Protein AF-A0A8H2XW63-F1 (afdb_monomer)

Organism: NCBI:txid456999

Mean predicted aligned error: 22.27 Å

Nearest PDB structures (foldseek):
  5l2p-assembly1_C  TM=6.416E-01  e=1.155E-06  Saccharolobus solfataricus
  5l2p-assembly1_B  TM=5.587E-01  e=2.655E-07  Saccharolobus solfataricus
  5hfn-assembly1_B  TM=6.284E-01  e=1.786E-06  Thermotoga maritima MSB8
  5hfn-assembly1_E  TM=6.333E-01  e=2.345E-06  Thermotoga maritima MSB8
  6k34-assembly4_D  TM=5.658E-01  e=7.770E-06  Mycobacterium adipatum

Solvent-accessible surface area (backbone atoms only — not comparable to full-atom values): 47066 Å² total; per-residue (Å²): 94,33,85,51,62,62,44,69,72,44,83,71,38,74,57,51,73,70,55,49,52,53,50,50,52,54,50,44,72,76,37,73,73,40,81,84,76,49,68,62,57,78,82,58,50,82,63,36,24,39,23,44,33,23,37,86,80,73,41,49,30,40,40,34,20,43,68,86,56,35,63,51,34,36,33,56,47,101,78,51,97,62,91,65,90,50,82,39,68,62,56,62,72,90,48,102,80,48,49,72,47,18,30,82,59,88,79,60,94,76,52,61,44,38,42,81,38,55,51,90,54,94,68,42,51,78,38,51,56,59,42,76,32,33,31,15,49,64,78,41,67,39,47,49,28,34,26,28,26,63,42,42,28,68,72,68,68,101,49,98,82,58,83,54,62,38,28,44,44,47,47,42,76,84,26,42,65,37,67,61,36,92,66,90,70,81,74,86,58,57,68,74,86,76,86,75,83,80,88,80,76,68,68,79,64,69,82,72,80,83,88,83,90,80,88,82,87,88,81,89,85,88,87,89,78,88,82,81,79,67,70,48,83,82,52,39,66,63,40,39,54,57,50,51,55,21,41,38,37,25,62,51,65,56,59,78,85,64,49,69,30,47,45,70,54,46,43,64,72,36,28,59,32,41,30,56,66,71,70,82,75,78,88,64,90,87,63,102,49,60,62,59,70,67,62,47,59,75,49,63,48,61,72,49,25,90,64,54,41,68,69,68,52,55,48,50,43,35,74,71,61,42,35,40,75,42,79,55,96,90,43,53,24,38,55,51,68,48,83,82,36,75,79,32,70,58,33,64,69,63,85,70,60,23,41,41,59,52,52,49,50,49,53,52,50,48,54,55,49,60,68,67,64,74,75,68,51,71,47,72,45,66,33,33,26,74,32,87,57,31,42,63,45,36,55,75,69,75,48,86,70,82,57,40,40,70,69,53,47,46,51,50,52,53,50,49,39,60,75,68,64,27,58,32,94,90,44,81,62,29,29,45,51,50,83,50,51,43,51,25,44,53,55,98,90,42,87,87,63,57,62,45,50,61,84,47,50,53,58,33,36,51,70,52,26,51,72,44,75,46,79,40,60,69,82,60,89,62,77,72,59,38,33,87,47,41,39,55,74,86,67,62,73,88,47,56,49,84,44,76,44,62,77,50,39,52,42,72,46,77,48,64,25,96,85,73,43,47,23,34,31,37,41,34,52,13,42,69,54,30,68,73,75,47,71,70,68,86,78,85,69,33,53,69,55,43,64,75,40,42,46,54,52,42,64,77,29,44,34,36,42,41,33,57,46,41,51,41,27,68,66,24,62,70,50,37,48,47,52,50,46,45,10,56,74,65,39,15,26,34,42,39,48,26,48,41,32,16,62,84,12,39,72,70,73,42,64,71,52,41,40,43,46,51,45,32,56,52,51,53,41,46,77,52,54,32,52,51,72,41,28,32,40,36,10,29,39,55,10,20,31,43,42,40,53,48,45,27,54,28,30,76,71,71,54,41,41,34,14,39,37,27,35,45,33,61,34,19,48,64,60,38,54,63,67,36,18,73,85,60,78,46,58,82,39,54,78,44,58,79,40,58,69,61,41,56,50,55,59,70,67,52,87,59,43,55,53,30,61,80,38,55,76,64,38,35,36,16,37,36,39,36,37,19,67,53,17,50,61,54,56,50,64,28,48,48,51,46,54,49,59,67,43,48,86,80,37,74,76,75,95,62,56,73,64,43,54,74,68,61,76,50,53,70,68,59,53,51,48,55,50,50,54,33,51,53,46,45,66,73,56,45,51,71,46,80,42,89,95,43,31,39,41,37,34,35,73,68,52,87,87,35,36,41,39,37,37,40,42,25,69,54,36,33,72,83,43,41,78,73,43,82,63,47,59,59,50,56,23,30,65,44,67,78,39,86,123

Radius of gyration: 36.58 Å; Cα contacts (8 Å, |Δi|>4): 1420; chains: 1; bounding box: 87×103×109 Å

Sequence (837 aa):
MFKKSPHKIFTSSPLRNSDVKALRQRVLALFPDAKDKVDIEILVPKGISSCKFDTHLDETGVLYSSAEKEPLWFAMGKGGGIAQSNLIPTVPYSSSHNLNASSRHPYPRGADLMIPGVVPSPVIPSLTQGQLVSITQYRSTTPLVVGSMAINGSELKDDDDQKGKAVITLHTTNDALWALGSKQEPPEGKQPETGAPTADVVGSIIEAVEGVTLDGQTEQGTAPGESFTSERAPTAEEIETVLRSTTLYALARVDPSSLPLPASTFYSSHILPSRPARPTLPQSNETDQPIDPKEFLSHLDIKHTSYKKLAPFLKTFEKDGILKLKDVRGELLLFSVDTKHPALAGAGKWGWKTVGAEEKWKKEREKENVTDGSTKEIVIEEVWFPEASTEGFFEACGEGAPHYSVSSLRRLVTKYVTANNLQHPTNPKFVVLDDVLSRALLRKGEDDKEFVGRDELVDRLSGNMKGMWRVGGTGGFNVIYMHALRFPWNANFDIPELYGLAPGKTLNLNLTTSDDVRLGAWFVAADGFYQKHLKLSPPLKGEELFASLLPVALKDRPTILFFHGNAMTRAFYLRTRLYSTLSSRLNANVLAIDYRGFGDSEGVPSEQGLLLDARAAWDWLIENGAKEGDITVVGQSLGTGVSAGLVAELAEEGVPPRGMVLLSPYSSIATLLETYDLGGKLPILQPLQKFRFVFGFVLKFLRHRFDTLSVINDITCPITIIHATDDWDIPVAHAKALFDSLLESLLPPHPFSPEDALLGKVSHEELSRAMNDRNTRRGQVVATMQVKGLGSISTFSRGGDYGDVTFLQTTWGEHNGITAIEGVIDVVGWSVGIEDR

pLDDT: mean 75.66, std 19.3, range [20.88, 98.75]

InterPro domains:
  IPR000073 Alpha/beta hydrolase fold-1 [PF12697] (560-760)
  IPR015947 PUA-like superfamily [SSF88697] (109-181)
  IPR029058 Alpha/Beta hydrolase fold [G3DSA:3.40.50.1820] (540-756)
  IPR029058 Alpha/Beta hydrolase fold [SSF53474] (555-743)
  IPR036885 SWIB/MDM2 domain superfamily [SSF47592] (380-462)
  IPR039757 Eukaryotic translation initiation factor 2D [PTHR12217] (223-472)
  IPR041366 Pre-PUA domain [PF17832] (5-91)
  IPR048248 Eukaryotic translation initiation factor 2D-like, PUA RNA-binding domain [PF26292] (109-175)
  IPR048248 Eukaryotic translation initiation factor 2D-like, PUA RNA-binding domain [cd21156] (109-172)
  IPR057429 eIF2D, winged helix domain [PF25304] (241-338)
  IPR058886 eIF2D, SWIB domain [PF26291] (404-462)

Structure (mmCIF, N/CA/C/O backbone):
data_AF-A0A8H2XW63-F1
#
_entry.id   AF-A0A8H2XW63-F1
#
loop_
_atom_site.group_PDB
_atom_site.id
_atom_site.type_symbol
_atom_site.label_atom_id
_atom_site.label_alt_id
_atom_site.label_comp_id
_atom_site.label_asym_id
_atom_site.label_entity_id
_atom_site.label_seq_id
_atom_site.pdbx_PDB_ins_code
_atom_site.Cartn_x
_atom_site.Cartn_y
_atom_site.Cartn_z
_atom_site.occupancy
_atom_site.B_iso_or_equiv
_atom_site.auth_seq_id
_atom_site.auth_comp_id
_atom_site.auth_asym_id
_atom_site.auth_atom_id
_atom_site.pdbx_PDB_model_num
ATOM 1 N N . MET A 1 1 ? 42.489 9.106 8.153 1.00 68.50 1 MET A N 1
ATOM 2 C CA . MET A 1 1 ? 43.283 8.184 9.008 1.00 68.50 1 MET A CA 1
ATOM 3 C C . MET A 1 1 ? 42.598 6.827 9.247 1.00 68.50 1 MET A C 1
ATOM 5 O O . MET A 1 1 ? 43.232 5.797 9.046 1.00 68.50 1 MET A O 1
ATOM 9 N N . PHE A 1 2 ? 41.304 6.781 9.588 1.00 75.25 2 PHE A N 1
ATOM 10 C CA . PHE A 1 2 ? 40.576 5.545 9.950 1.00 75.25 2 PHE A CA 1
ATOM 11 C C . PHE A 1 2 ? 39.755 4.923 8.805 1.00 75.25 2 PHE A C 1
ATOM 13 O O . PHE A 1 2 ? 38.666 4.397 9.011 1.00 75.25 2 PHE A O 1
ATOM 20 N N . LYS A 1 3 ? 40.273 4.962 7.568 1.00 69.94 3 LYS A N 1
ATOM 21 C CA . LYS A 1 3 ? 39.611 4.332 6.402 1.00 69.94 3 LYS A CA 1
ATOM 22 C C . LYS A 1 3 ? 39.479 2.807 6.558 1.00 69.94 3 LYS A C 1
ATOM 24 O O . LYS A 1 3 ? 38.583 2.200 5.984 1.00 69.94 3 LYS A O 1
ATOM 29 N N . LYS A 1 4 ? 40.392 2.202 7.319 1.00 72.88 4 LYS A N 1
ATOM 30 C CA . LYS A 1 4 ? 40.358 0.810 7.773 1.00 72.88 4 LYS A CA 1
ATOM 31 C C . LYS A 1 4 ? 40.349 0.802 9.299 1.00 72.88 4 LYS A C 1
ATOM 33 O O . LYS A 1 4 ? 40.894 1.727 9.907 1.00 72.88 4 LYS A O 1
ATOM 38 N N . SER A 1 5 ? 39.770 -0.237 9.896 1.00 71.94 5 SER A N 1
ATOM 39 C CA . SER A 1 5 ? 39.777 -0.413 11.349 1.00 71.94 5 SER A CA 1
ATOM 40 C C . SER A 1 5 ? 41.210 -0.451 11.886 1.00 71.94 5 SER A C 1
ATOM 42 O O . SER A 1 5 ? 42.065 -1.083 11.259 1.00 71.94 5 SER A O 1
ATOM 44 N N . PRO A 1 6 ? 41.496 0.219 13.016 1.00 70.81 6 PRO A N 1
ATOM 45 C CA . PRO A 1 6 ? 42.812 0.154 13.635 1.00 70.81 6 PRO A CA 1
ATOM 46 C C . PRO A 1 6 ? 43.139 -1.291 14.032 1.00 70.81 6 PRO A C 1
ATOM 48 O O . PRO A 1 6 ? 42.273 -2.038 14.496 1.00 70.81 6 PRO A O 1
ATOM 51 N N . HIS A 1 7 ? 44.391 -1.692 13.833 1.00 62.72 7 HIS A N 1
ATOM 52 C CA . HIS A 1 7 ? 44.883 -3.003 14.239 1.00 62.72 7 HIS A CA 1
ATOM 53 C C . HIS A 1 7 ? 45.546 -2.874 15.621 1.00 62.72 7 HIS A C 1
ATOM 55 O O . HIS A 1 7 ? 46.037 -1.812 15.986 1.00 62.72 7 HIS A O 1
ATOM 61 N N . LYS A 1 8 ? 45.518 -3.940 16.434 1.00 59.03 8 LYS A N 1
ATOM 62 C CA . LYS A 1 8 ? 46.043 -3.944 17.818 1.00 59.03 8 LYS A CA 1
ATOM 63 C C . LYS A 1 8 ? 45.397 -2.883 18.730 1.00 59.03 8 LYS A C 1
ATOM 65 O O . LYS A 1 8 ? 46.066 -2.011 19.278 1.00 59.03 8 LYS A O 1
ATOM 70 N N . ILE A 1 9 ? 44.084 -2.980 18.939 1.00 61.78 9 ILE A N 1
ATOM 71 C CA . ILE A 1 9 ? 43.433 -2.252 20.038 1.00 61.78 9 ILE A CA 1
ATOM 72 C C . ILE A 1 9 ? 43.889 -2.906 21.347 1.00 61.78 9 ILE A C 1
ATOM 74 O O . ILE A 1 9 ? 43.531 -4.047 21.642 1.00 61.78 9 ILE A O 1
ATOM 78 N N . PHE A 1 10 ? 44.727 -2.205 22.108 1.00 61.88 10 PHE A N 1
ATOM 79 C CA . PHE A 1 10 ? 45.236 -2.698 23.385 1.00 61.88 10 PHE A CA 1
ATOM 80 C C . PHE A 1 10 ? 44.140 -2.656 24.463 1.00 61.88 10 PHE A C 1
ATOM 82 O O . PHE A 1 10 ? 43.160 -1.917 24.353 1.00 61.88 10 PHE A O 1
ATOM 89 N N . THR A 1 11 ? 44.313 -3.431 25.538 1.00 69.75 11 THR A N 1
ATOM 90 C CA . THR A 1 11 ? 43.391 -3.449 26.685 1.00 69.75 11 THR A CA 1
ATOM 91 C C . THR A 1 11 ? 43.157 -2.045 27.239 1.00 69.75 11 THR A C 1
ATOM 93 O O . THR A 1 11 ? 44.099 -1.356 27.638 1.00 69.75 11 THR A O 1
ATOM 96 N N . SER A 1 12 ? 41.888 -1.636 27.270 1.00 76.44 12 SER A N 1
ATOM 97 C CA . SER A 1 12 ? 41.473 -0.338 27.797 1.00 76.44 12 SER A CA 1
ATOM 98 C C . SER A 1 12 ? 41.727 -0.253 29.302 1.00 76.44 12 SER A C 1
ATOM 100 O O . SER A 1 12 ? 41.424 -1.186 30.045 1.00 76.44 12 SER A O 1
ATOM 102 N N . SER A 1 13 ? 42.313 0.858 29.744 1.00 80.38 13 SER A N 1
ATOM 103 C CA . SER A 1 13 ? 42.646 1.116 31.146 1.00 80.38 13 SER A CA 1
ATOM 104 C C . SER A 1 13 ? 41.952 2.395 31.627 1.00 80.38 13 SER A C 1
ATOM 106 O O . SER A 1 13 ? 42.059 3.423 30.948 1.00 80.38 13 SER A O 1
ATOM 108 N N . PRO A 1 14 ? 41.261 2.378 32.782 1.00 85.38 14 PRO A N 1
ATOM 109 C CA . PRO A 1 14 ? 40.692 3.583 33.384 1.00 85.38 14 PRO A CA 1
ATOM 110 C C . PRO A 1 14 ? 41.778 4.634 33.644 1.00 85.38 14 PRO A C 1
ATOM 112 O O . PRO A 1 14 ? 42.868 4.299 34.115 1.00 85.38 14 PRO A O 1
ATOM 115 N N . LEU A 1 15 ? 41.497 5.907 33.358 1.00 82.38 15 LEU A N 1
ATOM 116 C CA . LEU A 1 15 ? 42.437 6.987 33.664 1.00 82.38 15 LEU A CA 1
ATOM 117 C C . LEU A 1 15 ? 42.433 7.321 35.156 1.00 82.38 15 LEU A C 1
ATOM 119 O O . LEU A 1 15 ? 41.387 7.375 35.803 1.00 82.38 15 LEU A O 1
ATOM 123 N N . ARG A 1 16 ? 43.618 7.611 35.702 1.00 79.94 16 ARG A N 1
ATOM 124 C CA . ARG A 1 16 ? 43.754 8.124 37.071 1.00 79.94 16 ARG A CA 1
ATOM 125 C C . ARG A 1 16 ? 43.247 9.563 37.144 1.00 79.94 16 ARG A C 1
ATOM 127 O O . ARG A 1 16 ? 43.331 10.307 36.171 1.00 79.94 16 ARG A O 1
ATOM 134 N N . ASN A 1 17 ? 42.807 9.997 38.325 1.00 76.44 17 ASN A N 1
ATOM 135 C CA . ASN A 1 17 ? 42.295 11.360 38.538 1.00 76.44 17 ASN A CA 1
ATOM 136 C C . ASN A 1 17 ? 43.289 12.465 38.118 1.00 76.44 17 ASN A C 1
ATOM 138 O O . ASN A 1 17 ? 42.870 13.513 37.627 1.00 76.44 17 ASN A O 1
ATOM 142 N N . SER A 1 18 ? 44.599 12.228 38.264 1.00 74.25 18 SER A N 1
ATOM 143 C CA . SER A 1 18 ? 45.654 13.125 37.765 1.00 74.25 18 SER A CA 1
ATOM 144 C C . SER A 1 18 ? 45.626 13.271 36.242 1.00 74.25 18 SER A C 1
ATOM 146 O O . SER A 1 18 ? 45.734 14.379 35.720 1.00 74.25 18 SER A O 1
ATOM 148 N N . ASP A 1 19 ? 45.427 12.159 35.539 1.00 78.38 19 ASP A N 1
ATOM 149 C CA . ASP A 1 19 ? 45.476 12.077 34.081 1.00 78.38 19 ASP A CA 1
ATOM 150 C C . ASP A 1 19 ? 44.178 12.627 33.467 1.00 78.38 19 ASP A C 1
ATOM 152 O O . ASP A 1 19 ? 44.215 13.312 32.447 1.00 78.38 19 ASP A O 1
ATOM 156 N N . VAL A 1 20 ? 43.039 12.435 34.145 1.00 80.12 20 VAL A N 1
ATOM 157 C CA . VAL A 1 20 ? 41.762 13.094 33.815 1.00 80.12 20 VAL A CA 1
ATOM 158 C C . VAL A 1 20 ? 41.885 14.614 33.951 1.00 80.12 20 VAL A C 1
ATOM 160 O O . VAL A 1 20 ? 41.440 15.351 33.072 1.00 80.12 20 VAL A O 1
ATOM 163 N N . LYS A 1 21 ? 42.532 15.113 35.014 1.00 77.75 21 LYS A N 1
ATOM 164 C CA . LYS A 1 21 ? 42.768 16.554 35.198 1.00 77.75 21 LYS A CA 1
ATOM 165 C C . LYS A 1 21 ? 43.679 17.126 34.105 1.00 77.75 21 LYS A C 1
ATOM 167 O O . LYS A 1 21 ? 43.389 18.201 33.583 1.00 77.75 21 LYS A O 1
ATOM 172 N N . ALA A 1 22 ? 44.727 16.396 33.721 1.00 78.75 22 ALA A N 1
ATOM 173 C CA . ALA A 1 22 ? 45.604 16.774 32.614 1.00 78.75 22 ALA A CA 1
ATOM 174 C C . ALA A 1 22 ? 44.866 16.774 31.261 1.00 78.75 22 ALA A C 1
ATOM 176 O O . ALA A 1 22 ? 45.046 17.690 30.460 1.00 78.75 22 ALA A O 1
ATOM 177 N N . LEU A 1 23 ? 43.987 15.795 31.018 1.00 79.81 23 LEU A N 1
ATOM 178 C CA . LEU A 1 23 ? 43.145 15.744 29.821 1.00 79.81 23 LEU A CA 1
ATOM 179 C C . LEU A 1 23 ? 42.186 16.943 29.757 1.00 79.81 23 LEU A C 1
ATOM 181 O O . LEU A 1 23 ? 42.112 17.599 28.723 1.00 79.81 23 LEU A O 1
ATOM 185 N N . ARG A 1 24 ? 41.537 17.300 30.875 1.00 79.44 24 ARG A N 1
ATOM 186 C CA . ARG A 1 24 ? 40.678 18.498 30.972 1.00 79.44 24 ARG A CA 1
ATOM 187 C C . ARG A 1 24 ? 41.432 19.784 30.656 1.00 79.44 24 ARG A C 1
ATOM 189 O O . ARG A 1 24 ? 40.919 20.621 29.924 1.00 79.44 24 ARG A O 1
ATOM 196 N N . GLN A 1 25 ? 42.655 19.935 31.165 1.00 77.69 25 GLN A N 1
ATOM 197 C CA . GLN A 1 25 ? 43.490 21.099 30.854 1.00 77.69 25 GLN A CA 1
ATOM 198 C C . GLN A 1 25 ? 43.856 21.171 29.367 1.00 77.69 25 GLN A C 1
ATOM 200 O O . GLN A 1 25 ? 43.836 22.255 28.793 1.00 77.69 25 GLN A O 1
ATOM 205 N N . ARG A 1 26 ? 44.137 20.028 28.727 1.00 77.38 26 ARG A N 1
ATOM 206 C CA . ARG A 1 26 ? 44.407 19.964 27.281 1.00 77.38 26 ARG A CA 1
ATOM 207 C C . ARG A 1 26 ? 43.175 20.310 26.443 1.00 77.38 26 ARG A C 1
ATOM 209 O O . ARG A 1 26 ? 43.319 21.030 25.464 1.00 77.38 26 ARG A O 1
ATOM 216 N N . VAL A 1 27 ? 41.985 19.850 26.837 1.00 74.56 27 VAL A N 1
ATOM 217 C CA . VAL A 1 27 ? 40.718 20.221 26.177 1.00 74.56 27 VAL A CA 1
ATOM 218 C C . VAL A 1 27 ? 40.448 21.722 26.335 1.00 74.56 27 VAL A C 1
ATOM 220 O O . VAL A 1 27 ? 40.184 22.395 25.349 1.00 74.56 27 VAL A O 1
ATOM 223 N N . LEU A 1 28 ? 40.601 22.283 27.539 1.00 72.19 28 LEU A N 1
ATOM 224 C CA . LEU A 1 28 ? 40.416 23.722 27.781 1.00 72.19 28 LEU A CA 1
ATOM 225 C C . LEU A 1 28 ? 41.406 24.603 27.009 1.00 72.19 28 LEU A C 1
ATOM 227 O O . LEU A 1 28 ? 41.043 25.688 26.573 1.00 72.19 28 LEU A O 1
ATOM 231 N N . ALA A 1 29 ? 42.645 24.141 26.824 1.00 71.25 29 ALA A N 1
ATOM 232 C CA . ALA A 1 29 ? 43.634 24.852 26.017 1.00 71.25 29 ALA A CA 1
ATOM 233 C C . ALA A 1 29 ? 43.276 24.873 24.520 1.00 71.25 29 ALA A C 1
ATOM 235 O O . ALA A 1 29 ? 43.647 25.812 23.824 1.00 71.25 29 ALA A O 1
ATOM 236 N N . LEU A 1 30 ? 42.556 23.855 24.032 1.00 66.75 30 LEU A N 1
ATOM 237 C CA . LEU A 1 30 ? 42.074 23.781 22.648 1.00 66.75 30 LEU A CA 1
ATOM 238 C C . LEU A 1 30 ? 40.781 24.580 22.428 1.00 66.75 30 LEU A C 1
ATOM 240 O O . LEU A 1 30 ? 40.518 24.996 21.303 1.00 66.75 30 LEU A O 1
ATOM 244 N N . PHE A 1 31 ? 40.000 24.822 23.486 1.00 65.44 31 PHE A N 1
ATOM 245 C CA . PHE A 1 31 ? 38.728 25.547 23.427 1.00 65.44 31 PHE A CA 1
ATOM 246 C C . PHE A 1 31 ? 38.641 26.623 24.526 1.00 65.44 31 PHE A C 1
ATOM 248 O O . PHE A 1 31 ? 37.944 26.421 25.525 1.00 65.44 31 PHE A O 1
ATOM 255 N N . PRO A 1 32 ? 39.313 27.780 24.360 1.00 58.47 32 PRO A N 1
ATOM 256 C CA . PRO A 1 32 ? 39.326 28.850 25.363 1.00 58.47 32 PRO A CA 1
ATOM 257 C C . PRO A 1 32 ? 37.921 29.374 25.709 1.00 58.47 32 PRO A C 1
ATOM 259 O O . PRO A 1 32 ? 37.639 29.653 26.872 1.00 58.47 32 PRO A O 1
ATOM 262 N N . ASP A 1 33 ? 37.023 29.412 24.718 1.00 52.88 33 ASP A N 1
ATOM 263 C CA . ASP A 1 33 ? 35.633 29.883 24.845 1.00 52.88 33 ASP A CA 1
ATOM 264 C C . ASP A 1 33 ? 34.692 28.873 25.530 1.00 52.88 33 ASP A C 1
ATOM 266 O O . ASP A 1 33 ? 33.566 29.215 25.898 1.00 52.88 33 ASP A O 1
ATOM 270 N N . ALA A 1 34 ? 35.113 27.611 25.698 1.00 51.66 34 ALA A N 1
ATOM 271 C CA . ALA A 1 34 ? 34.278 26.566 26.301 1.00 51.66 34 ALA A CA 1
ATOM 272 C C . ALA A 1 34 ? 34.083 26.759 27.811 1.00 51.66 34 ALA A C 1
ATOM 274 O O . ALA A 1 34 ? 33.196 26.143 28.393 1.00 51.66 34 ALA A O 1
ATOM 275 N N . LYS A 1 35 ? 34.885 27.625 28.440 1.00 50.56 35 LYS A N 1
ATOM 276 C CA . LYS A 1 35 ? 34.847 27.870 29.884 1.00 50.56 35 LYS A CA 1
ATOM 277 C C . LYS A 1 35 ? 33.521 28.480 30.361 1.00 50.56 35 LYS A C 1
ATOM 279 O O . LYS A 1 35 ? 33.137 28.216 31.495 1.00 50.56 35 LYS A O 1
ATOM 284 N N . ASP A 1 36 ? 32.828 29.213 29.482 1.00 49.28 36 ASP A N 1
ATOM 285 C CA . ASP A 1 36 ? 31.625 29.989 29.820 1.00 49.28 36 ASP A CA 1
ATOM 286 C C . ASP A 1 36 ? 30.345 29.520 29.088 1.00 49.28 36 ASP A C 1
ATOM 288 O O . ASP A 1 36 ? 29.268 30.052 29.345 1.00 49.28 36 ASP A O 1
ATOM 292 N N . LYS A 1 37 ? 30.427 28.536 28.172 1.00 47.62 37 LYS A N 1
ATOM 293 C CA . LYS A 1 37 ? 29.293 28.131 27.302 1.00 47.62 37 LYS A CA 1
ATOM 294 C C . LYS A 1 37 ? 28.970 26.631 27.256 1.00 47.62 37 LYS A C 1
ATOM 296 O O . LYS A 1 37 ? 27.903 26.275 26.764 1.00 47.62 37 LYS A O 1
ATOM 301 N N . VAL A 1 38 ? 29.855 25.745 27.720 1.00 54.50 38 VAL A N 1
ATOM 302 C CA . VAL A 1 38 ? 29.675 24.282 27.631 1.00 54.50 38 VAL A CA 1
ATOM 303 C C . VAL A 1 38 ? 30.142 23.642 28.932 1.00 54.50 38 VAL A C 1
ATOM 305 O O . VAL A 1 38 ? 31.251 23.912 29.385 1.00 54.50 38 VAL A O 1
ATOM 308 N N . ASP A 1 39 ? 29.333 22.765 29.524 1.00 59.88 39 ASP A N 1
ATOM 309 C CA . ASP A 1 39 ? 29.760 22.020 30.708 1.00 59.88 39 ASP A CA 1
ATOM 310 C C . ASP A 1 39 ? 30.908 21.058 30.342 1.00 59.88 39 ASP A C 1
ATOM 312 O O . ASP A 1 39 ? 30.753 20.137 29.535 1.00 59.88 39 ASP A O 1
ATOM 316 N N . ILE A 1 40 ? 32.089 21.271 30.929 1.00 65.56 40 ILE A N 1
ATOM 317 C CA . ILE A 1 40 ? 33.282 20.447 30.693 1.00 65.56 40 ILE A CA 1
ATOM 318 C C . ILE A 1 40 ? 33.071 18.980 31.096 1.00 65.56 40 ILE A C 1
ATOM 320 O O . ILE A 1 40 ? 33.783 18.102 30.600 1.00 65.56 40 ILE A O 1
ATOM 324 N N . GLU A 1 41 ? 32.096 18.694 31.968 1.00 65.25 41 GLU A N 1
ATOM 325 C CA . GLU A 1 41 ? 31.722 17.322 32.315 1.00 65.25 41 GLU A CA 1
ATOM 326 C C . GLU A 1 41 ? 31.097 16.562 31.134 1.00 65.25 41 GLU A C 1
ATOM 328 O O . GLU A 1 41 ? 31.193 15.337 31.100 1.00 65.25 41 GLU A O 1
ATOM 333 N N . ILE A 1 42 ? 30.564 17.258 30.122 1.00 65.94 42 ILE A N 1
ATOM 334 C CA . ILE A 1 42 ? 30.057 16.649 28.880 1.00 65.94 42 ILE A CA 1
ATOM 335 C C . ILE A 1 42 ? 31.218 16.208 27.976 1.00 65.94 42 ILE A C 1
ATOM 337 O O . ILE A 1 42 ? 31.180 15.134 27.382 1.00 65.94 42 ILE A O 1
ATOM 341 N N . LEU A 1 43 ? 32.276 17.021 27.882 1.00 66.81 43 LEU A N 1
ATOM 342 C CA . LEU A 1 43 ? 33.431 16.755 27.012 1.00 66.81 43 LEU A CA 1
ATOM 343 C C . LEU A 1 43 ? 34.430 15.764 27.626 1.00 66.81 43 LEU A C 1
ATOM 345 O O . LEU A 1 43 ? 35.126 15.041 26.906 1.00 66.81 43 LEU A O 1
ATOM 349 N N . VAL A 1 44 ? 34.529 15.753 28.958 1.00 76.75 44 VAL A N 1
ATOM 350 C CA . VAL A 1 44 ? 35.402 14.861 29.729 1.00 76.75 44 VAL A CA 1
ATOM 351 C C . VAL A 1 44 ? 34.606 14.267 30.912 1.00 76.75 44 VAL A C 1
ATOM 353 O O . VAL A 1 44 ? 34.796 14.706 32.063 1.00 76.75 44 VAL A O 1
ATOM 356 N N . PRO A 1 45 ? 33.720 13.278 30.644 1.00 78.81 45 PRO A N 1
ATOM 357 C CA . PRO A 1 45 ? 32.848 12.666 31.648 1.00 78.81 45 PRO A CA 1
ATOM 358 C C . PRO A 1 45 ? 33.614 11.878 32.717 1.00 78.81 45 PRO A C 1
ATOM 360 O O . PRO A 1 45 ? 34.822 11.641 32.631 1.00 78.81 45 PRO A O 1
ATOM 363 N N . LYS A 1 46 ? 32.911 11.463 33.775 1.00 77.62 46 LYS A N 1
ATOM 364 C CA . LYS A 1 46 ? 33.482 10.585 34.809 1.00 77.62 46 LYS A CA 1
ATOM 365 C C . LYS A 1 46 ? 33.644 9.165 34.247 1.00 77.62 46 LYS A C 1
ATOM 367 O O . LYS A 1 46 ? 32.789 8.684 33.515 1.00 77.62 46 LYS A O 1
ATOM 372 N N . GLY A 1 47 ? 34.744 8.494 34.599 1.00 80.81 47 GLY A N 1
ATOM 373 C CA . GLY A 1 47 ? 34.998 7.105 34.187 1.00 80.81 47 GLY A CA 1
ATOM 374 C C . GLY A 1 47 ? 35.637 6.926 32.804 1.00 80.81 47 GLY A C 1
ATOM 375 O O . GLY A 1 47 ? 35.483 5.865 32.207 1.00 80.81 47 GLY A O 1
ATOM 376 N N . ILE A 1 48 ? 36.360 7.929 32.287 1.00 84.25 48 ILE A N 1
ATOM 377 C CA . ILE A 1 48 ? 37.073 7.803 31.005 1.00 84.25 48 ILE A CA 1
ATOM 378 C C . ILE A 1 48 ? 38.157 6.735 31.100 1.00 84.25 48 ILE A C 1
ATOM 380 O O . ILE A 1 48 ? 38.925 6.659 32.066 1.00 84.25 48 ILE A O 1
ATOM 384 N N . SER A 1 49 ? 38.247 5.949 30.038 1.00 85.31 49 SER A N 1
ATOM 385 C CA . SER A 1 49 ? 39.300 4.973 29.819 1.00 85.31 49 SER A CA 1
ATOM 386 C C . SER A 1 49 ? 40.164 5.366 28.622 1.00 85.31 49 SER A C 1
ATOM 388 O O . SER A 1 49 ? 39.730 6.107 27.741 1.00 85.31 49 SER A O 1
ATOM 390 N N . SER A 1 50 ? 41.413 4.911 28.604 1.00 86.62 50 SER A N 1
ATOM 391 C CA . SER A 1 50 ? 42.299 5.063 27.450 1.00 86.62 50 SER A CA 1
ATOM 392 C C . SER A 1 50 ? 42.751 3.701 26.949 1.00 86.62 50 SER A C 1
ATOM 394 O O . SER A 1 50 ? 43.087 2.821 27.745 1.00 86.62 50 SER A O 1
ATOM 396 N N . CYS A 1 51 ? 42.798 3.536 25.633 1.00 84.62 51 CYS A N 1
ATOM 397 C CA . CYS A 1 51 ? 43.449 2.408 24.982 1.00 84.62 51 CYS A CA 1
ATOM 398 C C . CYS A 1 51 ? 44.454 2.918 23.950 1.00 84.62 51 CYS A C 1
ATOM 400 O O . CYS A 1 51 ? 44.270 3.967 23.331 1.00 84.62 51 CYS A O 1
ATOM 402 N N . LYS A 1 52 ? 45.552 2.184 23.780 1.00 82.19 52 LYS A N 1
ATOM 403 C CA . LYS A 1 52 ? 46.452 2.405 22.648 1.00 82.19 52 LYS A CA 1
ATOM 404 C C . LYS A 1 52 ? 45.871 1.708 21.421 1.00 82.19 52 LYS A C 1
ATOM 406 O O . LYS A 1 52 ? 45.187 0.691 21.559 1.00 82.19 52 LYS A O 1
ATOM 411 N N . PHE A 1 53 ? 46.168 2.231 20.245 1.00 83.38 53 PHE A N 1
ATOM 412 C CA . PHE A 1 53 ? 45.848 1.589 18.976 1.00 83.38 53 PHE A CA 1
ATOM 413 C C . PHE A 1 53 ? 46.978 1.836 17.982 1.00 83.38 53 PHE A C 1
ATOM 415 O O . PHE A 1 53 ? 47.663 2.853 18.088 1.00 83.38 53 PHE A O 1
ATOM 422 N N . ASP A 1 54 ? 47.128 0.946 17.006 1.00 80.12 54 ASP A N 1
ATOM 423 C CA . ASP A 1 54 ? 47.974 1.186 15.842 1.00 80.12 54 ASP A CA 1
ATOM 424 C C . ASP A 1 54 ? 47.081 1.349 14.602 1.00 80.12 54 ASP A C 1
ATOM 426 O O . ASP A 1 54 ? 46.090 0.635 14.400 1.00 80.12 54 ASP A O 1
ATOM 430 N N . THR A 1 55 ? 47.379 2.338 13.764 1.00 76.31 55 THR A N 1
ATOM 431 C CA . THR A 1 55 ? 46.691 2.468 12.475 1.00 76.31 55 THR A CA 1
ATOM 432 C C . THR A 1 55 ? 47.146 1.361 11.522 1.00 76.31 55 THR A C 1
ATOM 434 O O . THR A 1 55 ? 48.141 0.676 11.740 1.00 76.31 55 THR A O 1
ATOM 437 N N . HIS A 1 56 ? 46.446 1.203 10.399 1.00 71.88 56 HIS A N 1
ATOM 438 C CA . HIS A 1 56 ? 46.874 0.319 9.307 1.00 71.88 56 HIS A CA 1
ATOM 439 C C . HIS A 1 56 ? 48.211 0.727 8.648 1.00 71.88 56 HIS A C 1
ATOM 441 O O . HIS A 1 56 ? 48.678 0.020 7.760 1.00 71.88 56 HIS A O 1
ATOM 447 N N . LEU A 1 57 ? 48.779 1.873 9.042 1.00 71.81 57 LEU A N 1
ATOM 448 C CA . LEU A 1 57 ? 50.095 2.372 8.636 1.00 71.81 57 LEU A CA 1
ATOM 449 C C . LEU A 1 57 ? 51.127 2.244 9.775 1.00 71.81 57 LEU A C 1
ATOM 451 O O . LEU A 1 57 ? 52.156 2.909 9.733 1.00 71.81 57 LEU A O 1
ATOM 455 N N . ASP A 1 58 ? 50.830 1.433 10.799 1.00 71.31 58 ASP A N 1
ATOM 456 C CA . ASP A 1 58 ? 51.649 1.222 12.002 1.00 71.31 58 ASP A CA 1
ATOM 457 C C . ASP A 1 58 ? 51.956 2.513 12.791 1.00 71.31 58 ASP A C 1
ATOM 459 O O . ASP A 1 58 ? 52.934 2.601 13.535 1.00 71.31 58 ASP A O 1
ATOM 463 N N . GLU A 1 59 ? 51.096 3.531 12.674 1.00 78.56 59 GLU A N 1
ATOM 464 C CA . GLU A 1 59 ? 51.190 4.736 13.497 1.00 78.56 59 GLU A CA 1
ATOM 465 C C . GLU A 1 59 ? 50.471 4.511 14.829 1.00 78.56 59 GLU A C 1
ATOM 467 O O . GLU A 1 59 ? 49.257 4.287 14.863 1.00 78.56 59 GLU A O 1
ATOM 472 N N . THR A 1 60 ? 51.203 4.610 15.937 1.00 79.56 60 THR A N 1
ATOM 473 C CA . THR A 1 60 ? 50.628 4.426 17.273 1.00 79.56 60 THR A CA 1
ATOM 474 C C . THR A 1 60 ? 49.890 5.676 17.748 1.00 79.56 60 THR A C 1
ATOM 476 O O . THR A 1 60 ? 50.421 6.792 17.724 1.00 79.56 60 THR A O 1
ATOM 479 N N . GLY A 1 61 ? 48.681 5.475 18.265 1.00 83.38 61 GLY A N 1
ATOM 480 C CA . GLY A 1 61 ? 47.843 6.496 18.880 1.00 83.38 61 GLY A CA 1
ATOM 481 C C . GLY A 1 61 ? 47.237 6.056 20.214 1.00 83.38 61 GLY A C 1
ATOM 482 O O . GLY A 1 61 ? 47.378 4.916 20.663 1.00 83.38 61 GLY A O 1
ATOM 483 N N . VAL A 1 62 ? 46.569 6.997 20.874 1.00 84.94 62 VAL A N 1
ATOM 484 C CA . VAL A 1 62 ? 45.802 6.791 22.107 1.00 84.94 62 VAL A CA 1
ATOM 485 C C . VAL A 1 62 ? 44.371 7.244 21.862 1.00 84.94 62 VAL A C 1
ATOM 487 O O . VAL A 1 62 ? 44.155 8.380 21.443 1.00 84.94 62 VAL A O 1
ATOM 490 N N . LEU A 1 63 ? 43.408 6.369 22.135 1.00 85.94 63 LEU A N 1
ATOM 491 C CA . LEU A 1 63 ? 41.976 6.635 22.075 1.00 85.94 63 LEU A CA 1
ATOM 492 C C . LEU A 1 63 ? 41.430 6.759 23.501 1.00 85.94 63 LEU A C 1
ATOM 494 O O . LEU A 1 63 ? 41.650 5.884 24.337 1.00 85.94 63 LEU A O 1
ATOM 498 N N . TYR A 1 64 ? 40.716 7.844 23.773 1.00 86.44 64 TYR A N 1
ATOM 499 C CA . TYR A 1 64 ? 40.032 8.122 25.031 1.00 86.44 64 TYR A CA 1
ATOM 500 C C . TYR A 1 64 ? 38.542 7.853 24.849 1.00 86.44 64 TYR A C 1
ATOM 502 O O . TYR A 1 64 ? 37.919 8.430 23.956 1.00 86.44 64 TYR A O 1
ATOM 510 N N . SER A 1 65 ? 37.979 6.981 25.683 1.00 85.12 65 SER A N 1
ATOM 511 C CA . SER A 1 65 ? 36.589 6.530 25.578 1.00 85.12 65 SER A CA 1
ATOM 512 C C . SER A 1 65 ? 35.807 6.759 26.869 1.00 85.12 65 SER A C 1
ATOM 514 O O . SER A 1 65 ? 36.391 6.745 27.956 1.00 85.12 65 SER A O 1
ATOM 516 N N . SER A 1 66 ? 34.492 6.948 26.761 1.00 82.94 66 SER A N 1
ATOM 517 C CA . SER A 1 66 ? 33.581 7.066 27.906 1.00 82.94 66 SER A CA 1
ATOM 518 C C . SER A 1 66 ? 33.504 5.760 28.719 1.00 82.94 66 SER A C 1
ATOM 520 O O . SER A 1 66 ? 34.048 4.724 28.320 1.00 82.94 66 SER A O 1
ATOM 522 N N . ALA A 1 67 ? 32.805 5.788 29.859 1.00 78.00 67 ALA A N 1
ATOM 523 C CA . ALA A 1 67 ? 32.518 4.585 30.648 1.00 78.00 67 ALA A CA 1
ATOM 524 C C . ALA A 1 67 ? 31.723 3.528 29.849 1.00 78.00 67 ALA A C 1
ATOM 526 O O . ALA A 1 67 ? 31.873 2.331 30.082 1.00 78.00 67 ALA A O 1
ATOM 527 N N . GLU A 1 68 ? 30.947 3.971 28.858 1.00 76.25 68 GLU A N 1
ATOM 528 C CA . GLU A 1 68 ? 30.162 3.138 27.938 1.00 76.25 68 GLU A CA 1
ATOM 529 C C . GLU A 1 68 ? 30.967 2.703 26.698 1.00 76.25 68 GLU A C 1
ATOM 531 O O . GLU A 1 68 ? 30.417 2.141 25.757 1.00 76.25 68 GLU A O 1
ATOM 536 N N . LYS A 1 69 ? 32.293 2.919 26.709 1.00 73.94 69 LYS A N 1
ATOM 537 C CA . LYS A 1 69 ? 33.231 2.639 25.606 1.00 73.94 69 LYS A CA 1
ATOM 538 C C . LYS A 1 69 ? 32.999 3.472 24.341 1.00 73.94 69 LYS A C 1
ATOM 540 O O . LYS A 1 69 ? 33.515 3.114 23.285 1.00 73.94 69 LYS A O 1
ATOM 545 N N . GLU A 1 70 ? 32.306 4.604 24.437 1.00 78.94 70 GLU A N 1
ATOM 546 C CA . GLU A 1 70 ? 32.165 5.508 23.294 1.00 78.94 70 GLU A CA 1
ATOM 547 C C . GLU A 1 70 ? 33.477 6.258 23.031 1.00 78.94 70 GLU A C 1
ATOM 549 O O . GLU A 1 70 ? 34.016 6.853 23.968 1.00 78.94 70 GLU A O 1
ATOM 554 N N . PRO A 1 71 ? 33.999 6.281 21.794 1.00 81.56 71 PRO A N 1
ATOM 555 C CA . PRO A 1 71 ? 35.212 7.022 21.471 1.00 81.56 71 PRO A CA 1
ATOM 556 C C . PRO A 1 71 ? 34.933 8.531 21.537 1.00 81.56 71 PRO A C 1
ATOM 558 O O . PRO A 1 71 ? 34.051 9.015 20.834 1.00 81.56 71 PRO A O 1
ATOM 561 N N . LEU A 1 72 ? 35.689 9.285 22.346 1.00 80.31 72 LEU A N 1
ATOM 562 C CA . LEU A 1 72 ? 35.502 10.736 22.556 1.00 80.31 72 LEU A CA 1
ATOM 563 C C . LEU A 1 72 ? 36.640 11.585 21.970 1.00 80.31 72 LEU A C 1
ATOM 565 O O . LEU A 1 72 ? 36.417 12.627 21.355 1.00 80.31 72 LEU A O 1
ATOM 569 N N . TRP A 1 73 ? 37.881 11.140 22.170 1.00 84.06 73 TRP A N 1
ATOM 570 C CA . TRP A 1 73 ? 39.073 11.852 21.708 1.00 84.06 73 TRP A CA 1
ATOM 571 C C . TRP A 1 73 ? 40.139 10.864 21.266 1.00 84.06 73 TRP A C 1
ATOM 573 O O . TRP A 1 73 ? 40.273 9.801 21.865 1.00 84.06 73 TRP A O 1
ATOM 583 N N . PHE A 1 74 ? 40.972 11.234 20.302 1.00 86.00 74 PHE A N 1
ATOM 584 C CA . PHE A 1 74 ? 42.179 10.483 19.977 1.00 86.00 74 PHE A CA 1
ATOM 585 C C . PHE A 1 74 ? 43.388 11.407 19.836 1.00 86.00 74 PHE A C 1
ATOM 587 O O . PHE A 1 74 ? 43.263 12.596 19.558 1.00 86.00 74 PHE A O 1
ATOM 594 N N . ALA A 1 75 ? 44.579 10.870 20.069 1.00 83.25 75 ALA A N 1
ATOM 595 C CA . ALA A 1 75 ? 45.838 11.579 19.878 1.00 83.25 75 ALA A CA 1
ATOM 596 C C . ALA A 1 75 ? 46.865 10.642 19.241 1.00 83.25 75 ALA A C 1
ATOM 598 O O . ALA A 1 75 ? 46.955 9.475 19.619 1.00 83.25 75 ALA A O 1
ATOM 599 N N . MET A 1 76 ? 47.659 11.160 18.307 1.00 78.25 76 MET A N 1
ATOM 600 C CA . MET A 1 76 ? 48.708 10.395 17.627 1.00 78.25 76 MET A CA 1
ATOM 601 C C . MET A 1 76 ? 50.074 10.589 18.303 1.00 78.25 76 MET A C 1
ATOM 603 O O . MET A 1 76 ? 50.352 11.637 18.892 1.00 78.25 76 MET A O 1
ATOM 607 N N . GLY A 1 77 ? 50.924 9.560 18.253 1.00 65.44 77 GLY A N 1
ATOM 608 C CA . GLY A 1 77 ? 52.284 9.586 18.793 1.00 65.44 77 GLY A CA 1
ATOM 609 C C . GLY A 1 77 ? 53.273 10.409 17.952 1.00 65.44 77 GLY A C 1
ATOM 610 O O . GLY A 1 77 ? 53.019 10.735 16.794 1.00 65.44 77 GLY A O 1
ATOM 611 N N . LYS A 1 78 ? 54.440 10.730 18.536 1.00 54.19 78 LYS A N 1
ATOM 612 C CA . LYS A 1 78 ? 55.559 11.407 17.849 1.00 54.19 78 LYS A CA 1
ATOM 613 C C . LYS A 1 78 ? 56.182 10.461 16.809 1.00 54.19 78 LYS A C 1
ATOM 615 O O . LYS A 1 78 ? 57.104 9.723 17.135 1.00 54.19 78 LYS A O 1
ATOM 620 N N . GLY A 1 79 ? 55.651 10.462 15.591 1.00 47.94 79 GLY A N 1
ATOM 621 C CA . GLY A 1 79 ? 56.121 9.606 14.496 1.00 47.94 79 GLY A CA 1
ATOM 622 C C . GLY A 1 79 ? 55.231 9.620 13.251 1.00 47.94 79 GLY A C 1
ATOM 623 O O . GLY A 1 79 ? 55.730 9.345 12.167 1.00 47.94 79 GLY A O 1
ATOM 624 N N . GLY A 1 80 ? 53.952 9.998 13.377 1.00 45.03 80 GLY A N 1
ATOM 625 C CA . GLY A 1 80 ? 53.099 10.275 12.218 1.00 45.03 80 GLY A CA 1
ATOM 626 C C . GLY A 1 80 ? 53.507 11.597 11.567 1.00 45.03 80 GLY A C 1
ATOM 627 O O . GLY A 1 80 ? 53.729 12.581 12.271 1.00 45.03 80 GLY A O 1
ATOM 628 N N . GLY A 1 81 ? 53.631 11.633 10.240 1.00 44.50 81 GLY A N 1
ATOM 629 C CA . GLY A 1 81 ? 54.177 12.751 9.446 1.00 44.50 81 GLY A CA 1
ATOM 630 C C . GLY A 1 81 ? 53.399 14.078 9.485 1.00 44.50 81 GLY A C 1
ATOM 631 O O . GLY A 1 81 ? 53.595 14.925 8.619 1.00 44.50 81 GLY A O 1
ATOM 632 N N . ILE A 1 82 ? 52.528 14.277 10.471 1.00 44.66 82 ILE A N 1
ATOM 633 C CA . ILE A 1 82 ? 51.816 15.521 10.741 1.00 44.66 82 ILE A CA 1
ATOM 634 C C . ILE A 1 82 ? 52.317 16.008 12.098 1.00 44.66 82 ILE A C 1
ATOM 636 O O . ILE A 1 82 ? 52.033 15.415 13.139 1.00 44.66 82 ILE A O 1
ATOM 640 N N . ALA A 1 83 ? 53.108 17.077 12.097 1.00 37.78 83 ALA A N 1
ATOM 641 C CA . ALA A 1 83 ? 53.522 17.725 13.329 1.00 37.78 83 ALA A CA 1
ATOM 642 C C . ALA A 1 83 ? 52.276 18.238 14.063 1.00 37.78 83 ALA A C 1
ATOM 644 O O . ALA A 1 83 ? 51.738 19.262 13.664 1.00 37.78 83 ALA A O 1
ATOM 645 N N . GLN A 1 84 ? 51.816 17.530 15.102 1.00 48.66 84 GLN A N 1
ATOM 646 C CA . GLN A 1 84 ? 51.321 18.100 16.363 1.00 48.66 84 GLN A CA 1
ATOM 647 C C . GLN A 1 84 ? 50.756 17.019 17.299 1.00 48.66 84 GLN A C 1
ATOM 649 O O . GLN A 1 84 ? 49.896 16.216 16.951 1.00 48.66 84 GLN A O 1
ATOM 654 N N . SER A 1 85 ? 51.217 17.061 18.547 1.00 50.12 85 SER A N 1
ATOM 655 C CA . SER A 1 85 ? 50.734 16.330 19.724 1.00 50.12 85 SER A CA 1
ATOM 656 C C . SER A 1 85 ? 49.348 16.807 20.196 1.00 50.12 85 SER A C 1
ATOM 658 O O . SER A 1 85 ? 49.131 17.035 21.393 1.00 50.12 85 SER A O 1
ATOM 660 N N . ASN A 1 86 ? 48.416 17.002 19.265 1.00 63.97 86 ASN A N 1
ATOM 661 C CA . ASN A 1 86 ? 47.115 17.592 19.545 1.00 63.97 86 ASN A CA 1
ATOM 662 C C . ASN A 1 86 ? 46.060 16.514 19.785 1.00 63.97 86 ASN A C 1
ATOM 664 O O . ASN A 1 86 ? 46.061 15.448 19.174 1.00 63.97 86 ASN A O 1
ATOM 668 N N . LEU A 1 87 ? 45.192 16.797 20.750 1.00 75.00 87 LEU A N 1
ATOM 669 C CA . LEU A 1 87 ? 44.032 15.983 21.075 1.00 75.00 87 LEU A CA 1
ATOM 670 C C . LEU A 1 87 ? 42.939 16.293 20.041 1.00 75.00 87 LEU A C 1
ATOM 672 O O . LEU A 1 87 ? 42.571 17.454 1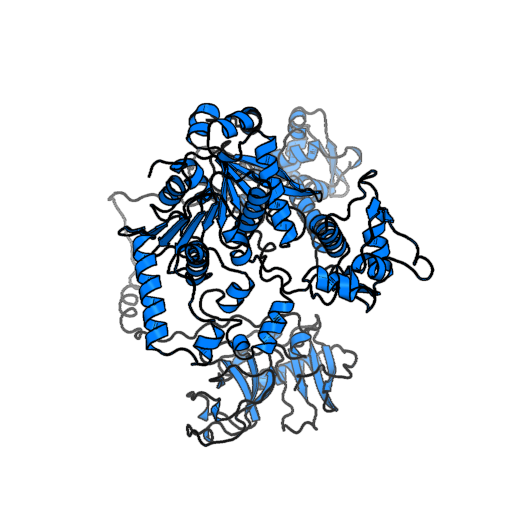9.880 1.00 75.00 87 LEU A O 1
ATOM 676 N N . ILE A 1 88 ? 42.457 15.278 19.329 1.00 79.69 88 ILE A N 1
ATOM 677 C CA . ILE A 1 88 ? 41.511 15.414 18.216 1.00 79.69 88 ILE A CA 1
ATOM 678 C C . ILE A 1 88 ? 40.159 14.822 18.646 1.00 79.69 88 ILE A C 1
ATOM 680 O O . ILE A 1 88 ? 40.139 13.711 19.182 1.00 79.69 88 ILE A O 1
ATOM 684 N N . PRO A 1 89 ? 39.033 15.527 18.448 1.00 77.50 89 PRO A N 1
ATOM 685 C CA . PRO A 1 89 ? 37.712 15.000 18.771 1.00 77.50 89 PRO A CA 1
ATOM 686 C C . PRO A 1 89 ? 37.272 13.929 17.761 1.00 77.50 89 PRO A C 1
ATOM 688 O O . PRO A 1 89 ? 37.563 14.017 16.567 1.00 77.50 89 PRO A O 1
ATOM 691 N N . THR A 1 90 ? 36.553 12.920 18.247 1.00 71.31 90 THR A N 1
ATOM 692 C CA . THR A 1 90 ? 35.981 11.817 17.443 1.00 71.31 90 THR A CA 1
ATOM 693 C C . THR A 1 90 ? 34.596 12.140 16.893 1.00 71.31 90 THR A C 1
ATOM 695 O O . THR A 1 90 ? 34.083 11.419 16.051 1.00 71.31 90 THR A O 1
ATOM 698 N N . VAL A 1 91 ? 33.967 13.212 17.367 1.00 61.50 91 VAL A N 1
ATOM 699 C CA . VAL A 1 91 ? 32.715 13.724 16.817 1.00 61.50 91 VAL A CA 1
ATOM 700 C C . VAL A 1 91 ? 32.979 15.152 16.359 1.00 61.50 91 VAL A C 1
ATOM 702 O O . VAL A 1 91 ? 33.611 15.912 17.098 1.00 61.50 91 VAL A O 1
ATOM 705 N N . PRO A 1 92 ? 32.522 15.541 15.161 1.00 55.88 92 PRO A N 1
ATOM 706 C CA . PRO A 1 92 ? 32.574 16.928 14.737 1.00 55.88 92 PRO A CA 1
ATOM 707 C C . PRO A 1 92 ? 31.786 17.804 15.729 1.00 55.88 92 PRO A C 1
ATOM 709 O O . PRO A 1 92 ? 30.558 17.833 15.724 1.00 55.88 92 PRO A O 1
ATOM 712 N N . TYR A 1 93 ? 32.497 18.477 16.638 1.00 51.84 93 TYR A N 1
ATOM 713 C CA . TYR A 1 93 ? 31.891 19.369 17.621 1.00 51.84 93 TYR A CA 1
ATOM 714 C C . TYR A 1 93 ? 31.554 20.702 16.952 1.00 51.84 93 TYR A C 1
ATOM 716 O O . TYR A 1 93 ? 32.437 21.397 16.447 1.00 51.84 93 TYR A O 1
ATOM 724 N N . SER A 1 94 ? 30.268 21.049 16.968 1.00 48.34 94 SER A N 1
ATOM 725 C CA . SER A 1 94 ? 29.764 22.367 16.596 1.00 48.34 94 SER A CA 1
ATOM 726 C C . SER A 1 94 ? 30.082 23.352 17.725 1.00 48.34 94 SER A C 1
ATOM 728 O O . SER A 1 94 ? 29.306 23.538 18.658 1.00 48.34 94 SER A O 1
ATOM 730 N N . SER A 1 95 ? 31.265 23.959 17.685 1.00 40.91 95 SER A N 1
ATOM 731 C CA . SER A 1 95 ? 31.494 25.244 18.344 1.00 40.91 95 SER A CA 1
ATOM 732 C C . SER A 1 95 ? 31.638 26.313 17.274 1.00 40.91 95 SER A C 1
ATOM 734 O O . SER A 1 95 ? 32.214 26.080 16.213 1.00 40.91 95 SER A O 1
ATOM 736 N N . SER A 1 96 ? 31.144 27.508 17.580 1.00 40.88 96 SER A N 1
ATOM 737 C CA . SER A 1 96 ? 31.139 28.713 16.742 1.00 40.88 96 SER A CA 1
ATOM 738 C C . SER A 1 96 ? 32.518 29.211 16.266 1.00 40.88 96 SER A C 1
ATOM 740 O O . SER A 1 96 ? 32.587 30.282 15.677 1.00 40.88 96 SER A O 1
ATOM 742 N N . HIS A 1 97 ? 33.604 28.461 16.489 1.00 41.94 97 HIS A N 1
ATOM 743 C CA . HIS A 1 97 ? 34.960 28.801 16.047 1.00 41.94 97 HIS A CA 1
ATOM 744 C C . HIS A 1 97 ? 35.729 27.658 15.361 1.00 41.94 97 HIS A C 1
ATOM 746 O O . HIS A 1 97 ? 36.908 27.827 15.062 1.00 41.94 97 HIS A O 1
ATOM 752 N N . ASN A 1 98 ? 35.087 26.536 15.017 1.00 43.56 98 ASN A N 1
ATOM 753 C CA . ASN A 1 98 ? 35.661 25.617 14.032 1.00 43.56 98 ASN A CA 1
ATOM 754 C C . ASN A 1 98 ? 35.047 25.908 12.667 1.00 43.56 98 ASN A C 1
ATOM 756 O O . ASN A 1 98 ? 33.832 25.906 12.491 1.00 43.56 98 ASN A O 1
ATOM 760 N N . LEU A 1 99 ? 35.911 26.258 11.721 1.00 43.31 99 LEU A N 1
ATOM 761 C CA . LEU A 1 99 ? 35.503 26.854 10.464 1.00 43.31 99 LEU A CA 1
ATOM 762 C C . LEU A 1 99 ? 34.625 25.925 9.650 1.00 43.31 99 LEU A C 1
ATOM 764 O O . LEU A 1 99 ? 34.883 24.734 9.541 1.00 43.31 99 LEU A O 1
ATOM 768 N N . ASN A 1 100 ? 33.642 26.521 8.993 1.00 48.47 100 ASN A N 1
ATOM 769 C CA . ASN A 1 100 ? 32.874 25.885 7.941 1.00 48.47 100 ASN A CA 1
ATOM 770 C C . ASN A 1 100 ? 33.656 26.031 6.632 1.00 48.47 100 ASN A C 1
ATOM 772 O O . ASN A 1 100 ? 33.343 26.892 5.809 1.00 48.47 100 ASN A O 1
ATOM 776 N N . ALA A 1 101 ? 34.709 25.230 6.440 1.00 47.97 101 ALA A N 1
ATOM 777 C CA . ALA A 1 101 ? 35.258 25.047 5.101 1.00 47.97 101 ALA A CA 1
ATOM 778 C C . ALA A 1 101 ? 34.213 24.257 4.305 1.00 47.97 101 ALA A C 1
ATOM 780 O O . ALA A 1 101 ? 34.067 23.050 4.479 1.00 47.97 101 ALA A O 1
ATOM 781 N N . SER A 1 102 ? 33.413 24.963 3.508 1.00 53.06 102 SER A N 1
ATOM 782 C CA . SER A 1 102 ? 32.372 24.349 2.691 1.00 53.06 102 SER A CA 1
ATOM 783 C C . SER A 1 102 ? 32.993 23.741 1.440 1.00 53.06 102 SER A C 1
ATOM 785 O O . SER A 1 102 ? 33.747 24.419 0.743 1.00 53.06 102 SER A O 1
ATOM 787 N N . SER A 1 103 ? 32.671 22.480 1.142 1.00 51.41 103 SER A N 1
ATOM 788 C CA . SER A 1 103 ? 33.043 21.867 -0.137 1.00 51.41 103 SER A CA 1
ATOM 789 C C . SER A 1 103 ? 31.971 22.073 -1.212 1.00 51.41 103 SER A C 1
ATOM 791 O O . SER A 1 103 ? 30.787 21.888 -0.921 1.00 51.41 103 SER A O 1
ATOM 793 N N . ARG A 1 104 ? 32.362 22.418 -2.455 1.00 50.41 104 ARG A N 1
ATOM 794 C CA . ARG A 1 104 ? 31.435 22.528 -3.613 1.00 50.41 104 ARG A CA 1
ATOM 795 C C . ARG A 1 104 ? 30.893 21.172 -4.108 1.00 50.41 104 ARG A C 1
ATOM 797 O O . ARG A 1 104 ? 29.883 21.152 -4.805 1.00 50.41 104 ARG A O 1
ATOM 804 N N . HIS A 1 105 ? 31.523 20.050 -3.749 1.00 53.41 105 HIS A N 1
ATOM 805 C CA . HIS A 1 105 ? 31.148 18.695 -4.186 1.00 53.41 105 HIS A CA 1
ATOM 806 C C . HIS A 1 105 ? 30.912 17.754 -2.987 1.00 53.41 105 HIS A C 1
ATOM 808 O O . HIS A 1 105 ? 31.430 18.025 -1.901 1.00 53.41 105 HIS A O 1
ATOM 814 N N . PRO A 1 106 ? 30.161 16.640 -3.144 1.00 54.53 106 PRO A N 1
ATOM 815 C CA . PRO A 1 106 ? 30.017 15.639 -2.086 1.00 54.53 106 PRO A CA 1
ATOM 816 C C . PRO A 1 106 ? 31.392 15.114 -1.656 1.00 54.53 106 PRO A C 1
ATOM 818 O O . PRO A 1 106 ? 32.162 14.639 -2.493 1.00 54.53 106 PRO A O 1
ATOM 821 N N . TYR A 1 107 ? 31.714 15.220 -0.363 1.00 57.97 107 TYR A N 1
ATOM 822 C CA . TYR A 1 107 ? 33.048 14.887 0.131 1.00 57.97 107 TYR A CA 1
ATOM 823 C C . TYR A 1 107 ? 33.303 13.371 0.052 1.00 57.97 107 TYR A C 1
ATOM 825 O O . TYR A 1 107 ? 32.587 12.601 0.701 1.00 57.97 107 TYR A O 1
ATOM 833 N N . PRO A 1 108 ? 34.303 12.896 -0.713 1.00 54.97 108 PRO A N 1
ATOM 834 C CA . PRO A 1 108 ? 34.585 11.470 -0.814 1.00 54.97 108 PRO A CA 1
ATOM 835 C C . PRO A 1 108 ? 35.096 10.930 0.529 1.00 54.97 108 PRO A C 1
ATOM 837 O O . PRO A 1 108 ? 35.999 11.516 1.125 1.00 54.97 108 PRO A O 1
ATOM 840 N N . ARG A 1 109 ? 34.554 9.788 0.982 1.00 62.19 109 ARG A N 1
ATOM 841 C CA . ARG A 1 109 ? 34.883 9.113 2.258 1.00 62.19 109 ARG A CA 1
ATOM 842 C C . ARG A 1 109 ? 36.400 9.022 2.515 1.00 62.19 109 ARG A C 1
ATOM 844 O O . ARG A 1 109 ? 37.066 8.089 2.057 1.00 62.19 109 ARG A O 1
ATOM 851 N N . GLY A 1 110 ? 36.926 9.976 3.288 1.00 63.81 110 GLY A N 1
ATOM 852 C CA . GLY A 1 110 ? 38.315 10.021 3.751 1.00 63.81 110 GLY A CA 1
ATOM 853 C C . GLY A 1 110 ? 39.352 10.573 2.762 1.00 63.81 110 GLY A C 1
ATOM 854 O O . GLY A 1 110 ? 40.538 10.328 2.977 1.00 63.81 110 GLY A O 1
ATOM 855 N N . ALA A 1 111 ? 38.944 11.264 1.690 1.00 76.62 111 ALA A N 1
ATOM 856 C CA . ALA A 1 111 ? 39.865 12.049 0.855 1.00 76.62 111 ALA A CA 1
ATOM 857 C C . ALA A 1 111 ? 40.337 13.316 1.596 1.00 76.62 111 ALA A C 1
ATOM 859 O O . ALA A 1 111 ? 39.743 13.668 2.607 1.00 76.62 111 ALA A O 1
ATOM 860 N N . ASP A 1 112 ? 41.387 13.987 1.110 1.00 82.25 112 ASP A N 1
ATOM 861 C CA . ASP A 1 112 ? 41.784 15.326 1.577 1.00 82.25 112 ASP A CA 1
ATOM 862 C C . ASP A 1 112 ? 40.977 16.405 0.831 1.00 82.25 112 ASP A C 1
ATOM 864 O O . ASP A 1 112 ? 40.570 16.203 -0.317 1.00 82.25 112 ASP A O 1
ATOM 868 N N . LEU A 1 113 ? 40.734 17.563 1.459 1.00 80.69 113 LEU A N 1
ATOM 869 C CA . LEU A 1 113 ? 40.052 18.678 0.796 1.00 80.69 113 LEU A CA 1
ATOM 870 C C . LEU A 1 113 ? 41.066 19.420 -0.068 1.00 80.69 113 LEU A C 1
ATOM 872 O O . LEU A 1 113 ? 42.037 19.977 0.445 1.00 80.69 113 LEU A O 1
ATOM 876 N N . MET A 1 114 ? 40.834 19.430 -1.375 1.00 82.56 114 MET A N 1
ATOM 877 C CA . MET A 1 114 ? 41.688 20.118 -2.343 1.00 82.56 114 MET A CA 1
ATOM 878 C C . MET A 1 114 ? 41.324 21.603 -2.432 1.00 82.56 114 MET A C 1
ATOM 880 O O . MET A 1 114 ? 40.158 21.950 -2.252 1.00 82.56 114 MET A O 1
ATOM 884 N N . ILE A 1 115 ? 42.302 22.456 -2.751 1.00 79.12 115 ILE A N 1
ATOM 885 C CA . ILE A 1 115 ? 42.142 23.920 -2.867 1.00 79.12 115 ILE A CA 1
ATOM 886 C C . ILE A 1 115 ? 40.938 24.326 -3.744 1.00 79.12 115 ILE A C 1
ATOM 888 O O . ILE A 1 115 ? 40.100 25.068 -3.236 1.00 79.12 115 ILE A O 1
ATOM 892 N N . PRO A 1 116 ? 40.727 23.767 -4.959 1.00 72.56 116 PRO A N 1
ATOM 893 C CA . PRO A 1 116 ? 39.569 24.127 -5.795 1.00 72.56 116 PRO A CA 1
ATOM 894 C C . PRO A 1 116 ? 38.210 23.749 -5.184 1.00 72.56 116 PRO A C 1
ATOM 896 O O . PRO A 1 116 ? 37.159 24.237 -5.591 1.00 72.56 116 PRO A O 1
ATOM 899 N N . GLY A 1 117 ? 38.213 22.832 -4.214 1.00 69.19 117 GLY A N 1
ATOM 900 C CA . GLY A 1 117 ? 37.014 22.379 -3.526 1.00 69.19 117 GLY A CA 1
ATOM 901 C C . GLY A 1 117 ? 36.580 23.296 -2.388 1.00 69.19 117 GLY A C 1
ATOM 902 O O . GLY A 1 117 ? 35.491 23.072 -1.870 1.00 69.19 117 GLY A O 1
ATOM 903 N N . VAL A 1 118 ? 37.393 24.278 -1.985 1.00 75.00 118 VAL A N 1
ATOM 904 C CA . VAL A 1 118 ? 37.108 25.187 -0.868 1.00 75.00 118 VAL A CA 1
ATOM 905 C C . VAL A 1 118 ? 36.221 26.337 -1.340 1.00 75.00 118 VAL A C 1
ATOM 907 O O . VAL A 1 118 ? 36.522 27.020 -2.314 1.00 75.00 118 VAL A O 1
ATOM 910 N N . VAL A 1 119 ? 35.118 26.579 -0.640 1.00 71.44 119 VAL A N 1
ATOM 911 C CA . VAL A 1 119 ? 34.286 27.767 -0.860 1.00 71.44 119 VAL A CA 1
ATOM 912 C C . VAL A 1 119 ? 34.863 28.948 -0.067 1.00 71.44 119 VAL A C 1
ATOM 914 O O . VAL A 1 119 ? 35.078 28.794 1.139 1.00 71.44 119 VAL A O 1
ATOM 917 N N . PRO A 1 120 ? 35.076 30.123 -0.691 1.00 66.62 120 PRO A N 1
ATOM 918 C CA . PRO A 1 120 ? 35.545 31.319 0.003 1.00 66.62 120 PRO A CA 1
ATOM 919 C C . PRO A 1 120 ? 34.640 31.703 1.184 1.00 66.62 120 PRO A C 1
ATOM 921 O O . PRO A 1 120 ? 33.414 31.690 1.080 1.00 66.62 120 PRO A O 1
ATOM 924 N N . SER A 1 121 ? 35.245 32.055 2.318 1.00 67.56 121 SER A N 1
ATOM 925 C CA . SER A 1 121 ? 34.546 32.478 3.535 1.00 67.56 121 SER A CA 1
ATOM 926 C C . SER A 1 121 ? 35.390 33.512 4.290 1.00 67.56 121 SER A C 1
ATOM 928 O O . SER A 1 121 ? 36.618 33.378 4.300 1.00 67.56 121 SER A O 1
ATOM 930 N N . PRO A 1 122 ? 34.777 34.513 4.957 1.00 65.50 122 PRO A N 1
ATOM 931 C CA . PRO A 1 122 ? 35.498 35.586 5.655 1.00 65.50 122 PRO A CA 1
ATOM 932 C C . PRO A 1 122 ? 36.478 35.097 6.728 1.00 65.50 122 PRO A C 1
ATOM 934 O O . PRO A 1 122 ? 37.412 35.806 7.086 1.00 65.50 122 PRO A O 1
ATOM 937 N N . VAL A 1 123 ? 36.267 33.884 7.242 1.00 66.44 123 VAL A N 1
ATOM 938 C CA . VAL A 1 123 ? 37.060 33.299 8.331 1.00 66.44 123 VAL A CA 1
ATOM 939 C C . VAL A 1 123 ? 38.291 32.545 7.799 1.00 66.44 123 VAL A C 1
ATOM 941 O O . VAL A 1 123 ? 39.264 32.346 8.524 1.00 66.44 123 VAL A O 1
ATOM 944 N N . ILE A 1 124 ? 38.297 32.155 6.518 1.00 71.88 124 ILE A N 1
ATOM 945 C CA . ILE A 1 124 ? 39.381 31.360 5.921 1.00 71.88 124 ILE A CA 1
ATOM 946 C C . ILE A 1 124 ? 40.732 32.091 5.971 1.00 71.88 124 ILE A C 1
ATOM 948 O O . ILE A 1 124 ? 41.683 31.471 6.439 1.00 71.88 124 ILE A O 1
ATOM 952 N N . PRO A 1 125 ? 40.859 33.386 5.612 1.00 73.81 125 PRO A N 1
ATOM 953 C CA . PRO A 1 125 ? 42.151 34.081 5.620 1.00 73.81 125 PRO A CA 1
ATOM 954 C C . PRO A 1 125 ? 42.854 34.143 6.985 1.00 73.81 125 PRO A C 1
ATOM 956 O O . PRO A 1 125 ? 44.072 34.290 7.027 1.00 73.81 125 PRO A O 1
ATOM 959 N N . SER A 1 126 ? 42.115 34.012 8.095 1.00 74.94 126 SER A N 1
ATOM 960 C CA . SER A 1 126 ? 42.676 34.014 9.456 1.00 74.94 126 SER A CA 1
ATOM 961 C C . SER A 1 126 ? 43.253 32.670 9.916 1.00 74.94 126 SER A C 1
ATOM 963 O O . SER A 1 126 ? 43.756 32.581 11.036 1.00 74.94 126 SER A O 1
ATOM 965 N N . LEU A 1 127 ? 43.195 31.624 9.084 1.00 78.62 127 LEU A N 1
ATOM 966 C CA . LEU A 1 127 ? 43.692 30.304 9.459 1.00 78.62 127 LEU A CA 1
ATOM 967 C C . LEU A 1 127 ? 45.171 30.100 9.229 1.00 78.62 127 LEU A C 1
ATOM 969 O O . LEU A 1 127 ? 45.730 30.486 8.205 1.00 78.62 127 LEU A O 1
ATOM 973 N N . THR A 1 128 ? 45.772 29.393 10.177 1.00 80.31 128 THR A N 1
ATOM 974 C CA . THR A 1 128 ? 47.188 29.043 10.148 1.00 80.31 128 THR A CA 1
ATOM 975 C C . THR A 1 128 ? 47.383 27.583 9.761 1.00 80.31 128 THR A C 1
ATOM 977 O O . THR A 1 128 ? 46.562 26.715 10.071 1.00 80.31 128 THR A O 1
ATOM 980 N N . GLN A 1 129 ? 48.483 27.299 9.070 1.00 82.25 129 GLN A N 1
ATOM 981 C CA . GLN A 1 129 ? 48.875 25.935 8.734 1.00 82.25 129 GLN A CA 1
ATOM 982 C C . GLN A 1 129 ? 48.981 25.069 10.004 1.00 82.25 129 GLN A C 1
ATOM 984 O O . GLN A 1 129 ? 49.571 25.469 11.006 1.00 82.25 129 GLN A O 1
ATOM 989 N N . GLY A 1 130 ? 48.410 23.863 9.966 1.00 73.06 130 GLY A N 1
ATOM 990 C CA . GLY A 1 130 ? 48.367 22.922 11.088 1.00 73.06 130 GLY A CA 1
ATOM 991 C C . GLY A 1 130 ? 47.176 23.103 12.036 1.00 73.06 130 GLY A C 1
ATOM 992 O O . GLY A 1 130 ? 46.891 22.195 12.820 1.00 73.06 130 GLY A O 1
ATOM 993 N N . GLN A 1 131 ? 46.432 24.210 11.947 1.00 76.56 131 GLN A N 1
ATOM 994 C CA . GLN A 1 131 ? 45.246 24.448 12.772 1.00 76.56 131 GLN A CA 1
ATOM 995 C C . GLN A 1 131 ? 44.157 23.395 12.509 1.00 76.56 131 GLN A C 1
ATOM 997 O O . GLN A 1 131 ? 43.898 23.024 11.361 1.00 76.56 131 GLN A O 1
ATOM 1002 N N . LEU A 1 132 ? 43.528 22.902 13.581 1.00 75.06 132 LEU A N 1
ATOM 1003 C CA . LEU A 1 132 ? 42.424 21.947 13.496 1.00 75.06 132 LEU A CA 1
ATOM 1004 C C . LEU A 1 132 ? 41.162 22.654 12.989 1.00 75.06 132 LEU A C 1
ATOM 1006 O O . LEU A 1 132 ? 40.818 23.733 13.468 1.00 75.06 132 LEU A O 1
ATOM 1010 N N . VAL A 1 133 ? 40.475 22.036 12.035 1.00 75.44 133 VAL A N 1
ATOM 1011 C CA . VAL A 1 133 ? 39.263 22.568 11.410 1.00 75.44 133 VAL A CA 1
ATOM 1012 C C . VAL A 1 133 ? 38.213 21.476 11.250 1.00 75.44 133 VAL A C 1
ATOM 1014 O O . VAL A 1 133 ? 38.527 20.290 11.118 1.00 75.44 133 VAL A O 1
ATOM 1017 N N . SER A 1 134 ? 36.950 21.879 11.233 1.00 74.25 134 SER A N 1
ATOM 1018 C CA . SER A 1 134 ? 35.857 21.040 10.754 1.00 74.25 134 SER A CA 1
ATOM 1019 C C . SER A 1 134 ? 35.592 21.306 9.273 1.00 74.25 134 SER A C 1
ATOM 1021 O O . SER A 1 134 ? 35.898 22.375 8.760 1.00 74.25 134 SER A O 1
ATOM 1023 N N . ILE A 1 135 ? 35.017 20.344 8.561 1.00 75.44 135 ILE A N 1
ATOM 1024 C CA . ILE A 1 135 ? 34.560 20.540 7.179 1.00 75.44 135 ILE A CA 1
ATOM 1025 C C . ILE A 1 135 ? 33.058 20.302 7.159 1.00 75.44 135 ILE A C 1
ATOM 1027 O O . ILE A 1 135 ? 32.582 19.266 7.636 1.00 75.44 135 ILE A O 1
ATOM 1031 N N . THR A 1 136 ? 32.322 21.256 6.600 1.00 71.81 136 THR A N 1
ATOM 1032 C CA . THR A 1 136 ? 30.884 21.145 6.350 1.00 71.81 136 THR A CA 1
ATOM 1033 C C . THR A 1 136 ? 30.626 21.030 4.850 1.00 71.81 136 THR A C 1
ATOM 1035 O O . THR A 1 136 ? 31.471 21.359 4.013 1.00 71.81 136 THR A O 1
ATOM 1038 N N . GLN A 1 137 ? 29.446 20.547 4.472 1.00 70.50 137 GLN A N 1
ATOM 1039 C CA . GLN A 1 137 ? 29.001 20.654 3.084 1.00 70.50 137 GLN A CA 1
ATOM 1040 C C . GLN A 1 137 ? 28.483 22.073 2.814 1.00 70.50 137 GLN A C 1
ATOM 1042 O O . GLN A 1 137 ? 27.934 22.709 3.714 1.00 70.50 137 GLN A O 1
ATOM 1047 N N . TYR A 1 138 ? 28.637 22.577 1.584 1.00 59.12 138 TYR A N 1
ATOM 1048 C CA . TYR A 1 138 ? 28.098 23.885 1.200 1.00 59.12 138 TYR A CA 1
ATOM 1049 C C . TYR A 1 138 ? 26.603 23.997 1.550 1.00 59.12 138 TYR A C 1
ATOM 1051 O O . TYR A 1 138 ? 25.810 23.146 1.154 1.00 59.12 138 TYR A O 1
ATOM 1059 N N . ARG A 1 139 ? 26.241 25.048 2.307 1.00 59.09 139 ARG A N 1
ATOM 1060 C CA . ARG A 1 139 ? 24.902 25.316 2.891 1.00 59.09 139 ARG A CA 1
ATOM 1061 C C . ARG A 1 139 ? 24.458 24.397 4.045 1.00 59.09 139 ARG A C 1
ATOM 1063 O O . ARG A 1 139 ? 23.302 24.471 4.453 1.00 59.09 139 ARG A O 1
ATOM 1070 N N . SER A 1 140 ? 25.359 23.595 4.616 1.00 62.47 140 SER A N 1
ATOM 1071 C CA . SER A 1 140 ? 25.120 22.815 5.839 1.00 62.47 140 SER A CA 1
ATOM 1072 C C . SER A 1 140 ? 25.906 23.376 7.028 1.00 62.47 140 SER A C 1
ATOM 1074 O O . SER A 1 140 ? 27.055 23.802 6.885 1.00 62.47 140 SER A O 1
ATOM 1076 N N . THR A 1 141 ? 25.293 23.348 8.212 1.00 61.56 141 THR A N 1
ATOM 1077 C CA . THR A 1 141 ? 25.949 23.679 9.491 1.00 61.56 141 THR A CA 1
ATOM 1078 C C . THR A 1 141 ? 26.465 22.446 10.237 1.00 61.56 141 THR A C 1
ATOM 1080 O O . THR A 1 141 ? 27.183 22.596 11.226 1.00 61.56 141 THR A O 1
ATOM 1083 N N . THR A 1 142 ? 26.152 21.230 9.766 1.00 65.19 142 THR A N 1
ATOM 1084 C CA . THR A 1 142 ? 26.647 19.992 10.382 1.00 65.19 142 THR A CA 1
ATOM 1085 C C . THR A 1 142 ? 28.074 19.716 9.921 1.00 65.19 142 THR A C 1
ATOM 1087 O O . THR A 1 142 ? 28.300 19.536 8.717 1.00 65.19 142 THR A O 1
ATOM 1090 N N . PRO A 1 143 ? 29.048 19.630 10.842 1.00 69.75 143 PRO A N 1
ATOM 1091 C CA . PRO A 1 143 ? 30.397 19.251 10.477 1.00 69.75 143 PRO A CA 1
ATOM 1092 C C . PRO A 1 143 ? 30.450 17.739 10.223 1.00 69.75 143 PRO A C 1
ATOM 1094 O O . PRO A 1 143 ? 29.903 16.945 10.979 1.00 69.75 143 PRO A O 1
ATOM 1097 N N . LEU A 1 144 ? 31.062 17.336 9.108 1.00 72.38 144 LEU A N 1
ATOM 1098 C CA . LEU A 1 144 ? 31.085 15.947 8.616 1.00 72.38 144 LEU A CA 1
ATOM 1099 C C . LEU A 1 144 ? 32.481 15.318 8.689 1.00 72.38 144 LEU A C 1
ATOM 1101 O O . LEU A 1 144 ? 32.632 14.090 8.641 1.00 72.38 144 LEU A O 1
ATOM 1105 N N . VAL A 1 145 ? 33.505 16.167 8.773 1.00 77.50 145 VAL A N 1
ATOM 1106 C CA . VAL A 1 145 ? 34.919 15.793 8.769 1.00 77.50 145 VAL A CA 1
ATOM 1107 C C . VAL A 1 145 ? 35.667 16.669 9.765 1.00 77.50 145 VAL A C 1
ATOM 1109 O O . VAL A 1 145 ? 35.368 17.854 9.909 1.00 77.50 145 VAL A O 1
ATOM 1112 N N . VAL A 1 146 ? 36.665 16.084 10.417 1.00 80.94 146 VAL A N 1
ATOM 1113 C CA . VAL A 1 146 ? 37.680 16.776 11.210 1.00 80.94 146 VAL A CA 1
ATOM 1114 C C . VAL A 1 146 ? 39.008 16.670 10.463 1.00 80.94 146 VAL A C 1
ATOM 1116 O O . VAL A 1 146 ? 39.452 15.572 10.108 1.00 80.94 146 VAL A O 1
ATOM 1119 N N . GLY A 1 147 ? 39.643 17.811 10.212 1.00 80.50 147 GLY A N 1
ATOM 1120 C CA . GLY A 1 147 ? 40.876 17.907 9.439 1.00 80.50 147 GLY A CA 1
ATOM 1121 C C . GLY A 1 147 ? 41.849 18.947 9.989 1.00 80.50 147 GLY A C 1
ATOM 1122 O O . GLY A 1 147 ? 41.557 19.638 10.960 1.00 80.50 147 GLY A O 1
ATOM 1123 N N . SER A 1 148 ? 43.025 19.044 9.376 1.00 82.38 148 SER A N 1
ATOM 1124 C CA . SER A 1 148 ? 44.054 20.036 9.713 1.00 82.38 148 SER A CA 1
ATOM 1125 C C . SER A 1 148 ? 44.445 20.8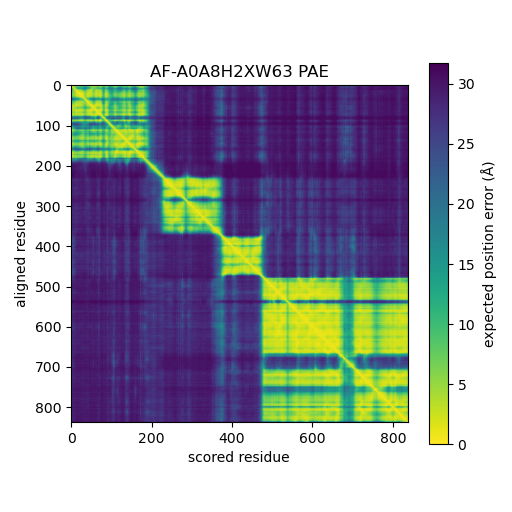39 8.476 1.00 82.38 148 SER A C 1
ATOM 1127 O O . SER A 1 148 ? 44.594 20.270 7.392 1.00 82.38 148 SER A O 1
ATOM 1129 N N . MET A 1 149 ? 44.589 22.157 8.623 1.00 80.94 149 MET A N 1
ATOM 1130 C CA . MET A 1 149 ? 44.981 23.053 7.532 1.00 80.94 149 MET A CA 1
ATOM 1131 C C . MET A 1 149 ? 46.345 22.661 6.956 1.00 80.94 149 MET A C 1
ATOM 1133 O O . MET A 1 149 ? 47.345 22.617 7.671 1.00 80.94 149 MET A O 1
ATOM 1137 N N . ALA A 1 150 ? 46.397 22.399 5.652 1.00 82.75 150 ALA A N 1
ATOM 1138 C CA . ALA A 1 150 ? 47.626 22.028 4.951 1.00 82.75 150 ALA A CA 1
ATOM 1139 C C . ALA A 1 150 ? 48.482 23.246 4.562 1.00 82.75 150 ALA A C 1
ATOM 1141 O O . ALA A 1 150 ? 49.700 23.120 4.437 1.00 82.75 150 ALA A O 1
ATOM 1142 N N . ILE A 1 151 ? 47.842 24.406 4.396 1.00 81.81 151 ILE A N 1
ATOM 1143 C CA . ILE A 1 151 ? 48.425 25.701 4.013 1.00 81.81 151 ILE A CA 1
ATOM 1144 C C . ILE A 1 151 ? 47.833 26.812 4.889 1.00 81.81 151 ILE A C 1
ATOM 1146 O O . ILE A 1 151 ? 46.823 26.587 5.562 1.00 81.81 151 ILE A O 1
ATOM 1150 N N . ASN A 1 152 ? 48.431 28.005 4.895 1.00 82.94 152 ASN A N 1
ATOM 1151 C CA . ASN A 1 152 ? 47.795 29.153 5.543 1.00 82.94 152 ASN A CA 1
ATOM 1152 C C . ASN A 1 152 ? 46.562 29.585 4.749 1.00 82.94 152 ASN A C 1
ATOM 1154 O O . ASN A 1 152 ? 46.547 29.568 3.519 1.00 82.94 152 ASN A O 1
ATOM 1158 N N . GLY A 1 153 ? 45.520 30.005 5.453 1.00 75.75 153 GLY A N 1
ATOM 1159 C CA . GLY A 1 153 ? 44.267 30.403 4.833 1.00 75.75 153 GLY A CA 1
ATOM 1160 C C . GLY A 1 153 ? 44.373 31.663 3.971 1.00 75.75 153 GLY A C 1
ATOM 1161 O O . GLY A 1 153 ? 43.594 31.832 3.040 1.00 75.75 153 GLY A O 1
ATOM 1162 N N . SER A 1 154 ? 45.371 32.514 4.224 1.00 77.25 154 SER A N 1
ATOM 1163 C CA . SER A 1 154 ? 45.722 33.670 3.390 1.00 77.25 154 SER A CA 1
ATOM 1164 C C . SER A 1 154 ? 46.355 33.297 2.040 1.00 77.25 154 SER A C 1
ATOM 1166 O O . SER A 1 154 ? 46.429 34.139 1.147 1.00 77.25 154 SER A O 1
ATOM 1168 N N . GLU A 1 155 ? 46.806 32.050 1.875 1.00 74.19 155 GLU A N 1
ATOM 1169 C CA . GLU A 1 155 ? 47.428 31.535 0.646 1.00 74.19 155 GLU A CA 1
ATOM 1170 C C . GLU A 1 155 ? 46.415 30.855 -0.299 1.00 74.19 155 GLU A C 1
ATOM 1172 O O . GLU A 1 155 ? 46.768 30.510 -1.431 1.00 74.19 155 GLU A O 1
ATOM 1177 N N . LEU A 1 156 ? 45.159 30.690 0.144 1.00 72.94 156 LEU A N 1
ATOM 1178 C CA . LEU A 1 156 ? 44.027 30.236 -0.671 1.00 72.94 156 LEU A CA 1
ATOM 1179 C C . LEU A 1 156 ? 43.545 31.397 -1.554 1.00 72.94 156 LEU A C 1
ATOM 1181 O O . LEU A 1 156 ? 42.825 32.278 -1.083 1.00 72.94 156 LEU A O 1
ATOM 1185 N N . LYS A 1 157 ? 43.957 31.420 -2.826 1.00 64.06 157 LYS A N 1
ATOM 1186 C CA . LYS A 1 157 ? 43.469 32.395 -3.813 1.00 64.06 157 LYS A CA 1
ATOM 1187 C C . LYS A 1 157 ? 42.291 31.806 -4.591 1.00 64.06 157 LYS A C 1
ATOM 1189 O O . LYS A 1 157 ? 42.268 30.611 -4.864 1.00 64.06 157 LYS A O 1
ATOM 1194 N N . ASP A 1 158 ? 41.331 32.655 -4.949 1.00 57.69 158 ASP A N 1
ATOM 1195 C CA . ASP A 1 158 ? 40.163 32.301 -5.773 1.00 57.69 158 ASP A CA 1
ATOM 1196 C C . ASP A 1 158 ? 40.564 32.279 -7.261 1.00 57.69 158 ASP A C 1
ATOM 1198 O O . ASP A 1 158 ? 40.089 33.075 -8.065 1.00 57.69 158 ASP A O 1
ATOM 1202 N N . ASP A 1 159 ? 41.554 31.447 -7.590 1.00 58.66 159 ASP A N 1
ATOM 1203 C CA . ASP A 1 159 ? 42.099 31.297 -8.940 1.00 58.66 159 ASP A CA 1
ATOM 1204 C C . ASP A 1 159 ? 42.037 29.812 -9.324 1.00 58.66 159 ASP A C 1
ATOM 1206 O O . ASP A 1 159 ? 42.615 28.960 -8.638 1.00 58.66 159 ASP A O 1
ATOM 1210 N N . ASP A 1 160 ? 41.303 29.491 -10.394 1.00 54.41 160 ASP A N 1
ATOM 1211 C CA . ASP A 1 160 ? 40.921 28.117 -10.778 1.00 54.41 160 ASP A CA 1
ATOM 1212 C C . ASP A 1 160 ? 42.129 27.208 -11.111 1.00 54.41 160 ASP A C 1
ATOM 1214 O O . ASP A 1 160 ? 42.003 25.982 -11.180 1.00 54.41 160 ASP A O 1
ATOM 1218 N N . ASP A 1 161 ? 43.327 27.785 -11.247 1.00 55.78 161 ASP A N 1
ATOM 1219 C CA . ASP A 1 161 ? 44.567 27.083 -11.587 1.00 55.78 161 ASP A CA 1
ATOM 1220 C C . ASP A 1 161 ? 45.392 26.599 -10.373 1.00 55.78 161 ASP A C 1
ATOM 1222 O O . ASP A 1 161 ? 46.381 25.870 -10.540 1.00 55.78 161 ASP A O 1
ATOM 1226 N N . GLN A 1 162 ? 45.011 26.942 -9.133 1.00 65.31 162 GLN A N 1
ATOM 1227 C CA . GLN A 1 162 ? 45.796 26.584 -7.944 1.00 65.31 162 GLN A CA 1
ATOM 1228 C C . GLN A 1 162 ? 45.564 25.119 -7.513 1.00 65.31 162 GLN A C 1
ATOM 1230 O O . GLN A 1 162 ? 44.522 24.734 -6.980 1.00 65.31 162 GLN A O 1
ATOM 1235 N N . LYS A 1 163 ? 46.578 24.265 -7.713 1.00 68.56 163 LYS A N 1
ATOM 1236 C CA . LYS A 1 163 ? 46.544 22.833 -7.359 1.00 68.56 163 LYS A CA 1
ATOM 1237 C C . LYS A 1 163 ? 47.236 22.573 -6.021 1.00 68.56 163 LYS A C 1
ATOM 1239 O O . LYS A 1 163 ? 48.385 22.953 -5.827 1.00 68.56 163 LYS A O 1
ATOM 1244 N N . GLY A 1 164 ? 46.566 21.864 -5.114 1.00 76.69 164 GLY A N 1
ATOM 1245 C CA . GLY A 1 164 ? 47.133 21.490 -3.817 1.00 76.69 164 GLY A CA 1
ATOM 1246 C C . GLY A 1 164 ? 46.079 21.050 -2.804 1.00 76.69 164 GLY A C 1
ATOM 1247 O O . GLY A 1 164 ? 44.878 21.108 -3.076 1.00 76.69 164 GLY A O 1
ATOM 1248 N N . LYS A 1 165 ? 46.531 20.591 -1.634 1.00 82.44 165 LYS A N 1
ATOM 1249 C CA . LYS A 1 165 ? 45.663 20.242 -0.500 1.00 82.44 165 LYS A CA 1
ATOM 1250 C C . LYS A 1 165 ? 45.401 21.498 0.327 1.00 82.44 165 LYS A C 1
ATOM 1252 O O . LYS A 1 165 ? 46.348 22.200 0.660 1.00 82.44 165 LYS A O 1
ATOM 1257 N N . ALA A 1 166 ? 44.145 21.752 0.670 1.00 81.50 166 ALA A N 1
ATOM 1258 C CA . ALA A 1 166 ? 43.748 22.808 1.596 1.00 81.50 166 ALA A CA 1
ATOM 1259 C C . ALA A 1 166 ? 43.624 22.276 3.030 1.00 81.50 166 ALA A C 1
ATOM 1261 O O . ALA A 1 166 ? 44.138 22.888 3.963 1.00 81.50 166 ALA A O 1
ATOM 1262 N N . VAL A 1 167 ? 42.995 21.108 3.203 1.00 81.94 167 VAL A N 1
ATOM 1263 C CA . VAL A 1 167 ? 42.809 20.459 4.511 1.00 81.94 167 VAL A CA 1
ATOM 1264 C C . VAL A 1 167 ? 43.135 18.972 4.400 1.00 81.94 167 VAL A C 1
ATOM 1266 O O . VAL A 1 167 ? 42.626 18.286 3.514 1.00 81.94 167 VAL A O 1
ATOM 1269 N N . ILE A 1 168 ? 43.970 18.473 5.311 1.00 83.00 168 ILE A N 1
ATOM 1270 C CA . ILE A 1 168 ? 44.281 17.048 5.464 1.00 83.00 168 ILE A CA 1
ATOM 1271 C C . ILE A 1 168 ? 43.209 16.404 6.342 1.00 83.00 168 ILE A C 1
ATOM 1273 O O . ILE A 1 168 ? 42.976 16.858 7.465 1.00 83.00 168 ILE A O 1
ATOM 1277 N N . THR A 1 169 ? 42.581 15.332 5.864 1.00 82.75 169 THR A N 1
ATOM 1278 C CA . THR A 1 169 ? 41.484 14.665 6.577 1.00 82.75 169 THR A CA 1
ATOM 1279 C C . THR A 1 169 ? 41.987 13.688 7.625 1.00 82.75 169 THR A C 1
ATOM 1281 O O . THR A 1 169 ? 42.611 12.662 7.330 1.00 82.75 169 THR A O 1
ATOM 1284 N N . LEU A 1 170 ? 41.641 13.966 8.881 1.00 79.75 170 LEU A N 1
ATOM 1285 C CA . LEU A 1 170 ? 42.025 13.142 10.021 1.00 79.75 170 LEU A CA 1
ATOM 1286 C C . LEU A 1 170 ? 40.943 12.088 10.297 1.00 79.75 170 LEU A C 1
ATOM 1288 O O . LEU A 1 170 ? 41.238 10.888 10.257 1.00 79.75 170 LEU A O 1
ATOM 1292 N N . HIS A 1 171 ? 39.693 12.523 10.469 1.00 81.19 171 HIS A N 1
ATOM 1293 C CA . HIS A 1 171 ? 38.547 11.679 10.825 1.00 81.19 171 HIS A CA 1
ATOM 1294 C C . HIS A 1 171 ? 37.260 12.142 10.118 1.00 81.19 171 HIS A C 1
ATOM 1296 O O . HIS A 1 171 ? 37.079 13.337 9.893 1.00 81.19 171 HIS A O 1
ATOM 1302 N N . THR A 1 172 ? 36.364 11.217 9.760 1.00 77.62 172 THR A N 1
ATOM 1303 C CA . THR A 1 172 ? 35.085 11.531 9.095 1.00 77.62 172 THR A CA 1
ATOM 1304 C C . THR A 1 172 ? 33.932 10.672 9.611 1.00 77.62 172 THR A C 1
ATOM 1306 O O . THR A 1 172 ? 34.125 9.527 10.021 1.00 77.62 172 THR A O 1
ATOM 1309 N N . THR A 1 173 ? 32.717 11.220 9.544 1.00 69.94 173 THR A N 1
ATOM 1310 C CA . THR A 1 173 ? 31.478 10.461 9.754 1.00 69.94 173 THR A CA 1
ATOM 1311 C C . THR A 1 173 ? 31.445 9.239 8.822 1.00 69.94 173 THR A C 1
ATOM 1313 O O . THR A 1 173 ? 31.714 9.344 7.624 1.00 69.94 173 THR A O 1
ATOM 1316 N N . ASN A 1 174 ? 31.134 8.058 9.370 1.00 70.25 174 ASN A N 1
ATOM 1317 C CA . ASN A 1 174 ? 31.176 6.746 8.696 1.00 70.25 174 ASN A CA 1
ATOM 1318 C C . ASN A 1 174 ? 32.564 6.129 8.425 1.00 70.25 174 ASN A C 1
ATOM 1320 O O . ASN A 1 174 ? 32.655 5.183 7.636 1.00 70.25 174 ASN A O 1
ATOM 1324 N N . ASP A 1 175 ? 33.647 6.617 9.036 1.00 76.75 175 ASP A N 1
ATOM 1325 C CA . ASP A 1 175 ? 34.912 5.870 9.045 1.00 76.75 175 ASP A CA 1
ATOM 1326 C C . ASP A 1 175 ? 34.944 4.780 10.137 1.00 76.75 175 ASP A C 1
ATOM 1328 O O . ASP A 1 175 ? 34.005 4.617 10.920 1.00 76.75 175 ASP A O 1
ATOM 1332 N N . ALA A 1 176 ? 36.010 3.977 10.181 1.00 77.06 176 ALA A N 1
ATOM 1333 C CA . ALA A 1 176 ? 36.079 2.849 11.104 1.00 77.06 176 ALA A CA 1
ATOM 1334 C C . ALA A 1 176 ? 36.157 3.268 12.583 1.00 77.06 176 ALA A C 1
ATOM 1336 O O . ALA A 1 176 ? 35.853 2.451 13.446 1.00 77.06 176 ALA A O 1
ATOM 1337 N N . LEU A 1 177 ? 36.556 4.510 12.884 1.00 77.06 177 LEU A N 1
ATOM 1338 C CA . LEU A 1 177 ? 36.530 5.044 14.245 1.00 77.06 177 LEU A CA 1
ATOM 1339 C C . LEU A 1 177 ? 35.117 5.501 14.628 1.00 77.06 177 LEU A C 1
ATOM 1341 O O . LEU A 1 177 ? 34.699 5.270 15.758 1.00 77.06 177 LEU A O 1
ATOM 1345 N N . TRP A 1 178 ? 34.362 6.067 13.679 1.00 74.75 178 TRP A N 1
ATOM 1346 C CA . TRP A 1 178 ? 32.937 6.377 13.852 1.00 74.75 178 TRP A CA 1
ATOM 1347 C C . TRP A 1 178 ? 32.108 5.112 14.112 1.00 74.75 178 TRP A C 1
ATOM 1349 O O . TRP A 1 178 ? 31.287 5.079 15.024 1.00 74.75 178 TRP A O 1
ATOM 1359 N N . ALA A 1 179 ? 32.382 4.036 13.367 1.00 72.25 179 ALA A N 1
ATOM 1360 C CA . ALA A 1 179 ? 31.694 2.749 13.499 1.00 72.25 179 ALA A CA 1
ATOM 1361 C C . ALA A 1 179 ? 31.918 2.038 14.852 1.00 72.25 179 ALA A C 1
ATOM 1363 O O . ALA A 1 179 ? 31.214 1.078 15.156 1.00 72.25 179 ALA A O 1
ATOM 1364 N N . LEU A 1 180 ? 32.895 2.481 15.656 1.00 72.00 180 LEU A N 1
ATOM 1365 C CA . LEU A 1 180 ? 33.109 1.986 17.021 1.00 72.00 180 LEU A CA 1
ATOM 1366 C C . LEU A 1 180 ? 32.181 2.656 18.053 1.00 72.00 180 LEU A C 1
ATOM 1368 O O . LEU A 1 180 ? 32.140 2.206 19.196 1.00 72.00 180 LEU A O 1
ATOM 1372 N N . GLY A 1 181 ? 31.465 3.723 17.681 1.00 67.19 181 GLY A N 1
ATOM 1373 C CA . GLY A 1 181 ? 30.494 4.416 18.532 1.00 67.19 181 GLY A CA 1
ATOM 1374 C C . GLY A 1 181 ? 29.052 3.909 18.377 1.00 67.19 181 GLY A C 1
ATOM 1375 O O . GLY A 1 181 ? 28.717 3.193 17.438 1.00 67.19 181 GLY A O 1
ATOM 1376 N N . SER A 1 182 ? 28.178 4.320 19.299 1.00 56.06 182 SER A N 1
ATOM 1377 C CA . SER A 1 182 ? 26.743 3.973 19.353 1.00 56.06 182 SER A CA 1
ATOM 1378 C C . SER A 1 182 ? 25.874 4.691 18.301 1.00 56.06 182 SER A C 1
ATOM 1380 O O . SER A 1 182 ? 24.730 4.304 18.067 1.00 56.06 182 SER A O 1
ATOM 1382 N N . LYS A 1 183 ? 26.401 5.742 17.658 1.00 55.97 183 LYS A N 1
ATOM 1383 C CA . LYS A 1 183 ? 25.667 6.621 16.734 1.00 55.97 183 LYS A CA 1
ATOM 1384 C C . LYS A 1 183 ? 25.815 6.128 15.294 1.00 55.97 183 LYS A C 1
ATOM 1386 O O . LYS A 1 183 ? 26.855 6.334 14.674 1.00 55.97 183 LYS A O 1
ATOM 1391 N N . GLN A 1 184 ? 24.783 5.482 14.750 1.00 52.09 184 GLN A N 1
ATOM 1392 C CA . GLN A 1 184 ? 24.827 4.946 13.382 1.00 52.09 184 GLN A CA 1
ATOM 1393 C C . GLN A 1 184 ? 24.491 5.973 12.281 1.00 52.09 184 GLN A C 1
ATOM 1395 O O . GLN A 1 184 ? 24.835 5.720 11.131 1.00 52.09 184 GLN A O 1
ATOM 1400 N N . GLU A 1 185 ? 23.944 7.154 12.604 1.00 49.44 185 GLU A N 1
ATOM 1401 C CA . GLU A 1 185 ? 23.637 8.206 11.614 1.00 49.44 185 GLU A CA 1
ATOM 1402 C C . GLU A 1 185 ? 24.158 9.600 12.033 1.00 49.44 185 GLU A C 1
ATOM 1404 O O . GLU A 1 185 ? 24.159 9.931 13.225 1.00 49.44 185 GLU A O 1
ATOM 1409 N N . PRO A 1 186 ? 24.656 10.425 11.085 1.00 48.69 186 PRO A N 1
ATOM 1410 C CA . PRO A 1 186 ? 25.103 11.788 11.366 1.00 48.69 186 PRO A CA 1
ATOM 1411 C C . PRO A 1 186 ? 23.911 12.721 11.675 1.00 48.69 186 PRO A C 1
ATOM 1413 O O . PRO A 1 186 ? 22.854 12.571 11.070 1.00 48.69 186 PRO A O 1
ATOM 1416 N N . PRO A 1 187 ? 24.058 13.706 12.584 1.00 48.28 187 PRO A N 1
ATOM 1417 C CA . PRO A 1 187 ? 22.963 14.600 12.967 1.00 48.28 187 PRO A CA 1
ATOM 1418 C C . PRO A 1 187 ? 22.475 15.479 11.799 1.00 48.28 187 PRO A C 1
ATOM 1420 O O . PRO A 1 187 ? 23.283 16.072 11.078 1.00 48.28 187 PRO A O 1
ATOM 1423 N N . GLU A 1 188 ? 21.152 15.588 11.637 1.00 43.03 188 GLU A N 1
ATOM 1424 C CA . GLU A 1 188 ? 20.486 16.388 10.598 1.00 43.03 188 GLU A CA 1
ATOM 1425 C C . GLU A 1 188 ? 20.966 17.852 10.593 1.00 43.03 188 GLU A C 1
ATOM 1427 O O . GLU A 1 188 ? 21.022 18.522 11.627 1.00 43.03 188 GLU A O 1
ATOM 1432 N N . GLY A 1 189 ? 21.341 18.359 9.415 1.00 39.75 189 GLY A N 1
ATOM 1433 C CA . GLY A 1 189 ? 21.848 19.721 9.250 1.00 39.75 189 GLY A CA 1
ATOM 1434 C C . GLY A 1 189 ? 20.752 20.774 9.278 1.00 39.75 189 GLY A C 1
ATOM 1435 O O . GLY A 1 189 ? 19.855 20.766 8.441 1.00 39.75 189 GLY A O 1
ATOM 1436 N N . LYS A 1 190 ? 20.870 21.746 10.189 1.00 37.66 190 LYS A N 1
ATOM 1437 C CA . LYS A 1 190 ? 20.095 22.994 10.126 1.00 37.66 190 LYS A CA 1
ATOM 1438 C C . LYS A 1 190 ? 20.657 23.892 9.019 1.00 37.66 190 LYS A C 1
ATOM 1440 O O . LYS A 1 190 ? 21.876 24.061 8.923 1.00 37.66 190 LYS A O 1
ATOM 1445 N N . GLN A 1 191 ? 19.791 24.480 8.193 1.00 34.03 191 GLN A N 1
ATOM 1446 C CA . GLN A 1 191 ? 20.213 25.495 7.223 1.00 34.03 191 GLN A CA 1
ATOM 1447 C C . GLN A 1 191 ? 20.567 26.811 7.938 1.00 34.03 191 GLN A C 1
ATOM 1449 O O . GLN A 1 191 ? 19.876 27.179 8.888 1.00 34.03 191 GLN A O 1
ATOM 1454 N N . PRO A 1 192 ? 21.613 27.538 7.502 1.00 31.08 192 PRO A N 1
ATOM 1455 C CA . PRO A 1 192 ? 21.798 28.925 7.899 1.00 31.08 192 PRO A CA 1
ATOM 1456 C C . PRO A 1 192 ? 20.727 29.792 7.225 1.00 31.08 192 PRO A C 1
ATOM 1458 O O . PRO A 1 192 ? 20.511 29.691 6.014 1.00 31.08 192 PRO A O 1
ATOM 1461 N N . GLU A 1 193 ? 20.064 30.637 8.013 1.00 30.56 193 GLU A N 1
ATOM 1462 C CA . GLU A 1 193 ? 19.102 31.623 7.524 1.00 30.56 193 GLU A CA 1
ATOM 1463 C C . GLU A 1 193 ? 19.773 32.521 6.475 1.00 30.56 193 GLU A C 1
ATOM 1465 O O . GLU A 1 193 ? 20.789 33.169 6.732 1.00 30.56 193 GLU A O 1
ATOM 1470 N N . THR A 1 194 ? 19.225 32.526 5.260 1.00 27.02 194 THR A N 1
ATOM 1471 C CA . THR A 1 194 ? 19.608 33.486 4.222 1.00 27.02 194 THR A CA 1
ATOM 1472 C C . THR A 1 194 ? 18.659 34.670 4.320 1.00 27.02 194 THR A C 1
ATOM 1474 O O . THR A 1 194 ? 17.442 34.508 4.311 1.00 27.02 194 THR A O 1
ATOM 1477 N N . GLY A 1 195 ? 19.245 35.851 4.509 1.00 28.61 195 GLY A N 1
ATOM 1478 C CA . GLY A 1 195 ? 18.540 37.067 4.878 1.00 28.61 195 GLY A CA 1
ATOM 1479 C C . GLY A 1 195 ? 17.509 37.548 3.858 1.00 28.61 195 GLY A C 1
ATOM 1480 O O . GLY A 1 195 ? 17.777 37.655 2.663 1.00 28.61 195 GLY A O 1
ATOM 1481 N N . ALA A 1 196 ? 16.366 37.942 4.406 1.00 23.02 196 ALA A N 1
ATOM 1482 C CA . ALA A 1 196 ? 15.557 39.071 3.971 1.00 23.02 196 ALA A CA 1
ATOM 1483 C C . ALA A 1 196 ? 15.375 39.995 5.204 1.00 23.02 196 ALA A C 1
ATOM 1485 O O . ALA A 1 196 ? 15.655 39.569 6.323 1.00 23.02 196 ALA A O 1
ATOM 1486 N N . PRO A 1 197 ? 14.990 41.261 5.000 1.00 26.53 197 PRO A N 1
ATOM 1487 C CA . PRO A 1 197 ? 15.707 42.456 5.441 1.00 26.53 197 PRO A CA 1
ATOM 1488 C C . PRO A 1 197 ? 15.851 42.654 6.960 1.00 26.53 197 PRO A C 1
ATOM 1490 O O . PRO A 1 197 ? 15.082 42.159 7.778 1.00 26.53 197 PRO A O 1
ATOM 1493 N N . THR A 1 198 ? 16.875 43.441 7.288 1.00 27.14 198 THR A N 1
ATOM 1494 C CA . THR A 1 198 ? 17.349 43.843 8.613 1.00 27.14 198 THR A CA 1
ATOM 1495 C C . THR A 1 198 ? 16.264 44.379 9.546 1.00 27.14 198 THR A C 1
ATOM 1497 O O . THR A 1 198 ? 15.349 45.100 9.149 1.00 27.14 198 THR A O 1
ATOM 1500 N N . ALA A 1 199 ? 16.437 44.041 10.822 1.00 28.41 199 ALA A N 1
ATOM 1501 C CA . ALA A 1 199 ? 15.640 44.426 11.974 1.00 28.41 199 ALA A CA 1
ATOM 1502 C C . ALA A 1 199 ? 15.726 45.931 12.313 1.00 28.41 199 ALA A C 1
ATOM 1504 O O . ALA A 1 199 ? 16.175 46.288 13.393 1.00 28.41 199 ALA A O 1
ATOM 1505 N N . ASP A 1 200 ? 15.246 46.793 11.413 1.00 29.42 200 ASP A N 1
ATOM 1506 C CA . ASP A 1 200 ? 15.085 48.240 11.652 1.00 29.42 200 ASP A CA 1
ATOM 1507 C C . ASP A 1 200 ? 13.614 48.714 11.609 1.00 29.42 200 ASP A C 1
ATOM 1509 O O . ASP A 1 200 ? 13.353 49.911 11.575 1.00 29.42 200 ASP A O 1
ATOM 1513 N N . VAL A 1 201 ? 12.614 47.815 11.633 1.00 30.80 201 VAL A N 1
ATOM 1514 C CA . VAL A 1 201 ? 11.183 48.230 11.600 1.00 30.80 201 VAL A CA 1
ATOM 1515 C C . VAL A 1 201 ? 10.291 47.585 12.677 1.00 30.80 201 VAL A C 1
ATOM 1517 O O . VAL A 1 201 ? 9.167 48.030 12.877 1.00 30.80 201 VAL A O 1
ATOM 1520 N N . VAL A 1 202 ? 10.770 46.611 13.463 1.00 28.52 202 VAL A N 1
ATOM 1521 C CA . VAL A 1 202 ? 9.951 45.999 14.545 1.00 28.52 202 VAL A CA 1
ATOM 1522 C C . VAL A 1 202 ? 10.490 46.298 15.954 1.00 28.52 202 VAL A C 1
ATOM 1524 O O . VAL A 1 202 ? 9.740 46.238 16.924 1.00 28.52 202 VAL A O 1
ATOM 1527 N N . GLY A 1 203 ? 11.743 46.754 16.074 1.00 29.34 203 GLY A N 1
ATOM 1528 C CA . GLY A 1 203 ? 12.301 47.271 17.334 1.00 29.34 203 GLY A CA 1
ATOM 1529 C C . GLY A 1 203 ? 11.730 48.632 17.761 1.00 29.34 203 GLY A C 1
ATOM 1530 O O . GLY A 1 203 ? 11.819 48.997 18.926 1.00 29.34 203 GLY A O 1
ATOM 1531 N N . SER A 1 204 ? 11.078 49.366 16.853 1.00 30.22 204 SER A N 1
ATOM 1532 C CA . SER A 1 204 ? 10.559 50.716 17.123 1.00 30.22 204 SER A CA 1
ATOM 1533 C C . SER A 1 204 ? 9.107 50.773 17.619 1.00 30.22 204 SER A C 1
ATOM 1535 O O . SER A 1 204 ? 8.561 51.868 17.715 1.00 30.22 204 SER A O 1
ATOM 1537 N N . ILE A 1 205 ? 8.464 49.640 17.941 1.00 29.03 205 ILE A N 1
ATOM 1538 C CA . ILE A 1 205 ? 7.090 49.635 18.494 1.00 29.03 205 ILE A CA 1
ATOM 1539 C C . ILE A 1 205 ? 6.992 48.959 19.876 1.00 29.03 205 ILE A C 1
ATOM 1541 O O . ILE A 1 205 ? 6.000 49.157 20.566 1.00 29.03 205 ILE A O 1
ATOM 1545 N N . ILE A 1 206 ? 8.020 48.242 20.353 1.00 27.45 206 ILE A N 1
ATOM 1546 C CA . ILE A 1 206 ? 7.943 47.524 21.646 1.00 27.45 206 ILE A CA 1
ATOM 1547 C C . ILE A 1 206 ? 8.788 48.174 22.764 1.00 27.45 206 ILE A C 1
ATOM 1549 O O . ILE A 1 206 ? 8.482 47.985 23.935 1.00 27.45 206 ILE A O 1
ATOM 1553 N N . GLU A 1 207 ? 9.743 49.058 22.454 1.00 26.16 207 GLU A N 1
ATOM 1554 C CA . GLU A 1 207 ? 10.443 49.884 23.468 1.00 26.16 207 GLU A CA 1
ATOM 1555 C C . GLU A 1 207 ? 9.799 51.262 23.718 1.00 26.16 207 GLU A C 1
ATOM 1557 O O . GLU A 1 207 ? 10.354 52.115 24.409 1.00 26.16 207 GLU A O 1
ATOM 1562 N N . ALA A 1 208 ? 8.584 51.478 23.215 1.00 30.14 208 ALA A N 1
ATOM 1563 C CA . ALA A 1 208 ? 7.744 52.600 23.606 1.00 30.14 208 ALA A CA 1
ATOM 1564 C C . ALA A 1 208 ? 6.434 52.060 24.181 1.00 30.14 208 ALA A C 1
ATOM 1566 O O . ALA A 1 208 ? 5.426 52.029 23.490 1.00 30.14 208 ALA A O 1
ATOM 1567 N N . VAL A 1 209 ? 6.498 51.576 25.424 1.00 27.06 209 VAL A N 1
ATOM 1568 C CA . VAL A 1 209 ? 5.557 51.785 26.548 1.00 27.06 209 VAL A CA 1
ATOM 1569 C C . VAL A 1 209 ? 5.725 50.612 27.530 1.00 27.06 209 VAL A C 1
ATOM 1571 O O . VAL A 1 209 ? 4.853 49.770 27.695 1.00 27.06 209 VAL A O 1
ATOM 1574 N N . GLU A 1 210 ? 6.852 50.582 28.238 1.00 23.11 210 GLU A N 1
ATOM 1575 C CA . GLU A 1 210 ? 6.876 50.107 29.622 1.00 23.11 210 GLU A CA 1
ATOM 1576 C C . GLU A 1 210 ? 7.575 51.176 30.456 1.00 23.11 210 GLU A C 1
ATOM 1578 O O . GLU A 1 210 ? 8.763 51.444 30.285 1.00 23.11 210 GLU A O 1
ATOM 1583 N N . GLY A 1 211 ? 6.816 51.817 31.347 1.00 25.70 211 GLY A N 1
ATOM 1584 C CA . GLY A 1 211 ? 7.410 52.634 32.396 1.00 25.70 211 GLY A CA 1
ATOM 1585 C C . GLY A 1 211 ? 6.600 53.825 32.886 1.00 25.70 211 GLY A C 1
ATOM 1586 O O . GLY A 1 211 ? 7.182 54.895 32.951 1.00 25.70 211 GLY A O 1
ATOM 1587 N N . VAL A 1 212 ? 5.331 53.667 33.292 1.00 24.11 212 VAL A N 1
ATOM 1588 C CA . VAL A 1 212 ? 4.747 54.478 34.385 1.00 24.11 212 VAL A CA 1
ATOM 1589 C C . VAL A 1 212 ? 3.651 53.674 35.106 1.00 24.11 212 VAL A C 1
ATOM 1591 O O . VAL A 1 212 ? 2.652 53.280 34.516 1.00 24.11 212 VAL A O 1
ATOM 1594 N N . THR A 1 213 ? 3.858 53.433 36.397 1.00 25.56 213 THR A N 1
ATOM 1595 C CA . THR A 1 213 ? 2.891 52.927 37.388 1.00 25.56 213 THR A CA 1
ATOM 1596 C C . THR A 1 213 ? 1.747 53.914 37.654 1.00 25.56 213 THR A C 1
ATOM 1598 O O . THR A 1 213 ? 2.028 55.109 37.705 1.00 25.56 213 THR A O 1
ATOM 1601 N N . LEU A 1 214 ? 0.531 53.427 37.955 1.00 22.47 214 LEU A N 1
ATOM 1602 C CA . LEU A 1 214 ? -0.312 53.767 39.131 1.00 22.47 214 LEU A CA 1
ATOM 1603 C C . LEU A 1 214 ? -1.803 53.426 38.900 1.00 22.47 214 LEU A C 1
ATOM 1605 O O . LEU A 1 214 ? -2.383 53.805 37.891 1.00 22.47 214 LEU A O 1
ATOM 1609 N N . ASP A 1 215 ? -2.366 52.717 39.882 1.00 23.36 215 ASP A N 1
ATOM 1610 C CA . ASP A 1 215 ? -3.732 52.722 40.432 1.00 23.36 215 ASP A CA 1
ATOM 1611 C C . ASP A 1 215 ? -4.968 53.046 39.564 1.00 23.36 215 ASP A C 1
ATOM 1613 O O . ASP A 1 215 ? -5.118 54.137 39.023 1.00 23.36 215 ASP A O 1
ATOM 1617 N N . GLY A 1 216 ? -5.979 52.169 39.675 1.00 25.44 216 GLY A N 1
ATOM 1618 C CA . GLY A 1 216 ? -7.387 52.592 39.705 1.00 25.44 216 GLY A CA 1
ATOM 1619 C C . GLY A 1 216 ? -8.334 51.923 38.704 1.00 25.44 216 GLY A C 1
ATOM 1620 O O . GLY A 1 216 ? -8.299 52.219 37.522 1.00 25.44 216 GLY A O 1
ATOM 1621 N N . GLN A 1 217 ? -9.228 51.087 39.249 1.00 22.70 217 GLN A N 1
ATOM 1622 C CA . GLN A 1 217 ? -10.628 50.832 38.854 1.00 22.70 217 GLN A CA 1
ATOM 1623 C C . GLN A 1 217 ? -10.975 50.586 37.370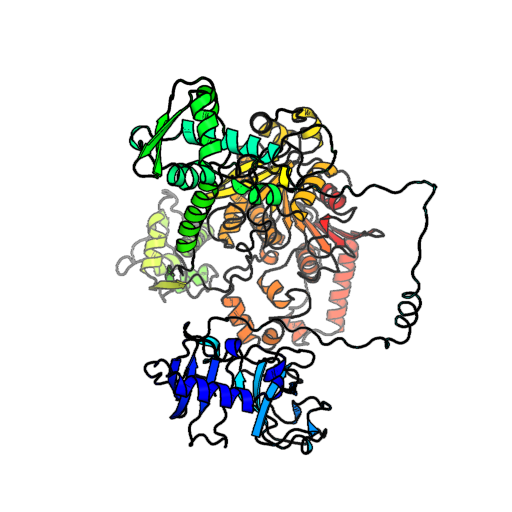 1.00 22.70 217 GLN A C 1
ATOM 1625 O O . GLN A 1 217 ? -10.920 51.473 36.528 1.00 22.70 217 GLN A O 1
ATOM 1630 N N . THR A 1 218 ? -11.525 49.400 37.091 1.00 20.88 218 THR A N 1
ATOM 1631 C CA . THR A 1 218 ? -12.309 49.122 35.878 1.00 20.88 218 THR A CA 1
ATOM 1632 C C . THR A 1 218 ? -13.793 49.016 36.236 1.00 20.88 218 THR A C 1
ATOM 1634 O O . THR A 1 218 ? -14.175 48.150 37.022 1.00 20.88 218 THR A O 1
ATOM 1637 N N . GLU A 1 219 ? -14.634 49.854 35.622 1.00 22.55 219 GLU A N 1
ATOM 1638 C CA . GLU A 1 219 ? -16.054 49.565 35.397 1.00 22.55 219 GLU A CA 1
ATOM 1639 C C . GLU A 1 219 ? -16.312 49.309 33.901 1.00 22.55 219 GLU A C 1
ATOM 1641 O O . GLU A 1 219 ? -15.905 50.089 33.048 1.00 22.55 219 GLU A O 1
ATOM 1646 N N . GLN A 1 220 ? -17.010 48.191 33.662 1.00 22.72 220 GLN A N 1
ATOM 1647 C CA . GLN A 1 220 ? -18.029 47.878 32.645 1.00 22.72 220 GLN A CA 1
ATOM 1648 C C . GLN A 1 220 ? -17.801 48.132 31.138 1.00 22.72 220 GLN A C 1
ATOM 1650 O O . GLN A 1 220 ? -17.643 49.255 30.676 1.00 22.72 220 GLN A O 1
ATOM 1655 N N . GLY A 1 221 ? -18.035 47.065 30.354 1.00 24.84 221 GLY A N 1
ATOM 1656 C CA . GLY A 1 221 ? -18.480 47.150 28.955 1.00 24.84 221 GLY A CA 1
ATOM 1657 C C . GLY A 1 221 ? -18.248 45.881 28.120 1.00 24.84 221 GLY A C 1
ATOM 1658 O O . GLY A 1 221 ? -17.208 45.744 27.494 1.00 24.84 221 GLY A O 1
ATOM 1659 N N . THR A 1 222 ? -19.224 44.966 28.111 1.00 24.41 222 THR A N 1
ATOM 1660 C CA . THR A 1 222 ? -19.384 43.757 27.256 1.00 24.41 222 THR A CA 1
ATOM 1661 C C . THR A 1 222 ? -19.542 44.120 25.757 1.00 24.41 222 THR A C 1
ATOM 1663 O O . THR A 1 222 ? -19.912 45.250 25.462 1.00 24.41 222 THR A O 1
ATOM 1666 N N . ALA A 1 223 ? -19.296 43.298 24.718 1.00 24.80 223 ALA A N 1
ATOM 1667 C CA . ALA A 1 223 ? -19.532 41.867 24.421 1.00 24.80 223 ALA A CA 1
ATOM 1668 C C . ALA A 1 223 ? -18.787 41.467 23.096 1.00 24.80 223 ALA A C 1
ATOM 1670 O O . ALA A 1 223 ? -18.129 42.328 22.516 1.00 24.80 223 ALA A O 1
ATOM 1671 N N . PRO A 1 224 ? -19.045 40.305 22.449 1.00 34.47 224 PRO A N 1
ATOM 1672 C CA . PRO A 1 224 ? -18.879 38.907 22.865 1.00 34.47 224 PRO A CA 1
ATOM 1673 C C . PRO A 1 224 ? -17.904 38.138 21.930 1.00 34.47 224 PRO A C 1
ATOM 1675 O O . PRO A 1 224 ? -17.970 38.265 20.709 1.00 34.47 224 PRO A O 1
ATOM 1678 N N . GLY A 1 225 ? -17.038 37.289 22.490 1.00 26.30 225 GLY A N 1
ATOM 1679 C CA . GLY A 1 225 ? -16.125 36.417 21.740 1.00 26.30 225 GLY A CA 1
ATOM 1680 C C . GLY A 1 225 ? -15.985 35.061 22.430 1.00 26.30 225 GLY A C 1
ATOM 1681 O O . GLY A 1 225 ? -15.973 34.988 23.655 1.00 26.30 225 GLY A O 1
ATOM 1682 N N . GLU A 1 226 ? -15.960 34.008 21.622 1.00 29.45 226 GLU A N 1
ATOM 1683 C CA . GLU A 1 226 ? -15.993 32.586 21.968 1.00 29.45 226 GLU A CA 1
ATOM 1684 C C . GLU A 1 226 ? -15.029 32.192 23.105 1.00 29.45 226 GLU A C 1
ATOM 1686 O O . GLU A 1 226 ? -13.845 32.530 23.111 1.00 29.45 226 GLU A O 1
ATOM 1691 N N . SER A 1 227 ? -15.556 31.464 24.091 1.00 26.12 227 SER A N 1
ATOM 1692 C CA . SER A 1 227 ? -14.852 31.044 25.301 1.00 26.12 227 SER A CA 1
ATOM 1693 C C . SER A 1 227 ? -13.937 29.840 25.050 1.00 26.12 227 SER A C 1
ATOM 1695 O O . SER A 1 227 ? -14.420 28.720 24.883 1.00 26.12 227 SER A O 1
ATOM 1697 N N . PHE A 1 228 ? -12.622 30.043 25.132 1.00 30.48 228 PHE A N 1
ATOM 1698 C CA . PHE A 1 228 ? -11.682 28.986 25.513 1.00 30.48 228 PHE A CA 1
ATOM 1699 C C . PHE A 1 228 ? -11.825 28.735 27.022 1.00 30.48 228 PHE A C 1
ATOM 1701 O O . PHE A 1 228 ? -11.506 29.601 27.835 1.00 30.48 228 PHE A O 1
ATOM 1708 N N . THR A 1 229 ? -12.329 27.566 27.415 1.00 36.06 229 THR A N 1
ATOM 1709 C CA . THR A 1 229 ? -12.342 27.131 28.820 1.00 36.06 229 THR A CA 1
ATOM 1710 C C . THR A 1 229 ? -10.937 26.687 29.231 1.00 36.06 229 THR A C 1
ATOM 1712 O O . THR A 1 229 ? -10.397 25.758 28.635 1.00 36.06 229 THR A O 1
ATOM 1715 N N . SER A 1 230 ? -10.343 27.327 30.241 1.00 47.34 230 SER A N 1
ATOM 1716 C CA . SER A 1 230 ? -9.100 26.864 30.875 1.00 47.34 230 SER A CA 1
ATOM 1717 C C . SER A 1 230 ? -9.330 25.549 31.631 1.00 47.34 230 SER A C 1
ATOM 1719 O O . SER A 1 230 ? -10.336 25.425 32.328 1.00 47.34 230 SER A O 1
ATOM 1721 N N . GLU A 1 231 ? -8.405 24.595 31.526 1.00 60.97 231 GLU A N 1
ATOM 1722 C CA . GLU A 1 231 ? -8.424 23.321 32.267 1.00 60.97 231 GLU A CA 1
ATOM 1723 C C . GLU A 1 231 ? -8.111 23.534 33.764 1.00 60.97 231 GLU A C 1
ATOM 1725 O O . GLU A 1 231 ? -7.311 24.410 34.110 1.00 60.97 231 GLU A O 1
ATOM 1730 N N . ARG A 1 232 ? -8.741 22.754 34.662 1.00 74.00 232 ARG A N 1
ATOM 1731 C CA . ARG A 1 232 ? -8.572 22.882 36.130 1.00 74.00 232 ARG A CA 1
ATOM 1732 C C . ARG A 1 232 ? -7.764 21.730 36.740 1.00 74.00 232 ARG A C 1
ATOM 1734 O O . ARG A 1 232 ? -7.894 20.582 36.321 1.00 74.00 232 ARG A O 1
ATOM 1741 N N . ALA A 1 233 ? -7.042 22.017 37.826 1.00 73.31 233 ALA A N 1
ATOM 1742 C CA . ALA A 1 233 ? -6.365 21.006 38.643 1.00 73.31 233 ALA A CA 1
ATOM 1743 C C . ALA A 1 233 ? -7.359 20.167 39.487 1.00 73.31 233 ALA A C 1
ATOM 1745 O O . ALA A 1 233 ? -8.373 20.699 39.954 1.00 73.31 233 ALA A O 1
ATOM 1746 N N . PRO A 1 234 ? -7.072 18.875 39.742 1.00 78.94 234 PRO A N 1
ATOM 1747 C CA . PRO A 1 234 ? -7.957 17.988 40.496 1.00 78.94 234 PRO A CA 1
ATOM 1748 C C . PRO A 1 234 ? -8.054 18.358 41.982 1.00 78.94 234 PRO A C 1
ATOM 1750 O O . PRO A 1 234 ? -7.064 18.702 42.631 1.00 78.94 234 PRO A O 1
ATOM 1753 N N . THR A 1 235 ? -9.251 18.231 42.554 1.00 81.75 235 THR A N 1
ATOM 1754 C CA . THR A 1 235 ? -9.482 18.486 43.983 1.00 81.75 235 THR A CA 1
ATOM 1755 C C . THR A 1 235 ? -9.126 17.279 44.852 1.00 81.75 235 THR A C 1
ATOM 1757 O O . THR A 1 235 ? -9.168 16.124 44.423 1.00 81.75 235 THR A O 1
ATOM 1760 N N . ALA A 1 236 ? -8.820 17.534 46.129 1.00 80.56 236 ALA A N 1
ATOM 1761 C CA . ALA A 1 236 ? -8.487 16.480 47.090 1.00 80.56 236 ALA A CA 1
ATOM 1762 C C . ALA A 1 236 ? -9.630 15.464 47.302 1.00 80.56 236 ALA A C 1
ATOM 1764 O O . ALA A 1 236 ? -9.359 14.303 47.603 1.00 80.56 236 ALA A O 1
ATOM 1765 N N . GLU A 1 237 ? -10.888 15.882 47.131 1.00 78.00 237 GLU A N 1
ATOM 1766 C CA . GLU A 1 237 ? -12.078 15.032 47.272 1.00 78.00 237 GLU A CA 1
ATOM 1767 C C . GLU A 1 237 ? -12.256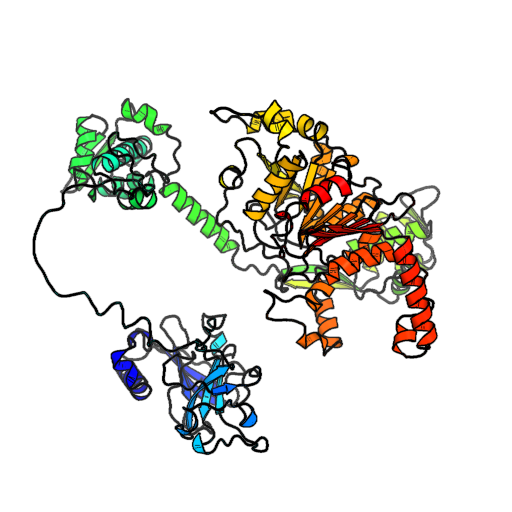 14.075 46.081 1.00 78.00 237 GLU A C 1
ATOM 1769 O O . GLU A 1 237 ? -12.557 12.891 46.263 1.00 78.00 237 GLU A O 1
ATOM 1774 N N . GLU A 1 238 ? -11.984 14.545 44.860 1.00 77.06 238 GLU A N 1
ATOM 1775 C CA . GLU A 1 238 ? -12.009 13.713 43.651 1.00 77.06 238 GLU A CA 1
ATOM 1776 C C . GLU A 1 238 ? -10.909 12.644 43.697 1.00 77.06 238 GLU A C 1
ATOM 1778 O O . GLU A 1 238 ? -11.163 11.465 43.428 1.00 77.06 238 GLU A O 1
ATOM 1783 N N . ILE A 1 239 ? -9.702 13.035 44.119 1.00 82.31 239 ILE A N 1
ATOM 1784 C CA . ILE A 1 239 ? -8.569 12.121 44.318 1.00 82.31 239 ILE A CA 1
ATOM 1785 C C . ILE A 1 239 ? -8.899 11.091 45.404 1.00 82.31 239 ILE A C 1
ATOM 1787 O O . ILE A 1 239 ? -8.666 9.893 45.221 1.00 82.31 239 ILE A O 1
ATOM 1791 N N . GLU A 1 240 ? -9.472 11.528 46.529 1.00 83.94 240 GLU A N 1
ATOM 1792 C CA . GLU A 1 240 ? -9.860 10.639 47.624 1.00 83.94 240 GLU A CA 1
ATOM 1793 C C . GLU A 1 240 ? -10.920 9.618 47.185 1.00 83.94 240 GLU A C 1
ATOM 1795 O O . GLU A 1 240 ? -10.797 8.435 47.509 1.00 83.94 240 GLU A O 1
ATOM 1800 N N . THR A 1 241 ? -11.919 10.037 46.406 1.00 82.50 241 THR A N 1
ATOM 1801 C CA . THR A 1 241 ? -12.994 9.164 45.910 1.00 82.50 241 THR A CA 1
ATOM 1802 C C . THR A 1 241 ? -12.444 8.018 45.058 1.00 82.50 241 THR A C 1
ATOM 1804 O O . THR A 1 241 ? -12.765 6.847 45.292 1.00 82.50 241 THR A O 1
ATOM 1807 N N . VAL A 1 242 ? -11.553 8.330 44.111 1.00 81.56 242 VAL A N 1
ATOM 1808 C CA . VAL A 1 242 ? -10.917 7.324 43.242 1.00 81.56 242 VAL A CA 1
ATOM 1809 C C . VAL A 1 242 ? -9.932 6.447 44.024 1.00 81.56 242 VAL A C 1
ATOM 1811 O O . VAL A 1 242 ? -9.827 5.241 43.782 1.00 81.56 242 VAL A O 1
ATOM 1814 N N . LEU A 1 243 ? -9.228 7.004 45.012 1.00 86.06 243 LEU A N 1
ATOM 1815 C CA . LEU A 1 243 ? -8.314 6.226 45.849 1.00 86.06 243 LEU A CA 1
ATOM 1816 C C . LEU A 1 243 ? -9.068 5.268 46.789 1.00 86.06 243 LEU A C 1
ATOM 1818 O O . LEU A 1 243 ? -8.610 4.145 47.026 1.00 86.06 243 LEU A O 1
ATOM 1822 N N . ARG A 1 244 ? -10.249 5.659 47.285 1.00 86.12 244 ARG A N 1
ATOM 1823 C CA . ARG A 1 244 ? -11.128 4.793 48.088 1.00 86.12 244 ARG A CA 1
ATOM 1824 C C . ARG A 1 244 ? -11.646 3.608 47.281 1.00 86.12 244 ARG A C 1
ATOM 1826 O O . ARG A 1 244 ? -11.538 2.475 47.749 1.00 86.12 244 ARG A O 1
ATOM 1833 N N . SER A 1 245 ? -12.143 3.837 46.065 1.00 83.25 245 SER A N 1
ATOM 1834 C CA . SER A 1 245 ? -12.602 2.751 45.188 1.00 83.25 245 SER A CA 1
ATOM 1835 C C . SER A 1 245 ? -11.449 1.817 44.795 1.00 83.25 245 SER A C 1
ATOM 1837 O O . SER A 1 245 ? -11.586 0.597 44.873 1.00 83.25 245 SER A O 1
ATOM 1839 N N . THR A 1 246 ? -10.266 2.367 44.511 1.00 85.25 246 THR A N 1
ATOM 1840 C CA . THR A 1 246 ? -9.043 1.583 44.269 1.00 85.25 246 THR A CA 1
ATOM 1841 C C . THR A 1 246 ? -8.666 0.713 45.474 1.00 85.25 246 THR A C 1
ATOM 1843 O O . THR A 1 246 ? -8.282 -0.446 45.318 1.00 85.25 246 THR A O 1
ATOM 1846 N N . THR A 1 247 ? -8.809 1.241 46.691 1.00 88.62 247 THR A N 1
ATOM 1847 C CA . THR A 1 247 ? -8.496 0.507 47.927 1.00 88.62 247 THR A CA 1
ATOM 1848 C C . THR A 1 247 ? -9.469 -0.649 48.156 1.00 88.62 247 THR A C 1
ATOM 1850 O O . THR A 1 247 ? -9.031 -1.754 48.468 1.00 88.62 247 THR A O 1
ATOM 1853 N N . LEU A 1 248 ? -10.772 -0.446 47.930 1.00 86.12 248 LEU A N 1
ATOM 1854 C CA . LEU A 1 248 ? -11.772 -1.524 47.982 1.00 86.12 248 LEU A CA 1
ATOM 1855 C C . LEU A 1 248 ? -11.506 -2.601 46.924 1.00 86.12 248 LEU A C 1
ATOM 1857 O O . LEU A 1 248 ? -11.592 -3.794 47.213 1.00 86.12 248 LEU A O 1
ATOM 1861 N N . TYR A 1 249 ? -11.136 -2.182 45.713 1.00 84.12 249 TYR A N 1
ATOM 1862 C CA . TYR A 1 249 ? -10.776 -3.084 44.623 1.00 84.12 249 TYR A CA 1
ATOM 1863 C C . TYR A 1 249 ? -9.556 -3.949 44.964 1.00 84.12 249 TYR A C 1
ATOM 1865 O O . TYR A 1 249 ? -9.563 -5.154 44.695 1.00 84.12 249 TYR A O 1
ATOM 1873 N N . ALA A 1 250 ? -8.538 -3.345 45.585 1.00 86.31 250 ALA A N 1
ATOM 1874 C CA . ALA A 1 250 ? -7.355 -4.042 46.069 1.00 86.31 250 ALA A CA 1
ATOM 1875 C C . ALA A 1 250 ? -7.713 -5.026 47.194 1.00 86.31 250 ALA A C 1
ATOM 1877 O O . ALA A 1 250 ? -7.364 -6.197 47.091 1.00 86.31 250 ALA A O 1
ATOM 1878 N N . LEU A 1 251 ? -8.463 -4.591 48.217 1.00 86.88 251 LEU A N 1
ATOM 1879 C CA . LEU A 1 251 ? -8.889 -5.426 49.355 1.00 86.88 251 LEU A CA 1
ATOM 1880 C C . LEU A 1 251 ? -9.694 -6.658 48.924 1.00 86.88 251 LEU A C 1
ATOM 1882 O O . LEU A 1 251 ? -9.496 -7.733 49.480 1.00 86.88 251 LEU A O 1
ATOM 1886 N N . ALA A 1 252 ? -10.551 -6.528 47.907 1.00 84.31 252 ALA A N 1
ATOM 1887 C CA . ALA A 1 252 ? -11.322 -7.646 47.360 1.00 84.31 252 ALA A CA 1
ATOM 1888 C C . ALA A 1 252 ? -10.452 -8.728 46.681 1.00 84.31 252 ALA A C 1
ATOM 1890 O O . ALA A 1 252 ? -10.939 -9.827 46.425 1.00 84.31 252 ALA A O 1
ATOM 1891 N N . ARG A 1 253 ? -9.188 -8.417 46.362 1.00 81.75 253 ARG A N 1
ATOM 1892 C CA . ARG A 1 253 ? -8.239 -9.281 45.635 1.00 81.75 253 ARG A CA 1
ATOM 1893 C C . ARG A 1 253 ? -6.982 -9.616 46.438 1.00 81.75 253 ARG A C 1
ATOM 1895 O O . ARG A 1 253 ? -6.079 -10.258 45.906 1.00 81.75 253 ARG A O 1
ATOM 1902 N N . VAL A 1 254 ? -6.899 -9.180 47.695 1.00 84.56 254 VAL A N 1
ATOM 1903 C CA . VAL A 1 254 ? -5.822 -9.604 48.595 1.00 84.56 254 VAL A CA 1
ATOM 1904 C C . VAL A 1 254 ? -6.028 -11.073 48.930 1.00 84.56 254 VAL A C 1
ATOM 1906 O O . VAL A 1 254 ? -7.094 -11.467 49.399 1.00 84.56 254 VAL A O 1
ATOM 1909 N N . ASP A 1 255 ? -4.991 -11.876 48.714 1.00 81.19 255 ASP A N 1
ATOM 1910 C CA . ASP A 1 255 ? -4.983 -13.271 49.130 1.00 81.19 255 ASP A CA 1
ATOM 1911 C C . ASP A 1 255 ? -4.985 -13.346 50.671 1.00 81.19 255 ASP A C 1
ATOM 1913 O O . ASP A 1 255 ? -4.068 -12.800 51.298 1.00 81.19 255 ASP A O 1
ATOM 1917 N N . PRO A 1 256 ? -5.965 -14.017 51.310 1.00 79.56 256 PRO A N 1
ATOM 1918 C CA . PRO A 1 256 ? -6.001 -14.181 52.762 1.00 79.56 256 PRO A CA 1
ATOM 1919 C C . PRO A 1 256 ? -4.724 -14.802 53.349 1.00 79.56 256 PRO A C 1
ATOM 1921 O O . PRO A 1 256 ? -4.397 -14.526 54.501 1.00 79.56 256 PRO A O 1
ATOM 1924 N N . SER A 1 257 ? -3.986 -15.605 52.572 1.00 81.56 257 SER A N 1
ATOM 1925 C CA . SER A 1 257 ? -2.713 -16.213 52.989 1.00 81.56 257 SER A CA 1
ATOM 1926 C C . SER A 1 257 ? -1.543 -15.222 53.085 1.00 81.56 257 SER A C 1
ATOM 1928 O O . SER A 1 257 ? -0.545 -15.518 53.739 1.00 81.56 257 SER A O 1
ATOM 1930 N N . SER A 1 258 ? -1.669 -14.034 52.484 1.00 82.00 258 SER A N 1
ATOM 1931 C CA . SER A 1 258 ? -0.662 -12.960 52.528 1.00 82.00 258 SER A CA 1
ATOM 1932 C C . SER A 1 258 ? -0.745 -12.073 53.779 1.00 82.00 258 SER A C 1
ATOM 1934 O O . SER A 1 258 ? 0.074 -11.169 53.950 1.00 82.00 258 SER A O 1
ATOM 1936 N N . LEU A 1 259 ? -1.717 -12.324 54.666 1.00 86.75 259 LEU A N 1
ATOM 1937 C CA . LEU A 1 259 ? -1.926 -11.574 55.905 1.00 86.75 259 LEU A CA 1
ATOM 1938 C C . LEU A 1 259 ? -1.271 -12.293 57.102 1.00 86.75 259 LEU A C 1
ATOM 1940 O O . LEU A 1 259 ? -1.344 -13.519 57.190 1.00 86.75 259 LEU A O 1
ATOM 1944 N N . PRO A 1 260 ? -0.678 -11.564 58.069 1.00 85.56 260 PRO A N 1
ATOM 1945 C CA . PRO A 1 260 ? -0.650 -10.106 58.199 1.00 85.56 260 PRO A CA 1
ATOM 1946 C C . PRO A 1 260 ? 0.370 -9.423 57.269 1.00 85.56 260 PRO A C 1
ATOM 1948 O O . PRO A 1 260 ? 1.523 -9.837 57.192 1.00 85.56 260 PRO A O 1
ATOM 1951 N N . LEU A 1 261 ? -0.046 -8.333 56.617 1.00 88.44 261 LEU A N 1
ATOM 1952 C CA . LEU A 1 261 ? 0.736 -7.605 55.609 1.00 88.44 261 LEU A CA 1
ATOM 1953 C C . LEU A 1 261 ? 1.053 -6.177 56.084 1.00 88.44 261 LEU A C 1
ATOM 1955 O O . LEU A 1 261 ? 0.138 -5.488 56.536 1.00 88.44 261 LEU A O 1
ATOM 1959 N N . PRO A 1 262 ? 2.289 -5.661 55.958 1.00 89.94 262 PRO A N 1
ATOM 1960 C CA . PRO A 1 262 ? 2.571 -4.263 56.277 1.00 89.94 262 PRO A CA 1
ATOM 1961 C C . PRO A 1 262 ? 1.741 -3.285 55.446 1.00 89.94 262 PRO A C 1
ATOM 1963 O O . PRO A 1 262 ? 1.641 -3.429 54.228 1.00 89.94 262 PRO A O 1
ATOM 1966 N N . ALA A 1 263 ? 1.184 -2.250 56.078 1.00 86.12 263 ALA A N 1
ATOM 1967 C CA . ALA A 1 263 ? 0.347 -1.250 55.412 1.00 86.12 263 ALA A CA 1
ATOM 1968 C C . ALA A 1 263 ? 1.093 -0.542 54.268 1.00 86.12 263 ALA A C 1
ATOM 1970 O O . ALA A 1 263 ? 0.514 -0.283 53.216 1.00 86.12 263 ALA A O 1
ATOM 1971 N N . SER A 1 264 ? 2.390 -0.283 54.446 1.00 83.56 264 SER A N 1
ATOM 1972 C CA . SER A 1 264 ? 3.282 0.264 53.415 1.00 83.56 264 SER A CA 1
ATOM 1973 C C . SER A 1 264 ? 3.369 -0.641 52.180 1.00 83.56 264 SER A C 1
ATOM 1975 O O . SER A 1 264 ? 3.267 -0.155 51.055 1.00 83.56 264 SER A O 1
ATOM 1977 N N . THR A 1 265 ? 3.492 -1.954 52.395 1.00 84.94 265 THR A N 1
ATOM 1978 C CA . THR A 1 265 ? 3.541 -2.975 51.337 1.00 84.94 265 THR A CA 1
ATOM 1979 C C . THR A 1 265 ? 2.178 -3.141 50.676 1.00 84.94 265 THR A C 1
ATOM 1981 O O . THR A 1 265 ? 2.088 -3.234 49.454 1.00 84.94 265 THR A O 1
ATOM 1984 N N . PHE A 1 266 ? 1.100 -3.093 51.461 1.00 87.44 266 PHE A N 1
ATOM 1985 C CA . PHE A 1 266 ? -0.262 -3.101 50.940 1.00 87.44 266 PHE A CA 1
ATOM 1986 C C . PHE A 1 266 ? -0.510 -1.913 49.997 1.00 87.44 266 PHE A C 1
ATOM 1988 O O . PHE A 1 266 ? -1.026 -2.079 48.892 1.00 87.44 266 PHE A O 1
ATOM 1995 N N . TYR A 1 267 ? -0.063 -0.717 50.384 1.00 87.19 267 TYR A N 1
ATOM 1996 C CA . TYR A 1 267 ? -0.188 0.473 49.551 1.00 87.19 267 TYR A CA 1
ATOM 1997 C C . TYR A 1 267 ? 0.636 0.375 48.260 1.00 87.19 267 TYR A C 1
ATOM 1999 O O . TYR A 1 267 ? 0.091 0.576 47.174 1.00 87.19 267 TYR A O 1
ATOM 2007 N N . SER A 1 268 ? 1.919 0.011 48.349 1.00 84.06 268 SER A N 1
ATOM 2008 C CA . SER A 1 268 ? 2.813 -0.027 47.184 1.00 84.06 268 SER A CA 1
ATOM 2009 C C . SER A 1 268 ? 2.530 -1.180 46.218 1.00 84.06 268 SER A C 1
ATOM 2011 O O . SER A 1 268 ? 2.635 -0.992 45.009 1.00 84.06 268 SER A O 1
ATOM 2013 N N . SER A 1 269 ? 2.164 -2.355 46.733 1.00 83.38 269 SER A N 1
ATOM 2014 C CA . SER A 1 269 ? 2.076 -3.594 45.945 1.00 83.38 269 SER A CA 1
ATOM 2015 C C . SER A 1 269 ? 0.647 -3.970 45.558 1.00 83.38 269 SER A C 1
ATOM 2017 O O . SER A 1 269 ? 0.462 -4.721 44.605 1.00 83.38 269 SER A O 1
ATOM 2019 N N . HIS A 1 270 ? -0.368 -3.440 46.253 1.00 85.12 270 HIS A N 1
ATOM 2020 C CA . HIS A 1 270 ? -1.771 -3.763 45.974 1.00 85.12 270 HIS A CA 1
ATOM 2021 C C . HIS A 1 270 ? -2.608 -2.533 45.609 1.00 85.12 270 HIS A C 1
ATOM 2023 O O . HIS A 1 270 ? -3.343 -2.602 44.629 1.00 85.12 270 HIS A O 1
ATOM 2029 N N . ILE A 1 271 ? -2.494 -1.402 46.319 1.00 86.50 271 ILE A N 1
ATOM 2030 C CA . ILE A 1 271 ? -3.311 -0.203 46.029 1.00 86.50 271 ILE A CA 1
ATOM 2031 C C . ILE A 1 271 ? -2.802 0.533 44.779 1.00 86.50 271 ILE A C 1
ATOM 2033 O O . ILE A 1 271 ? -3.570 0.724 43.838 1.00 86.50 271 ILE A O 1
ATOM 2037 N N . LEU A 1 272 ? -1.519 0.912 44.720 1.00 84.38 272 LEU A N 1
ATOM 2038 C CA . LEU A 1 272 ? -0.972 1.674 43.583 1.00 84.38 272 LEU A CA 1
ATOM 2039 C C . LEU A 1 272 ? -1.087 0.947 42.227 1.00 84.38 272 LEU A C 1
ATOM 2041 O O . LEU A 1 272 ? -1.480 1.602 41.256 1.00 84.38 272 LEU A O 1
ATOM 2045 N N . PRO A 1 273 ? -0.817 -0.372 42.120 1.00 84.62 273 PRO A N 1
ATOM 2046 C CA . PRO A 1 273 ? -0.974 -1.104 40.863 1.00 84.62 273 PRO A CA 1
ATOM 2047 C C . PRO A 1 273 ? -2.439 -1.353 40.488 1.00 84.62 273 PRO A C 1
ATOM 2049 O O . PRO A 1 273 ? -2.726 -1.620 39.324 1.00 84.62 273 PRO A O 1
ATOM 2052 N N . SER A 1 274 ? -3.366 -1.259 41.448 1.00 83.69 274 SER A N 1
ATOM 2053 C CA . SER A 1 274 ? -4.810 -1.422 41.229 1.00 83.69 274 SER A CA 1
ATOM 2054 C C . SER A 1 274 ? -5.513 -0.147 40.764 1.00 83.69 274 SER A C 1
ATOM 2056 O O . SER A 1 274 ? -6.706 -0.198 40.459 1.00 83.69 274 SER A O 1
ATOM 2058 N N . ARG A 1 275 ? -4.800 0.989 40.708 1.00 86.31 275 ARG A N 1
ATOM 2059 C CA . ARG A 1 275 ? -5.348 2.260 40.220 1.00 86.31 275 ARG A CA 1
ATOM 2060 C C . ARG A 1 275 ? -5.882 2.090 38.794 1.00 86.31 275 ARG A C 1
ATOM 2062 O O . ARG A 1 275 ? -5.249 1.387 37.999 1.00 86.31 275 ARG A O 1
ATOM 2069 N N . PRO A 1 276 ? -7.015 2.717 38.450 1.00 76.81 276 PRO A N 1
ATOM 2070 C CA . PRO A 1 276 ? -7.544 2.659 37.096 1.00 76.81 276 PRO A CA 1
ATOM 2071 C C . PRO A 1 276 ? -6.562 3.330 36.128 1.00 76.81 276 PRO A C 1
ATOM 2073 O O . PRO A 1 276 ? -6.129 4.454 36.361 1.00 76.81 276 PRO A O 1
ATOM 2076 N N . ALA A 1 277 ? -6.231 2.653 35.028 1.00 68.88 277 ALA A N 1
ATOM 2077 C CA . ALA A 1 277 ? -5.397 3.209 33.958 1.00 68.88 277 ALA A CA 1
ATOM 2078 C C . ALA A 1 277 ? -6.064 4.412 33.265 1.00 68.88 277 ALA A C 1
ATOM 2080 O O . ALA A 1 277 ? -5.392 5.269 32.698 1.00 68.88 277 ALA A O 1
ATOM 2081 N N . ARG A 1 278 ? -7.400 4.477 33.322 1.00 67.62 278 ARG A N 1
ATOM 2082 C CA . ARG A 1 278 ? -8.220 5.616 32.898 1.00 67.62 278 ARG A CA 1
ATOM 2083 C C . ARG A 1 278 ? -9.305 5.856 33.956 1.00 67.62 278 ARG A C 1
ATOM 2085 O O . ARG A 1 278 ? -10.309 5.142 33.939 1.00 67.62 278 ARG A O 1
ATOM 2092 N N . PRO A 1 279 ? -9.096 6.762 34.926 1.00 63.03 279 PRO A N 1
ATOM 2093 C CA . PRO A 1 279 ? -10.090 7.038 35.955 1.00 63.03 279 PRO A CA 1
ATOM 2094 C C . PRO A 1 279 ? -11.326 7.681 35.323 1.00 63.03 279 PRO A C 1
ATOM 2096 O O . PRO A 1 279 ? -11.213 8.614 34.531 1.00 63.03 279 PRO A O 1
ATOM 2099 N N . THR A 1 280 ? -12.514 7.188 35.674 1.00 58.38 280 THR A N 1
ATOM 2100 C CA . THR A 1 280 ? -13.763 7.892 35.372 1.00 58.38 280 THR A CA 1
ATOM 2101 C C . THR A 1 280 ? -13.797 9.133 36.256 1.00 58.38 280 THR A C 1
ATOM 2103 O O . THR A 1 280 ? -13.922 9.016 37.475 1.00 58.38 280 THR A O 1
ATOM 2106 N N . LEU A 1 281 ? -13.599 10.304 35.653 1.00 59.81 281 LEU A N 1
ATOM 2107 C CA . LEU A 1 281 ? -13.628 11.572 36.375 1.00 59.81 281 LEU A CA 1
ATOM 2108 C C . LEU A 1 281 ? -15.037 11.770 36.964 1.00 59.81 281 LEU A C 1
ATOM 2110 O O . LEU A 1 281 ? -16.018 11.588 36.235 1.00 59.81 281 LEU A O 1
ATOM 2114 N N . PRO A 1 282 ? -15.173 12.091 38.264 1.00 50.56 282 PRO A N 1
ATOM 2115 C CA . PRO A 1 282 ? -16.468 12.422 38.836 1.00 50.56 282 PRO A CA 1
ATOM 2116 C C . PRO A 1 282 ? -17.045 13.636 38.105 1.00 50.56 282 PRO A C 1
ATOM 2118 O O . PRO A 1 282 ? -16.380 14.662 37.996 1.00 50.56 282 PRO A O 1
ATOM 2121 N N . GLN A 1 283 ? -18.289 13.543 37.635 1.00 46.91 283 GLN A N 1
ATOM 2122 C CA . GLN A 1 283 ? -19.069 14.724 37.271 1.00 46.91 283 GLN A CA 1
ATOM 2123 C C . GLN A 1 283 ? -19.475 15.418 38.577 1.00 46.91 283 GLN A C 1
ATOM 2125 O O . GLN A 1 283 ? -20.588 15.233 39.067 1.00 46.91 283 GLN A O 1
ATOM 2130 N N . SER A 1 284 ? -18.539 16.112 39.227 1.00 45.62 284 SER A N 1
ATOM 2131 C CA . SER A 1 284 ? -18.878 16.961 40.362 1.00 45.62 284 SER A CA 1
ATOM 2132 C C . SER A 1 284 ? -19.472 18.258 39.809 1.00 45.62 284 SER A C 1
ATOM 2134 O O . SER A 1 284 ? -18.854 18.994 39.042 1.00 45.62 284 SER A O 1
ATOM 2136 N N . ASN A 1 285 ? -20.743 18.472 40.139 1.00 48.50 285 ASN A N 1
ATOM 2137 C CA . ASN A 1 285 ? -21.459 19.714 39.895 1.00 48.50 285 ASN A CA 1
ATOM 2138 C C . ASN A 1 285 ? -20.658 20.873 40.505 1.00 48.50 285 ASN A C 1
ATOM 2140 O O . ASN A 1 285 ? -20.406 20.820 41.702 1.00 48.50 285 ASN A O 1
ATOM 2144 N N . GLU A 1 286 ? -20.265 21.860 39.687 1.00 46.44 286 GLU A N 1
ATOM 2145 C CA . GLU A 1 286 ? -20.115 23.304 40.006 1.00 46.44 286 GLU A CA 1
ATOM 2146 C C . GLU A 1 286 ? -19.095 24.043 39.118 1.00 46.44 286 GLU A C 1
ATOM 2148 O O . GLU A 1 286 ? -19.106 25.271 39.091 1.00 46.44 286 GLU A O 1
ATOM 2153 N N . THR A 1 287 ? -18.284 23.357 38.304 1.00 50.78 287 THR A N 1
ATOM 2154 C CA . THR A 1 287 ? -17.413 24.033 37.320 1.00 50.78 287 THR A CA 1
ATOM 2155 C C . THR A 1 287 ? -17.338 23.257 36.006 1.00 50.78 287 THR A C 1
ATOM 2157 O O . THR A 1 287 ? -16.791 22.162 35.977 1.00 50.78 287 THR A O 1
ATOM 2160 N N . ASP A 1 288 ? -17.849 23.845 34.919 1.00 49.44 288 ASP A N 1
ATOM 2161 C CA . ASP A 1 288 ? -17.857 23.338 33.527 1.00 49.44 288 ASP A CA 1
ATOM 2162 C C . ASP A 1 288 ? -16.446 23.261 32.877 1.00 49.44 288 ASP A C 1
ATOM 2164 O O . ASP A 1 288 ? -16.290 23.391 31.664 1.00 49.44 288 ASP A O 1
ATOM 2168 N N . GLN A 1 289 ? -15.381 23.085 33.669 1.00 57.22 289 GLN A N 1
ATOM 2169 C CA . GLN A 1 289 ? -13.999 23.047 33.176 1.00 57.22 289 GLN A CA 1
ATOM 2170 C C . GLN A 1 289 ? -13.461 21.604 33.109 1.00 57.22 289 GLN A C 1
ATOM 2172 O O . GLN A 1 289 ? -13.486 20.903 34.125 1.00 57.22 289 GLN A O 1
ATOM 2177 N N . PRO A 1 290 ? -12.955 21.143 31.946 1.00 58.75 290 PRO A N 1
ATOM 2178 C CA . PRO A 1 290 ? -12.382 19.804 31.796 1.00 58.75 290 PRO A CA 1
ATOM 2179 C C . PRO A 1 290 ? -11.067 19.635 32.589 1.00 58.75 290 PRO A C 1
ATOM 2181 O O . PRO A 1 290 ? -10.337 20.599 32.818 1.00 58.75 290 PRO A O 1
ATOM 2184 N N . ILE A 1 291 ? -10.774 18.396 33.012 1.00 66.44 291 ILE A N 1
ATOM 2185 C CA . ILE A 1 291 ? -9.551 17.997 33.741 1.00 66.44 291 ILE A CA 1
ATOM 2186 C C . ILE A 1 291 ? -8.726 17.064 32.841 1.00 66.44 291 ILE A C 1
ATOM 2188 O O . ILE A 1 291 ? -9.275 16.079 32.339 1.00 66.44 291 ILE A O 1
ATOM 2192 N N . ASP A 1 292 ? -7.418 17.309 32.683 1.00 69.88 292 ASP A N 1
ATOM 2193 C CA . ASP A 1 292 ? -6.515 16.399 31.958 1.00 69.88 292 ASP A CA 1
ATOM 2194 C C . ASP A 1 292 ? -6.373 15.050 32.707 1.00 69.88 292 ASP A C 1
ATOM 2196 O O . ASP A 1 292 ? -5.903 15.006 33.853 1.00 69.88 292 ASP A O 1
ATOM 2200 N N . PRO A 1 293 ? -6.717 13.907 32.077 1.00 67.19 293 PRO A N 1
ATOM 2201 C CA . PRO A 1 293 ? -6.539 12.582 32.668 1.00 67.19 293 PRO A CA 1
ATOM 2202 C C . PRO A 1 293 ? -5.098 12.256 33.094 1.00 67.19 293 PRO A C 1
ATOM 2204 O O . PRO A 1 293 ? -4.906 11.487 34.041 1.00 67.19 293 PRO A O 1
ATOM 2207 N N . LYS A 1 294 ? -4.075 12.802 32.418 1.00 69.94 294 LYS A N 1
ATOM 2208 C CA . LYS A 1 294 ? -2.667 12.573 32.795 1.00 69.94 294 LYS A CA 1
ATOM 2209 C C . LYS A 1 294 ? -2.298 13.322 34.067 1.00 69.94 294 LYS A C 1
ATOM 2211 O O . LYS A 1 294 ? -1.632 12.749 34.933 1.00 69.94 294 LYS A O 1
ATOM 2216 N N . GLU A 1 295 ? -2.752 14.564 34.193 1.00 74.81 295 GLU A N 1
ATOM 2217 C CA . GLU A 1 295 ? -2.577 15.357 35.405 1.00 74.81 295 GLU A CA 1
ATOM 2218 C C . GLU A 1 295 ? -3.330 14.734 36.588 1.00 74.81 295 GLU A C 1
ATOM 2220 O O . GLU A 1 295 ? -2.791 14.638 37.689 1.00 74.81 295 GLU A O 1
ATOM 2225 N N . PHE A 1 296 ? -4.528 14.191 36.370 1.00 76.94 296 PHE A N 1
ATOM 2226 C CA . PHE A 1 296 ? -5.255 13.477 37.422 1.00 76.94 296 PHE A CA 1
ATOM 2227 C C . PHE A 1 296 ? -4.487 12.243 37.936 1.00 76.94 296 PHE A C 1
ATOM 2229 O O . PHE A 1 296 ? -4.402 12.002 39.141 1.00 76.94 296 PHE A O 1
ATOM 2236 N N . LEU A 1 297 ? -3.889 11.457 37.033 1.00 74.44 297 LEU A N 1
ATOM 2237 C CA . LEU A 1 297 ? -3.138 10.246 37.386 1.00 74.44 297 LEU A CA 1
ATOM 2238 C C . LEU A 1 297 ? -1.832 10.529 38.138 1.00 74.44 297 LEU A C 1
ATOM 2240 O O . LEU A 1 297 ? -1.457 9.739 39.011 1.00 74.44 297 LEU A O 1
ATOM 2244 N N . SER A 1 298 ? -1.144 11.631 37.824 1.00 76.75 298 SER A N 1
ATOM 2245 C CA . SER A 1 298 ? 0.069 12.032 38.549 1.00 76.75 298 SER A CA 1
ATOM 2246 C C . SER A 1 298 ? -0.240 12.459 39.988 1.00 76.75 298 SER A C 1
ATOM 2248 O O . SER A 1 298 ? 0.566 12.204 40.884 1.00 76.75 298 SER A O 1
ATOM 2250 N N . HIS A 1 299 ? -1.435 13.008 40.223 1.00 79.31 299 HIS A N 1
ATOM 2251 C CA . HIS A 1 299 ? -1.919 13.422 41.540 1.00 79.31 299 HIS A CA 1
ATOM 2252 C C . HIS A 1 299 ? -2.670 12.318 42.310 1.00 79.31 299 HIS A C 1
ATOM 2254 O O . HIS A 1 299 ? -2.985 12.507 43.485 1.00 79.31 299 HIS A O 1
ATOM 2260 N N . LEU A 1 300 ? -2.923 11.144 41.710 1.00 81.69 300 LEU A N 1
ATOM 2261 C CA . LEU A 1 300 ? -3.611 10.016 42.357 1.00 81.69 300 LEU A CA 1
ATOM 2262 C C . LEU A 1 300 ? -2.691 9.261 43.339 1.00 81.69 300 LEU A C 1
ATOM 2264 O O . LEU A 1 300 ? -2.273 8.122 43.093 1.00 81.69 300 LEU A O 1
ATOM 2268 N N . ASP A 1 301 ? -2.385 9.923 44.455 1.00 83.81 301 ASP A N 1
ATOM 2269 C CA . ASP A 1 301 ? -1.588 9.437 45.582 1.00 83.81 301 ASP A CA 1
ATOM 2270 C C . ASP A 1 301 ? -2.140 9.977 46.916 1.00 83.81 301 ASP A C 1
ATOM 2272 O O . ASP A 1 301 ? -2.727 11.059 46.989 1.00 83.81 301 ASP A O 1
ATOM 2276 N N . ILE A 1 302 ? -1.907 9.241 48.006 1.00 85.06 302 ILE A N 1
ATOM 2277 C CA . ILE A 1 302 ? -2.323 9.611 49.360 1.00 85.06 302 ILE A CA 1
ATOM 2278 C C . ILE A 1 302 ? -1.856 11.014 49.784 1.00 85.06 302 ILE A C 1
ATOM 2280 O O . ILE A 1 302 ? -2.540 11.672 50.570 1.00 85.06 302 ILE A O 1
ATOM 2284 N N . LYS A 1 303 ? -0.730 11.505 49.251 1.00 83.38 303 LYS A N 1
ATOM 2285 C CA . LYS A 1 303 ? -0.192 12.850 49.524 1.00 83.38 303 LYS A CA 1
ATOM 2286 C C . LYS A 1 303 ? -1.121 13.984 49.090 1.00 83.38 303 LYS A C 1
ATOM 2288 O O . LYS A 1 303 ? -1.062 15.056 49.689 1.00 83.38 303 LYS A O 1
ATOM 2293 N N . HIS A 1 304 ? -1.975 13.739 48.099 1.00 83.50 304 HIS A N 1
ATOM 2294 C CA . HIS A 1 304 ? -2.915 14.720 47.556 1.00 83.50 304 HIS A CA 1
ATOM 2295 C C . HIS A 1 304 ? -4.340 14.552 48.109 1.00 83.50 304 HIS A C 1
ATOM 2297 O O . HIS A 1 304 ? -5.254 15.258 47.697 1.00 83.50 304 HIS A O 1
ATOM 2303 N N . THR A 1 305 ? -4.528 13.654 49.083 1.00 84.12 305 THR A N 1
ATOM 2304 C CA . THR A 1 305 ? -5.794 13.492 49.816 1.00 84.12 305 THR A CA 1
ATOM 2305 C C . THR A 1 305 ? -5.846 14.358 51.075 1.00 84.12 305 THR A C 1
ATOM 2307 O O . THR A 1 305 ? -4.819 14.805 51.596 1.00 84.12 305 THR A O 1
ATOM 2310 N N . SER A 1 306 ? -7.049 14.519 51.633 1.00 81.94 306 SER A N 1
ATOM 2311 C CA . SER A 1 306 ? -7.294 15.204 52.911 1.00 81.94 306 SER A CA 1
ATOM 2312 C C . SER A 1 306 ? -6.504 14.602 54.092 1.00 81.94 306 SER A C 1
ATOM 2314 O O . SER A 1 306 ? -6.094 15.320 55.007 1.00 81.94 306 SER A O 1
ATOM 2316 N N . TYR A 1 307 ? -6.216 13.296 54.051 1.00 83.06 307 TYR A N 1
ATOM 2317 C CA . TYR A 1 307 ? -5.523 12.568 55.117 1.00 83.06 307 TYR A CA 1
ATOM 2318 C C . TYR A 1 307 ? -4.003 12.747 55.111 1.00 83.06 307 TYR A C 1
ATOM 2320 O O . TYR A 1 307 ? -3.379 12.603 56.168 1.00 83.06 307 TYR A O 1
ATOM 2328 N N . LYS A 1 308 ? -3.393 13.017 53.944 1.00 81.75 308 LYS A N 1
ATOM 2329 C CA . LYS A 1 308 ? -1.940 13.206 53.694 1.00 81.75 308 LYS A CA 1
ATOM 2330 C C . LYS A 1 308 ? -1.003 12.066 54.142 1.00 81.75 308 LYS A C 1
ATOM 2332 O O . LYS A 1 308 ? 0.189 12.088 53.841 1.00 81.75 308 LYS A O 1
ATOM 2337 N N . LYS A 1 309 ? -1.506 11.082 54.891 1.00 84.75 309 LYS A N 1
ATOM 2338 C CA . LYS A 1 309 ? -0.790 9.943 55.474 1.00 84.75 309 LYS A CA 1
ATOM 2339 C C . LYS A 1 309 ? -1.641 8.680 55.343 1.00 84.75 309 LYS A C 1
ATOM 2341 O O . LYS A 1 309 ? -2.860 8.719 55.488 1.00 84.75 309 LYS A O 1
ATOM 2346 N N . LEU A 1 310 ? -0.973 7.543 55.158 1.00 86.25 310 LEU A N 1
ATOM 2347 C CA . LEU A 1 310 ? -1.617 6.246 54.933 1.00 86.25 310 LEU A CA 1
ATOM 2348 C C . LEU A 1 310 ? -2.371 5.705 56.159 1.00 86.25 310 LEU A C 1
ATOM 2350 O O . LEU A 1 310 ? -3.466 5.168 56.025 1.00 86.25 310 LEU A O 1
ATOM 2354 N N . ALA A 1 311 ? -1.806 5.849 57.361 1.00 85.94 311 ALA A N 1
ATOM 2355 C CA . ALA A 1 311 ? -2.402 5.285 58.574 1.00 85.94 311 ALA A CA 1
ATOM 2356 C C . ALA A 1 311 ? -3.787 5.886 58.913 1.00 85.94 311 ALA A C 1
ATOM 2358 O O . ALA A 1 311 ? -4.708 5.110 59.160 1.00 85.94 311 ALA A O 1
ATOM 2359 N N . PRO A 1 312 ? -3.994 7.222 58.890 1.00 87.06 312 PRO A N 1
ATOM 2360 C CA . PRO A 1 312 ? -5.328 7.810 59.049 1.00 87.06 312 PRO A CA 1
ATOM 2361 C C . PRO A 1 312 ? -6.329 7.365 57.978 1.00 87.06 312 PRO A C 1
ATOM 2363 O O . PRO A 1 312 ? -7.487 7.129 58.301 1.00 87.06 312 PRO A O 1
ATOM 2366 N N . PHE A 1 313 ? -5.878 7.201 56.733 1.00 89.75 313 PHE A N 1
ATOM 2367 C CA . PHE A 1 313 ? -6.723 6.760 55.625 1.00 89.75 313 PHE A CA 1
ATOM 2368 C C . PHE A 1 313 ? -7.201 5.314 55.796 1.00 89.75 313 PHE A C 1
ATOM 2370 O O . PHE A 1 313 ? -8.401 5.063 55.744 1.00 89.75 313 PHE A O 1
ATOM 2377 N N . LEU A 1 314 ? -6.307 4.365 56.101 1.00 88.00 314 LEU A N 1
ATOM 2378 C CA . LEU A 1 314 ? -6.695 2.962 56.314 1.00 88.00 314 LEU A CA 1
ATOM 2379 C C . LEU A 1 314 ? -7.565 2.761 57.565 1.00 88.00 314 LEU A C 1
ATOM 2381 O O . LEU A 1 314 ? -8.426 1.883 57.574 1.00 88.00 314 LEU A O 1
ATOM 2385 N N . LYS A 1 315 ? -7.404 3.603 58.594 1.00 88.50 315 LYS A N 1
ATOM 2386 C CA . LYS A 1 315 ? -8.271 3.587 59.785 1.00 88.50 315 LYS A CA 1
ATOM 2387 C C . LYS A 1 315 ? -9.736 3.910 59.476 1.00 88.50 315 LYS A C 1
ATOM 2389 O O . LYS A 1 315 ? -10.603 3.537 60.260 1.00 88.50 315 LYS A O 1
ATOM 2394 N N . THR A 1 316 ? -10.037 4.568 58.351 1.00 90.75 316 THR A N 1
ATOM 2395 C CA . THR A 1 316 ? -11.433 4.780 57.925 1.00 90.75 316 THR A CA 1
ATOM 2396 C C . THR A 1 316 ? -12.103 3.453 57.567 1.00 90.75 316 THR A C 1
ATOM 2398 O O . THR A 1 316 ? -13.160 3.147 58.101 1.00 90.75 316 THR A O 1
ATOM 2401 N N . PHE A 1 317 ? -11.418 2.597 56.806 1.00 89.25 317 PHE A N 1
ATOM 2402 C CA . PHE A 1 317 ? -11.884 1.252 56.458 1.00 89.25 317 PHE A CA 1
ATOM 2403 C C . PHE A 1 317 ? -11.946 0.308 57.669 1.00 89.25 317 PHE A C 1
ATOM 2405 O O . PHE A 1 317 ? -12.769 -0.604 57.696 1.00 89.25 317 PHE A O 1
ATOM 2412 N N . GLU A 1 318 ? -11.093 0.520 58.678 1.00 88.81 318 GLU A N 1
ATOM 2413 C CA . GLU A 1 318 ? -11.183 -0.186 59.963 1.00 88.81 318 GLU A CA 1
ATOM 2414 C C . GLU A 1 318 ? -12.434 0.221 60.752 1.00 88.81 318 GLU A C 1
ATOM 2416 O O . GLU A 1 318 ? -13.141 -0.635 61.281 1.00 88.81 318 GLU A O 1
ATOM 2421 N N . LYS A 1 319 ? -12.745 1.523 60.786 1.00 89.19 319 LYS A N 1
ATOM 2422 C CA . LYS A 1 319 ? -13.968 2.051 61.406 1.00 89.19 319 LYS A CA 1
ATOM 2423 C C . LYS A 1 319 ? -15.230 1.553 60.695 1.00 89.19 319 LYS A C 1
ATOM 2425 O O . LYS A 1 319 ? -16.222 1.275 61.363 1.00 89.19 319 LYS A O 1
ATOM 2430 N N . ASP A 1 320 ? -15.157 1.396 59.376 1.00 85.25 320 ASP A N 1
ATOM 2431 C CA . ASP A 1 320 ? -16.231 0.850 58.542 1.00 85.25 320 ASP A CA 1
ATOM 2432 C C . ASP A 1 320 ? -16.336 -0.687 58.639 1.00 85.25 320 ASP A C 1
ATOM 2434 O O . ASP A 1 320 ? -17.219 -1.283 58.033 1.00 85.25 320 ASP A O 1
ATOM 2438 N N . GLY A 1 321 ? -15.454 -1.347 59.403 1.00 86.25 321 GLY A N 1
ATOM 2439 C CA . GLY A 1 321 ? -15.492 -2.793 59.646 1.00 86.25 321 GLY A CA 1
ATOM 2440 C C . GLY A 1 321 ? -14.964 -3.660 58.498 1.00 86.25 321 GLY A C 1
ATOM 2441 O O . GLY A 1 321 ? -15.082 -4.881 58.553 1.00 86.25 321 GLY A O 1
ATOM 2442 N N . ILE A 1 322 ? -14.359 -3.058 57.473 1.00 88.44 322 ILE A N 1
ATOM 2443 C CA . ILE A 1 322 ? -13.899 -3.745 56.255 1.00 88.44 322 ILE A CA 1
ATOM 2444 C C . ILE A 1 322 ? -12.575 -4.480 56.502 1.00 88.44 322 ILE A C 1
ATOM 2446 O O . ILE A 1 322 ? -12.313 -5.539 55.929 1.00 88.44 322 ILE A O 1
ATOM 2450 N N . LEU A 1 323 ? -11.720 -3.921 57.359 1.00 91.50 323 LEU A N 1
ATOM 2451 C CA . LEU A 1 323 ? -10.406 -4.471 57.685 1.00 91.50 323 LEU A CA 1
ATOM 2452 C C . LEU A 1 323 ? -10.066 -4.303 59.170 1.00 91.50 323 LEU A C 1
ATOM 2454 O O . LEU A 1 323 ? -10.711 -3.539 59.879 1.00 91.50 323 LEU A O 1
ATOM 2458 N N . LYS A 1 324 ? -9.030 -5.003 59.642 1.00 90.50 324 LYS A N 1
ATOM 2459 C CA . LYS A 1 324 ? -8.443 -4.804 60.978 1.00 90.50 324 LYS A CA 1
ATOM 2460 C C . LYS A 1 324 ? -6.966 -4.474 60.866 1.00 90.50 324 LYS A C 1
ATOM 2462 O O . LYS A 1 324 ? -6.231 -5.179 60.168 1.00 90.50 324 LYS A O 1
ATOM 2467 N N . LEU A 1 325 ? -6.532 -3.444 61.582 1.00 90.94 325 LEU A N 1
ATOM 2468 C CA . LEU A 1 325 ? -5.144 -3.008 61.643 1.00 90.94 325 LEU A CA 1
ATOM 2469 C C . LEU A 1 325 ? -4.546 -3.353 63.008 1.00 90.94 325 LEU A C 1
ATOM 2471 O O . LEU A 1 325 ? -5.222 -3.352 64.036 1.00 90.94 325 LEU A O 1
ATOM 2475 N N . LYS A 1 326 ? -3.249 -3.650 63.037 1.00 90.06 326 LYS A N 1
ATOM 2476 C CA . LYS A 1 326 ? -2.511 -3.870 64.283 1.00 90.06 326 LYS A CA 1
ATOM 2477 C C . LYS A 1 326 ? -1.142 -3.221 64.200 1.00 90.06 326 LYS A C 1
ATOM 2479 O O . LYS A 1 326 ? -0.410 -3.454 63.245 1.00 90.06 326 LYS A O 1
ATOM 2484 N N . ASP A 1 327 ? -0.793 -2.435 65.210 1.00 87.62 327 ASP A N 1
ATOM 2485 C CA . ASP A 1 327 ? 0.559 -1.899 65.353 1.00 87.62 327 ASP A CA 1
ATOM 2486 C C . ASP A 1 327 ? 1.449 -2.952 66.024 1.00 87.62 327 ASP A C 1
ATOM 2488 O O . ASP A 1 327 ? 1.139 -3.448 67.115 1.00 87.62 327 ASP A O 1
ATOM 2492 N N . VAL A 1 328 ? 2.526 -3.342 65.347 1.00 84.06 328 VAL A N 1
ATOM 2493 C CA . VAL A 1 328 ? 3.523 -4.273 65.870 1.00 84.06 328 VAL A CA 1
ATOM 2494 C C . VAL A 1 328 ? 4.891 -3.621 65.741 1.00 84.06 328 VAL A C 1
ATOM 2496 O O . VAL A 1 328 ? 5.401 -3.436 64.643 1.00 84.06 328 VAL A O 1
ATOM 2499 N N . ARG A 1 329 ? 5.509 -3.298 66.885 1.00 77.44 329 ARG A N 1
ATOM 2500 C CA . ARG A 1 329 ? 6.858 -2.702 66.963 1.00 77.44 329 ARG A CA 1
ATOM 2501 C C . ARG A 1 329 ? 7.015 -1.409 66.137 1.00 77.44 329 ARG A C 1
ATOM 2503 O O . ARG A 1 329 ? 8.103 -1.144 65.636 1.00 77.44 329 ARG A O 1
ATOM 2510 N N . GLY A 1 330 ? 5.961 -0.594 66.037 1.00 75.12 330 GLY A N 1
ATOM 2511 C CA . GLY A 1 330 ? 5.984 0.682 65.316 1.00 75.12 330 GLY A CA 1
ATOM 2512 C C . GLY A 1 330 ? 5.673 0.568 63.822 1.00 75.12 330 GLY A C 1
ATOM 2513 O O . GLY A 1 330 ? 5.761 1.569 63.111 1.00 75.12 330 GLY A O 1
ATOM 2514 N N . GLU A 1 331 ? 5.302 -0.621 63.341 1.00 79.88 331 GLU A N 1
ATOM 2515 C CA . GLU A 1 331 ? 4.843 -0.857 61.974 1.00 79.88 331 GLU A CA 1
ATOM 2516 C C . GLU A 1 331 ? 3.353 -1.232 61.964 1.00 79.88 331 GLU A C 1
ATOM 2518 O O . GLU A 1 331 ? 2.902 -2.130 62.679 1.00 79.88 331 GLU A O 1
ATOM 2523 N N . LEU A 1 332 ? 2.570 -0.526 61.142 1.00 88.81 332 LEU A N 1
ATOM 2524 C CA . LEU A 1 332 ? 1.136 -0.765 60.991 1.00 88.81 332 LEU A CA 1
ATOM 2525 C C . LEU A 1 332 ? 0.905 -1.943 60.039 1.00 88.81 332 LEU A C 1
ATOM 2527 O O . LEU A 1 332 ? 1.222 -1.845 58.854 1.00 88.81 332 LEU A O 1
ATOM 2531 N N . LEU A 1 333 ? 0.317 -3.029 60.535 1.00 88.06 333 LEU A N 1
ATOM 2532 C CA . LEU A 1 333 ? -0.002 -4.227 59.759 1.00 88.06 333 LEU A CA 1
ATOM 2533 C C . LEU A 1 333 ? -1.505 -4.314 59.470 1.00 88.06 333 LEU A C 1
ATOM 2535 O O . LEU A 1 333 ? -2.331 -4.124 60.362 1.00 88.06 333 LEU A O 1
ATOM 2539 N N . LEU A 1 334 ? -1.852 -4.675 58.238 1.00 89.56 334 LEU A N 1
ATOM 2540 C CA . LEU A 1 334 ? -3.159 -5.189 57.848 1.00 89.56 334 LEU A CA 1
ATOM 2541 C C . LEU A 1 334 ? -3.271 -6.640 58.329 1.00 89.56 334 LEU A C 1
ATOM 2543 O O . LEU A 1 334 ? -2.565 -7.513 57.833 1.00 89.56 334 LEU A O 1
ATOM 2547 N N . PHE A 1 335 ? -4.126 -6.894 59.319 1.00 87.19 335 PHE A N 1
ATOM 2548 C CA . PHE A 1 335 ? -4.190 -8.183 60.015 1.00 87.19 335 PHE A CA 1
ATOM 2549 C C . PHE A 1 335 ? -5.272 -9.115 59.458 1.00 87.19 335 PHE A C 1
ATOM 2551 O O . PHE A 1 335 ? -5.067 -10.321 59.368 1.00 87.19 335 PHE A O 1
ATOM 2558 N N . SER A 1 336 ? -6.428 -8.567 59.087 1.00 87.00 336 SER A N 1
ATOM 2559 C CA . SER A 1 336 ? -7.528 -9.327 58.482 1.00 87.00 336 SER A CA 1
ATOM 2560 C C . SER A 1 336 ? -8.407 -8.423 57.623 1.00 87.00 336 SER A C 1
ATOM 2562 O O . SER A 1 336 ? -8.559 -7.244 57.944 1.00 87.00 336 SER A O 1
ATOM 2564 N N . VAL A 1 337 ? -9.042 -8.992 56.600 1.00 88.25 337 VAL A N 1
ATOM 2565 C CA . VAL A 1 337 ? -10.048 -8.335 55.749 1.00 88.25 337 VAL A CA 1
ATOM 2566 C C . VAL A 1 337 ? -11.353 -9.125 55.838 1.00 88.25 337 VAL A C 1
ATOM 2568 O O . VAL A 1 337 ? -11.327 -10.354 55.756 1.00 88.25 337 VAL A O 1
ATOM 2571 N N . ASP A 1 338 ? -12.486 -8.445 56.016 1.00 85.69 338 ASP A N 1
ATOM 2572 C CA . ASP A 1 338 ? -13.802 -9.088 55.984 1.00 85.69 338 ASP A CA 1
ATOM 2573 C C . ASP A 1 338 ? -14.279 -9.251 54.535 1.00 85.69 338 ASP A C 1
ATOM 2575 O O . ASP A 1 338 ? -14.914 -8.373 53.955 1.00 85.69 338 ASP A O 1
ATOM 2579 N N . THR A 1 339 ? -13.983 -10.408 53.945 1.00 78.38 339 THR A N 1
ATOM 2580 C CA . THR A 1 339 ? -14.334 -10.745 52.555 1.00 78.38 339 THR A CA 1
ATOM 2581 C C . THR A 1 339 ? -15.841 -10.810 52.288 1.00 78.38 339 THR A C 1
ATOM 2583 O O . THR A 1 339 ? -16.245 -10.798 51.126 1.00 78.38 339 THR A O 1
ATOM 2586 N N . LYS A 1 340 ? -16.685 -10.858 53.330 1.00 80.44 340 LYS A N 1
ATOM 2587 C CA . LYS A 1 340 ? -18.152 -10.880 53.207 1.00 80.44 340 LYS A CA 1
ATOM 2588 C C . LYS A 1 340 ? -18.784 -9.495 53.354 1.00 80.44 340 LYS A C 1
ATOM 2590 O O . LYS A 1 340 ? -20.007 -9.380 53.265 1.00 80.44 340 LYS A O 1
ATOM 2595 N N . HIS A 1 341 ? -17.983 -8.450 53.557 1.00 84.00 341 HIS A N 1
ATOM 2596 C CA . HIS A 1 341 ? -18.490 -7.098 53.735 1.00 84.00 341 HIS A CA 1
ATOM 2597 C C . HIS A 1 341 ? -19.228 -6.596 52.469 1.00 84.00 341 HIS A C 1
ATOM 2599 O O . HIS A 1 341 ? -18.686 -6.713 51.363 1.00 84.00 341 HIS A O 1
ATOM 2605 N N . PRO A 1 342 ? -20.423 -5.973 52.583 1.00 80.25 342 PRO A N 1
ATOM 2606 C CA . PRO A 1 342 ? -21.211 -5.512 51.431 1.00 80.25 342 PRO A CA 1
ATOM 2607 C C . PRO A 1 342 ? -20.447 -4.590 50.468 1.00 80.25 342 PRO A C 1
ATOM 2609 O O . PRO A 1 342 ? -20.621 -4.680 49.255 1.00 80.25 342 PRO A O 1
ATOM 2612 N N . ALA A 1 343 ? -19.545 -3.753 50.994 1.00 77.19 343 ALA A N 1
ATOM 2613 C CA . ALA A 1 343 ? -18.702 -2.861 50.189 1.00 77.19 343 ALA A CA 1
ATOM 2614 C C . ALA A 1 343 ? -17.705 -3.598 49.266 1.00 77.19 343 ALA A C 1
ATOM 2616 O O . ALA A 1 343 ? -17.270 -3.031 48.266 1.00 77.19 343 ALA A O 1
ATOM 2617 N N . LEU A 1 344 ? -17.351 -4.856 49.568 1.00 77.62 344 LEU A N 1
ATOM 2618 C CA . LEU A 1 344 ? -16.440 -5.671 48.752 1.00 77.62 344 LEU A CA 1
ATOM 2619 C C . LEU A 1 344 ? -17.180 -6.580 47.756 1.00 77.62 344 LEU A C 1
ATOM 2621 O O . LEU A 1 344 ? -16.599 -6.968 46.741 1.00 77.62 344 LEU A O 1
ATOM 2625 N N . ALA A 1 345 ? -18.469 -6.862 47.987 1.00 68.31 345 ALA A N 1
ATOM 2626 C CA . ALA A 1 345 ? -19.280 -7.748 47.145 1.00 68.31 345 ALA A CA 1
ATOM 2627 C C . ALA A 1 345 ? -19.403 -7.267 45.680 1.00 68.31 345 ALA A C 1
ATOM 2629 O O . ALA A 1 345 ? -19.530 -8.085 44.767 1.00 68.31 345 ALA A O 1
ATOM 2630 N N . GLY A 1 346 ? -19.334 -5.949 45.446 1.00 62.66 346 GLY A N 1
ATOM 2631 C CA . GLY A 1 346 ? -19.307 -5.338 44.109 1.00 62.66 346 GLY A CA 1
ATOM 2632 C C . GLY A 1 346 ? -17.898 -5.078 43.556 1.00 62.66 346 GLY A C 1
ATOM 2633 O O . GLY A 1 346 ? -17.683 -5.205 42.351 1.00 62.66 346 GLY A O 1
ATOM 2634 N N . ALA A 1 347 ? -16.924 -4.781 44.424 1.00 62.53 347 ALA A N 1
ATOM 2635 C CA . ALA A 1 347 ? -15.571 -4.362 44.038 1.00 62.53 347 ALA A CA 1
ATOM 2636 C C . ALA A 1 347 ? -14.754 -5.463 43.333 1.00 62.53 347 ALA A C 1
ATOM 2638 O O . ALA A 1 347 ? -13.918 -5.192 42.467 1.00 62.53 347 ALA A O 1
ATOM 2639 N N . GLY A 1 348 ? -15.046 -6.732 43.637 1.00 55.12 348 GLY A N 1
ATOM 2640 C CA . GLY A 1 348 ? -14.482 -7.890 42.937 1.00 55.12 348 GLY A CA 1
ATOM 2641 C C . GLY A 1 348 ? -14.859 -7.973 41.450 1.00 55.12 348 GLY A C 1
ATOM 2642 O O . GLY A 1 348 ? -14.127 -8.577 40.673 1.00 55.12 348 GLY A O 1
ATOM 2643 N N . LYS A 1 349 ? -15.955 -7.334 41.021 1.00 57.03 349 LYS A N 1
ATOM 2644 C CA . LYS A 1 349 ? -16.490 -7.414 39.647 1.00 57.03 349 LYS A CA 1
ATOM 2645 C C . LYS A 1 349 ? -16.244 -6.162 38.800 1.00 57.03 349 LYS A C 1
ATOM 2647 O O . LYS A 1 349 ? -16.681 -6.116 37.655 1.00 57.03 349 LYS A O 1
ATOM 2652 N N . TRP A 1 350 ? -15.580 -5.141 39.340 1.00 64.44 350 TRP A N 1
ATOM 2653 C CA . TRP A 1 350 ? -15.251 -3.939 38.572 1.00 64.44 350 TRP A CA 1
ATOM 2654 C C . TRP A 1 350 ? -14.238 -4.291 37.470 1.00 64.44 350 TRP A C 1
ATOM 2656 O O . TRP A 1 350 ? -13.179 -4.841 37.745 1.00 64.44 350 TRP A O 1
ATOM 2666 N N . GLY A 1 351 ? -14.596 -4.059 36.207 1.00 55.09 351 GLY A N 1
ATOM 2667 C CA . GLY A 1 351 ? -13.834 -4.505 35.032 1.00 55.09 351 GLY A CA 1
ATOM 2668 C C . GLY A 1 351 ? -12.829 -3.485 34.491 1.00 55.09 351 GLY A C 1
ATOM 2669 O O . GLY A 1 351 ? -12.542 -3.508 33.297 1.00 55.09 351 GLY A O 1
ATOM 2670 N N . TRP A 1 352 ? -12.335 -2.545 35.306 1.00 69.19 352 TRP A N 1
ATOM 2671 C CA . TRP A 1 352 ? -11.408 -1.526 34.806 1.00 69.19 352 TRP A CA 1
ATOM 2672 C C . TRP A 1 352 ? -9.986 -2.068 34.647 1.00 69.19 352 TRP A C 1
ATOM 2674 O O . TRP A 1 352 ? -9.477 -2.837 35.465 1.00 69.19 352 TRP A O 1
ATOM 2684 N N . LYS A 1 353 ? -9.314 -1.626 33.583 1.00 73.44 353 LYS A N 1
ATOM 2685 C CA . LYS A 1 353 ? -7.902 -1.930 33.351 1.00 73.44 353 LYS A CA 1
ATOM 2686 C C . LYS A 1 353 ? -7.051 -1.187 34.379 1.00 73.44 353 LYS A C 1
ATOM 2688 O O . LYS A 1 353 ? -7.206 0.024 34.536 1.00 73.44 353 LYS A O 1
ATOM 2693 N N . THR A 1 354 ? -6.176 -1.896 35.088 1.00 79.69 354 THR A N 1
ATOM 2694 C CA . THR A 1 354 ? -5.337 -1.301 36.137 1.00 79.69 354 THR A CA 1
ATOM 2695 C C . THR A 1 354 ? -3.961 -0.896 35.605 1.00 79.69 354 THR A C 1
ATOM 2697 O O . THR A 1 354 ? -3.457 -1.503 34.658 1.00 79.69 354 THR A O 1
ATOM 2700 N N . VAL A 1 355 ? -3.326 0.097 36.236 1.00 77.25 355 VAL A N 1
ATOM 2701 C CA . VAL A 1 355 ? -1.961 0.548 35.895 1.00 77.25 355 VAL A CA 1
ATOM 2702 C C . VAL A 1 355 ? -0.959 -0.610 35.976 1.00 77.25 355 VAL A C 1
ATOM 2704 O O . VAL A 1 355 ? -0.145 -0.786 35.076 1.00 77.25 355 VAL A O 1
ATOM 2707 N N . GLY A 1 356 ? -1.065 -1.469 36.994 1.00 75.75 356 GLY A N 1
ATOM 2708 C CA . GLY A 1 356 ? -0.202 -2.644 37.134 1.00 75.75 356 GLY A CA 1
ATOM 2709 C C . GLY A 1 356 ? -0.409 -3.692 36.037 1.00 75.75 356 GLY A C 1
ATOM 2710 O O . GLY A 1 356 ? 0.558 -4.300 35.584 1.00 75.75 356 GLY A O 1
ATOM 2711 N N . ALA A 1 357 ? -1.647 -3.892 35.570 1.00 74.88 357 ALA A N 1
ATOM 2712 C CA . ALA A 1 357 ? -1.926 -4.785 34.444 1.00 74.88 357 ALA A CA 1
ATOM 2713 C C . ALA A 1 357 ? -1.384 -4.214 33.125 1.00 74.88 357 ALA A C 1
ATOM 2715 O O . ALA A 1 357 ? -0.875 -4.962 32.295 1.00 74.88 357 ALA A O 1
ATOM 2716 N N . GLU A 1 358 ? -1.443 -2.894 32.943 1.00 70.56 358 GLU A N 1
ATOM 2717 C CA . GLU A 1 358 ? -0.876 -2.215 31.778 1.00 70.56 358 GLU A CA 1
ATOM 2718 C C . GLU A 1 358 ? 0.659 -2.233 31.777 1.00 70.56 358 GLU A C 1
ATOM 2720 O O . GLU A 1 358 ? 1.261 -2.496 30.742 1.00 70.56 358 GLU A O 1
ATOM 2725 N N . GLU A 1 359 ? 1.307 -2.029 32.925 1.00 72.69 359 GLU A N 1
ATOM 2726 C CA . GLU A 1 359 ? 2.763 -2.155 33.069 1.00 72.69 359 GLU A CA 1
ATOM 2727 C C . GLU A 1 359 ? 3.246 -3.598 32.889 1.00 72.69 359 GLU A C 1
ATOM 2729 O O . GLU A 1 359 ? 4.288 -3.827 32.274 1.00 72.69 359 GLU A O 1
ATOM 2734 N N . LYS A 1 360 ? 2.491 -4.584 33.389 1.00 70.06 360 LYS A N 1
ATOM 2735 C CA . LYS A 1 360 ? 2.787 -6.004 33.168 1.00 70.06 360 LYS A CA 1
ATOM 2736 C C . LYS A 1 360 ? 2.648 -6.366 31.690 1.00 70.06 360 LYS A C 1
ATOM 2738 O O . LYS A 1 360 ? 3.559 -6.974 31.143 1.00 70.06 360 LYS A O 1
ATOM 2743 N N . TRP A 1 361 ? 1.583 -5.902 31.035 1.00 63.91 361 TRP A N 1
ATOM 2744 C CA . TRP A 1 361 ? 1.390 -6.064 29.594 1.00 63.91 361 TRP A CA 1
ATOM 2745 C C . TRP A 1 361 ? 2.487 -5.370 28.774 1.00 63.91 361 TRP A C 1
ATOM 2747 O O . TRP A 1 361 ? 2.953 -5.926 27.784 1.00 63.91 361 TRP A O 1
ATOM 2757 N N . LYS A 1 362 ? 2.953 -4.184 29.195 1.00 60.53 362 LYS A N 1
ATOM 2758 C CA . LYS A 1 362 ? 4.113 -3.504 28.592 1.00 60.53 362 LYS A CA 1
ATOM 2759 C C . LYS A 1 362 ? 5.393 -4.322 28.754 1.00 60.53 362 LYS A C 1
ATOM 2761 O O . LYS A 1 362 ? 6.092 -4.506 27.773 1.00 60.53 362 LYS A O 1
ATOM 2766 N N . LYS A 1 363 ? 5.659 -4.878 29.940 1.00 60.94 363 LYS A N 1
ATOM 2767 C CA . LYS A 1 363 ? 6.828 -5.742 30.192 1.00 60.94 363 LYS A CA 1
ATOM 2768 C C . LYS A 1 363 ? 6.768 -7.080 29.453 1.00 60.94 363 LYS A C 1
ATOM 2770 O O . LYS A 1 363 ? 7.808 -7.605 29.074 1.00 60.94 363 LYS A O 1
ATOM 2775 N N . GLU A 1 364 ? 5.581 -7.656 29.277 1.00 52.28 364 GLU A N 1
ATOM 2776 C CA . GLU A 1 364 ? 5.371 -8.874 28.482 1.00 52.28 364 GLU A CA 1
ATOM 2777 C C . GLU A 1 364 ? 5.588 -8.588 26.989 1.00 52.28 364 GLU A C 1
ATOM 2779 O O . GLU A 1 364 ? 6.360 -9.303 26.358 1.00 52.28 364 GLU A O 1
ATOM 2784 N N . ARG A 1 365 ? 5.075 -7.462 26.470 1.00 46.56 365 ARG A N 1
ATOM 2785 C CA . ARG A 1 365 ? 5.389 -6.995 25.108 1.00 46.56 365 ARG A CA 1
ATOM 2786 C C . ARG A 1 365 ? 6.841 -6.578 24.915 1.00 46.56 365 ARG A C 1
ATOM 2788 O O . ARG A 1 365 ? 7.383 -6.774 23.841 1.00 46.56 365 ARG A O 1
ATOM 2795 N N . GLU A 1 366 ? 7.503 -6.023 25.925 1.00 44.56 366 GLU A N 1
ATOM 2796 C CA . GLU A 1 366 ? 8.943 -5.747 25.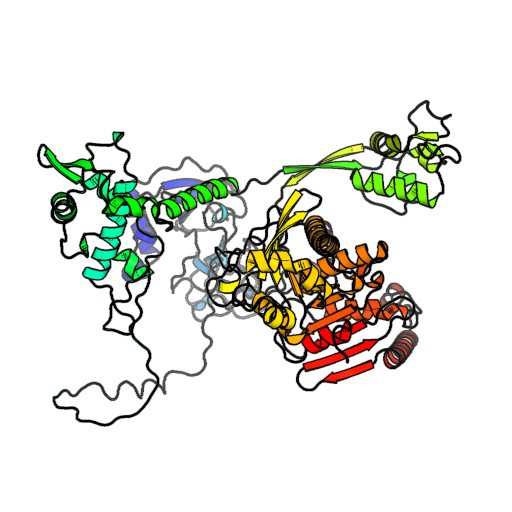874 1.00 44.56 366 GLU A CA 1
ATOM 2797 C C . GLU A 1 366 ? 9.751 -7.048 25.844 1.00 44.56 366 GLU A C 1
ATOM 2799 O O . GLU A 1 366 ? 10.759 -7.111 25.152 1.00 44.56 366 GLU A O 1
ATOM 2804 N N . LYS A 1 367 ? 9.302 -8.111 26.523 1.00 40.91 367 LYS A N 1
ATOM 2805 C CA . LYS A 1 367 ? 9.925 -9.438 26.414 1.00 40.91 367 LYS A CA 1
ATOM 2806 C C . LYS A 1 367 ? 9.701 -10.082 25.043 1.00 40.91 367 LYS A C 1
ATOM 2808 O O . LYS A 1 367 ? 10.638 -10.689 24.538 1.00 40.91 367 LYS A O 1
ATOM 2813 N N . GLU A 1 368 ? 8.528 -9.903 24.435 1.00 36.84 368 GLU A N 1
ATOM 2814 C CA . GLU A 1 368 ? 8.246 -10.326 23.051 1.00 36.84 368 GLU A CA 1
ATOM 2815 C C . GLU A 1 368 ? 9.022 -9.483 22.016 1.00 36.84 368 GLU A C 1
ATOM 2817 O O . GLU A 1 368 ? 9.584 -10.025 21.068 1.00 36.84 368 GLU A O 1
ATOM 2822 N N . ASN A 1 369 ? 9.183 -8.177 22.250 1.00 35.09 369 ASN A N 1
ATOM 2823 C CA . ASN A 1 369 ? 9.984 -7.282 21.405 1.00 35.09 369 ASN A CA 1
ATOM 2824 C C . ASN A 1 369 ? 11.501 -7.498 21.561 1.00 35.09 369 ASN A C 1
ATOM 2826 O O . ASN A 1 369 ? 12.260 -7.185 20.647 1.00 35.09 369 ASN A O 1
ATOM 2830 N N . VAL A 1 370 ? 11.975 -8.041 22.690 1.00 36.69 370 VAL A N 1
ATOM 2831 C CA . VAL A 1 370 ? 13.387 -8.437 22.863 1.00 36.69 370 VAL A CA 1
ATOM 2832 C C . VAL A 1 370 ? 13.711 -9.704 22.061 1.00 36.69 370 VAL A C 1
ATOM 2834 O O . VAL A 1 370 ? 14.848 -9.856 21.620 1.00 36.69 370 VAL A O 1
ATOM 2837 N N . THR A 1 371 ? 12.730 -10.573 21.793 1.00 31.83 371 THR A N 1
ATOM 2838 C CA . THR A 1 371 ? 12.880 -11.672 20.821 1.00 31.83 371 THR A CA 1
ATOM 2839 C C . THR A 1 371 ? 12.762 -11.227 19.360 1.00 31.83 371 THR A C 1
ATOM 2841 O O . THR A 1 371 ? 13.272 -11.926 18.492 1.00 31.83 371 THR A O 1
ATOM 2844 N N . ASP A 1 372 ? 12.190 -10.049 19.093 1.00 35.19 372 ASP A N 1
ATOM 2845 C CA . ASP A 1 372 ? 12.047 -9.462 17.746 1.00 35.19 372 ASP A CA 1
ATOM 2846 C C . ASP A 1 372 ? 13.175 -8.453 17.399 1.00 35.19 372 ASP A C 1
ATOM 2848 O O . ASP A 1 372 ? 13.228 -7.827 16.339 1.00 35.19 372 ASP A O 1
ATOM 2852 N N . GLY A 1 373 ? 14.155 -8.312 18.298 1.00 31.86 373 GLY A N 1
ATOM 2853 C CA . GLY A 1 373 ? 15.379 -7.545 18.088 1.00 31.86 373 GLY A CA 1
ATOM 2854 C C . GLY A 1 373 ? 16.447 -8.334 17.324 1.00 31.86 373 GLY A C 1
ATOM 2855 O O . GLY A 1 373 ? 17.400 -8.836 17.914 1.00 31.86 373 GLY A O 1
ATOM 2856 N N . SER A 1 374 ? 16.362 -8.358 15.992 1.00 36.97 374 SER A N 1
ATOM 2857 C CA . SER A 1 374 ? 17.444 -8.761 15.068 1.00 36.97 374 SER A CA 1
ATOM 2858 C C . SER A 1 374 ? 17.875 -10.237 15.035 1.00 36.97 374 SER A C 1
ATOM 2860 O O . SER A 1 374 ? 19.050 -10.543 14.800 1.00 36.97 374 SER A O 1
ATOM 2862 N N . THR A 1 375 ? 16.947 -11.188 15.106 1.00 29.73 375 THR A N 1
ATOM 2863 C CA . THR A 1 375 ? 17.193 -12.477 14.445 1.00 29.73 375 THR A CA 1
ATOM 2864 C C . THR A 1 375 ? 17.246 -12.229 12.937 1.00 29.73 375 THR A C 1
ATOM 2866 O O . THR A 1 375 ? 16.237 -12.192 12.242 1.00 29.73 375 THR A O 1
ATOM 2869 N N . LYS A 1 376 ? 18.460 -12.016 12.409 1.00 39.38 376 LYS A N 1
ATOM 2870 C CA . LYS A 1 376 ? 18.752 -12.198 10.983 1.00 39.38 376 LYS A CA 1
ATOM 2871 C C . LYS A 1 376 ? 18.469 -13.659 10.671 1.00 39.38 376 LYS A C 1
ATOM 2873 O O . LYS A 1 376 ? 19.351 -14.502 10.818 1.00 39.38 376 LYS A O 1
ATOM 2878 N N . GLU A 1 377 ? 17.227 -13.952 10.322 1.00 38.31 377 GLU A N 1
ATOM 2879 C CA . GLU A 1 377 ? 16.830 -15.296 9.964 1.00 38.31 377 GLU A CA 1
ATOM 2880 C C . GLU A 1 377 ? 17.599 -15.678 8.699 1.00 38.31 377 GLU A C 1
ATOM 2882 O O . GLU A 1 377 ? 17.574 -14.982 7.675 1.00 38.31 377 GLU A O 1
ATOM 2887 N N . ILE A 1 378 ? 18.407 -16.725 8.831 1.00 42.97 378 ILE A N 1
ATOM 2888 C CA . ILE A 1 378 ? 19.135 -17.314 7.722 1.00 42.97 378 ILE A CA 1
ATOM 2889 C C . ILE A 1 378 ? 18.111 -18.164 6.978 1.00 42.97 378 ILE A C 1
ATOM 2891 O O . ILE A 1 378 ? 17.808 -19.279 7.391 1.00 42.97 378 ILE A O 1
ATOM 2895 N N . VAL A 1 379 ? 17.568 -17.626 5.892 1.00 45.84 379 VAL A N 1
ATOM 2896 C CA . VAL A 1 379 ? 16.729 -18.388 4.972 1.00 45.84 379 VAL A CA 1
ATOM 2897 C C . VAL A 1 379 ? 17.655 -19.244 4.120 1.00 45.84 379 VAL A C 1
ATOM 2899 O O . VAL A 1 379 ? 18.500 -18.730 3.378 1.00 45.84 379 VAL A O 1
ATOM 2902 N N . ILE A 1 380 ? 17.511 -20.557 4.261 1.00 53.31 380 ILE A N 1
ATOM 2903 C CA . ILE A 1 380 ? 18.199 -21.549 3.442 1.00 53.31 380 ILE A CA 1
ATOM 2904 C C . ILE A 1 380 ? 17.188 -22.038 2.409 1.00 53.31 380 ILE A C 1
ATOM 2906 O O . ILE A 1 380 ? 16.263 -22.770 2.739 1.00 53.31 380 ILE A O 1
ATOM 2910 N N . GLU A 1 381 ? 17.349 -21.600 1.166 1.00 62.50 381 GLU A N 1
ATOM 2911 C CA . GLU A 1 381 ? 16.543 -22.054 0.033 1.00 62.50 381 GLU A CA 1
ATOM 2912 C C . GLU A 1 381 ? 17.348 -23.083 -0.766 1.00 62.50 381 GLU A C 1
ATOM 2914 O O . GLU A 1 381 ? 18.503 -22.841 -1.117 1.00 62.50 381 GLU A O 1
ATOM 2919 N N . GLU A 1 382 ? 16.762 -24.237 -1.062 1.00 76.62 382 GLU A N 1
ATOM 2920 C CA . GLU A 1 382 ? 17.370 -25.213 -1.965 1.00 76.62 382 GLU A CA 1
ATOM 2921 C C . GLU A 1 382 ? 17.121 -24.796 -3.422 1.00 76.62 382 GLU A C 1
ATOM 2923 O O . GLU A 1 382 ? 16.003 -24.442 -3.804 1.00 76.62 382 GLU A O 1
ATOM 2928 N N . VAL A 1 383 ? 18.181 -24.780 -4.230 1.00 85.00 383 VAL A N 1
ATOM 2929 C CA . VAL A 1 383 ? 18.158 -24.360 -5.635 1.00 85.00 383 VAL A CA 1
ATOM 2930 C C . VAL A 1 383 ? 18.913 -25.366 -6.504 1.00 85.00 383 VAL A C 1
ATOM 2932 O O . VAL A 1 383 ? 19.936 -25.913 -6.099 1.00 85.00 383 VAL A O 1
ATOM 2935 N N . TRP A 1 384 ? 18.439 -25.579 -7.728 1.00 87.81 384 TRP A N 1
ATOM 2936 C CA . TRP A 1 384 ? 18.988 -26.538 -8.685 1.00 87.81 384 TRP A CA 1
ATOM 2937 C C . TRP A 1 384 ? 19.563 -25.814 -9.896 1.00 87.81 384 TRP A C 1
ATOM 2939 O O . TRP A 1 384 ? 18.881 -25.015 -10.538 1.00 87.81 384 TRP A O 1
ATOM 2949 N N . PHE A 1 385 ? 20.821 -26.097 -10.216 1.00 87.25 385 PHE A N 1
ATOM 2950 C CA . PHE A 1 385 ? 21.510 -25.560 -11.387 1.00 87.25 385 PHE A CA 1
ATOM 2951 C C . PHE A 1 385 ? 21.421 -26.560 -12.547 1.00 87.25 385 PHE A C 1
ATOM 2953 O O . PHE A 1 385 ? 21.693 -27.745 -12.321 1.00 87.25 385 PHE A O 1
ATOM 2960 N N . PRO A 1 386 ? 21.056 -26.120 -13.766 1.00 89.00 386 PRO A N 1
ATOM 2961 C CA . PRO A 1 386 ? 21.048 -26.989 -14.936 1.00 89.00 386 PRO A CA 1
ATOM 2962 C C . PRO A 1 386 ? 22.424 -27.603 -15.196 1.00 89.00 386 PRO A C 1
ATOM 2964 O O . PRO A 1 386 ? 23.447 -26.923 -15.114 1.00 89.00 386 PRO A O 1
ATOM 2967 N N . GLU A 1 387 ? 22.433 -28.885 -15.542 1.00 86.56 387 GLU A N 1
ATOM 2968 C CA . GLU A 1 387 ? 23.587 -29.557 -16.141 1.00 86.56 387 GLU A CA 1
ATOM 2969 C C . GLU A 1 387 ? 23.331 -29.842 -17.627 1.00 86.56 387 GLU A C 1
ATOM 2971 O O . GLU A 1 387 ? 22.196 -29.740 -18.100 1.00 86.56 387 GLU A O 1
ATOM 2976 N N . ALA A 1 388 ? 24.376 -30.231 -18.363 1.00 83.69 388 ALA A N 1
ATOM 2977 C CA . ALA A 1 388 ? 24.335 -30.443 -19.814 1.00 83.69 388 ALA A CA 1
ATOM 2978 C C . ALA A 1 388 ? 23.244 -31.433 -20.279 1.00 83.69 388 ALA A C 1
ATOM 2980 O O . ALA A 1 388 ? 22.737 -31.321 -21.391 1.00 83.69 388 ALA A O 1
ATOM 2981 N N . SER A 1 389 ? 22.852 -32.394 -19.435 1.00 83.69 389 SER A N 1
ATOM 2982 C CA . SER A 1 389 ? 21.743 -33.328 -19.694 1.00 83.69 389 SER A CA 1
ATOM 2983 C C . SER A 1 389 ? 20.361 -32.662 -19.651 1.00 83.69 389 SER A C 1
ATOM 2985 O O . SER A 1 389 ? 19.437 -33.110 -20.325 1.00 83.69 389 SER A O 1
ATOM 2987 N N . THR A 1 390 ? 20.218 -31.587 -18.876 1.00 88.44 390 THR A N 1
ATOM 2988 C CA . THR A 1 390 ? 18.948 -30.890 -18.601 1.00 88.44 390 THR A CA 1
ATOM 2989 C C . THR A 1 390 ? 18.809 -29.550 -19.326 1.00 88.44 390 THR A C 1
ATOM 2991 O O . THR A 1 390 ? 17.708 -29.016 -19.407 1.00 88.44 390 THR A O 1
ATOM 2994 N N . GLU A 1 391 ? 19.892 -29.007 -19.886 1.00 85.62 391 GLU A N 1
ATOM 2995 C CA . GLU A 1 391 ? 19.918 -27.695 -20.552 1.00 85.62 391 GLU A CA 1
ATOM 2996 C C . GLU A 1 391 ? 18.913 -27.608 -21.712 1.00 85.62 391 GLU A C 1
ATOM 2998 O O . GLU A 1 391 ? 18.103 -26.682 -21.764 1.00 85.62 391 GLU A O 1
ATOM 3003 N N . GLY A 1 392 ? 18.851 -28.649 -22.551 1.00 85.00 392 GLY A N 1
ATOM 3004 C CA . GLY A 1 392 ? 17.905 -28.716 -23.669 1.00 85.00 392 GLY A CA 1
ATOM 3005 C C . GLY A 1 392 ? 16.426 -28.705 -23.254 1.00 85.00 392 GLY A C 1
ATOM 3006 O O . GLY A 1 392 ? 15.578 -28.297 -24.043 1.00 85.00 392 GLY A O 1
ATOM 3007 N N . PHE A 1 393 ? 16.095 -29.106 -22.020 1.00 91.31 393 PHE A N 1
ATOM 3008 C CA . PHE A 1 393 ? 14.730 -28.992 -21.492 1.00 91.31 393 PHE A CA 1
ATOM 3009 C C . PHE A 1 393 ? 14.364 -27.538 -21.173 1.00 91.31 393 PHE A C 1
ATOM 3011 O O . PHE A 1 393 ? 13.268 -27.091 -21.512 1.00 91.31 393 PHE A O 1
ATOM 3018 N N . PHE A 1 394 ? 15.280 -26.781 -20.564 1.00 90.25 394 PHE A N 1
ATOM 3019 C CA . PHE A 1 394 ? 15.052 -25.368 -20.249 1.00 90.25 394 PHE A CA 1
ATOM 3020 C C . PHE A 1 394 ? 15.002 -24.507 -21.516 1.00 90.25 394 PHE A C 1
ATOM 3022 O O . PHE A 1 394 ? 14.104 -23.672 -21.647 1.00 90.25 394 PHE A O 1
ATOM 3029 N N . GLU A 1 395 ? 15.866 -24.791 -22.495 1.00 85.75 395 GLU A N 1
ATOM 3030 C CA . GLU A 1 395 ? 15.811 -24.165 -23.822 1.00 85.75 395 GLU A CA 1
ATOM 3031 C C . GLU A 1 395 ? 14.468 -24.418 -24.517 1.00 85.75 395 GLU A C 1
ATOM 3033 O O . GLU A 1 395 ? 13.843 -23.482 -25.014 1.00 85.75 395 GLU A O 1
ATOM 3038 N N . ALA A 1 396 ? 13.972 -25.660 -24.492 1.00 84.62 396 ALA A N 1
ATOM 3039 C CA . ALA A 1 396 ? 12.678 -26.004 -25.079 1.00 84.62 396 ALA A CA 1
ATOM 3040 C C . ALA A 1 396 ? 11.487 -25.365 -24.334 1.00 84.62 396 ALA A C 1
ATOM 3042 O O . ALA A 1 396 ? 10.419 -25.182 -24.918 1.00 84.62 396 ALA A O 1
ATOM 3043 N N . CYS A 1 397 ? 11.665 -24.988 -23.063 1.00 82.88 397 CYS A N 1
ATOM 3044 C CA . CYS A 1 397 ? 10.694 -24.202 -22.299 1.00 82.88 397 CYS A CA 1
ATOM 3045 C C . CYS A 1 397 ? 10.783 -22.684 -22.558 1.00 82.88 397 CYS A C 1
ATOM 3047 O O . CYS A 1 397 ? 9.907 -21.953 -22.087 1.00 82.88 397 CYS A O 1
ATOM 3049 N N . GLY A 1 398 ? 11.807 -22.210 -23.280 1.00 78.94 398 GLY A N 1
ATOM 3050 C CA . GLY A 1 398 ? 12.079 -20.787 -23.505 1.00 78.94 398 GLY A CA 1
ATOM 3051 C C . GLY A 1 398 ? 12.654 -20.059 -22.283 1.00 78.94 398 GLY A C 1
ATOM 3052 O O . GLY A 1 398 ? 12.474 -18.851 -22.158 1.00 78.94 398 GLY A O 1
ATOM 3053 N N . GLU A 1 399 ? 13.308 -20.779 -21.368 1.00 72.81 399 GLU A N 1
ATOM 3054 C CA . GLU A 1 399 ? 13.765 -20.269 -20.069 1.00 72.81 399 GLU A CA 1
ATOM 3055 C C . GLU A 1 399 ? 15.284 -20.431 -19.910 1.00 72.81 399 GLU A C 1
ATOM 3057 O O . GLU A 1 399 ? 15.847 -21.487 -20.184 1.00 72.81 399 GLU A O 1
ATOM 3062 N N . GLY A 1 400 ? 15.958 -19.370 -19.453 1.00 69.69 400 GLY A N 1
ATOM 3063 C CA . GLY A 1 400 ? 17.424 -19.286 -19.367 1.00 69.69 400 GLY A CA 1
ATOM 3064 C C . GLY A 1 400 ? 17.925 -18.815 -18.001 1.00 69.69 400 GLY A C 1
ATOM 3065 O O . GLY A 1 400 ? 18.824 -17.974 -17.922 1.00 69.69 400 GLY A O 1
ATOM 3066 N N . ALA A 1 401 ? 17.307 -19.284 -16.914 1.00 71.94 401 ALA A N 1
ATOM 3067 C CA . ALA A 1 401 ? 17.724 -18.917 -15.565 1.00 71.94 401 ALA A CA 1
ATOM 3068 C C . ALA A 1 401 ? 18.980 -19.700 -15.122 1.00 71.94 401 ALA A C 1
ATOM 3070 O O . ALA A 1 401 ? 19.130 -20.876 -15.456 1.00 71.94 401 ALA A O 1
ATOM 3071 N N . PRO A 1 402 ? 19.879 -19.084 -14.329 1.00 72.00 402 PRO A N 1
ATOM 3072 C CA . PRO A 1 402 ? 21.095 -19.748 -13.856 1.00 72.00 402 PRO A CA 1
ATOM 3073 C C . PRO A 1 402 ? 20.818 -20.862 -12.834 1.00 72.00 402 PRO A C 1
ATOM 3075 O O . PRO A 1 402 ? 21.630 -21.768 -12.689 1.00 72.00 402 PRO A O 1
ATOM 3078 N N . HIS A 1 403 ? 19.695 -20.795 -12.117 1.00 82.50 403 HIS A N 1
ATOM 3079 C CA . HIS A 1 403 ? 19.254 -21.769 -11.117 1.00 82.50 403 HIS A CA 1
ATOM 3080 C C . HIS A 1 403 ? 17.723 -21.734 -11.009 1.00 82.50 403 HIS A C 1
ATOM 3082 O O . HIS A 1 403 ? 17.097 -20.717 -11.312 1.00 82.50 403 HIS A O 1
ATOM 3088 N N . TYR A 1 404 ? 17.129 -22.816 -10.515 1.00 82.75 404 TYR A N 1
ATOM 3089 C CA . TYR A 1 404 ? 15.682 -22.999 -10.388 1.00 82.75 404 TYR A CA 1
ATOM 3090 C C . TYR A 1 404 ? 15.322 -23.482 -8.978 1.00 82.75 404 TYR A C 1
ATOM 3092 O O . TYR A 1 404 ? 16.113 -24.173 -8.348 1.00 82.75 404 TYR A O 1
ATOM 3100 N N . SER A 1 405 ? 14.143 -23.123 -8.469 1.00 83.38 405 SER A N 1
ATOM 3101 C CA . SER A 1 405 ? 13.563 -23.692 -7.237 1.00 83.38 405 SER A CA 1
ATOM 3102 C C . SER A 1 405 ? 12.678 -24.910 -7.557 1.00 83.38 405 SER A C 1
ATOM 3104 O O . SER A 1 405 ? 12.253 -25.064 -8.704 1.00 83.38 405 SER A O 1
ATOM 3106 N N . VAL A 1 406 ? 12.308 -25.737 -6.564 1.00 78.81 406 VAL A N 1
ATOM 3107 C CA . VAL A 1 406 ? 11.374 -26.877 -6.771 1.00 78.81 406 VAL A CA 1
ATOM 3108 C C . VAL A 1 406 ? 10.065 -26.416 -7.407 1.00 78.81 406 VAL A C 1
ATOM 3110 O O . VAL A 1 406 ? 9.537 -27.071 -8.304 1.00 78.81 406 VAL A O 1
ATOM 3113 N N . SER A 1 407 ? 9.535 -25.279 -6.948 1.00 72.81 407 SER A N 1
ATOM 3114 C CA . SER A 1 407 ? 8.290 -24.705 -7.463 1.00 72.81 407 SER A CA 1
ATOM 3115 C C . SER A 1 407 ? 8.421 -24.305 -8.932 1.00 72.81 407 SER A C 1
ATOM 3117 O O . SER A 1 407 ? 7.537 -24.615 -9.732 1.00 72.81 407 SER A O 1
ATOM 3119 N N . SER A 1 408 ? 9.555 -23.707 -9.306 1.00 79.19 408 SER A N 1
ATOM 3120 C CA . SER A 1 408 ? 9.857 -23.351 -10.694 1.00 79.19 408 SER A CA 1
ATOM 3121 C C . SER A 1 408 ? 9.980 -24.597 -11.573 1.00 79.19 408 SER A C 1
ATOM 3123 O O . SER A 1 408 ? 9.352 -24.656 -12.627 1.00 79.19 408 SER A O 1
ATOM 3125 N N . LEU A 1 409 ? 10.703 -25.628 -11.118 1.00 85.50 409 LEU A N 1
ATOM 3126 C CA . LEU A 1 409 ? 10.829 -26.902 -11.838 1.00 85.50 409 LEU A CA 1
ATOM 3127 C C . LEU A 1 409 ? 9.465 -27.570 -12.046 1.00 85.50 409 LEU A C 1
ATOM 3129 O O . LEU A 1 409 ? 9.138 -27.975 -13.160 1.00 85.50 409 LEU A O 1
ATOM 3133 N N . ARG A 1 410 ? 8.625 -27.625 -11.005 1.00 84.19 410 ARG A N 1
ATOM 3134 C CA . ARG A 1 410 ? 7.270 -28.193 -11.087 1.00 84.19 410 ARG A CA 1
ATOM 3135 C C . ARG A 1 410 ? 6.397 -27.458 -12.101 1.00 84.19 410 ARG A C 1
ATOM 3137 O O . ARG A 1 410 ? 5.698 -28.108 -12.884 1.00 84.19 410 ARG A O 1
ATOM 3144 N N . ARG A 1 411 ? 6.450 -26.123 -12.109 1.00 86.56 411 ARG A N 1
ATOM 3145 C CA . ARG A 1 411 ? 5.719 -25.290 -13.072 1.00 86.56 411 ARG A CA 1
ATOM 3146 C C . ARG A 1 411 ? 6.189 -25.555 -14.502 1.00 86.56 411 ARG A C 1
ATOM 3148 O O . ARG A 1 411 ? 5.355 -25.795 -15.369 1.00 86.56 411 ARG A O 1
ATOM 3155 N N . LEU A 1 412 ? 7.502 -25.566 -14.737 1.00 87.00 412 LEU A N 1
ATOM 3156 C CA . LEU A 1 412 ? 8.084 -25.762 -16.070 1.00 87.00 412 LEU A CA 1
ATOM 3157 C C . LEU A 1 412 ? 7.792 -27.151 -16.634 1.00 87.00 412 LEU A C 1
ATOM 3159 O O . LEU A 1 412 ? 7.324 -27.259 -17.762 1.00 87.00 412 LEU A O 1
ATOM 3163 N N . VAL A 1 413 ? 7.965 -28.203 -15.832 1.00 87.12 413 VAL A N 1
ATOM 3164 C CA . VAL A 1 413 ? 7.624 -29.578 -16.231 1.00 87.12 413 VAL A CA 1
ATOM 3165 C C . VAL A 1 413 ? 6.144 -29.687 -16.594 1.00 87.12 413 VAL A C 1
ATOM 3167 O O . VAL A 1 413 ? 5.796 -30.244 -17.632 1.00 87.12 413 VAL A O 1
ATOM 3170 N N . THR A 1 414 ? 5.258 -29.105 -15.784 1.00 85.38 414 THR A N 1
ATOM 3171 C CA . THR A 1 414 ? 3.809 -29.142 -16.042 1.00 85.38 414 THR A CA 1
ATOM 3172 C C . THR A 1 414 ? 3.433 -28.378 -17.311 1.00 85.38 414 THR A C 1
ATOM 3174 O O . THR A 1 414 ? 2.620 -28.864 -18.104 1.00 85.38 414 THR A O 1
ATOM 3177 N N . LYS A 1 415 ? 4.050 -27.209 -17.527 1.00 86.81 415 LYS A N 1
ATOM 3178 C CA . LYS A 1 415 ? 3.878 -26.395 -18.734 1.00 86.81 415 LYS A CA 1
ATOM 3179 C C . LYS A 1 415 ? 4.338 -27.164 -19.972 1.00 86.81 415 LYS A C 1
ATOM 3181 O O . LYS A 1 415 ? 3.586 -27.251 -20.936 1.00 86.81 415 LYS A O 1
ATOM 3186 N N . TYR A 1 416 ? 5.518 -27.778 -19.918 1.00 89.38 416 TYR A N 1
ATOM 3187 C CA . TYR A 1 416 ? 6.099 -28.526 -21.032 1.00 89.38 416 TYR A CA 1
ATOM 3188 C C . TYR A 1 416 ? 5.270 -29.754 -21.418 1.00 89.38 416 TYR A C 1
ATOM 3190 O O . TYR A 1 416 ? 4.961 -29.951 -22.592 1.00 89.38 416 TYR A O 1
ATOM 3198 N N . VAL A 1 417 ? 4.847 -30.549 -20.429 1.00 87.75 417 VAL A N 1
ATOM 3199 C CA . VAL A 1 417 ? 4.012 -31.741 -20.651 1.00 87.75 417 VAL A CA 1
ATOM 3200 C C . VAL A 1 417 ? 2.670 -31.371 -21.282 1.00 87.75 417 VAL A C 1
ATOM 3202 O O . VAL A 1 417 ? 2.184 -32.084 -22.159 1.00 87.75 417 VAL A O 1
ATOM 3205 N N . THR A 1 418 ? 2.071 -30.259 -20.849 1.00 86.00 418 THR A N 1
ATOM 3206 C CA . THR A 1 418 ? 0.797 -29.772 -21.396 1.00 86.00 418 THR A CA 1
ATOM 3207 C C . THR A 1 418 ? 0.973 -29.224 -22.811 1.00 86.00 418 THR A C 1
ATOM 3209 O O . THR A 1 418 ? 0.216 -29.600 -23.698 1.00 86.00 418 THR A O 1
ATOM 3212 N N . ALA A 1 419 ? 1.997 -28.398 -23.047 1.00 85.88 419 ALA A N 1
ATOM 3213 C CA . ALA A 1 419 ? 2.252 -27.783 -24.349 1.00 85.88 419 ALA A CA 1
ATOM 3214 C C . ALA A 1 419 ? 2.550 -28.813 -25.453 1.00 85.88 419 ALA A C 1
ATOM 3216 O O . ALA A 1 419 ? 2.141 -28.623 -26.595 1.00 85.88 419 ALA A O 1
ATOM 3217 N N . ASN A 1 420 ? 3.215 -29.919 -25.105 1.00 88.31 420 ASN A N 1
ATOM 3218 C CA . ASN A 1 420 ? 3.598 -30.971 -26.050 1.00 88.31 420 ASN A CA 1
ATOM 3219 C C . ASN A 1 420 ? 2.644 -32.184 -26.045 1.00 88.31 420 ASN A C 1
ATOM 3221 O O . ASN A 1 420 ? 2.929 -33.189 -26.688 1.00 88.31 420 ASN A O 1
ATOM 3225 N N . ASN A 1 421 ? 1.503 -32.108 -25.342 1.00 88.00 421 ASN A N 1
ATOM 3226 C CA . ASN A 1 421 ? 0.504 -33.184 -25.237 1.00 88.00 421 ASN A CA 1
ATOM 3227 C C . ASN A 1 421 ? 1.075 -34.548 -24.791 1.00 88.00 421 ASN A C 1
ATOM 3229 O O . ASN A 1 421 ? 0.638 -35.602 -25.249 1.00 88.00 421 ASN A O 1
ATOM 3233 N N . LEU A 1 422 ? 2.025 -34.544 -23.855 1.00 88.06 422 LEU A N 1
ATOM 3234 C CA . LEU A 1 422 ? 2.793 -35.732 -23.448 1.00 88.06 422 LEU A CA 1
ATOM 3235 C C . LEU A 1 422 ? 2.092 -36.597 -22.384 1.00 88.06 422 LEU A C 1
ATOM 3237 O O . LEU A 1 422 ? 2.726 -37.361 -21.661 1.00 88.06 422 LEU A O 1
ATOM 3241 N N . GLN A 1 423 ? 0.775 -36.478 -22.228 1.00 87.12 423 GLN A N 1
ATOM 3242 C CA . GLN A 1 423 ? 0.023 -37.284 -21.262 1.00 87.12 423 GLN A CA 1
ATOM 3243 C C . GLN A 1 423 ? -0.262 -38.674 -21.838 1.00 87.12 423 GLN A C 1
ATOM 3245 O O . GLN A 1 423 ? -0.660 -38.798 -22.995 1.00 87.12 423 GLN A O 1
ATOM 3250 N N . HIS A 1 424 ? -0.094 -39.733 -21.039 1.00 86.69 424 HIS A N 1
ATOM 3251 C CA . HIS A 1 424 ? -0.335 -41.088 -21.533 1.00 86.69 424 HIS A CA 1
ATOM 3252 C C . HIS A 1 424 ? -1.834 -41.307 -21.840 1.00 86.69 424 HIS A C 1
ATOM 3254 O O . HIS A 1 424 ? -2.676 -41.119 -20.955 1.00 86.69 424 HIS A O 1
ATOM 3260 N N . PRO A 1 425 ? -2.194 -41.779 -23.051 1.00 78.06 425 PRO A N 1
ATOM 3261 C CA . PRO A 1 425 ? -3.572 -41.767 -23.556 1.00 78.06 425 PRO A CA 1
ATOM 3262 C C . PRO A 1 425 ? -4.546 -42.635 -22.748 1.00 78.06 425 PRO A C 1
ATOM 3264 O O . PRO A 1 425 ? -5.744 -42.372 -22.723 1.00 78.06 425 PRO A O 1
ATOM 3267 N N . THR A 1 426 ? -4.045 -43.676 -22.078 1.00 81.12 426 THR A N 1
ATOM 3268 C CA . THR A 1 426 ? -4.866 -44.631 -21.308 1.00 81.12 426 THR A CA 1
ATOM 3269 C C . THR A 1 426 ? -4.738 -44.472 -19.792 1.00 81.12 426 THR A C 1
ATOM 3271 O O . THR A 1 426 ? -5.527 -45.052 -19.052 1.00 81.12 426 THR A O 1
ATOM 3274 N N . ASN A 1 427 ? -3.733 -43.736 -19.303 1.00 84.56 427 ASN A N 1
ATOM 3275 C CA . ASN A 1 427 ? -3.463 -43.631 -17.868 1.00 84.56 427 ASN A CA 1
ATOM 3276 C C . ASN A 1 427 ? -2.854 -42.260 -17.529 1.00 84.56 427 ASN A C 1
ATOM 3278 O O . ASN A 1 427 ? -1.640 -42.095 -17.632 1.00 84.56 427 ASN A O 1
ATOM 3282 N N . PRO A 1 428 ? -3.661 -41.294 -17.061 1.00 79.75 428 PRO A N 1
ATOM 3283 C CA . PRO A 1 428 ? -3.226 -39.908 -16.868 1.00 79.75 428 PRO A CA 1
ATOM 3284 C C . PRO A 1 428 ? -2.183 -39.727 -15.751 1.00 79.75 428 PRO A C 1
ATOM 3286 O O . PRO A 1 428 ? -1.643 -38.635 -15.581 1.00 79.75 428 PRO A O 1
ATOM 3289 N N . LYS A 1 429 ? -1.881 -40.782 -14.979 1.00 82.25 429 LYS A N 1
ATOM 3290 C CA . LYS A 1 429 ? -0.803 -40.770 -13.980 1.00 82.25 429 LYS A CA 1
ATOM 3291 C C . LYS A 1 429 ? 0.595 -40.858 -14.596 1.00 82.25 429 LYS A C 1
ATOM 3293 O O . LYS A 1 429 ? 1.563 -40.596 -13.889 1.00 82.25 429 LYS A O 1
ATOM 3298 N N . PHE A 1 430 ? 0.706 -41.206 -15.878 1.00 87.56 430 PHE A N 1
ATOM 3299 C CA . PHE A 1 430 ? 1.977 -41.341 -16.585 1.00 87.56 430 PHE A CA 1
ATOM 3300 C C . PHE A 1 430 ? 2.134 -40.282 -17.678 1.00 87.56 430 PHE A C 1
ATOM 3302 O O . PHE A 1 430 ? 1.162 -39.848 -18.303 1.00 87.56 430 PHE A O 1
ATOM 3309 N N . VAL A 1 431 ? 3.382 -39.885 -17.908 1.00 89.62 431 VAL A N 1
ATOM 3310 C CA . VAL A 1 431 ? 3.805 -38.967 -18.967 1.00 89.62 431 VAL A CA 1
ATOM 3311 C C . VAL A 1 431 ? 4.688 -39.729 -19.944 1.00 89.62 431 VAL A C 1
ATOM 3313 O O . VAL A 1 431 ? 5.605 -40.433 -19.521 1.00 89.62 431 VAL A O 1
ATOM 3316 N N . VAL A 1 432 ? 4.377 -39.606 -21.232 1.00 90.88 432 VAL A N 1
ATOM 3317 C CA . VAL A 1 432 ? 5.155 -40.165 -22.342 1.00 90.88 432 VAL A CA 1
ATOM 3318 C C . VAL A 1 432 ? 6.401 -39.309 -22.526 1.00 90.88 432 VAL A C 1
ATOM 3320 O O . VAL A 1 432 ? 6.307 -38.083 -22.573 1.00 90.88 432 VAL A O 1
ATOM 3323 N N . LEU A 1 433 ? 7.569 -39.942 -22.587 1.00 89.19 433 LEU A N 1
ATOM 3324 C CA . LEU A 1 433 ? 8.831 -39.231 -22.741 1.00 89.19 433 LEU A CA 1
ATOM 3325 C C . LEU A 1 433 ? 9.106 -38.953 -24.220 1.00 89.19 433 LEU A C 1
ATOM 3327 O O . LEU A 1 433 ? 9.123 -39.866 -25.040 1.00 89.19 433 LEU A O 1
ATOM 3331 N N . ASP A 1 434 ? 9.344 -37.689 -24.552 1.00 90.62 434 ASP A N 1
ATOM 3332 C CA . ASP A 1 434 ? 9.911 -37.282 -25.836 1.00 90.62 434 ASP A CA 1
ATOM 3333 C C . ASP A 1 434 ? 11.446 -37.209 -25.752 1.00 90.62 434 ASP A C 1
ATOM 3335 O O . ASP A 1 434 ? 12.038 -37.452 -24.698 1.00 90.62 434 ASP A O 1
ATOM 3339 N N . ASP A 1 435 ? 12.127 -36.870 -26.849 1.00 86.62 435 ASP A N 1
ATOM 3340 C CA . ASP A 1 435 ? 13.598 -36.822 -26.891 1.00 86.62 435 ASP A CA 1
ATOM 3341 C C . ASP A 1 435 ? 14.208 -35.825 -25.890 1.00 86.62 435 ASP A C 1
ATOM 3343 O O . ASP A 1 435 ? 15.382 -35.943 -25.524 1.00 86.62 435 ASP A O 1
ATOM 3347 N N . VAL A 1 436 ? 13.443 -34.810 -25.478 1.00 88.75 436 VAL A N 1
ATOM 3348 C CA . VAL A 1 436 ? 13.879 -33.762 -24.549 1.00 88.75 436 VAL A CA 1
ATOM 3349 C C . VAL A 1 436 ? 13.731 -34.243 -23.107 1.00 88.75 436 VAL A C 1
ATOM 3351 O O . VAL A 1 436 ? 14.702 -34.201 -22.349 1.00 88.75 436 VAL A O 1
ATOM 3354 N N . LEU A 1 437 ? 12.563 -34.772 -22.734 1.00 89.19 437 LEU A N 1
ATOM 3355 C CA . LEU A 1 437 ? 12.327 -35.346 -21.410 1.00 89.19 437 LEU A CA 1
ATOM 3356 C C . LEU A 1 437 ? 13.136 -36.622 -21.185 1.00 89.19 437 LEU A C 1
ATOM 3358 O O . LEU A 1 437 ? 13.624 -36.831 -20.078 1.00 89.19 437 LEU A O 1
ATOM 3362 N N . SER A 1 438 ? 13.340 -37.445 -22.214 1.00 88.44 438 SER A N 1
ATOM 3363 C CA . SER A 1 438 ? 14.169 -38.652 -22.117 1.00 88.44 438 SER A CA 1
ATOM 3364 C C . SER A 1 438 ? 15.599 -38.298 -21.708 1.00 88.44 438 SER A C 1
ATOM 3366 O O . SER A 1 438 ? 16.136 -38.875 -20.766 1.00 88.44 438 SER A O 1
ATOM 3368 N N . ARG A 1 439 ? 16.194 -37.274 -22.334 1.00 86.62 439 ARG A N 1
ATOM 3369 C CA . ARG A 1 439 ? 17.541 -36.792 -21.981 1.00 86.62 439 ARG A CA 1
ATOM 3370 C C . ARG A 1 439 ? 17.607 -36.123 -20.608 1.00 86.62 439 ARG A C 1
ATOM 3372 O O . ARG A 1 439 ? 18.610 -36.280 -19.915 1.00 86.62 439 ARG A O 1
ATOM 3379 N N . ALA A 1 440 ? 16.557 -35.406 -20.212 1.00 88.25 440 ALA A N 1
ATOM 3380 C CA . ALA A 1 440 ? 16.533 -34.674 -18.949 1.00 88.25 440 ALA A CA 1
ATOM 3381 C C . ALA A 1 440 ? 16.201 -35.555 -17.727 1.00 88.25 440 ALA A C 1
ATOM 3383 O O . ALA A 1 440 ? 16.671 -35.265 -16.627 1.00 88.25 440 ALA A O 1
ATOM 3384 N N . LEU A 1 441 ? 15.405 -36.620 -17.890 1.00 89.31 441 LEU A N 1
ATOM 3385 C CA . LEU A 1 441 ? 14.815 -37.386 -16.779 1.00 89.31 441 LEU A CA 1
ATOM 3386 C C . LEU A 1 441 ? 15.348 -38.816 -16.622 1.00 89.31 441 LEU A C 1
ATOM 3388 O O . LEU A 1 441 ? 15.269 -39.364 -15.516 1.00 89.31 441 LEU A O 1
ATOM 3392 N N . LEU A 1 442 ? 15.835 -39.453 -17.693 1.00 88.19 442 LEU A N 1
ATOM 3393 C CA . LEU A 1 442 ? 16.312 -40.835 -17.614 1.00 88.19 442 LEU A CA 1
ATOM 3394 C C . LEU A 1 442 ? 17.667 -40.902 -16.912 1.00 88.19 442 LEU A C 1
ATOM 3396 O O . LEU A 1 442 ? 18.533 -40.040 -17.069 1.00 88.19 442 LEU A O 1
ATOM 3400 N N . ARG A 1 443 ? 17.842 -41.940 -16.094 1.00 83.62 443 ARG A N 1
ATOM 3401 C CA . ARG A 1 443 ? 19.111 -42.236 -15.421 1.00 83.62 443 ARG A CA 1
ATOM 3402 C C . ARG A 1 443 ? 19.896 -43.255 -16.244 1.00 83.62 443 ARG A C 1
ATOM 3404 O O . ARG A 1 443 ? 19.342 -43.978 -17.066 1.00 83.62 443 ARG A O 1
ATOM 3411 N N . LYS A 1 444 ? 21.203 -43.349 -15.997 1.00 77.62 444 LYS A N 1
ATOM 3412 C CA . LYS A 1 444 ? 22.090 -44.288 -16.700 1.00 77.62 444 LYS A CA 1
ATOM 3413 C C . LYS A 1 444 ? 21.555 -45.729 -16.610 1.00 77.62 444 LYS A C 1
ATOM 3415 O O . LYS A 1 444 ? 21.503 -46.285 -15.514 1.00 77.62 444 LYS A O 1
ATOM 3420 N N . GLY A 1 445 ? 21.216 -46.328 -17.756 1.00 75.81 445 GLY A N 1
ATOM 3421 C CA . GLY A 1 445 ? 20.646 -47.680 -17.852 1.00 75.81 445 GLY A CA 1
ATOM 3422 C C . GLY A 1 445 ? 19.116 -47.740 -17.934 1.00 75.81 445 GLY A C 1
ATOM 3423 O O . GLY A 1 445 ? 18.562 -48.832 -17.851 1.00 75.81 445 GLY A O 1
ATOM 3424 N N . GLU A 1 446 ? 18.436 -46.599 -18.086 1.00 82.19 446 GLU A N 1
ATOM 3425 C CA . GLU A 1 446 ? 16.981 -46.508 -18.285 1.00 82.19 446 GLU A CA 1
ATOM 3426 C C . GLU A 1 446 ? 16.591 -46.100 -19.719 1.00 82.19 446 GLU A C 1
ATOM 3428 O O . GLU A 1 446 ? 15.476 -45.633 -19.929 1.00 82.19 446 GLU A O 1
ATOM 3433 N N . ASP A 1 447 ? 17.481 -46.288 -20.697 1.00 74.31 447 ASP A N 1
ATOM 3434 C CA . ASP A 1 447 ? 17.326 -45.781 -22.073 1.00 74.31 447 ASP A CA 1
ATOM 3435 C C . ASP A 1 447 ? 16.092 -46.350 -22.814 1.00 74.31 447 ASP A C 1
ATOM 3437 O O . ASP A 1 447 ? 15.612 -45.738 -23.763 1.00 74.31 447 ASP A O 1
ATOM 3441 N N . ASP A 1 448 ? 15.534 -47.473 -22.342 1.00 76.81 448 ASP A N 1
ATOM 3442 C CA . ASP A 1 448 ? 14.352 -48.140 -22.915 1.00 76.81 448 ASP A CA 1
ATOM 3443 C C . A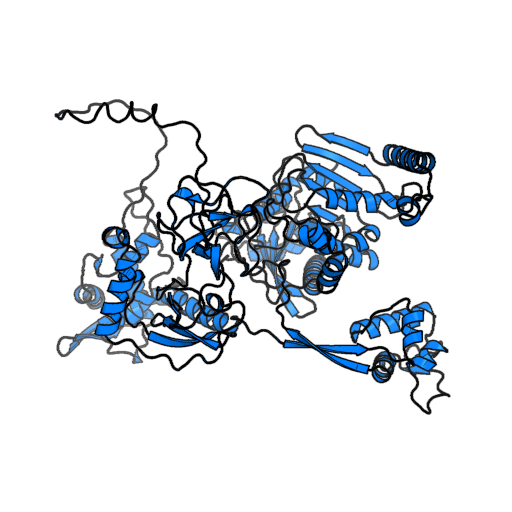SP A 1 448 ? 13.010 -47.697 -22.277 1.00 76.81 448 ASP A C 1
ATOM 3445 O O . ASP A 1 448 ? 11.957 -48.267 -22.575 1.00 76.81 448 ASP A O 1
ATOM 3449 N N . LYS A 1 449 ? 13.005 -46.735 -21.339 1.00 82.38 449 LYS A N 1
ATOM 3450 C CA . LYS A 1 449 ? 11.762 -46.272 -20.690 1.00 82.38 449 LYS A CA 1
ATOM 3451 C C . LYS A 1 449 ? 11.017 -45.259 -21.558 1.00 82.38 449 LYS A C 1
ATOM 3453 O O . LYS A 1 449 ? 11.486 -44.147 -21.757 1.00 82.38 449 LYS A O 1
ATOM 3458 N N . GLU A 1 450 ? 9.793 -45.604 -21.953 1.00 84.44 450 GLU A N 1
ATOM 3459 C CA . GLU A 1 450 ? 8.924 -44.739 -22.772 1.00 84.44 450 GLU A CA 1
ATOM 3460 C C . GLU A 1 450 ? 7.984 -43.834 -21.948 1.00 84.44 450 GLU A C 1
ATOM 3462 O O . GLU A 1 450 ? 7.434 -42.861 -22.466 1.00 84.44 450 GLU A O 1
ATOM 3467 N N . PHE A 1 451 ? 7.772 -44.132 -20.660 1.00 88.94 451 PHE A N 1
ATOM 3468 C CA . PHE A 1 451 ? 6.875 -43.366 -19.789 1.00 88.94 451 PHE A CA 1
ATOM 3469 C C . PHE A 1 451 ? 7.351 -43.315 -18.333 1.00 88.94 451 PHE A C 1
ATOM 3471 O O . PHE A 1 451 ? 7.969 -44.250 -17.820 1.00 88.94 451 PHE A O 1
ATOM 3478 N N . VAL A 1 452 ? 7.029 -42.217 -17.644 1.00 88.44 452 VAL A N 1
ATOM 3479 C CA . VAL A 1 452 ? 7.399 -41.952 -16.241 1.00 88.44 452 VAL A CA 1
ATOM 3480 C C . VAL A 1 452 ? 6.183 -41.460 -15.454 1.00 88.44 452 VAL A C 1
ATOM 3482 O O . VAL A 1 452 ? 5.295 -40.810 -16.008 1.00 88.44 452 VAL A O 1
ATOM 3485 N N . GLY A 1 453 ? 6.111 -41.798 -14.163 1.00 86.88 453 GLY A N 1
ATOM 3486 C CA . GLY A 1 453 ? 5.057 -41.316 -13.266 1.00 86.88 453 GLY A CA 1
ATOM 3487 C C . GLY A 1 453 ? 5.089 -39.793 -13.127 1.00 86.88 453 GLY A C 1
ATOM 3488 O O . GLY A 1 453 ? 6.155 -39.194 -12.994 1.00 86.88 453 GLY A O 1
ATOM 3489 N N . ARG A 1 454 ? 3.924 -39.142 -13.173 1.00 83.06 454 ARG A N 1
ATOM 3490 C CA . ARG A 1 454 ? 3.813 -37.673 -13.145 1.00 83.06 454 ARG A CA 1
ATOM 3491 C C . ARG A 1 454 ? 4.358 -37.057 -11.848 1.00 83.06 454 ARG A C 1
ATOM 3493 O O . ARG A 1 454 ? 4.868 -35.940 -11.862 1.00 83.06 454 ARG A O 1
ATOM 3500 N N . ASP A 1 455 ? 4.252 -37.784 -10.746 1.00 82.06 455 ASP A N 1
ATOM 3501 C CA . ASP A 1 455 ? 4.791 -37.453 -9.426 1.00 82.06 455 ASP A CA 1
ATOM 3502 C C . ASP A 1 455 ? 6.321 -37.577 -9.344 1.00 82.06 455 ASP A C 1
ATOM 3504 O O . ASP A 1 455 ? 6.949 -36.854 -8.571 1.00 82.06 455 ASP A O 1
ATOM 3508 N N . GLU A 1 456 ? 6.935 -38.408 -10.191 1.00 85.31 456 GLU A N 1
ATOM 3509 C CA . GLU A 1 456 ? 8.389 -38.609 -10.238 1.00 85.31 456 GLU A CA 1
ATOM 3510 C C . GLU A 1 456 ? 9.131 -37.572 -11.094 1.00 85.31 456 GLU A C 1
ATOM 3512 O O . GLU A 1 456 ? 10.354 -37.469 -11.008 1.00 85.31 456 GLU A O 1
ATOM 3517 N N . LEU A 1 457 ? 8.434 -36.803 -11.939 1.00 88.06 457 LEU A N 1
ATOM 3518 C CA . LEU A 1 457 ? 9.084 -35.950 -12.944 1.00 88.06 457 LEU A CA 1
ATOM 3519 C C . LEU A 1 457 ? 9.995 -34.885 -12.325 1.00 88.06 457 LEU A C 1
ATOM 3521 O O . LEU A 1 457 ? 11.109 -34.675 -12.795 1.00 88.06 457 LEU A O 1
ATOM 3525 N N . VAL A 1 458 ? 9.531 -34.218 -11.266 1.00 86.94 458 VAL A N 1
ATOM 3526 C CA . VAL A 1 458 ? 10.297 -33.145 -10.612 1.00 86.94 458 VAL A CA 1
ATOM 3527 C C . VAL A 1 458 ? 11.499 -33.713 -9.863 1.00 86.94 458 VAL A C 1
ATOM 3529 O O . VAL A 1 458 ? 12.561 -33.108 -9.919 1.00 86.94 458 VAL A O 1
ATOM 3532 N N . ASP A 1 459 ? 11.346 -34.873 -9.218 1.00 87.12 459 ASP A N 1
ATOM 3533 C CA . ASP A 1 459 ? 12.426 -35.562 -8.495 1.00 87.12 459 ASP A CA 1
ATOM 3534 C C . ASP A 1 459 ? 13.505 -36.103 -9.444 1.00 87.12 459 ASP A C 1
ATOM 3536 O O . ASP A 1 459 ? 14.703 -35.995 -9.192 1.00 87.12 459 ASP A O 1
ATOM 3540 N N . ARG A 1 460 ? 13.094 -36.647 -10.593 1.00 89.19 460 ARG A N 1
ATOM 3541 C CA . ARG A 1 460 ? 14.026 -37.108 -11.628 1.00 89.19 460 ARG A CA 1
ATOM 3542 C C . ARG A 1 460 ? 14.759 -35.948 -12.288 1.00 89.19 460 ARG A C 1
ATOM 3544 O O . ARG A 1 460 ? 15.969 -36.044 -12.468 1.00 89.19 460 ARG A O 1
ATOM 3551 N N . LEU A 1 461 ? 14.051 -34.858 -12.595 1.00 90.12 461 LEU A N 1
ATOM 3552 C CA . LEU A 1 461 ? 14.664 -33.659 -13.163 1.00 90.12 461 LEU A CA 1
ATOM 3553 C C . LEU A 1 461 ? 15.666 -33.047 -12.184 1.00 90.12 461 LEU A C 1
ATOM 3555 O O . LEU A 1 461 ? 16.815 -32.822 -12.545 1.00 90.12 461 LEU A O 1
ATOM 3559 N N . SER A 1 462 ? 15.254 -32.828 -10.935 1.00 88.62 462 SER A N 1
ATOM 3560 C CA . SER A 1 462 ? 16.110 -32.242 -9.904 1.00 88.62 462 SER A CA 1
ATOM 3561 C C . SER A 1 462 ? 17.294 -33.149 -9.545 1.00 88.62 462 SER A C 1
ATOM 3563 O O . SER A 1 462 ? 18.388 -32.646 -9.298 1.00 88.62 462 SER A O 1
ATOM 3565 N N . GLY A 1 463 ? 17.115 -34.474 -9.586 1.00 87.12 463 GLY A N 1
ATOM 3566 C CA . GLY A 1 463 ? 18.171 -35.465 -9.366 1.00 87.12 463 GLY A CA 1
ATOM 3567 C C . GLY A 1 463 ? 19.225 -35.542 -10.478 1.00 87.12 463 GLY A C 1
ATOM 3568 O O . GLY A 1 463 ? 20.333 -36.007 -10.220 1.00 87.12 463 GLY A O 1
ATOM 3569 N N . ASN A 1 464 ? 18.903 -35.064 -11.683 1.00 89.06 464 ASN A N 1
ATOM 3570 C CA . ASN A 1 464 ? 19.839 -34.907 -12.804 1.00 89.06 464 ASN A CA 1
ATOM 3571 C C . ASN A 1 464 ? 20.408 -33.475 -12.908 1.00 89.06 464 ASN A C 1
ATOM 3573 O O . ASN A 1 464 ? 21.128 -33.162 -13.855 1.00 89.06 464 ASN A O 1
ATOM 3577 N N . MET A 1 465 ? 20.089 -32.607 -11.944 1.00 91.38 465 MET A N 1
ATOM 3578 C CA . MET A 1 465 ? 20.616 -31.251 -11.811 1.00 91.38 465 MET A CA 1
ATOM 3579 C C . MET A 1 465 ? 21.571 -31.159 -10.621 1.00 91.38 465 MET A C 1
ATOM 3581 O O . MET A 1 465 ? 21.560 -31.979 -9.701 1.00 91.38 465 MET A O 1
ATOM 3585 N N . LYS A 1 466 ? 22.366 -30.089 -10.578 1.00 88.38 466 LYS A N 1
ATOM 3586 C CA . LYS A 1 466 ? 23.232 -29.817 -9.434 1.00 88.38 466 LYS A CA 1
ATOM 3587 C C . LYS A 1 466 ? 22.462 -29.082 -8.336 1.00 88.38 466 LYS A C 1
ATOM 3589 O O . LYS A 1 466 ? 22.254 -27.870 -8.424 1.00 88.38 466 LYS A O 1
ATOM 3594 N N . GLY A 1 467 ? 22.065 -29.808 -7.292 1.00 83.44 467 GLY A N 1
ATOM 3595 C CA . GLY A 1 467 ? 21.464 -29.238 -6.081 1.00 83.44 467 GLY A CA 1
ATOM 3596 C C . GLY A 1 467 ? 22.475 -28.437 -5.249 1.00 83.44 467 GLY A C 1
ATOM 3597 O O . GLY A 1 467 ? 23.597 -28.884 -5.002 1.00 83.44 467 GLY A O 1
ATOM 3598 N N . MET A 1 468 ? 22.091 -27.235 -4.827 1.00 77.62 468 MET A N 1
ATOM 3599 C CA . MET A 1 468 ? 22.872 -26.354 -3.958 1.00 77.62 468 MET A CA 1
ATOM 3600 C C . MET A 1 468 ? 21.949 -25.625 -2.979 1.00 77.62 468 MET A C 1
ATOM 3602 O O . MET A 1 468 ? 20.774 -25.404 -3.251 1.00 77.62 468 MET A O 1
ATOM 3606 N N . TRP A 1 469 ? 22.499 -25.174 -1.853 1.00 68.94 469 TRP A N 1
ATOM 3607 C CA . TRP A 1 469 ? 21.769 -24.335 -0.905 1.00 68.94 469 TRP A CA 1
ATOM 3608 C C . TRP A 1 469 ? 22.136 -22.869 -1.093 1.00 68.94 469 TRP A C 1
ATOM 3610 O O . TRP A 1 469 ? 23.308 -22.484 -1.062 1.00 68.94 469 TRP A O 1
ATOM 3620 N N . ARG A 1 470 ? 21.119 -22.030 -1.251 1.00 53.59 470 ARG A N 1
ATOM 3621 C CA . ARG A 1 470 ? 21.224 -20.584 -1.147 1.00 53.59 470 ARG A CA 1
ATOM 3622 C C . ARG A 1 470 ? 20.993 -20.192 0.304 1.00 53.59 470 ARG A C 1
ATOM 3624 O O . ARG A 1 470 ? 19.882 -20.262 0.808 1.00 53.59 470 ARG A O 1
ATOM 3631 N N . VAL A 1 471 ? 22.055 -19.728 0.950 1.00 45.62 471 VAL A N 1
ATOM 3632 C CA . VAL A 1 471 ? 22.010 -19.175 2.305 1.00 45.62 471 VAL A CA 1
ATOM 3633 C C . VAL A 1 471 ? 21.888 -17.656 2.193 1.00 45.62 471 VAL A C 1
ATOM 3635 O O . VAL A 1 471 ? 22.809 -16.994 1.715 1.00 45.62 471 VAL A O 1
ATOM 3638 N N . GLY A 1 472 ? 20.748 -17.093 2.591 1.00 46.41 472 GLY A N 1
ATOM 3639 C CA . GLY A 1 472 ? 20.507 -15.650 2.593 1.00 46.41 472 GLY A CA 1
ATOM 3640 C C . GLY A 1 472 ? 20.039 -15.152 3.957 1.00 46.41 472 GLY A C 1
ATOM 3641 O O . GLY A 1 472 ? 19.247 -15.809 4.611 1.00 46.41 472 GLY A O 1
ATOM 3642 N N . GLY A 1 473 ? 20.504 -13.977 4.385 1.00 41.22 473 GLY A N 1
ATOM 3643 C CA . GLY A 1 473 ? 19.901 -13.255 5.511 1.00 41.22 473 GLY A CA 1
ATOM 3644 C C . GLY A 1 473 ? 18.773 -12.338 5.032 1.00 41.22 473 GLY A C 1
ATOM 3645 O O . GLY A 1 473 ? 18.833 -11.819 3.915 1.00 41.22 473 GLY A O 1
ATOM 3646 N N . THR A 1 474 ? 17.780 -12.079 5.882 1.00 37.56 474 THR A N 1
ATOM 3647 C CA . THR A 1 474 ? 16.674 -11.124 5.641 1.00 37.56 474 THR A CA 1
ATOM 3648 C C . THR A 1 474 ? 17.113 -9.660 5.453 1.00 37.56 474 THR A C 1
ATOM 3650 O O . THR A 1 474 ? 16.300 -8.806 5.125 1.00 37.56 474 THR A O 1
ATOM 3653 N N . GLY A 1 475 ? 18.407 -9.351 5.568 1.00 34.72 475 GLY A N 1
ATOM 3654 C CA . GLY A 1 475 ? 18.976 -8.013 5.369 1.00 34.72 475 GLY A CA 1
ATOM 3655 C C . GLY A 1 475 ? 19.231 -7.617 3.910 1.00 34.72 475 GLY A C 1
ATOM 3656 O O . GLY A 1 475 ? 20.274 -7.033 3.620 1.00 34.72 475 GLY A O 1
ATOM 3657 N N . GLY A 1 476 ? 18.319 -7.931 2.988 1.00 31.41 476 GLY A N 1
ATOM 3658 C CA . GLY A 1 476 ? 18.194 -7.111 1.782 1.00 31.41 476 GLY A CA 1
ATOM 3659 C C . GLY A 1 476 ? 17.586 -5.771 2.196 1.00 31.41 476 GLY A C 1
ATOM 3660 O O . GLY A 1 476 ? 16.723 -5.748 3.067 1.00 31.41 476 GLY A O 1
ATOM 3661 N N . PHE A 1 477 ? 18.036 -4.654 1.631 1.00 32.12 477 PHE A N 1
ATOM 3662 C CA . PHE A 1 477 ? 17.405 -3.350 1.843 1.00 32.12 477 PHE A CA 1
ATOM 3663 C C . PHE A 1 477 ? 15.927 -3.402 1.391 1.00 32.12 477 PHE A C 1
ATOM 3665 O O . PHE A 1 477 ? 15.621 -3.105 0.240 1.00 32.12 477 PHE A O 1
ATOM 3672 N N . ASN A 1 478 ? 14.999 -3.781 2.276 1.00 44.38 478 ASN A N 1
ATOM 3673 C CA . ASN A 1 478 ? 13.552 -3.728 2.039 1.00 44.38 478 ASN A CA 1
ATOM 3674 C C . ASN A 1 478 ? 13.051 -2.291 2.268 1.00 44.38 478 ASN A C 1
ATOM 3676 O O . ASN A 1 478 ? 12.206 -2.034 3.116 1.00 44.38 478 ASN A O 1
ATOM 3680 N N . VAL A 1 479 ? 13.589 -1.336 1.498 1.00 48.78 479 VAL A N 1
ATOM 3681 C CA . VAL A 1 479 ? 13.142 0.076 1.494 1.00 48.78 479 VAL A CA 1
ATOM 3682 C C . VAL A 1 479 ? 11.698 0.194 0.985 1.00 48.78 479 VAL A C 1
ATOM 3684 O O . VAL A 1 479 ? 11.029 1.188 1.238 1.00 48.78 479 VAL A O 1
ATOM 3687 N N . ILE A 1 480 ? 11.195 -0.845 0.308 1.00 64.31 480 ILE A N 1
ATOM 3688 C CA . ILE A 1 480 ? 9.840 -0.882 -0.241 1.00 64.31 480 ILE A CA 1
ATOM 3689 C C . ILE A 1 480 ? 8.803 -0.902 0.882 1.00 64.31 480 ILE A C 1
ATOM 3691 O O . ILE A 1 480 ? 7.896 -0.091 0.821 1.00 64.31 480 ILE A O 1
ATOM 3695 N N . TYR A 1 481 ? 8.929 -1.756 1.908 1.00 73.19 481 TYR A N 1
ATOM 3696 C CA . TYR A 1 481 ? 7.886 -1.949 2.930 1.00 73.19 481 TYR A CA 1
ATOM 3697 C C . TYR A 1 481 ? 8.236 -1.268 4.257 1.00 73.19 481 TYR A C 1
ATOM 3699 O O . TYR A 1 481 ? 8.954 -1.824 5.091 1.00 73.19 481 TYR A O 1
ATOM 3707 N N . MET A 1 482 ? 7.640 -0.110 4.523 1.00 75.62 482 MET A N 1
ATOM 3708 C CA . MET A 1 482 ? 7.794 0.644 5.773 1.00 75.62 482 MET A CA 1
ATOM 3709 C C . MET A 1 482 ? 6.841 0.143 6.877 1.00 75.62 482 MET A C 1
ATOM 3711 O O . MET A 1 482 ? 6.315 0.921 7.667 1.00 75.62 482 MET A O 1
ATOM 3715 N N . HIS A 1 483 ? 6.625 -1.170 6.944 1.00 73.94 483 HIS A N 1
ATOM 3716 C CA . HIS A 1 483 ? 5.705 -1.846 7.867 1.00 73.94 483 HIS A CA 1
ATOM 3717 C C . HIS A 1 483 ? 6.061 -1.677 9.357 1.00 73.94 483 HIS A C 1
ATOM 3719 O O . HIS A 1 483 ? 5.187 -1.721 10.222 1.00 73.94 483 HIS A O 1
ATOM 3725 N N . ALA A 1 484 ? 7.334 -1.399 9.666 1.00 71.00 484 ALA A N 1
ATOM 3726 C CA . ALA A 1 484 ? 7.773 -1.036 11.014 1.00 71.00 484 ALA A CA 1
ATOM 3727 C C . ALA A 1 484 ? 7.202 0.320 11.488 1.00 71.00 484 ALA A C 1
ATOM 3729 O O . ALA A 1 484 ? 7.076 0.556 12.691 1.00 71.00 484 ALA A O 1
ATOM 3730 N N . LEU A 1 485 ? 6.813 1.209 10.565 1.00 70.25 485 LEU A N 1
ATOM 3731 C CA . LEU A 1 485 ? 6.145 2.471 10.885 1.00 70.25 485 LEU A CA 1
ATOM 3732 C C . LEU A 1 485 ? 4.647 2.234 11.101 1.00 70.25 485 LEU A C 1
ATOM 3734 O O . LEU A 1 485 ? 3.817 2.484 10.229 1.00 70.25 485 LEU A O 1
ATOM 3738 N N . ARG A 1 486 ? 4.289 1.762 12.296 1.00 77.00 486 ARG A N 1
ATOM 3739 C CA . ARG A 1 486 ? 2.897 1.492 12.691 1.00 77.00 486 ARG A CA 1
ATOM 3740 C C . ARG A 1 486 ? 2.194 2.749 13.207 1.00 77.00 486 ARG A C 1
ATOM 3742 O O . ARG A 1 486 ? 1.755 2.784 14.353 1.00 77.00 486 ARG A O 1
ATOM 3749 N N . PHE A 1 487 ? 2.121 3.803 12.393 1.00 71.19 487 PHE A N 1
ATOM 3750 C CA . PHE A 1 487 ? 1.331 4.991 12.734 1.00 71.19 487 PHE A CA 1
ATOM 3751 C C . PHE A 1 487 ? -0.148 4.791 12.345 1.00 71.19 487 PHE A C 1
ATOM 3753 O O . PHE A 1 487 ? -0.410 4.325 11.232 1.00 71.19 487 PHE A O 1
ATOM 3760 N N . PRO A 1 488 ? -1.122 5.194 13.184 1.00 78.50 488 PRO A N 1
ATOM 3761 C CA . PRO A 1 488 ? -0.959 5.786 14.516 1.00 78.50 488 PRO A CA 1
ATOM 3762 C C . PRO A 1 488 ? -0.355 4.808 15.535 1.00 78.50 488 PRO A C 1
ATOM 3764 O O . PRO A 1 488 ? -0.756 3.649 15.613 1.00 78.50 488 PRO A O 1
ATOM 3767 N N . TRP A 1 489 ? 0.618 5.286 16.321 1.00 75.50 489 TRP A N 1
ATOM 3768 C CA . TRP A 1 489 ? 1.355 4.451 17.275 1.00 75.50 489 TRP A CA 1
ATOM 3769 C C . TRP A 1 489 ? 0.411 3.821 18.302 1.00 75.50 489 TRP A C 1
ATOM 3771 O O . TRP A 1 489 ? -0.407 4.521 18.900 1.00 75.50 489 TRP A O 1
ATOM 3781 N N . ASN A 1 490 ? 0.567 2.519 18.558 1.00 80.12 490 ASN A N 1
ATOM 3782 C CA . ASN A 1 490 ? -0.293 1.756 19.473 1.00 80.12 490 ASN A CA 1
ATOM 3783 C C . ASN A 1 490 ? -1.789 1.845 19.115 1.00 80.12 490 ASN A C 1
ATOM 3785 O O . ASN A 1 490 ? -2.631 1.958 20.011 1.00 80.12 490 ASN A O 1
ATOM 3789 N N . ALA A 1 491 ? -2.111 1.818 17.817 1.00 84.75 491 ALA A N 1
ATOM 3790 C CA . ALA A 1 491 ? -3.490 1.777 17.355 1.00 84.75 491 ALA A CA 1
ATOM 3791 C C . ALA A 1 491 ? -4.271 0.617 17.998 1.00 84.75 491 ALA A C 1
ATOM 3793 O O . ALA A 1 491 ? -3.751 -0.488 18.146 1.00 84.75 491 ALA A O 1
ATOM 3794 N N . ASN A 1 492 ? -5.518 0.882 18.381 1.00 88.69 492 ASN A N 1
ATOM 3795 C CA . ASN A 1 492 ? -6.467 -0.119 18.829 1.00 88.69 492 ASN A CA 1
ATOM 3796 C C . ASN A 1 492 ? -7.463 -0.396 17.703 1.00 88.69 492 ASN A C 1
ATOM 3798 O O . ASN A 1 492 ? -8.455 0.320 17.563 1.00 88.69 492 ASN A O 1
ATOM 3802 N N . PHE A 1 493 ? -7.184 -1.417 16.899 1.00 91.00 493 PHE A N 1
ATOM 3803 C CA . PHE A 1 493 ? -7.991 -1.728 15.724 1.00 91.00 493 PHE A CA 1
ATOM 3804 C C . PHE A 1 493 ? -9.383 -2.285 16.052 1.00 91.00 493 PHE A C 1
ATOM 3806 O O . PHE A 1 493 ? -10.253 -2.262 15.187 1.00 91.00 493 PHE A O 1
ATOM 3813 N N . ASP A 1 494 ? -9.620 -2.692 17.302 1.00 89.75 494 ASP A N 1
ATOM 3814 C CA . ASP A 1 494 ? -10.928 -3.150 17.783 1.00 89.75 494 ASP A CA 1
ATOM 3815 C C . ASP A 1 494 ? -11.946 -2.011 17.946 1.00 89.75 494 ASP A C 1
ATOM 3817 O O . ASP A 1 494 ? -13.117 -2.269 18.190 1.00 89.75 494 ASP A O 1
ATOM 3821 N N . ILE A 1 495 ? -11.518 -0.742 17.867 1.00 87.81 495 ILE A N 1
ATOM 3822 C CA . ILE A 1 495 ? -12.406 0.420 18.037 1.00 87.81 495 ILE A CA 1
ATOM 3823 C C . ILE A 1 495 ? -12.197 1.403 16.873 1.00 87.81 495 ILE A C 1
ATOM 3825 O O . ILE A 1 495 ? -11.533 2.437 17.043 1.00 87.81 495 ILE A O 1
ATOM 3829 N N . PRO A 1 496 ? -12.732 1.101 15.673 1.00 89.75 496 PRO A N 1
ATOM 3830 C CA . PRO A 1 496 ? -12.573 1.936 14.480 1.00 89.75 496 PRO A CA 1
ATOM 3831 C C . PRO A 1 496 ? -13.085 3.378 14.668 1.00 89.75 496 PRO A C 1
ATOM 3833 O O . PRO A 1 496 ? -12.618 4.306 14.002 1.00 89.75 496 PRO A O 1
ATOM 3836 N N . GLU A 1 497 ? -13.994 3.599 15.621 1.00 88.31 497 GLU A N 1
ATOM 3837 C CA . GLU A 1 497 ? -14.556 4.904 15.976 1.00 88.31 497 GLU A CA 1
ATOM 3838 C C . GLU A 1 497 ? -13.510 5.903 16.474 1.00 88.31 497 GLU A C 1
ATOM 3840 O O . GLU A 1 497 ? -13.656 7.109 16.267 1.00 88.31 497 GLU A O 1
ATOM 3845 N N . LEU A 1 498 ? -12.417 5.419 17.078 1.00 87.62 498 LEU A N 1
ATOM 3846 C CA . LEU A 1 498 ? -11.304 6.273 17.510 1.00 87.62 498 LEU A CA 1
ATOM 3847 C C . LEU A 1 498 ? -10.611 6.977 16.335 1.00 87.62 498 LEU A C 1
ATOM 3849 O O . LEU A 1 498 ? -9.895 7.956 16.543 1.00 87.62 498 LEU A O 1
ATOM 3853 N N . TYR A 1 499 ? -10.828 6.490 15.113 1.00 90.62 499 TYR A N 1
ATOM 3854 C CA . TYR A 1 499 ? -10.169 6.956 13.896 1.00 90.62 499 TYR A CA 1
ATOM 3855 C C . TYR A 1 499 ? -11.121 7.681 12.938 1.00 90.62 499 TYR A C 1
ATOM 3857 O O . TYR A 1 499 ? -10.769 7.923 11.781 1.00 90.62 499 TYR A O 1
ATOM 3865 N N . GLY A 1 500 ? -12.309 8.060 13.423 1.00 87.44 500 GLY A N 1
ATOM 3866 C CA . GLY A 1 500 ? -13.274 8.885 12.693 1.00 87.44 500 GLY A CA 1
ATOM 3867 C C . GLY A 1 500 ? -14.362 8.115 11.943 1.00 87.44 500 GLY A C 1
ATOM 3868 O O . GLY A 1 500 ? -15.107 8.731 11.185 1.00 87.44 500 GLY A O 1
ATOM 3869 N N . LEU A 1 501 ? -14.479 6.798 12.144 1.00 90.69 501 LEU A N 1
ATOM 3870 C CA . LEU A 1 501 ? -15.583 5.999 11.600 1.00 90.69 501 LEU A CA 1
ATOM 3871 C C . LEU A 1 501 ? -16.800 6.036 12.541 1.00 90.69 501 LEU A C 1
ATOM 3873 O O . LEU A 1 501 ? -16.668 6.209 13.750 1.00 90.69 501 LEU A O 1
ATOM 3877 N N . ALA A 1 502 ? -18.008 5.913 11.990 1.00 89.31 502 ALA A N 1
ATOM 3878 C CA . ALA A 1 502 ? -19.228 5.982 12.794 1.00 89.31 502 ALA A CA 1
ATOM 3879 C C . ALA A 1 502 ? -19.410 4.720 13.672 1.00 89.31 502 ALA A C 1
ATOM 3881 O O . ALA A 1 502 ? -19.099 3.619 13.205 1.00 89.31 502 ALA A O 1
ATOM 3882 N N . PRO A 1 503 ? -19.959 4.845 14.898 1.00 87.12 503 PRO A N 1
ATOM 3883 C CA . PRO A 1 503 ? -20.173 3.708 15.793 1.00 87.12 503 PRO A CA 1
ATOM 3884 C C . PRO A 1 503 ? -20.984 2.571 15.179 1.00 87.12 503 PRO A C 1
ATOM 3886 O O . PRO A 1 503 ? -22.092 2.787 14.692 1.00 87.12 503 PRO A O 1
ATOM 3889 N N . GLY A 1 504 ? -20.437 1.353 15.207 1.00 84.19 504 GLY A N 1
ATOM 3890 C CA . GLY A 1 504 ? -21.096 0.162 14.652 1.00 84.19 504 GLY A CA 1
ATOM 3891 C C . GLY A 1 504 ? -21.229 0.143 13.122 1.00 84.19 504 GLY A C 1
ATOM 3892 O O . GLY A 1 504 ? -21.874 -0.752 12.581 1.00 84.19 504 GLY A O 1
ATOM 3893 N N . LYS A 1 505 ? -20.623 1.106 12.409 1.00 89.94 505 LYS A N 1
ATOM 3894 C CA . LYS A 1 505 ? -20.543 1.113 10.936 1.00 89.94 505 LYS A CA 1
ATOM 3895 C C . LYS A 1 505 ? -19.464 0.169 10.404 1.00 89.94 505 LYS A C 1
ATOM 3897 O O . LYS A 1 505 ? -19.482 -0.176 9.226 1.00 89.94 505 LYS A O 1
ATOM 3902 N N . THR A 1 506 ? -18.515 -0.212 11.253 1.00 93.31 506 THR A N 1
ATOM 3903 C CA . THR A 1 506 ? -17.340 -0.996 10.868 1.00 93.31 506 THR A CA 1
ATOM 3904 C C . THR A 1 506 ? -17.291 -2.277 11.678 1.00 93.31 506 THR A C 1
ATOM 3906 O O . THR A 1 506 ? -17.472 -2.234 12.890 1.00 93.31 506 THR A O 1
ATOM 3909 N N . LEU A 1 507 ? -17.043 -3.398 11.008 1.00 92.94 507 LEU A N 1
ATOM 3910 C CA . LEU A 1 507 ? -16.772 -4.688 11.627 1.00 92.94 507 LEU A CA 1
ATOM 3911 C C . LEU A 1 507 ? -15.258 -4.930 11.611 1.00 92.94 507 LEU A C 1
ATOM 3913 O O . LEU A 1 507 ? -14.640 -4.861 10.543 1.00 92.94 507 LEU A O 1
ATOM 3917 N N . ASN A 1 508 ? -14.666 -5.198 12.777 1.00 93.00 508 ASN A N 1
ATOM 3918 C CA . ASN A 1 508 ? -13.275 -5.638 12.865 1.00 93.00 508 ASN A CA 1
ATOM 3919 C C . ASN A 1 508 ? -13.181 -7.144 12.585 1.00 93.00 508 ASN A C 1
ATOM 3921 O O . ASN A 1 508 ? -13.957 -7.935 13.119 1.00 93.00 508 ASN A O 1
ATOM 3925 N N . LEU A 1 509 ? -12.248 -7.534 11.723 1.00 93.88 509 LEU A N 1
ATOM 3926 C CA . LEU A 1 509 ? -12.135 -8.878 11.170 1.00 93.88 509 LEU A CA 1
ATOM 3927 C C . LEU A 1 509 ? -10.691 -9.369 11.235 1.00 93.88 509 LEU A C 1
ATOM 3929 O O . LEU A 1 509 ? -9.746 -8.585 11.165 1.00 93.88 509 LEU A O 1
ATOM 3933 N N . ASN A 1 510 ? -10.546 -10.690 11.301 1.00 94.44 510 ASN A N 1
ATOM 3934 C CA . ASN A 1 510 ? -9.281 -11.371 11.076 1.00 94.44 510 ASN A CA 1
ATOM 3935 C C . ASN A 1 510 ? -9.453 -12.327 9.900 1.00 94.44 510 ASN A C 1
ATOM 3937 O O . ASN A 1 510 ? -10.310 -13.210 9.953 1.00 94.44 510 ASN A O 1
ATOM 3941 N N . LEU A 1 511 ? -8.660 -12.134 8.853 1.00 96.69 511 LEU A N 1
ATOM 3942 C CA . LEU A 1 511 ? -8.623 -13.014 7.690 1.00 96.69 511 LEU A CA 1
ATOM 3943 C C . LEU A 1 511 ? -7.434 -13.961 7.828 1.00 96.69 511 LEU A C 1
ATOM 3945 O O . LEU A 1 511 ? -6.406 -13.572 8.379 1.00 96.69 511 LEU A O 1
ATOM 3949 N N . THR A 1 512 ? -7.560 -15.182 7.325 1.00 95.56 512 THR A N 1
ATOM 3950 C CA . THR A 1 512 ? -6.464 -16.156 7.319 1.00 95.56 512 THR A CA 1
ATOM 3951 C C . THR A 1 512 ? -6.079 -16.443 5.879 1.00 95.56 512 THR A C 1
ATOM 3953 O O . THR A 1 512 ? -6.937 -16.772 5.063 1.00 95.56 512 THR A O 1
ATOM 3956 N N . THR A 1 513 ? -4.798 -16.294 5.556 1.00 91.00 513 THR A N 1
ATOM 3957 C CA . THR A 1 513 ? -4.272 -16.610 4.225 1.00 91.00 513 THR A CA 1
ATOM 3958 C C . THR A 1 513 ? -4.098 -18.115 4.029 1.00 91.00 513 THR A C 1
ATOM 3960 O O . THR A 1 513 ? -4.094 -18.894 4.982 1.00 91.00 513 THR A O 1
ATOM 3963 N N . SER A 1 514 ? -3.891 -18.545 2.782 1.00 92.31 514 SER A N 1
ATOM 3964 C CA . SER A 1 514 ? -3.628 -19.956 2.458 1.00 92.31 514 SER A CA 1
ATOM 3965 C C . SER A 1 514 ? -2.324 -20.502 3.059 1.00 92.31 514 SER A C 1
ATOM 3967 O O . SER A 1 514 ? -2.165 -21.718 3.166 1.00 92.31 514 SER A O 1
ATOM 3969 N N . ASP A 1 515 ? -1.411 -19.621 3.478 1.00 91.50 515 ASP A N 1
ATOM 3970 C CA . ASP A 1 515 ? -0.190 -19.939 4.223 1.00 91.50 515 ASP A CA 1
ATOM 3971 C C . ASP A 1 515 ? -0.301 -19.683 5.740 1.00 91.50 515 ASP A C 1
ATOM 3973 O O . ASP A 1 515 ? 0.720 -19.578 6.416 1.00 91.50 515 ASP A O 1
ATOM 3977 N N . ASP A 1 516 ? -1.530 -19.629 6.270 1.00 92.31 516 ASP A N 1
ATOM 3978 C CA . ASP A 1 516 ? -1.864 -19.542 7.703 1.00 92.31 516 ASP A CA 1
ATOM 3979 C C . ASP A 1 516 ? -1.373 -18.260 8.403 1.00 92.31 516 ASP A C 1
ATOM 3981 O O . ASP A 1 516 ? -1.077 -18.242 9.597 1.00 92.31 516 ASP A O 1
ATOM 3985 N N . VAL A 1 517 ? -1.295 -17.150 7.664 1.00 89.50 517 VAL A N 1
ATOM 3986 C CA . VAL A 1 517 ? -1.002 -15.826 8.224 1.00 89.50 517 VAL A CA 1
ATOM 3987 C C . VAL A 1 517 ? -2.310 -15.126 8.577 1.00 89.50 517 VAL A C 1
ATOM 3989 O O . VAL A 1 517 ? -3.208 -15.008 7.740 1.00 89.50 517 VAL A O 1
ATOM 3992 N N . ARG A 1 518 ? -2.416 -14.618 9.812 1.00 96.69 518 ARG A N 1
ATOM 3993 C CA . ARG A 1 518 ? -3.562 -13.806 10.235 1.00 96.69 518 ARG A CA 1
ATOM 3994 C C . ARG A 1 518 ? -3.388 -12.345 9.823 1.00 96.69 518 ARG A C 1
ATOM 3996 O O . ARG A 1 518 ? -2.411 -11.696 10.201 1.00 96.69 518 ARG A O 1
ATOM 4003 N N . LEU A 1 519 ? -4.383 -11.812 9.125 1.00 97.94 519 LEU A N 1
ATOM 4004 C CA . LEU A 1 519 ? -4.453 -10.426 8.676 1.00 97.94 519 LEU A CA 1
ATOM 4005 C C . LEU A 1 519 ? -5.554 -9.677 9.416 1.00 97.94 519 LEU A C 1
ATOM 4007 O O . LEU A 1 519 ? -6.695 -10.136 9.457 1.00 97.94 519 LEU A O 1
ATOM 4011 N N . GLY A 1 520 ? -5.234 -8.502 9.947 1.00 97.62 520 GLY A N 1
ATOM 4012 C CA . GLY A 1 520 ? -6.232 -7.579 10.463 1.00 97.62 520 GLY A CA 1
ATOM 4013 C C . GLY A 1 520 ? -6.962 -6.865 9.325 1.00 97.62 520 GLY A C 1
ATOM 4014 O O . GLY A 1 520 ? -6.343 -6.356 8.386 1.00 97.62 520 GLY A O 1
ATOM 4015 N N . ALA A 1 521 ? -8.287 -6.801 9.415 1.00 98.12 521 ALA A N 1
ATOM 4016 C CA . ALA A 1 521 ? -9.132 -6.207 8.388 1.00 98.12 521 ALA A CA 1
ATOM 4017 C C . ALA A 1 521 ? -10.310 -5.433 8.986 1.00 98.12 521 ALA A C 1
ATOM 4019 O O . ALA A 1 521 ? -10.808 -5.749 10.063 1.00 98.12 521 ALA A O 1
ATOM 4020 N N . TRP A 1 522 ? -10.780 -4.422 8.261 1.00 98.00 522 TRP A N 1
ATOM 4021 C CA . TRP A 1 522 ? -11.998 -3.679 8.569 1.00 98.00 522 TRP A CA 1
ATOM 4022 C C . TRP A 1 522 ? -12.977 -3.768 7.409 1.00 98.00 522 TRP A C 1
ATOM 4024 O O . TRP A 1 522 ? -12.628 -3.443 6.275 1.00 98.00 522 TRP A O 1
ATOM 4034 N N . PHE A 1 523 ? -14.218 -4.141 7.716 1.00 98.12 523 PHE A N 1
ATOM 4035 C CA . PHE A 1 523 ? -15.338 -4.051 6.788 1.00 98.12 523 PHE A CA 1
ATOM 4036 C C . PHE A 1 523 ? -16.234 -2.873 7.182 1.00 98.12 523 PHE A C 1
ATOM 4038 O O . PHE A 1 523 ? -16.918 -2.912 8.204 1.00 98.12 523 PHE A O 1
ATOM 4045 N N . VAL A 1 524 ? -16.222 -1.810 6.383 1.00 97.62 524 VAL A N 1
ATOM 4046 C CA . VAL A 1 524 ? -17.008 -0.587 6.585 1.00 97.62 524 VAL A CA 1
ATOM 4047 C C . VAL A 1 524 ? -18.278 -0.664 5.735 1.00 97.62 524 VAL A C 1
ATOM 4049 O O . VAL A 1 524 ? -18.198 -0.782 4.513 1.00 97.62 524 VAL A O 1
ATOM 4052 N N . ALA A 1 525 ? -19.454 -0.570 6.360 1.00 96.31 525 ALA A N 1
ATOM 4053 C CA . ALA A 1 525 ? -20.731 -0.561 5.645 1.00 96.31 525 ALA A CA 1
ATOM 4054 C C . ALA A 1 525 ? -20.896 0.684 4.762 1.00 96.31 525 ALA A C 1
ATOM 4056 O O . ALA A 1 525 ? -20.546 1.797 5.170 1.00 96.31 525 ALA A O 1
ATOM 4057 N N . ALA A 1 526 ? -21.551 0.510 3.615 1.00 96.88 526 ALA A N 1
ATOM 4058 C CA . ALA A 1 526 ? -22.131 1.608 2.847 1.00 96.88 526 ALA A CA 1
ATOM 4059 C C . ALA A 1 526 ? -23.060 2.483 3.712 1.00 96.88 526 ALA A C 1
ATOM 4061 O O . ALA A 1 526 ? -23.824 1.963 4.533 1.00 96.88 526 ALA A O 1
ATOM 4062 N N . ASP A 1 527 ? -23.069 3.803 3.498 1.00 94.38 527 ASP A N 1
ATOM 4063 C CA . ASP A 1 527 ? -23.876 4.724 4.311 1.00 94.38 527 ASP A CA 1
ATOM 4064 C C . ASP A 1 527 ? -25.376 4.452 4.210 1.00 94.38 527 ASP A C 1
ATOM 4066 O O . ASP A 1 527 ? -26.075 4.450 5.224 1.00 94.38 527 ASP A O 1
ATOM 4070 N N . GLY A 1 528 ? -25.886 4.172 3.011 1.00 92.88 528 GLY A N 1
ATOM 4071 C CA . GLY A 1 528 ? -27.295 3.849 2.807 1.00 92.88 528 GLY A CA 1
ATOM 4072 C C . GLY A 1 528 ? -27.715 2.582 3.553 1.00 92.88 528 GLY A C 1
ATOM 4073 O O . GLY A 1 528 ? -28.818 2.527 4.101 1.00 92.88 528 GLY A O 1
ATOM 4074 N N . PHE A 1 529 ? -26.827 1.585 3.630 1.00 93.94 529 PHE A N 1
ATOM 4075 C CA . PHE A 1 529 ? -27.061 0.368 4.407 1.00 93.94 529 PHE A CA 1
ATOM 4076 C C . PHE A 1 529 ? -27.006 0.651 5.911 1.00 93.94 529 PHE A C 1
ATOM 4078 O O . PHE A 1 529 ? -27.929 0.294 6.647 1.00 93.94 529 PHE A O 1
ATOM 4085 N N . TYR A 1 530 ? -25.966 1.358 6.358 1.00 92.00 530 TYR A N 1
ATOM 4086 C CA . TYR A 1 530 ? -25.771 1.736 7.754 1.00 92.00 530 TYR A CA 1
ATOM 4087 C C . TYR A 1 530 ? -26.965 2.531 8.306 1.00 92.00 530 TYR A C 1
ATOM 4089 O O . TYR A 1 530 ? -27.535 2.158 9.331 1.00 92.00 530 TYR A O 1
ATOM 4097 N N . GLN A 1 531 ? -27.419 3.568 7.592 1.00 90.56 531 GLN A N 1
ATOM 4098 C CA . GLN A 1 531 ? -28.556 4.399 8.010 1.00 90.56 531 GLN A CA 1
ATOM 4099 C C . GLN A 1 531 ? -29.870 3.615 8.100 1.00 90.56 531 GLN A C 1
ATOM 4101 O O . GLN A 1 531 ? -30.715 3.929 8.939 1.00 90.56 531 GLN A O 1
ATOM 4106 N N . LYS A 1 532 ? -30.047 2.604 7.243 1.00 90.75 532 LYS A N 1
ATOM 4107 C CA . LYS A 1 532 ? -31.271 1.801 7.166 1.00 90.75 532 LYS A CA 1
ATOM 4108 C C . LYS A 1 532 ? -31.312 0.669 8.194 1.00 90.75 532 LYS A C 1
ATOM 4110 O O . LYS A 1 532 ? -32.386 0.378 8.714 1.00 90.75 532 LYS A O 1
ATOM 4115 N N . HIS A 1 533 ? -30.177 0.023 8.464 1.00 86.50 533 HIS A N 1
ATOM 4116 C CA . HIS A 1 533 ? -30.137 -1.251 9.193 1.00 86.50 533 HIS A CA 1
ATOM 4117 C C . HIS A 1 533 ? -29.340 -1.218 10.499 1.00 86.50 533 HIS A C 1
ATOM 4119 O O . HIS A 1 533 ? -29.666 -1.966 11.417 1.00 86.50 533 HIS A O 1
ATOM 4125 N N . LEU A 1 534 ? -28.312 -0.374 10.591 1.00 81.19 534 LEU A N 1
ATOM 4126 C CA . LEU A 1 534 ? -27.324 -0.419 11.673 1.00 81.19 534 LEU A CA 1
ATOM 4127 C C . LEU A 1 534 ? -27.346 0.812 12.573 1.00 81.19 534 LEU A C 1
ATOM 4129 O O . LEU A 1 534 ? -26.559 0.866 13.507 1.00 81.19 534 LEU A O 1
ATOM 4133 N N . LYS A 1 535 ? -28.198 1.810 12.305 1.00 69.06 535 LYS A N 1
ATOM 4134 C CA . LYS A 1 535 ? -28.273 3.052 13.084 1.00 69.06 535 LYS A CA 1
ATOM 4135 C C . LYS A 1 535 ? -28.531 2.742 14.564 1.00 69.06 535 LYS A C 1
ATOM 4137 O O . LYS A 1 535 ? -29.671 2.552 14.985 1.00 69.06 535 LYS A O 1
ATOM 4142 N N . LEU A 1 536 ? -27.458 2.673 15.345 1.00 63.47 536 LEU A N 1
ATOM 4143 C CA . LEU A 1 536 ? -27.497 2.270 16.744 1.00 63.47 536 LEU A CA 1
ATOM 4144 C C . LEU A 1 536 ? -27.629 3.502 17.632 1.00 63.47 536 LEU A C 1
ATOM 4146 O O . LEU A 1 536 ? -26.806 4.415 17.593 1.00 63.47 536 LEU A O 1
ATOM 4150 N N . SER A 1 537 ? -28.656 3.487 18.476 1.00 52.47 537 SER A N 1
ATOM 4151 C CA . SER A 1 537 ? -28.702 4.303 19.688 1.00 52.47 537 SER A CA 1
ATOM 4152 C C . SER A 1 537 ? -27.938 3.570 20.800 1.00 52.47 537 SER A C 1
ATOM 4154 O O . SER A 1 537 ? -28.020 2.342 20.866 1.00 52.47 537 SER A O 1
ATOM 4156 N N . PRO A 1 538 ? -27.216 4.266 21.696 1.00 48.50 538 PRO A N 1
ATOM 4157 C CA . PRO A 1 538 ? -26.564 3.623 22.838 1.00 48.50 538 PRO A CA 1
ATOM 4158 C C . PRO A 1 538 ? -27.568 2.806 23.682 1.00 48.50 538 PRO A C 1
ATOM 4160 O O . PRO A 1 538 ? -28.670 3.310 23.924 1.00 48.50 538 PRO A O 1
ATOM 4163 N N . PRO A 1 539 ? -27.216 1.595 24.176 1.00 51.16 539 PRO A N 1
ATOM 4164 C CA . PRO A 1 539 ? -25.888 0.966 24.178 1.00 51.16 539 PRO A CA 1
ATOM 4165 C C . PRO A 1 539 ? -25.564 0.108 22.933 1.00 51.16 539 PRO A C 1
ATOM 4167 O O . PRO A 1 539 ? -26.398 -0.628 22.411 1.00 51.16 539 PRO A O 1
ATOM 4170 N N . LEU A 1 540 ? -24.298 0.189 22.504 1.00 55.94 540 LEU A N 1
ATOM 4171 C CA . LEU A 1 540 ? -23.720 -0.409 21.294 1.00 55.94 540 LEU A CA 1
ATOM 4172 C C . LEU A 1 540 ? -23.541 -1.935 21.429 1.00 55.94 540 LEU A C 1
ATOM 4174 O O . LEU A 1 540 ? -22.514 -2.408 21.902 1.00 55.94 540 LEU A O 1
ATOM 4178 N N . LYS A 1 541 ? -24.530 -2.713 20.975 1.00 55.00 541 LYS A N 1
ATOM 4179 C CA . LYS A 1 541 ? -24.353 -4.121 20.558 1.00 55.00 541 LYS A CA 1
ATOM 4180 C C . LYS A 1 541 ? -24.367 -4.229 19.028 1.00 55.00 541 LYS A C 1
ATOM 4182 O O . LYS A 1 541 ? -25.126 -4.998 18.448 1.00 55.00 541 LYS A O 1
ATOM 4187 N N . GLY A 1 542 ? -23.600 -3.356 18.377 1.00 61.62 542 GLY A N 1
ATOM 4188 C CA . GLY A 1 542 ? -23.652 -3.175 16.927 1.00 61.62 542 GLY A CA 1
ATOM 4189 C C . GLY A 1 542 ? -22.960 -4.260 16.123 1.00 61.62 542 GLY A C 1
ATOM 4190 O O . GLY A 1 542 ? -23.459 -4.631 15.068 1.00 61.62 542 GLY A O 1
ATOM 4191 N N . GLU A 1 543 ? -21.848 -4.792 16.629 1.00 72.56 543 GLU A N 1
ATOM 4192 C CA . GLU A 1 543 ? -21.023 -5.744 15.881 1.00 72.56 543 GLU A CA 1
ATOM 4193 C C . GLU A 1 543 ? -21.717 -7.089 15.666 1.00 72.56 543 GLU A C 1
ATOM 4195 O O . GLU A 1 543 ? -21.716 -7.583 14.547 1.00 72.56 543 GLU A O 1
ATOM 4200 N N . GLU A 1 544 ? -22.374 -7.655 16.685 1.00 79.00 544 GLU A N 1
ATOM 4201 C CA . GLU A 1 544 ? -23.131 -8.912 16.541 1.00 79.00 544 GLU A CA 1
ATOM 4202 C C . GLU A 1 544 ? -24.256 -8.769 15.503 1.00 79.00 544 GLU A C 1
ATOM 4204 O O . GLU A 1 544 ? -24.457 -9.640 14.653 1.00 79.00 544 GLU A O 1
ATOM 4209 N N . LEU A 1 545 ? -24.969 -7.638 15.546 1.00 80.50 545 LEU A N 1
ATOM 4210 C CA . LEU A 1 545 ? -26.013 -7.327 14.577 1.00 80.50 545 LEU A CA 1
ATOM 4211 C C . LEU A 1 545 ? -25.419 -7.162 13.175 1.00 80.50 545 LEU A C 1
ATOM 4213 O O . LEU A 1 545 ? -25.941 -7.743 12.224 1.00 80.50 545 LEU A O 1
ATOM 4217 N N . PHE A 1 546 ? -24.331 -6.407 13.037 1.00 84.06 546 PHE A N 1
ATOM 4218 C CA . PHE A 1 546 ? -23.714 -6.178 11.739 1.00 84.06 546 PHE A CA 1
ATOM 4219 C C . PHE A 1 546 ? -23.143 -7.474 11.151 1.00 84.06 546 PHE A C 1
ATOM 4221 O O . PHE A 1 546 ? -23.438 -7.791 10.003 1.00 84.06 546 PHE A O 1
ATOM 4228 N N . ALA A 1 547 ? -22.450 -8.288 11.946 1.00 86.81 547 ALA A N 1
ATOM 4229 C CA . ALA A 1 547 ? -21.966 -9.600 11.529 1.00 86.81 547 ALA A CA 1
ATOM 4230 C C . ALA A 1 547 ? -23.108 -10.489 11.000 1.00 86.81 547 ALA A C 1
ATOM 4232 O O . ALA A 1 547 ? -22.968 -11.113 9.952 1.00 86.81 547 ALA A O 1
ATOM 4233 N N . SER A 1 548 ? -24.278 -10.480 11.654 1.00 88.31 548 SER A N 1
ATOM 4234 C CA . SER A 1 548 ? -25.453 -11.233 11.179 1.00 88.31 548 SER A CA 1
ATOM 4235 C C . SER A 1 548 ? -26.048 -10.705 9.863 1.00 88.31 548 SER A C 1
ATOM 4237 O O . SER A 1 548 ? -26.709 -11.445 9.134 1.00 88.31 548 SER A O 1
ATOM 4239 N N . LEU A 1 549 ? -25.816 -9.428 9.551 1.00 90.50 549 LEU A N 1
ATOM 4240 C CA . LEU A 1 549 ? -26.330 -8.738 8.369 1.00 90.50 549 LEU A CA 1
ATOM 4241 C C . LEU A 1 549 ? -25.292 -8.603 7.246 1.00 90.50 549 LEU A C 1
ATOM 4243 O O . LEU A 1 549 ? -25.628 -8.082 6.182 1.00 90.50 549 LEU A O 1
ATOM 4247 N N . LEU A 1 550 ? -24.063 -9.084 7.447 1.00 93.06 550 LEU A N 1
ATOM 4248 C CA . LEU A 1 550 ? -22.965 -8.971 6.488 1.00 93.06 550 LEU A CA 1
ATOM 4249 C C . LEU A 1 550 ? -23.331 -9.514 5.088 1.00 93.06 550 LEU A C 1
ATOM 4251 O O . LEU A 1 550 ? -23.158 -8.766 4.123 1.00 93.06 550 LEU A O 1
ATOM 4255 N N . PRO A 1 551 ? -23.938 -10.712 4.931 1.00 93.69 551 PRO A N 1
ATOM 4256 C CA . PRO A 1 551 ? -24.347 -11.192 3.607 1.00 93.69 551 PRO A CA 1
ATOM 4257 C C . PRO A 1 551 ? -25.401 -10.298 2.935 1.00 93.69 551 PRO A C 1
ATOM 4259 O O . PRO A 1 551 ? -25.473 -10.211 1.711 1.00 93.69 551 PRO A O 1
ATOM 4262 N N . VAL A 1 552 ? -26.234 -9.610 3.727 1.00 93.44 552 VAL A N 1
ATOM 4263 C CA . VAL A 1 552 ? -27.219 -8.652 3.203 1.00 93.44 552 VAL A CA 1
ATOM 4264 C C . VAL A 1 552 ? -26.515 -7.388 2.719 1.00 93.44 552 VAL A C 1
ATOM 4266 O O . VAL A 1 552 ? -26.843 -6.902 1.642 1.00 93.44 552 VAL A O 1
ATOM 4269 N N . ALA A 1 553 ? -25.532 -6.885 3.472 1.00 94.25 553 ALA A N 1
ATOM 4270 C CA . ALA A 1 553 ? -24.737 -5.722 3.080 1.00 94.25 553 ALA A CA 1
ATOM 4271 C C . ALA A 1 553 ? -23.984 -5.969 1.765 1.00 94.25 553 ALA A C 1
ATOM 4273 O O . ALA A 1 553 ? -24.035 -5.128 0.869 1.00 94.25 553 ALA A O 1
ATOM 4274 N N . LEU A 1 554 ? -23.349 -7.140 1.634 1.00 95.75 554 LEU A N 1
ATOM 4275 C CA . LEU A 1 554 ? -22.617 -7.569 0.437 1.00 95.75 554 LEU A CA 1
ATOM 4276 C C . LEU A 1 554 ? -23.511 -7.728 -0.800 1.00 95.75 554 LEU A C 1
ATOM 4278 O O . LEU A 1 554 ? -23.059 -7.505 -1.917 1.00 95.75 554 LEU A O 1
ATOM 4282 N N . LYS A 1 555 ? -24.783 -8.098 -0.609 1.00 92.75 555 LYS A N 1
ATOM 4283 C CA . LYS A 1 555 ? -25.752 -8.279 -1.699 1.00 92.75 555 LYS A CA 1
ATOM 4284 C C . LYS A 1 555 ? -26.492 -6.993 -2.088 1.00 92.75 555 LYS A C 1
ATOM 4286 O O . LYS A 1 555 ? -26.903 -6.862 -3.236 1.00 92.75 555 LYS A O 1
ATOM 4291 N N . ASP A 1 556 ? -26.738 -6.090 -1.137 1.00 92.06 556 ASP A N 1
ATOM 4292 C CA . ASP A 1 556 ? -27.486 -4.838 -1.360 1.00 92.06 556 ASP A CA 1
ATOM 4293 C C . ASP A 1 556 ? -26.614 -3.739 -1.979 1.00 92.06 556 ASP A C 1
ATOM 4295 O O . ASP A 1 556 ? -27.140 -2.820 -2.608 1.00 92.06 556 ASP A O 1
ATOM 4299 N N . ARG A 1 557 ? -25.292 -3.798 -1.768 1.00 94.94 557 ARG A N 1
ATOM 4300 C CA . ARG A 1 557 ? -24.366 -2.713 -2.105 1.00 94.94 557 ARG A CA 1
ATOM 4301 C C . ARG A 1 557 ? -23.093 -3.222 -2.777 1.00 94.94 557 ARG A C 1
ATOM 4303 O O . ARG A 1 557 ? -22.586 -4.272 -2.383 1.00 94.94 557 ARG A O 1
ATOM 4310 N N . PRO A 1 558 ? -22.536 -2.455 -3.735 1.00 96.31 558 PRO A N 1
ATOM 4311 C CA . PRO A 1 558 ? -21.227 -2.753 -4.300 1.00 96.31 558 PRO A CA 1
ATOM 4312 C C . PRO A 1 558 ? -20.159 -2.723 -3.203 1.00 96.31 558 PRO A C 1
ATOM 4314 O O . PRO A 1 558 ? -20.319 -2.033 -2.194 1.00 96.31 558 PRO A O 1
ATOM 4317 N N . THR A 1 559 ? -19.064 -3.452 -3.399 1.00 98.38 559 THR A N 1
ATOM 4318 C CA . THR A 1 559 ? -17.976 -3.525 -2.417 1.00 98.38 559 THR A CA 1
ATOM 4319 C C . THR A 1 559 ? -16.659 -3.067 -3.026 1.00 98.38 559 THR A C 1
ATOM 4321 O O . THR A 1 559 ? -16.269 -3.506 -4.102 1.00 98.38 559 THR A O 1
ATOM 4324 N N . ILE A 1 560 ? -15.960 -2.185 -2.322 1.00 98.62 560 ILE A N 1
ATOM 4325 C CA . ILE A 1 560 ? -14.592 -1.789 -2.623 1.00 98.62 560 ILE A CA 1
ATOM 4326 C C . ILE A 1 560 ? -13.642 -2.681 -1.824 1.00 98.62 560 ILE A C 1
ATOM 4328 O O . ILE A 1 560 ? -13.657 -2.646 -0.594 1.00 98.62 560 ILE A O 1
ATOM 4332 N N . LEU A 1 561 ? -12.798 -3.446 -2.512 1.00 98.75 561 LEU A N 1
ATOM 4333 C CA . LEU A 1 561 ? -11.661 -4.135 -1.905 1.00 98.75 561 LEU A CA 1
ATOM 4334 C C . LEU A 1 561 ? -10.441 -3.210 -1.980 1.00 98.75 561 LEU A C 1
ATOM 4336 O O . LEU A 1 561 ? -9.933 -2.948 -3.069 1.00 98.75 561 LEU A O 1
ATOM 4340 N N . PHE A 1 562 ? -10.015 -2.668 -0.839 1.00 98.62 562 PHE A N 1
ATOM 4341 C CA . PHE A 1 562 ? -9.005 -1.613 -0.770 1.00 98.62 562 PHE A CA 1
ATOM 4342 C C . PHE A 1 562 ? -7.637 -2.115 -0.290 1.00 98.62 562 PHE A C 1
ATOM 4344 O O . PHE A 1 562 ? -7.511 -2.687 0.795 1.00 98.62 562 PHE A O 1
ATOM 4351 N N . PHE A 1 563 ? -6.600 -1.784 -1.062 1.00 98.38 563 PHE A N 1
ATOM 4352 C CA . PHE A 1 563 ? -5.201 -2.129 -0.823 1.00 98.38 563 PHE A CA 1
ATOM 4353 C C . PHE A 1 563 ? -4.348 -0.870 -0.630 1.00 98.38 563 PHE A C 1
ATOM 4355 O O . PHE A 1 563 ? -4.188 -0.043 -1.533 1.00 98.38 563 PHE A O 1
ATOM 4362 N N . HIS A 1 564 ? -3.790 -0.709 0.572 1.00 95.31 564 HIS A N 1
ATOM 4363 C CA . HIS A 1 564 ? -3.086 0.511 0.958 1.00 95.31 564 HIS A CA 1
ATOM 4364 C C . HIS A 1 564 ? -1.624 0.575 0.468 1.00 95.31 564 HIS A C 1
ATOM 4366 O O . HIS A 1 564 ? -1.065 -0.392 -0.049 1.00 95.31 564 HIS A O 1
ATOM 4372 N N . GLY A 1 565 ? -0.989 1.740 0.652 1.00 88.69 565 GLY A N 1
ATOM 4373 C CA . GLY A 1 565 ? 0.413 1.997 0.293 1.00 88.69 565 GLY A CA 1
ATOM 4374 C C . GLY A 1 565 ? 1.446 1.328 1.209 1.00 88.69 565 GLY A C 1
ATOM 4375 O O . GLY A 1 565 ? 1.124 0.520 2.070 1.00 88.69 565 GLY A O 1
ATOM 4376 N N . ASN A 1 566 ? 2.718 1.681 1.059 1.00 81.50 566 ASN A N 1
ATOM 4377 C CA . ASN A 1 566 ? 3.826 0.941 1.664 1.00 81.50 566 ASN A CA 1
ATOM 4378 C C . ASN A 1 566 ? 4.140 1.213 3.148 1.00 81.50 566 ASN A C 1
ATOM 4380 O O . ASN A 1 566 ? 5.032 0.571 3.702 1.00 81.50 566 ASN A O 1
ATOM 4384 N N . ALA A 1 567 ? 3.464 2.170 3.776 1.00 78.75 567 ALA A N 1
ATOM 4385 C CA . ALA A 1 567 ? 3.704 2.607 5.153 1.00 78.75 567 ALA A CA 1
ATOM 4386 C C . ALA A 1 567 ? 2.390 2.684 5.938 1.00 78.75 567 ALA A C 1
ATOM 4388 O O . ALA A 1 567 ? 1.324 2.701 5.328 1.00 78.75 567 ALA A O 1
ATOM 4389 N N . MET A 1 568 ? 2.457 2.837 7.264 1.00 81.50 568 MET A N 1
ATOM 4390 C CA . MET A 1 568 ? 1.299 3.088 8.143 1.00 81.50 568 MET A CA 1
ATOM 4391 C C . MET A 1 568 ? 0.232 1.981 8.097 1.00 81.50 568 MET A C 1
ATOM 4393 O O . MET A 1 568 ? 0.404 0.968 7.430 1.00 81.50 568 MET A O 1
ATOM 4397 N N . THR A 1 569 ? -0.879 2.151 8.815 1.00 91.12 569 THR A N 1
ATOM 4398 C CA . THR A 1 569 ? -1.879 1.081 9.026 1.00 91.12 569 THR A CA 1
ATOM 4399 C C . THR A 1 569 ? -3.263 1.446 8.489 1.00 91.12 569 THR A C 1
ATOM 4401 O O . THR A 1 569 ? -3.499 2.595 8.094 1.00 91.12 569 THR A O 1
ATOM 4404 N N . ARG A 1 570 ? -4.216 0.510 8.481 1.00 95.25 570 ARG A N 1
ATOM 4405 C CA . ARG A 1 570 ? -5.610 0.756 8.066 1.00 95.25 570 ARG A CA 1
ATOM 4406 C C . ARG A 1 570 ? -6.300 1.859 8.877 1.00 95.25 570 ARG A C 1
ATOM 4408 O O . ARG A 1 570 ? -7.240 2.470 8.382 1.00 95.25 570 ARG A O 1
ATOM 4415 N N . ALA A 1 571 ? -5.784 2.168 10.070 1.00 94.25 571 ALA A N 1
ATOM 4416 C CA . ALA A 1 571 ? -6.257 3.229 10.960 1.00 94.25 571 ALA A CA 1
ATOM 4417 C C . ALA A 1 571 ? -5.668 4.625 10.658 1.00 94.25 571 ALA A C 1
ATOM 4419 O O . ALA A 1 571 ? -5.948 5.589 11.372 1.00 94.25 571 ALA A O 1
ATOM 4420 N N . PHE A 1 572 ? -4.825 4.765 9.630 1.00 91.56 572 PHE A N 1
ATOM 4421 C CA . PHE A 1 572 ? -4.264 6.060 9.257 1.00 91.56 572 PHE A CA 1
ATOM 4422 C C . PHE A 1 572 ? -5.357 7.040 8.799 1.00 91.56 572 PHE A C 1
ATOM 4424 O O . PHE A 1 572 ? -6.210 6.694 7.985 1.00 91.56 572 PHE A O 1
ATOM 4431 N N . TYR A 1 573 ? -5.315 8.285 9.286 1.00 86.25 573 TYR A N 1
ATOM 4432 C CA . TYR A 1 573 ? -6.427 9.239 9.156 1.00 86.25 573 TYR A CA 1
ATOM 4433 C C . TYR A 1 573 ? -6.826 9.570 7.705 1.00 86.25 573 TYR A C 1
ATOM 4435 O O . TYR A 1 573 ? -8.000 9.815 7.433 1.00 86.25 573 TYR A O 1
ATOM 4443 N N . LEU A 1 574 ? -5.881 9.574 6.754 1.00 85.94 574 LEU A N 1
ATOM 4444 C CA . LEU A 1 574 ? -6.210 9.772 5.335 1.00 85.94 574 LEU A CA 1
ATOM 4445 C C . LEU A 1 574 ? -6.986 8.580 4.761 1.00 85.94 574 LEU A C 1
ATOM 4447 O O . LEU A 1 574 ? -7.870 8.767 3.929 1.00 85.94 574 LEU A O 1
ATOM 4451 N N . ARG A 1 575 ? -6.718 7.367 5.254 1.00 92.81 575 ARG A N 1
ATOM 4452 C CA . ARG A 1 575 ? -7.408 6.145 4.828 1.00 92.81 575 ARG A CA 1
ATOM 4453 C C . ARG A 1 575 ? -8.804 6.062 5.416 1.00 92.81 575 ARG A C 1
ATOM 4455 O O . ARG A 1 575 ? -9.748 5.819 4.680 1.00 92.81 575 ARG A O 1
ATOM 4462 N N . THR A 1 576 ? -8.974 6.351 6.705 1.00 94.38 576 THR A N 1
ATOM 4463 C CA . THR A 1 576 ? -10.316 6.350 7.312 1.00 94.38 576 THR A CA 1
ATOM 4464 C C . THR A 1 576 ? -11.222 7.428 6.717 1.00 94.38 576 THR A C 1
ATOM 4466 O O . THR A 1 576 ? -12.421 7.195 6.529 1.00 94.38 576 THR A O 1
ATOM 4469 N N . ARG A 1 577 ? -10.649 8.573 6.314 1.00 92.56 577 ARG A N 1
ATOM 4470 C CA . ARG A 1 577 ? -11.339 9.559 5.470 1.00 92.56 577 ARG A CA 1
ATOM 4471 C C . ARG A 1 577 ? -11.723 8.977 4.113 1.00 92.56 577 ARG A C 1
ATOM 4473 O O . ARG A 1 577 ? -12.880 9.105 3.738 1.00 92.56 577 ARG A O 1
ATOM 4480 N N . LEU A 1 578 ? -10.810 8.301 3.414 1.00 94.31 578 LEU A N 1
ATOM 4481 C CA . LEU A 1 578 ? -11.115 7.647 2.139 1.00 94.31 578 LEU A CA 1
ATOM 4482 C C . LEU A 1 578 ? -12.235 6.604 2.272 1.00 94.31 578 LEU A C 1
ATOM 4484 O O . LEU A 1 578 ? -13.172 6.631 1.482 1.00 94.31 578 LEU A O 1
ATOM 4488 N N . TYR A 1 579 ? -12.208 5.743 3.294 1.00 96.94 579 TYR A N 1
ATOM 4489 C CA . TYR A 1 579 ? -13.274 4.761 3.538 1.00 96.94 579 TYR A CA 1
ATOM 4490 C C . TYR A 1 579 ? -14.621 5.453 3.760 1.00 96.94 579 TYR A C 1
ATOM 4492 O O . TYR A 1 579 ? -15.654 5.019 3.248 1.00 96.94 579 TYR A O 1
ATOM 4500 N N . SER A 1 580 ? -14.613 6.565 4.498 1.00 94.62 580 SER A N 1
ATOM 4501 C CA . SER A 1 580 ? -15.806 7.382 4.724 1.00 94.62 580 SER A CA 1
ATOM 4502 C C . SER A 1 580 ? -16.312 8.006 3.425 1.00 94.62 580 SER A C 1
ATOM 4504 O O . SER A 1 580 ? -17.512 7.980 3.170 1.00 94.62 580 SER A O 1
ATOM 4506 N N . THR A 1 581 ? -15.424 8.511 2.566 1.00 93.88 581 THR A N 1
ATOM 4507 C CA . THR A 1 581 ? -15.806 9.080 1.268 1.00 93.88 581 THR A CA 1
ATOM 4508 C C . THR A 1 581 ? -16.348 8.011 0.323 1.00 93.88 581 THR A C 1
ATOM 4510 O O . THR A 1 581 ? -17.406 8.216 -0.254 1.00 93.88 581 THR A O 1
ATOM 4513 N N . LEU A 1 582 ? -15.697 6.851 0.205 1.00 95.81 582 LEU A N 1
ATOM 4514 C CA . LEU A 1 582 ? -16.171 5.741 -0.633 1.00 95.81 582 LEU A CA 1
ATOM 4515 C C . LEU A 1 582 ? -17.532 5.217 -0.154 1.00 95.81 582 LEU A C 1
ATOM 4517 O O . LEU A 1 582 ? -18.447 5.042 -0.955 1.00 95.81 582 LEU A O 1
ATOM 4521 N N . SER A 1 583 ? -17.694 5.031 1.158 1.00 95.94 583 SER A N 1
ATOM 4522 C CA . SER A 1 583 ? -18.956 4.536 1.722 1.00 95.94 583 SER A CA 1
ATOM 4523 C C . SER A 1 583 ? -20.105 5.537 1.665 1.00 95.94 583 SER A C 1
ATOM 4525 O O . SER A 1 583 ? -21.256 5.110 1.616 1.00 95.94 583 SER A O 1
ATOM 4527 N N . SER A 1 584 ? -19.818 6.841 1.665 1.00 94.12 584 SER A N 1
ATOM 4528 C CA . SER A 1 584 ? -20.838 7.896 1.604 1.00 94.12 584 SER A CA 1
ATOM 4529 C C . SER A 1 584 ? -21.176 8.319 0.179 1.00 94.12 584 SER A C 1
ATOM 4531 O O . SER A 1 584 ? -22.353 8.374 -0.167 1.00 94.12 584 SER A O 1
ATOM 4533 N N . ARG A 1 585 ? -20.163 8.601 -0.651 1.00 93.94 585 ARG A N 1
ATOM 4534 C CA . ARG A 1 585 ? -20.338 9.093 -2.023 1.00 93.94 585 ARG A CA 1
ATOM 4535 C C . ARG A 1 585 ? -20.808 7.987 -2.951 1.00 93.94 585 ARG A C 1
ATOM 4537 O O . ARG A 1 585 ? -21.897 8.107 -3.480 1.00 93.94 585 ARG A O 1
ATOM 4544 N N . LEU A 1 586 ? -20.065 6.882 -3.025 1.00 95.06 586 LEU A N 1
ATOM 4545 C CA . LEU A 1 586 ? -20.409 5.749 -3.895 1.00 95.06 586 LEU A CA 1
ATOM 4546 C C . LEU A 1 586 ? -21.428 4.797 -3.272 1.00 95.06 586 LEU A C 1
ATOM 4548 O O . LEU A 1 586 ? -21.830 3.814 -3.893 1.00 95.06 586 LEU A O 1
ATOM 4552 N N . ASN A 1 587 ? -21.803 5.044 -2.012 1.00 95.75 587 ASN A N 1
ATOM 4553 C CA . ASN A 1 587 ? -22.701 4.186 -1.249 1.00 95.75 587 ASN A CA 1
ATOM 4554 C C . ASN A 1 587 ? -22.281 2.701 -1.299 1.00 95.75 587 ASN A C 1
ATOM 4556 O O . ASN A 1 587 ? -23.117 1.803 -1.431 1.00 95.75 587 ASN A O 1
ATOM 4560 N N . ALA A 1 588 ? -20.968 2.466 -1.226 1.00 97.31 588 ALA A N 1
ATOM 4561 C CA . ALA A 1 588 ? -20.337 1.159 -1.346 1.00 97.31 588 ALA A CA 1
ATOM 4562 C C . ALA A 1 588 ? -19.826 0.657 0.011 1.00 97.31 588 ALA A C 1
ATOM 4564 O O . ALA A 1 588 ? -19.426 1.440 0.873 1.00 97.31 588 ALA A O 1
ATOM 4565 N N . ASN A 1 589 ? -19.807 -0.658 0.206 1.00 98.31 589 ASN A N 1
ATOM 4566 C CA . ASN A 1 589 ? -19.053 -1.248 1.308 1.00 98.31 589 ASN A CA 1
ATOM 4567 C C . ASN A 1 589 ? -17.550 -1.100 1.035 1.00 98.31 589 ASN A C 1
ATOM 4569 O O . ASN A 1 589 ? -17.139 -0.998 -0.119 1.00 98.31 589 ASN A O 1
ATOM 4573 N N . VAL A 1 590 ? -16.720 -1.130 2.076 1.00 98.56 590 VAL A N 1
ATOM 4574 C CA . VAL A 1 590 ? -15.257 -1.112 1.937 1.00 98.56 590 VAL A CA 1
ATOM 4575 C C . VAL A 1 590 ? -14.653 -2.213 2.798 1.00 98.56 590 VAL A C 1
ATOM 4577 O O . VAL A 1 590 ? -14.793 -2.167 4.017 1.00 98.56 590 VAL A O 1
ATOM 4580 N N . LEU A 1 591 ? -13.959 -3.173 2.186 1.00 98.75 591 LEU A N 1
ATOM 4581 C CA . LEU A 1 591 ? -13.070 -4.096 2.890 1.00 98.75 591 LEU A CA 1
ATOM 4582 C C . LEU A 1 591 ? -11.635 -3.585 2.749 1.00 98.75 591 LEU A C 1
ATOM 4584 O O . LEU A 1 591 ? -11.105 -3.524 1.643 1.00 98.75 591 LEU A O 1
ATOM 4588 N N . ALA A 1 592 ? -11.012 -3.218 3.866 1.00 98.50 592 ALA A N 1
ATOM 4589 C CA . ALA A 1 592 ? -9.623 -2.776 3.916 1.00 98.50 592 ALA A CA 1
ATOM 4590 C C . ALA A 1 592 ? -8.814 -3.701 4.827 1.00 98.50 592 ALA A C 1
ATOM 4592 O O . ALA A 1 592 ? -9.187 -3.911 5.983 1.00 98.50 592 ALA A O 1
ATOM 4593 N N . ILE A 1 593 ? -7.696 -4.219 4.324 1.00 98.25 593 ILE A N 1
ATOM 4594 C CA . ILE A 1 593 ? -6.777 -5.076 5.084 1.00 98.25 593 ILE A CA 1
ATOM 4595 C C . ILE A 1 593 ? -5.496 -4.318 5.426 1.00 98.25 593 ILE A C 1
ATOM 4597 O O . ILE A 1 593 ? -5.100 -3.429 4.677 1.00 98.25 593 ILE A O 1
ATOM 4601 N N . ASP A 1 594 ? -4.832 -4.690 6.518 1.00 97.75 594 ASP A N 1
ATOM 4602 C CA . ASP A 1 594 ? -3.391 -4.470 6.658 1.00 97.75 594 ASP A CA 1
ATOM 4603 C C . ASP A 1 594 ? -2.651 -5.709 6.134 1.00 97.75 594 ASP A C 1
ATOM 4605 O O . ASP A 1 594 ? -2.961 -6.833 6.538 1.00 97.75 594 ASP A O 1
ATOM 4609 N N . TYR A 1 595 ? -1.662 -5.529 5.252 1.00 96.75 595 TYR A N 1
ATOM 4610 C CA . TYR A 1 595 ? -0.842 -6.652 4.775 1.00 96.75 595 TYR A CA 1
ATOM 4611 C C . TYR A 1 595 ? -0.072 -7.316 5.919 1.00 96.75 595 TYR A C 1
ATOM 4613 O O . TYR A 1 595 ? 0.152 -6.711 6.970 1.00 96.75 595 TYR A O 1
ATOM 4621 N N . ARG A 1 596 ? 0.433 -8.528 5.690 1.00 94.38 596 ARG A N 1
ATOM 4622 C CA . ARG A 1 596 ? 1.321 -9.212 6.633 1.00 94.38 596 ARG A CA 1
ATOM 4623 C C . ARG A 1 596 ? 2.477 -8.306 7.088 1.00 94.38 596 ARG A C 1
ATOM 4625 O O . ARG A 1 596 ? 3.148 -7.656 6.281 1.00 94.38 596 ARG A O 1
ATOM 4632 N N . GLY A 1 597 ? 2.682 -8.228 8.400 1.00 88.25 597 GLY A N 1
ATOM 4633 C CA . GLY A 1 597 ? 3.649 -7.351 9.067 1.00 88.25 597 GLY A CA 1
ATOM 4634 C C . GLY A 1 597 ? 3.213 -5.891 9.279 1.00 88.25 597 GLY A C 1
ATOM 4635 O O . GLY A 1 597 ? 3.906 -5.162 9.998 1.00 88.25 597 GLY A O 1
ATOM 4636 N N . PHE A 1 598 ? 2.088 -5.449 8.705 1.00 91.00 598 PHE A N 1
ATOM 4637 C CA . PHE A 1 598 ? 1.492 -4.130 8.948 1.00 91.00 598 PHE A CA 1
ATOM 4638 C C . PHE A 1 598 ? 0.427 -4.188 10.047 1.00 91.00 598 PHE A C 1
ATOM 4640 O O . PHE A 1 598 ? -0.215 -5.208 10.260 1.00 91.00 598 PHE A O 1
ATOM 4647 N N . GLY A 1 599 ? 0.220 -3.067 10.744 1.00 91.69 599 GLY A N 1
ATOM 4648 C CA . GLY A 1 599 ? -0.819 -2.961 11.771 1.00 91.69 599 GLY A CA 1
ATOM 4649 C C . GLY A 1 599 ? -0.695 -4.031 12.860 1.00 91.69 599 GLY A C 1
ATOM 4650 O O . GLY A 1 599 ? 0.318 -4.099 13.563 1.00 91.69 599 GLY A O 1
ATOM 4651 N N . ASP A 1 600 ? -1.755 -4.817 13.012 1.00 93.25 600 ASP A N 1
ATOM 4652 C CA . ASP A 1 600 ? -1.861 -6.006 13.864 1.00 93.25 600 ASP A CA 1
ATOM 4653 C C . ASP A 1 600 ? -1.838 -7.333 13.070 1.00 93.25 600 ASP A C 1
ATOM 4655 O O . ASP A 1 600 ? -2.044 -8.394 13.663 1.00 93.25 600 ASP A O 1
ATOM 4659 N N . SER A 1 601 ? -1.551 -7.289 11.764 1.00 95.38 601 SER A N 1
ATOM 4660 C CA . SER A 1 601 ? -1.335 -8.471 10.925 1.00 95.38 601 SER A CA 1
ATOM 4661 C C . SER A 1 601 ? 0.005 -9.142 11.241 1.00 95.38 601 SER A C 1
ATOM 4663 O O . SER A 1 601 ? 1.017 -8.485 11.506 1.00 95.38 601 SER A O 1
ATOM 4665 N N . GLU A 1 602 ? 0.024 -10.470 11.191 1.00 90.25 602 GLU A N 1
ATOM 4666 C CA . GLU A 1 602 ? 1.208 -11.291 11.465 1.00 90.25 602 GLU A CA 1
ATOM 4667 C C . GLU A 1 602 ? 2.166 -11.350 10.267 1.00 90.25 602 GLU A C 1
ATOM 4669 O O . GLU A 1 602 ? 1.865 -10.855 9.186 1.00 90.25 602 GLU A O 1
ATOM 4674 N N . GLY A 1 603 ? 3.336 -11.968 10.448 1.00 87.06 603 GLY A N 1
ATOM 4675 C CA . GLY A 1 603 ? 4.280 -12.249 9.365 1.00 87.06 603 GLY A CA 1
ATOM 4676 C C . GLY A 1 603 ? 5.149 -11.063 8.930 1.00 87.06 603 GLY A C 1
ATOM 4677 O O . GLY A 1 603 ? 5.243 -10.037 9.602 1.00 87.06 603 GLY A O 1
ATOM 4678 N N . VAL A 1 604 ? 5.831 -11.237 7.792 1.00 83.44 604 VAL A N 1
ATOM 4679 C CA . VAL A 1 604 ? 6.785 -10.272 7.219 1.00 83.44 604 VAL A CA 1
ATOM 4680 C C . VAL A 1 604 ? 6.413 -10.007 5.757 1.00 83.44 604 VAL A C 1
ATOM 4682 O O . VAL A 1 604 ? 6.166 -10.966 5.015 1.00 83.44 604 VAL A O 1
ATOM 4685 N N . PRO A 1 605 ? 6.376 -8.739 5.305 1.00 84.06 605 PRO A N 1
ATOM 4686 C CA . PRO A 1 605 ? 5.945 -8.415 3.953 1.00 84.06 605 PRO A CA 1
ATOM 4687 C C . PRO A 1 605 ? 6.929 -8.924 2.896 1.00 84.06 605 PRO A C 1
ATOM 4689 O O . PRO A 1 605 ? 8.151 -8.798 3.012 1.00 84.06 605 PRO A O 1
ATOM 4692 N N . SER A 1 606 ? 6.362 -9.467 1.825 1.00 82.38 606 SER A N 1
ATOM 4693 C CA . SER A 1 606 ? 7.046 -9.850 0.592 1.00 82.38 606 SER A CA 1
ATOM 4694 C C . SER A 1 606 ? 6.060 -9.730 -0.567 1.00 82.38 606 SER A C 1
ATOM 4696 O O . SER A 1 606 ? 4.858 -9.768 -0.338 1.00 82.38 606 SER A O 1
ATOM 4698 N N . GLU A 1 607 ? 6.541 -9.612 -1.805 1.00 81.88 607 GLU A N 1
ATOM 4699 C CA . GLU A 1 607 ? 5.660 -9.486 -2.980 1.00 81.88 607 GLU A CA 1
ATOM 4700 C C . GLU A 1 607 ? 4.669 -10.654 -3.075 1.00 81.88 607 GLU A C 1
ATOM 4702 O O . GLU A 1 607 ? 3.463 -10.431 -3.090 1.00 81.88 607 GLU A O 1
ATOM 4707 N N . GLN A 1 608 ? 5.169 -11.894 -3.012 1.00 85.25 608 GLN A N 1
ATOM 4708 C CA . GLN A 1 608 ? 4.316 -13.084 -2.995 1.00 85.25 608 GLN A CA 1
ATOM 4709 C C . GLN A 1 608 ? 3.364 -13.090 -1.795 1.00 85.25 608 GLN A C 1
ATOM 4711 O O . GLN A 1 608 ? 2.203 -13.454 -1.937 1.00 85.25 608 GLN A O 1
ATOM 4716 N N . GLY A 1 609 ? 3.846 -12.686 -0.617 1.00 89.19 609 GLY A N 1
ATOM 4717 C CA . GLY A 1 609 ? 3.021 -12.629 0.583 1.00 89.19 609 GLY A CA 1
ATOM 4718 C C . GLY A 1 609 ? 1.866 -11.637 0.457 1.00 89.19 609 GLY A C 1
ATOM 4719 O O . GLY A 1 609 ? 0.742 -11.978 0.784 1.00 89.19 609 GLY A O 1
ATOM 4720 N N . LEU A 1 610 ? 2.112 -10.445 -0.088 1.00 94.19 610 LEU A N 1
ATOM 4721 C CA . LEU A 1 610 ? 1.068 -9.441 -0.302 1.00 94.19 610 LEU A CA 1
ATOM 4722 C C . LEU A 1 610 ? 0.027 -9.893 -1.339 1.00 94.19 610 LEU A C 1
ATOM 4724 O O . LEU A 1 610 ? -1.144 -9.558 -1.193 1.00 94.19 610 LEU A O 1
ATOM 4728 N N . LEU A 1 611 ? 0.424 -10.666 -2.359 1.00 93.56 611 LEU A N 1
ATOM 4729 C CA . LEU A 1 611 ? -0.527 -11.281 -3.295 1.00 93.56 611 LEU A CA 1
ATOM 4730 C C . LEU A 1 611 ? -1.394 -12.346 -2.606 1.00 93.56 611 LEU A C 1
ATOM 4732 O O . LEU A 1 611 ? -2.604 -12.364 -2.813 1.00 93.56 611 LEU A O 1
ATOM 4736 N N . LEU A 1 612 ? -0.813 -13.172 -1.726 1.00 95.12 612 LEU A N 1
ATOM 4737 C CA . LEU A 1 612 ? -1.581 -14.111 -0.895 1.00 95.12 612 LEU A CA 1
ATOM 4738 C C . LEU A 1 612 ? -2.547 -13.382 0.049 1.00 95.12 612 LEU A C 1
ATOM 4740 O O . LEU A 1 612 ? -3.673 -13.834 0.242 1.00 95.12 612 LEU A O 1
ATOM 4744 N N . ASP A 1 613 ? -2.129 -12.243 0.605 1.00 98.25 613 ASP A N 1
ATOM 4745 C CA . ASP A 1 613 ? -2.976 -11.415 1.464 1.00 98.25 613 ASP A CA 1
ATOM 4746 C C . ASP A 1 613 ? -4.170 -10.842 0.689 1.00 98.25 613 ASP A C 1
ATOM 4748 O O . ASP A 1 613 ? -5.308 -10.861 1.162 1.00 98.25 613 ASP A O 1
ATOM 4752 N N . ALA A 1 614 ? -3.916 -10.365 -0.532 1.00 98.44 614 ALA A N 1
ATOM 4753 C CA . ALA A 1 614 ? -4.939 -9.855 -1.432 1.00 98.44 614 ALA A CA 1
ATOM 4754 C C . ALA A 1 614 ? -5.931 -10.943 -1.858 1.00 98.44 614 ALA A C 1
ATOM 4756 O O . ALA A 1 614 ? -7.143 -10.713 -1.824 1.00 98.44 614 ALA A O 1
ATOM 4757 N N . ARG A 1 615 ? -5.423 -12.137 -2.187 1.00 98.06 615 ARG A N 1
ATOM 4758 C CA . ARG A 1 615 ? -6.237 -13.310 -2.515 1.00 98.06 615 ARG A CA 1
ATOM 4759 C C . ARG A 1 615 ? -7.129 -13.720 -1.346 1.00 98.06 615 ARG A C 1
ATOM 4761 O O . ARG A 1 615 ? -8.322 -13.908 -1.543 1.00 98.06 615 ARG A O 1
ATOM 4768 N N . ALA A 1 616 ? -6.599 -13.753 -0.123 1.00 98.50 616 ALA A N 1
ATOM 4769 C CA . ALA A 1 616 ? -7.381 -14.082 1.070 1.00 98.50 616 ALA A CA 1
ATOM 4770 C C . ALA A 1 616 ? -8.536 -13.096 1.315 1.00 98.50 616 ALA A C 1
ATOM 4772 O O . ALA A 1 616 ? -9.627 -13.496 1.717 1.00 98.50 616 ALA A O 1
ATOM 4773 N N . ALA A 1 617 ? -8.322 -11.804 1.049 1.00 98.69 617 ALA A N 1
ATOM 4774 C CA . ALA A 1 617 ? -9.375 -10.797 1.156 1.00 98.69 617 ALA A CA 1
ATOM 4775 C C . ALA A 1 617 ? -10.460 -10.950 0.081 1.00 98.69 617 ALA A C 1
ATOM 4777 O O . ALA A 1 617 ? -11.643 -10.779 0.382 1.00 98.69 617 ALA A O 1
ATOM 4778 N N . TRP A 1 618 ? -10.069 -11.290 -1.150 1.00 98.62 618 TRP A N 1
ATOM 4779 C CA . TRP A 1 618 ? -11.003 -11.620 -2.225 1.00 98.62 618 TRP A CA 1
ATOM 4780 C C . TRP A 1 618 ? -11.830 -12.864 -1.892 1.00 98.62 618 TRP A C 1
ATOM 4782 O O . TRP A 1 618 ? -13.058 -12.791 -1.873 1.00 98.62 618 TRP A O 1
ATOM 4792 N N . ASP A 1 619 ? -11.170 -13.975 -1.561 1.00 98.12 619 ASP A N 1
ATOM 4793 C CA . ASP A 1 619 ? -11.827 -15.248 -1.261 1.00 98.12 619 ASP A CA 1
ATOM 4794 C C . ASP A 1 619 ? -12.804 -15.088 -0.089 1.00 98.12 619 ASP A C 1
ATOM 4796 O O . ASP A 1 619 ? -13.951 -15.522 -0.179 1.00 98.12 619 ASP A O 1
ATOM 4800 N N . TRP A 1 620 ? -12.420 -14.348 0.959 1.00 98.19 620 TRP A N 1
ATOM 4801 C CA . TRP A 1 620 ? -13.312 -14.053 2.080 1.00 98.19 620 TRP A CA 1
ATOM 4802 C C . TRP A 1 620 ? -14.588 -13.312 1.650 1.00 98.19 620 TRP A C 1
ATOM 4804 O O . TRP A 1 620 ? -15.671 -13.623 2.150 1.00 98.19 620 TRP A O 1
ATOM 4814 N N . LEU A 1 621 ? -14.508 -12.350 0.721 1.00 98.31 621 LEU A N 1
ATOM 4815 C CA . LEU A 1 621 ? -15.698 -11.661 0.202 1.00 98.31 621 LEU A CA 1
ATOM 4816 C C . LEU A 1 621 ? -16.630 -12.636 -0.526 1.00 98.31 621 LEU A C 1
ATOM 4818 O O . LEU A 1 621 ? -17.839 -12.625 -0.274 1.00 98.31 621 LEU A O 1
ATOM 4822 N N . ILE A 1 622 ? -16.074 -13.480 -1.396 1.00 97.56 622 ILE A N 1
ATOM 4823 C CA . ILE A 1 622 ? -16.834 -14.465 -2.177 1.00 97.56 622 ILE A CA 1
ATOM 4824 C C . ILE A 1 622 ? -17.489 -15.503 -1.257 1.00 97.56 622 ILE A C 1
ATOM 4826 O O . ILE A 1 622 ? -18.692 -15.749 -1.354 1.00 97.56 622 ILE A O 1
ATOM 4830 N N . GLU A 1 623 ? -16.742 -16.046 -0.295 1.00 95.94 623 GLU A N 1
ATOM 4831 C CA . GLU A 1 623 ? -17.239 -17.012 0.693 1.00 95.94 623 GLU A CA 1
ATOM 4832 C C . GLU A 1 623 ? -18.369 -16.444 1.566 1.00 95.94 623 GLU A C 1
ATOM 4834 O O . GLU A 1 623 ? -19.270 -17.179 1.977 1.00 95.94 623 GLU A O 1
ATOM 4839 N N . ASN A 1 624 ? -18.368 -15.130 1.811 1.00 95.06 624 ASN A N 1
ATOM 4840 C CA . ASN A 1 624 ? -19.419 -14.438 2.565 1.00 95.06 624 ASN A CA 1
ATOM 4841 C C . ASN A 1 624 ? -20.584 -13.936 1.688 1.00 95.06 624 ASN A C 1
ATOM 4843 O O . ASN A 1 624 ? -21.517 -13.305 2.196 1.00 95.06 624 ASN A O 1
ATOM 4847 N N . GLY A 1 625 ? -20.586 -14.267 0.393 1.00 93.38 625 GLY A N 1
ATOM 4848 C CA . GLY A 1 625 ? -21.719 -14.067 -0.512 1.00 93.38 625 GLY A CA 1
ATOM 4849 C C . GLY A 1 625 ? -21.661 -12.806 -1.372 1.00 93.38 625 GLY A C 1
ATOM 4850 O O . GLY A 1 625 ? -22.683 -12.441 -1.962 1.00 93.38 625 GLY A O 1
ATOM 4851 N N . ALA A 1 626 ? -20.505 -12.143 -1.460 1.00 96.00 626 ALA A N 1
ATOM 4852 C CA . ALA A 1 626 ? -20.271 -11.149 -2.501 1.00 96.00 626 ALA A CA 1
ATOM 4853 C C . ALA A 1 626 ? -20.223 -11.826 -3.880 1.00 96.00 626 ALA A C 1
ATOM 4855 O O . ALA A 1 626 ? -19.822 -12.981 -4.004 1.00 96.00 626 ALA A O 1
ATOM 4856 N N . LYS A 1 627 ? -20.619 -11.096 -4.923 1.00 95.88 627 LYS A N 1
ATOM 4857 C CA . LYS A 1 627 ? -20.415 -11.520 -6.312 1.00 95.88 627 LYS A CA 1
ATOM 4858 C C . LYS A 1 627 ? -19.202 -10.809 -6.884 1.00 95.88 627 LYS A C 1
ATOM 4860 O O . LYS A 1 627 ? -18.976 -9.642 -6.582 1.00 95.88 627 LYS A O 1
ATOM 4865 N N . GLU A 1 628 ? -18.486 -11.472 -7.774 1.00 94.69 628 GLU A N 1
ATOM 4866 C CA . GLU A 1 628 ? -17.280 -10.971 -8.437 1.00 94.69 628 GLU A CA 1
ATOM 4867 C C . GLU A 1 628 ? -17.569 -9.649 -9.161 1.00 94.69 628 GLU A C 1
ATOM 4869 O O . GLU A 1 628 ? -16.920 -8.629 -8.927 1.00 94.69 628 GLU A O 1
ATOM 4874 N N . GLY A 1 629 ? -18.654 -9.632 -9.943 1.00 94.62 629 GLY A N 1
ATOM 4875 C CA . GLY A 1 629 ? -19.145 -8.446 -10.647 1.00 94.62 629 GLY A CA 1
ATOM 4876 C C . GLY A 1 629 ? -19.698 -7.343 -9.739 1.00 94.62 629 GLY A C 1
ATOM 4877 O O . GLY A 1 629 ? -20.100 -6.302 -10.256 1.00 94.62 629 GLY A O 1
ATOM 4878 N N . ASP A 1 630 ? -19.728 -7.550 -8.415 1.00 95.81 630 ASP A N 1
ATOM 4879 C CA . ASP A 1 630 ? -20.090 -6.547 -7.414 1.00 95.81 630 ASP A CA 1
ATOM 4880 C C . ASP A 1 630 ? -18.884 -5.916 -6.689 1.00 95.81 630 ASP A C 1
ATOM 4882 O O . ASP A 1 630 ? -19.061 -4.963 -5.918 1.00 95.81 630 ASP A O 1
ATOM 4886 N N . ILE A 1 631 ? -17.668 -6.399 -6.961 1.00 98.50 631 ILE A N 1
ATOM 4887 C CA . ILE A 1 631 ? -16.442 -5.986 -6.274 1.00 98.50 631 ILE A CA 1
ATOM 4888 C C . ILE A 1 631 ? -15.584 -5.117 -7.192 1.00 98.50 631 ILE A C 1
ATOM 4890 O O . ILE A 1 631 ? -15.233 -5.530 -8.292 1.00 98.50 631 ILE A O 1
ATOM 4894 N N . THR A 1 632 ? -15.186 -3.938 -6.720 1.00 98.50 632 THR A N 1
ATOM 4895 C CA . THR A 1 632 ? -14.166 -3.101 -7.366 1.00 98.50 632 THR A CA 1
ATOM 4896 C C . THR A 1 632 ? -12.883 -3.156 -6.546 1.00 98.50 632 THR A C 1
ATOM 4898 O O . THR A 1 632 ? -12.897 -2.864 -5.349 1.00 98.50 632 THR A O 1
ATOM 4901 N N . VAL A 1 633 ? -11.763 -3.497 -7.183 1.00 98.69 633 VAL A N 1
ATOM 4902 C CA . VAL A 1 633 ? -10.449 -3.541 -6.527 1.00 98.69 633 VAL A CA 1
ATOM 4903 C C . VAL A 1 633 ? -9.788 -2.171 -6.631 1.00 98.69 633 VAL A C 1
ATOM 4905 O O . VAL A 1 633 ? -9.645 -1.629 -7.725 1.00 98.69 633 VAL A O 1
ATOM 4908 N N . VAL A 1 634 ? -9.389 -1.590 -5.501 1.00 98.50 634 VAL A N 1
ATOM 4909 C CA . VAL A 1 634 ? -8.796 -0.249 -5.438 1.00 98.50 634 VAL A CA 1
ATOM 4910 C C . VAL A 1 634 ? -7.451 -0.316 -4.728 1.00 98.50 634 VAL A C 1
ATOM 4912 O O . VAL A 1 634 ? -7.379 -0.635 -3.544 1.00 98.50 634 VAL A O 1
ATOM 4915 N N . GLY A 1 635 ? -6.386 0.043 -5.437 1.00 97.06 635 GLY A N 1
ATOM 4916 C CA . GLY A 1 635 ? -5.032 0.103 -4.898 1.00 97.06 635 GLY A CA 1
ATOM 4917 C C . GLY A 1 635 ? -4.506 1.528 -4.835 1.00 97.06 635 GLY A C 1
ATOM 4918 O O . GLY A 1 635 ? -4.713 2.301 -5.769 1.00 97.06 635 GLY A O 1
ATOM 4919 N N . GLN A 1 636 ? -3.772 1.868 -3.774 1.00 94.44 636 GLN A N 1
ATOM 4920 C CA . GLN A 1 636 ? -3.025 3.126 -3.683 1.00 94.44 636 GLN A CA 1
ATOM 4921 C C . GLN A 1 636 ? -1.526 2.868 -3.534 1.00 94.44 636 GLN A C 1
ATOM 4923 O O . GLN A 1 636 ? -1.115 2.094 -2.665 1.00 94.44 636 GLN A O 1
ATOM 4928 N N . SER A 1 637 ? -0.699 3.566 -4.321 1.00 91.69 637 SER A N 1
ATOM 4929 C CA . SER A 1 637 ? 0.765 3.466 -4.247 1.00 91.69 637 SER A CA 1
ATOM 4930 C C . SER A 1 637 ? 1.212 1.999 -4.353 1.00 91.69 637 SER A C 1
ATOM 4932 O O . SER A 1 637 ? 0.852 1.350 -5.332 1.00 91.69 637 SER A O 1
ATOM 4934 N N . LEU A 1 638 ? 1.909 1.421 -3.360 1.00 90.19 638 LEU A N 1
ATOM 4935 C CA . LEU A 1 638 ? 2.234 -0.021 -3.298 1.00 90.19 638 LEU A CA 1
ATOM 4936 C C . LEU A 1 638 ? 1.054 -0.933 -3.669 1.00 90.19 638 LEU A C 1
ATOM 4938 O O . LEU A 1 638 ? 1.234 -1.862 -4.457 1.00 90.19 638 LEU A O 1
ATOM 4942 N N . GLY A 1 639 ? -0.140 -0.632 -3.155 1.00 94.50 639 GLY A N 1
ATOM 4943 C CA . GLY A 1 639 ? -1.351 -1.411 -3.390 1.00 94.50 639 GLY A CA 1
ATOM 4944 C C . GLY A 1 639 ? -1.794 -1.459 -4.852 1.00 94.50 639 GLY A C 1
ATOM 4945 O O . GLY A 1 639 ? -2.567 -2.340 -5.207 1.00 94.50 639 GLY A O 1
ATOM 4946 N N . THR A 1 640 ? -1.295 -0.574 -5.723 1.00 95.38 640 THR A N 1
ATOM 4947 C CA . THR A 1 640 ? -1.569 -0.634 -7.172 1.00 95.38 640 THR A CA 1
ATOM 4948 C C . THR A 1 640 ? -0.947 -1.867 -7.824 1.00 95.38 640 THR A C 1
ATOM 4950 O O . THR A 1 640 ? -1.617 -2.533 -8.608 1.00 95.38 640 THR A O 1
ATOM 4953 N N . GLY A 1 641 ? 0.280 -2.232 -7.435 1.00 91.00 641 GLY A N 1
ATOM 4954 C CA . GLY A 1 641 ? 0.929 -3.465 -7.892 1.00 91.00 641 GLY A CA 1
ATOM 4955 C C . GLY A 1 641 ? 0.254 -4.718 -7.334 1.00 91.00 641 GLY A C 1
ATOM 4956 O O . GLY A 1 641 ? 0.053 -5.686 -8.061 1.00 91.00 641 GLY A O 1
ATOM 4957 N N . VAL A 1 642 ? -0.172 -4.676 -6.065 1.00 95.44 642 VAL A N 1
ATOM 4958 C CA . VAL A 1 642 ? -0.936 -5.767 -5.431 1.00 95.44 642 VAL A CA 1
ATOM 4959 C C . VAL A 1 642 ? -2.284 -5.973 -6.130 1.00 95.44 642 VAL A C 1
ATOM 4961 O O . VAL A 1 642 ? -2.647 -7.101 -6.448 1.00 95.44 642 VAL A O 1
ATOM 4964 N N . SER A 1 643 ? -2.992 -4.878 -6.424 1.00 97.56 643 SER A N 1
ATOM 4965 C CA . SER A 1 643 ? -4.269 -4.902 -7.146 1.00 97.56 643 SER A CA 1
ATOM 4966 C C . SER A 1 643 ? -4.103 -5.485 -8.542 1.00 97.56 643 SER A C 1
ATOM 4968 O O . SER A 1 643 ? -4.848 -6.381 -8.911 1.00 97.56 643 SER A O 1
ATOM 4970 N N . ALA A 1 644 ? -3.109 -5.020 -9.304 1.00 95.50 644 ALA A N 1
ATOM 4971 C CA . ALA A 1 644 ? -2.866 -5.518 -10.653 1.00 95.50 644 ALA A CA 1
ATOM 4972 C C . ALA A 1 644 ? -2.510 -7.010 -10.663 1.00 95.50 644 ALA A C 1
ATOM 4974 O O . ALA A 1 644 ? -3.022 -7.739 -11.506 1.00 95.50 644 ALA A O 1
ATOM 4975 N N . GLY A 1 645 ? -1.695 -7.471 -9.707 1.00 93.69 645 GLY A N 1
ATOM 4976 C CA . GLY A 1 645 ? -1.365 -8.888 -9.566 1.00 93.69 645 GLY A CA 1
ATOM 4977 C C . GLY A 1 645 ? -2.589 -9.754 -9.260 1.00 93.69 645 GLY A C 1
ATOM 4978 O O . GLY A 1 645 ? -2.827 -10.724 -9.972 1.00 93.69 645 GLY A O 1
ATOM 4979 N N . LEU A 1 646 ? -3.402 -9.365 -8.268 1.00 96.75 646 LEU A N 1
ATOM 4980 C CA . LEU A 1 646 ? -4.647 -10.075 -7.947 1.00 96.75 646 LEU A CA 1
ATOM 4981 C C . LEU A 1 646 ? -5.605 -10.092 -9.145 1.00 96.75 646 LEU A C 1
ATOM 4983 O O . LEU A 1 646 ? -6.144 -11.131 -9.499 1.00 96.75 646 LEU A O 1
ATOM 4987 N N . VAL A 1 647 ? -5.845 -8.941 -9.773 1.00 97.12 647 VAL A N 1
ATOM 4988 C CA . VAL A 1 647 ? -6.840 -8.831 -10.847 1.00 97.12 647 VAL A CA 1
ATOM 4989 C C . VAL A 1 647 ? -6.402 -9.580 -12.108 1.00 97.12 647 VAL A C 1
ATOM 4991 O O . VAL A 1 647 ? -7.257 -10.133 -12.796 1.00 97.12 647 VAL A O 1
ATOM 4994 N N . ALA A 1 648 ? -5.101 -9.641 -12.401 1.00 93.75 648 ALA A N 1
ATOM 4995 C CA . ALA A 1 648 ? -4.581 -10.474 -13.483 1.00 93.75 648 ALA A CA 1
ATOM 4996 C C . ALA A 1 648 ? -4.822 -11.970 -13.210 1.00 93.75 648 ALA A C 1
ATOM 4998 O O . ALA A 1 648 ? -5.340 -12.664 -14.079 1.00 93.75 648 ALA A O 1
ATOM 4999 N N . GLU A 1 649 ? -4.552 -12.441 -11.987 1.00 93.44 649 GLU A N 1
ATOM 5000 C CA . GLU A 1 649 ? -4.848 -13.820 -11.562 1.00 93.44 649 GLU A CA 1
ATOM 5001 C C . GLU A 1 649 ? -6.346 -14.147 -11.707 1.00 93.44 649 GLU A C 1
ATOM 5003 O O . GLU A 1 649 ? -6.718 -15.161 -12.294 1.00 93.44 649 GLU A O 1
ATOM 5008 N N . LEU A 1 650 ? -7.228 -13.242 -11.271 1.00 95.50 650 LEU A N 1
ATOM 5009 C CA . LEU A 1 650 ? -8.680 -13.407 -11.408 1.00 95.50 650 LEU A CA 1
ATOM 5010 C C . LEU A 1 650 ? -9.155 -13.395 -12.870 1.00 95.50 650 LEU A C 1
ATOM 5012 O O . LEU A 1 650 ? -10.113 -14.090 -13.219 1.00 95.50 650 LEU A O 1
ATOM 5016 N N . ALA A 1 651 ? -8.505 -12.612 -13.735 1.00 92.06 651 ALA A N 1
ATOM 5017 C CA . ALA A 1 651 ? -8.799 -12.597 -15.164 1.00 92.06 651 ALA A CA 1
ATOM 5018 C C . ALA A 1 651 ? -8.425 -13.933 -15.828 1.00 92.06 651 ALA A C 1
ATOM 5020 O O . ALA A 1 651 ? -9.213 -14.447 -16.624 1.00 92.06 651 ALA A O 1
ATOM 5021 N N . GLU A 1 652 ? -7.284 -14.530 -15.459 1.00 91.25 652 GLU A N 1
ATOM 5022 C CA . GLU A 1 652 ? -6.882 -15.872 -15.908 1.00 91.25 652 GLU A CA 1
ATOM 5023 C C . GLU A 1 652 ? -7.857 -16.963 -15.433 1.00 91.25 652 GLU A C 1
ATOM 5025 O O . GLU A 1 652 ? -8.164 -17.894 -16.180 1.00 91.25 652 GLU A O 1
ATOM 5030 N N . GLU A 1 653 ? -8.390 -16.831 -14.216 1.00 93.81 653 GLU A N 1
ATOM 5031 C CA . GLU A 1 653 ? -9.411 -17.729 -13.659 1.00 93.81 653 GLU A CA 1
ATOM 5032 C C . GLU A 1 653 ? -10.811 -17.529 -14.280 1.00 93.81 653 GLU A C 1
ATOM 5034 O O . GLU A 1 653 ? -11.718 -18.330 -14.043 1.00 93.81 653 GLU A O 1
ATOM 5039 N N . GLY A 1 654 ? -11.005 -16.489 -15.100 1.00 93.31 654 GLY A N 1
ATOM 5040 C CA . GLY A 1 654 ? -12.289 -16.173 -15.731 1.00 93.31 654 GLY A CA 1
ATOM 5041 C C . GLY A 1 654 ? -13.324 -15.570 -14.775 1.00 93.31 654 GLY A C 1
ATOM 5042 O O . GLY A 1 654 ? -14.521 -15.614 -15.064 1.00 93.31 654 GLY A O 1
ATOM 5043 N N . VAL A 1 655 ? -12.877 -14.997 -13.655 1.00 94.62 655 VAL A N 1
ATOM 5044 C CA . VAL A 1 655 ? -13.710 -14.389 -12.603 1.00 94.62 655 VAL A CA 1
ATOM 5045 C C . VAL A 1 655 ? -13.341 -12.915 -12.364 1.00 94.62 655 VAL A C 1
ATOM 5047 O O . VAL A 1 655 ? -13.016 -12.523 -11.242 1.00 94.62 655 VAL A O 1
ATOM 5050 N N . PRO A 1 656 ? -13.358 -12.061 -13.407 1.00 93.81 656 PRO A N 1
ATOM 5051 C CA . PRO A 1 656 ? -12.907 -10.683 -13.272 1.00 93.81 656 PRO A CA 1
ATOM 5052 C C . PRO A 1 656 ? -13.806 -9.876 -12.314 1.00 93.81 656 PRO A C 1
ATOM 5054 O O . PRO A 1 656 ? -15.027 -10.070 -12.294 1.00 93.81 656 PRO A O 1
ATOM 5057 N N . PRO A 1 657 ? -13.234 -8.923 -11.556 1.00 97.25 657 PRO A N 1
ATOM 5058 C CA . PRO A 1 657 ? -14.012 -7.993 -10.743 1.00 97.25 657 PRO A CA 1
ATOM 5059 C C . PRO A 1 657 ? -14.828 -7.026 -11.615 1.00 97.25 657 PRO A C 1
ATOM 5061 O O . PRO A 1 657 ? -14.614 -6.913 -12.825 1.00 97.25 657 PRO A O 1
ATOM 5064 N N . ARG A 1 658 ? -15.702 -6.230 -10.982 1.00 96.38 658 ARG A N 1
ATOM 5065 C CA . ARG A 1 658 ? -16.394 -5.098 -11.629 1.00 96.38 658 ARG A CA 1
ATOM 5066 C C . ARG A 1 658 ? -15.424 -4.139 -12.320 1.00 96.38 658 ARG A C 1
ATOM 5068 O O . ARG A 1 658 ? -15.743 -3.597 -13.372 1.00 96.38 658 ARG A O 1
ATOM 5075 N N . GLY A 1 659 ? -14.269 -3.898 -11.711 1.00 97.38 659 GLY A N 1
ATOM 5076 C CA . GLY A 1 659 ? -13.244 -3.004 -12.235 1.00 97.38 659 GLY A CA 1
ATOM 5077 C C . GLY A 1 659 ? -12.055 -2.876 -11.291 1.00 97.38 659 GLY A C 1
ATOM 5078 O O . GLY A 1 659 ? -12.115 -3.290 -10.128 1.00 97.38 659 GLY A O 1
ATOM 5079 N N . MET A 1 660 ? -10.984 -2.269 -11.794 1.00 98.25 660 MET A N 1
ATOM 5080 C CA . MET A 1 660 ? -9.766 -1.989 -11.044 1.00 98.25 660 MET A CA 1
ATOM 5081 C C . MET A 1 660 ? -9.447 -0.496 -11.073 1.00 98.25 660 MET A C 1
ATOM 5083 O O . MET A 1 660 ? -9.413 0.119 -12.137 1.00 98.25 660 MET A O 1
ATOM 5087 N N . VAL A 1 661 ? -9.154 0.082 -9.910 1.00 98.56 661 VAL A N 1
ATOM 5088 C CA . VAL A 1 661 ? -8.748 1.483 -9.773 1.00 98.56 661 VAL A CA 1
ATOM 5089 C C . VAL A 1 661 ? -7.353 1.571 -9.178 1.00 98.56 661 VAL A C 1
ATOM 5091 O O . VAL A 1 661 ? -7.082 1.050 -8.097 1.00 98.56 661 VAL A O 1
ATOM 5094 N N . LEU A 1 662 ? -6.473 2.272 -9.881 1.00 98.12 662 LEU A N 1
ATOM 5095 C CA . LEU A 1 662 ? -5.086 2.492 -9.512 1.00 98.12 662 LEU A CA 1
ATOM 5096 C C . LEU A 1 662 ? -4.879 3.965 -9.148 1.00 98.12 662 LEU A C 1
ATOM 5098 O O . LEU A 1 662 ? -4.912 4.841 -10.014 1.00 98.12 662 LEU A O 1
ATOM 5102 N N . LEU A 1 663 ? -4.661 4.231 -7.861 1.00 96.25 663 LEU A N 1
ATOM 5103 C CA . LEU A 1 663 ? -4.427 5.564 -7.309 1.00 96.25 663 LEU A CA 1
ATOM 5104 C C . LEU A 1 663 ? -2.925 5.793 -7.115 1.00 96.25 663 LEU A C 1
ATOM 5106 O O . LEU A 1 663 ? -2.270 5.057 -6.371 1.00 96.25 663 LEU A O 1
ATOM 5110 N N . SER A 1 664 ? -2.388 6.812 -7.782 1.00 93.25 664 SER A N 1
ATOM 5111 C CA . SER A 1 664 ? -0.953 7.119 -7.831 1.00 93.25 664 SER A CA 1
ATOM 5112 C C . SER A 1 664 ? -0.078 5.886 -8.136 1.00 93.25 664 SER A C 1
ATOM 5114 O O . SER A 1 664 ? 0.766 5.517 -7.312 1.00 93.25 664 SER A O 1
ATOM 5116 N N . PRO A 1 665 ? -0.296 5.178 -9.266 1.00 91.94 665 PRO A N 1
ATOM 5117 C CA . PRO A 1 665 ? 0.431 3.950 -9.566 1.00 91.94 665 PRO A CA 1
ATOM 5118 C C . PRO A 1 665 ? 1.865 4.174 -10.032 1.00 91.94 665 PRO A C 1
ATOM 5120 O O . PRO A 1 665 ? 2.206 5.186 -10.645 1.00 91.94 665 PRO A O 1
ATOM 5123 N N . TYR A 1 666 ? 2.675 3.135 -9.851 1.00 82.31 666 TYR A N 1
ATOM 5124 C CA . TYR A 1 666 ? 3.964 2.970 -10.514 1.00 82.31 666 TYR A CA 1
ATOM 5125 C C . TYR A 1 666 ? 3.883 1.875 -11.590 1.00 82.31 666 TYR A C 1
ATOM 5127 O O . TYR A 1 666 ? 3.087 0.941 -11.498 1.00 82.31 666 TYR A O 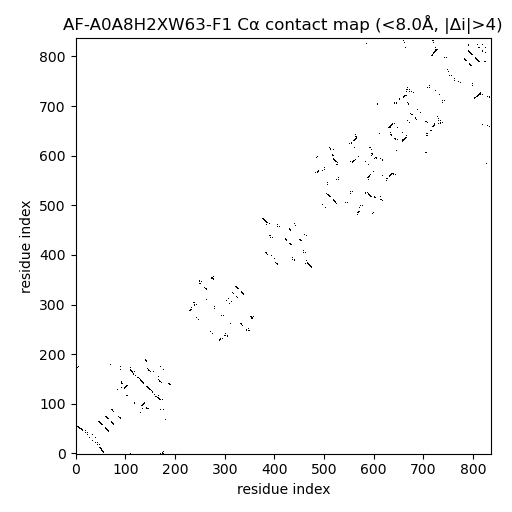1
ATOM 5135 N N . SER A 1 667 ? 4.730 1.980 -12.617 1.00 75.25 667 SER A N 1
ATOM 5136 C CA . SER A 1 667 ? 4.783 1.001 -13.717 1.00 75.25 667 SER A CA 1
ATOM 5137 C C . SER A 1 667 ? 5.521 -0.286 -13.334 1.00 75.25 667 SER A C 1
ATOM 5139 O O . SER A 1 667 ? 5.090 -1.374 -13.691 1.00 75.25 667 SER A O 1
ATOM 5141 N N . SER A 1 668 ? 6.620 -0.159 -12.593 1.00 65.00 668 SER A N 1
ATOM 5142 C CA . SER A 1 668 ? 7.290 -1.245 -11.874 1.00 65.00 668 SER A CA 1
ATOM 5143 C C . SER A 1 668 ? 8.116 -0.639 -10.740 1.00 65.00 668 SER A C 1
ATOM 5145 O O . SER A 1 668 ? 8.493 0.533 -10.829 1.00 65.00 668 SER A O 1
ATOM 5147 N N . ILE A 1 669 ? 8.435 -1.395 -9.689 1.00 62.06 669 ILE A N 1
ATOM 5148 C CA . ILE A 1 669 ? 9.328 -0.891 -8.631 1.00 62.06 669 ILE A CA 1
ATOM 5149 C C . ILE A 1 669 ? 10.736 -0.642 -9.182 1.00 62.06 669 ILE A C 1
ATOM 5151 O O . ILE A 1 669 ? 11.422 0.270 -8.733 1.00 62.06 669 ILE A O 1
ATOM 5155 N N . ALA A 1 670 ? 11.163 -1.402 -10.193 1.00 57.56 670 ALA A N 1
ATOM 5156 C CA . ALA A 1 670 ? 12.441 -1.181 -10.862 1.00 57.56 670 ALA A CA 1
ATOM 5157 C C . ALA A 1 670 ? 12.489 0.186 -11.567 1.00 57.56 670 ALA A C 1
ATOM 5159 O O . ALA A 1 670 ? 13.427 0.949 -11.347 1.00 57.56 670 ALA A O 1
ATOM 5160 N N . THR A 1 671 ? 11.456 0.523 -12.347 1.00 55.00 671 THR A N 1
ATOM 5161 C CA . THR A 1 671 ? 11.321 1.836 -12.999 1.00 55.00 671 THR A CA 1
ATOM 5162 C C . THR A 1 671 ? 11.053 2.931 -11.972 1.00 55.00 671 THR A C 1
ATOM 5164 O O . THR A 1 671 ? 11.516 4.050 -12.146 1.00 55.00 671 THR A O 1
ATOM 5167 N N . LEU A 1 672 ? 10.330 2.631 -10.889 1.00 55.66 672 LEU A N 1
ATOM 5168 C CA . LEU A 1 672 ? 10.127 3.579 -9.801 1.00 55.66 672 LEU A CA 1
ATOM 5169 C C . LEU A 1 672 ? 11.472 3.925 -9.179 1.00 55.66 672 LEU A C 1
ATOM 5171 O O . LEU A 1 672 ? 11.797 5.086 -9.099 1.00 55.66 672 LEU A O 1
ATOM 5175 N N . LEU A 1 673 ? 12.326 2.959 -8.847 1.00 55.91 673 LEU A N 1
ATOM 5176 C CA . LEU A 1 673 ? 13.667 3.223 -8.312 1.00 55.91 673 LEU A CA 1
ATOM 5177 C C . LEU A 1 673 ? 14.602 3.950 -9.298 1.00 55.91 673 LEU A C 1
ATOM 5179 O O . LEU A 1 673 ? 15.597 4.533 -8.870 1.00 55.91 673 LEU A O 1
ATOM 5183 N N . GLU A 1 674 ? 14.295 3.962 -10.597 1.00 52.75 674 GLU A N 1
ATOM 5184 C CA . GLU A 1 674 ? 14.964 4.833 -11.572 1.00 52.75 674 GLU A CA 1
ATOM 5185 C C . GLU A 1 674 ? 14.542 6.308 -11.435 1.00 52.75 674 GLU A C 1
ATOM 5187 O O . GLU A 1 674 ? 15.327 7.220 -11.700 1.00 52.75 674 GLU A O 1
ATOM 5192 N N . THR A 1 675 ? 13.312 6.564 -11.019 1.00 50.34 675 THR A N 1
ATOM 5193 C CA . THR A 1 675 ? 12.695 7.898 -10.990 1.00 50.34 675 THR A CA 1
ATOM 5194 C C . THR A 1 675 ? 12.389 8.392 -9.575 1.00 50.34 675 THR A C 1
ATOM 5196 O O . THR A 1 675 ? 11.987 9.542 -9.417 1.00 50.34 675 THR A O 1
ATOM 5199 N N . TYR A 1 676 ? 12.595 7.545 -8.564 1.00 45.09 676 TYR A N 1
ATOM 5200 C CA . TYR A 1 676 ? 12.179 7.753 -7.186 1.00 45.09 676 TYR A CA 1
ATOM 5201 C C . TYR A 1 676 ? 13.030 8.833 -6.541 1.00 45.09 676 TYR A C 1
ATOM 5203 O O . TYR A 1 676 ? 14.259 8.723 -6.439 1.00 45.09 676 TYR A O 1
ATOM 5211 N N . ASP A 1 677 ? 12.341 9.866 -6.082 1.00 45.41 677 ASP A N 1
ATOM 5212 C CA . ASP A 1 677 ? 12.912 11.006 -5.396 1.00 45.41 677 ASP A CA 1
ATOM 5213 C C . ASP A 1 677 ? 12.291 11.041 -3.998 1.00 45.41 677 ASP A C 1
ATOM 5215 O O . ASP A 1 677 ? 11.154 11.465 -3.812 1.00 45.41 677 ASP A O 1
ATOM 5219 N N . LEU A 1 678 ? 12.999 10.503 -3.002 1.00 36.78 678 LEU A N 1
ATOM 5220 C CA . LEU A 1 678 ? 12.469 10.394 -1.643 1.00 36.78 678 LEU A CA 1
ATOM 5221 C C . LEU A 1 678 ? 12.277 11.815 -1.076 1.00 36.78 678 LEU A C 1
ATOM 5223 O O . LEU A 1 678 ? 13.250 12.496 -0.747 1.00 36.78 678 LEU A O 1
ATOM 5227 N N . GLY A 1 679 ? 11.025 12.279 -0.997 1.00 37.56 679 GLY A N 1
ATOM 5228 C CA . GLY A 1 679 ? 10.691 13.638 -0.560 1.00 37.56 679 GLY A CA 1
ATOM 5229 C C . GLY A 1 679 ? 11.034 14.746 -1.569 1.00 37.56 679 GLY A C 1
ATOM 5230 O O . GLY A 1 679 ? 11.238 15.893 -1.157 1.00 37.56 679 GLY A O 1
ATOM 5231 N N . GLY A 1 680 ? 11.135 14.422 -2.867 1.00 37.47 680 GLY A N 1
ATOM 5232 C CA . GLY A 1 680 ? 11.230 15.392 -3.969 1.00 37.47 680 GLY A CA 1
ATOM 5233 C C . GLY A 1 680 ? 12.481 16.286 -3.994 1.00 37.47 680 GLY A C 1
ATOM 5234 O O . GLY A 1 680 ? 12.430 17.386 -4.554 1.00 37.47 680 GLY A O 1
ATOM 5235 N N . LYS A 1 681 ? 13.583 15.894 -3.335 1.00 36.69 681 LYS A N 1
ATOM 5236 C CA . LYS A 1 681 ? 14.815 16.713 -3.235 1.00 36.69 681 LYS A CA 1
ATOM 5237 C C . LYS A 1 681 ? 16.133 15.929 -3.275 1.00 36.69 681 LYS A C 1
ATOM 5239 O O . LYS A 1 681 ? 17.194 16.560 -3.285 1.00 36.69 681 LYS A O 1
ATOM 5244 N N . LEU A 1 682 ? 16.113 14.596 -3.276 1.00 35.94 682 LEU A N 1
ATOM 5245 C CA . LEU A 1 682 ? 17.309 13.758 -3.255 1.00 35.94 682 LEU A CA 1
ATOM 5246 C C . LEU A 1 682 ? 17.126 12.515 -4.153 1.00 35.94 682 LEU A C 1
ATOM 5248 O O . LEU A 1 682 ? 16.646 11.477 -3.691 1.00 35.94 682 LEU A O 1
ATOM 5252 N N . PRO A 1 683 ? 17.578 12.553 -5.418 1.00 40.50 683 PRO A N 1
ATOM 5253 C CA . PRO A 1 683 ? 17.511 11.389 -6.288 1.00 40.50 683 PRO A CA 1
ATOM 5254 C C . PRO A 1 683 ? 18.610 10.387 -5.895 1.00 40.50 683 PRO A C 1
ATOM 5256 O O . PRO A 1 683 ? 19.755 10.468 -6.347 1.00 40.50 683 PRO A O 1
ATOM 5259 N N . ILE A 1 684 ? 18.268 9.437 -5.020 1.00 47.41 684 ILE A N 1
ATOM 5260 C CA . ILE A 1 684 ? 19.207 8.483 -4.395 1.00 47.41 684 ILE A CA 1
ATOM 5261 C C . ILE A 1 684 ? 19.905 7.592 -5.443 1.00 47.41 684 ILE A C 1
ATOM 5263 O O . ILE A 1 684 ? 21.053 7.187 -5.249 1.00 47.41 684 ILE A O 1
ATOM 5267 N N . LEU A 1 685 ? 19.249 7.314 -6.578 1.00 46.47 685 LEU A N 1
ATOM 5268 C CA . LEU A 1 685 ? 19.726 6.354 -7.583 1.00 46.47 685 LEU A CA 1
ATOM 5269 C C . LEU A 1 685 ? 20.072 6.959 -8.957 1.00 46.47 685 LEU A C 1
ATOM 5271 O O . LEU A 1 685 ? 20.792 6.311 -9.722 1.00 46.47 685 LEU A O 1
ATOM 5275 N N . GLN A 1 686 ? 19.691 8.210 -9.258 1.00 43.62 686 GLN A N 1
ATOM 5276 C CA . GLN A 1 686 ? 20.063 8.871 -10.527 1.00 43.62 686 GLN A CA 1
ATOM 5277 C C . GLN A 1 686 ? 21.580 8.912 -10.805 1.00 43.62 686 GLN A C 1
ATOM 5279 O O . GLN A 1 686 ? 21.985 8.710 -11.952 1.00 43.62 686 GLN A O 1
ATOM 5284 N N . PRO A 1 687 ? 22.475 9.127 -9.818 1.00 48.12 687 PRO A N 1
ATOM 5285 C CA . PRO A 1 687 ? 23.915 9.096 -10.078 1.00 48.12 687 PRO A CA 1
ATOM 5286 C C . PRO A 1 687 ? 24.416 7.711 -10.519 1.00 48.12 687 PRO A C 1
ATOM 5288 O O . PRO A 1 687 ? 25.360 7.626 -11.307 1.00 48.12 687 PRO A O 1
ATOM 5291 N N . LEU A 1 688 ? 23.778 6.628 -10.050 1.00 46.94 688 LEU A N 1
ATOM 5292 C CA . LEU A 1 688 ? 24.122 5.250 -10.416 1.00 46.94 688 LEU A CA 1
ATOM 5293 C C . LEU A 1 688 ? 23.668 4.881 -11.837 1.00 46.94 688 LEU A C 1
ATOM 5295 O O . LEU A 1 688 ? 24.304 4.030 -12.458 1.00 46.94 688 LEU A O 1
ATOM 5299 N N . GLN A 1 689 ? 22.642 5.539 -12.387 1.00 45.97 689 GLN A N 1
ATOM 5300 C CA . GLN A 1 689 ? 22.148 5.297 -13.754 1.00 45.97 689 GLN A CA 1
ATOM 5301 C C . GLN A 1 689 ? 23.192 5.581 -14.841 1.00 45.97 689 GLN A C 1
ATOM 5303 O O . GLN A 1 689 ? 23.149 4.992 -15.920 1.00 45.97 689 GLN A O 1
ATOM 5308 N N . LYS A 1 690 ? 24.187 6.431 -14.547 1.00 44.12 690 LYS A N 1
ATOM 5309 C CA . LYS A 1 690 ? 25.332 6.680 -15.441 1.00 44.12 690 LYS A CA 1
ATOM 5310 C C . LYS A 1 690 ? 26.232 5.450 -15.604 1.00 44.12 690 LYS A C 1
ATOM 5312 O O . LYS A 1 690 ? 26.936 5.332 -16.602 1.00 44.12 690 LYS A O 1
ATOM 5317 N N . PHE A 1 691 ? 26.175 4.508 -14.664 1.00 51.03 691 PHE A N 1
ATOM 5318 C CA . PHE A 1 691 ? 26.887 3.235 -14.709 1.00 51.03 691 PHE A CA 1
ATOM 5319 C C . PHE A 1 691 ? 25.891 2.098 -14.956 1.00 51.03 691 PHE A C 1
ATOM 5321 O O . PHE A 1 691 ? 25.568 1.327 -14.051 1.00 51.03 691 PHE A O 1
ATOM 5328 N N . ARG A 1 692 ? 25.428 1.975 -16.212 1.00 41.66 692 ARG A N 1
ATOM 5329 C CA . ARG A 1 692 ? 24.395 1.017 -16.666 1.00 41.66 692 ARG A CA 1
ATOM 5330 C C . ARG A 1 692 ? 24.603 -0.418 -16.148 1.00 41.66 692 ARG A C 1
ATOM 5332 O O . ARG A 1 692 ? 23.641 -1.104 -15.823 1.00 41.66 692 ARG A O 1
ATOM 5339 N N . PHE A 1 693 ? 25.858 -0.850 -16.012 1.00 40.44 693 PHE A N 1
ATOM 5340 C CA . PHE A 1 693 ? 26.225 -2.169 -15.489 1.00 40.44 693 PHE A CA 1
ATOM 5341 C C . PHE A 1 693 ? 25.995 -2.324 -13.972 1.00 40.44 693 PHE A C 1
ATOM 5343 O O . PHE A 1 693 ? 25.498 -3.354 -13.533 1.00 40.44 693 PHE A O 1
ATOM 5350 N N . VAL A 1 694 ? 26.313 -1.302 -13.169 1.00 42.69 694 VAL A N 1
ATOM 5351 C CA . VAL A 1 694 ? 26.126 -1.312 -11.704 1.00 42.69 694 VAL A CA 1
ATOM 5352 C C . VAL A 1 694 ? 24.647 -1.176 -11.360 1.00 42.69 694 VAL A C 1
ATOM 5354 O O . VAL A 1 694 ? 24.147 -1.893 -10.501 1.00 42.69 694 VAL A O 1
ATOM 5357 N N . PHE A 1 695 ? 23.931 -0.315 -12.081 1.00 40.25 695 PHE A N 1
ATOM 5358 C CA . PHE A 1 695 ? 22.490 -0.156 -11.926 1.00 40.25 695 PHE A CA 1
ATOM 5359 C C . PHE A 1 695 ? 21.725 -1.436 -12.316 1.00 40.25 695 PHE A C 1
ATOM 5361 O O . PHE A 1 695 ? 20.931 -1.946 -11.528 1.00 40.25 695 PHE A O 1
ATOM 5368 N N . GLY A 1 696 ? 22.065 -2.050 -13.457 1.00 46.34 696 GLY A N 1
ATOM 5369 C CA . GLY A 1 696 ? 21.530 -3.358 -13.849 1.00 46.34 696 GLY A CA 1
ATOM 5370 C C . GLY A 1 696 ? 21.901 -4.492 -12.883 1.00 46.34 696 GLY A C 1
ATOM 5371 O O . GLY A 1 696 ? 21.140 -5.443 -12.734 1.00 46.34 696 GLY A O 1
ATOM 5372 N N . PHE A 1 697 ? 23.038 -4.396 -12.184 1.00 44.53 697 PHE A N 1
ATOM 5373 C CA . PHE A 1 697 ? 23.404 -5.327 -11.115 1.00 44.53 697 PHE A CA 1
ATOM 5374 C C . PHE A 1 697 ? 22.537 -5.113 -9.864 1.00 44.53 697 PHE A C 1
ATOM 5376 O O . PHE A 1 697 ? 22.027 -6.091 -9.339 1.00 44.53 697 PHE A O 1
ATOM 5383 N N . VAL A 1 698 ? 22.273 -3.872 -9.435 1.00 44.16 698 VAL A N 1
ATOM 5384 C CA . VAL A 1 698 ? 21.370 -3.553 -8.303 1.00 44.16 698 VAL A CA 1
ATOM 5385 C C . VAL A 1 698 ? 19.929 -4.013 -8.575 1.00 44.16 698 VAL A C 1
ATOM 5387 O O . VAL A 1 698 ? 19.329 -4.657 -7.715 1.00 44.16 698 VAL A O 1
ATOM 5390 N N . LEU A 1 699 ? 19.409 -3.799 -9.790 1.00 45.84 699 LEU A N 1
ATOM 5391 C CA . LEU A 1 699 ? 18.098 -4.315 -10.219 1.00 45.84 699 LEU A CA 1
ATOM 5392 C C . LEU A 1 699 ? 18.015 -5.858 -10.228 1.00 45.84 699 LEU A C 1
ATOM 5394 O O . LEU A 1 699 ? 16.936 -6.424 -10.049 1.00 45.84 699 LEU A O 1
ATOM 5398 N N . LYS A 1 700 ? 19.142 -6.572 -10.382 1.00 44.22 700 LYS A N 1
ATOM 5399 C CA . LYS A 1 700 ? 19.187 -8.044 -10.244 1.00 44.22 700 LYS A CA 1
ATOM 5400 C C . LYS A 1 700 ? 19.022 -8.522 -8.795 1.00 44.22 700 LYS A C 1
ATOM 5402 O O . LYS A 1 700 ? 18.638 -9.671 -8.603 1.00 44.22 700 LYS A O 1
ATOM 5407 N N . PHE A 1 701 ? 19.270 -7.667 -7.798 1.00 40.50 701 PHE A N 1
ATOM 5408 C CA . PHE A 1 701 ? 19.049 -7.970 -6.3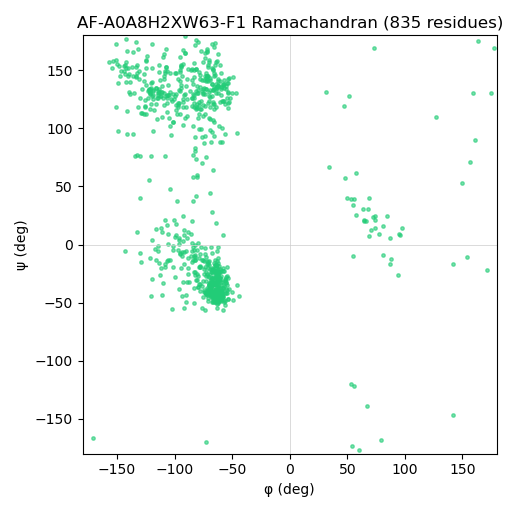74 1.00 40.50 701 PHE A CA 1
ATOM 5409 C C . PHE A 1 701 ? 17.714 -7.447 -5.835 1.00 40.50 701 PHE A C 1
ATOM 5411 O O . PHE A 1 701 ? 17.373 -7.745 -4.689 1.00 40.50 701 PHE A O 1
ATOM 5418 N N . LEU A 1 702 ? 16.938 -6.714 -6.643 1.00 43.53 702 LEU A N 1
ATOM 5419 C CA . LEU A 1 702 ? 15.549 -6.392 -6.330 1.00 43.53 702 LEU A CA 1
ATOM 5420 C C . LEU A 1 702 ? 14.713 -7.669 -6.374 1.00 43.53 702 LEU A C 1
ATOM 5422 O O . LEU A 1 702 ? 14.300 -8.138 -7.434 1.00 43.53 702 LEU A O 1
ATOM 5426 N N . ARG A 1 703 ? 14.515 -8.238 -5.181 1.00 47.16 703 ARG A N 1
ATOM 5427 C CA . ARG A 1 703 ? 13.668 -9.411 -4.938 1.00 47.16 703 ARG A CA 1
ATOM 5428 C C . ARG A 1 703 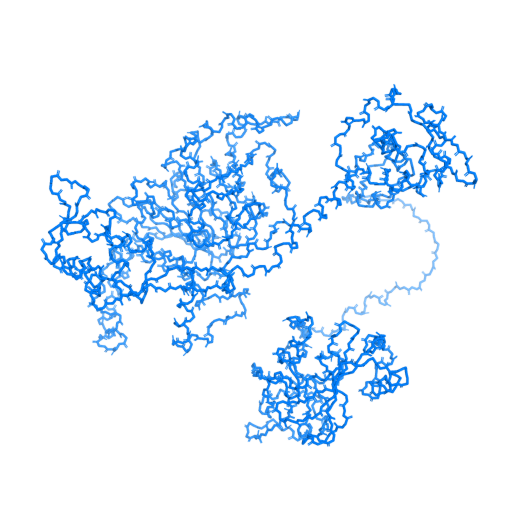? 12.182 -9.128 -5.156 1.00 47.16 703 ARG A C 1
ATOM 5430 O O . ARG A 1 703 ? 11.445 -10.081 -5.362 1.00 47.16 703 ARG A O 1
ATOM 5437 N N . HIS A 1 704 ? 11.768 -7.861 -5.094 1.00 52.34 704 HIS A N 1
ATOM 5438 C CA . HIS A 1 704 ? 10.380 -7.434 -5.250 1.00 52.34 704 HIS A CA 1
ATOM 5439 C C . HIS A 1 704 ? 10.277 -6.459 -6.416 1.00 52.34 704 HIS A C 1
ATOM 5441 O O . HIS A 1 704 ? 10.918 -5.406 -6.378 1.00 52.34 704 HIS A O 1
ATOM 5447 N N . ARG A 1 705 ? 9.543 -6.824 -7.467 1.00 56.97 705 ARG A N 1
ATOM 5448 C CA . ARG A 1 705 ? 9.487 -6.037 -8.705 1.00 56.97 705 ARG A CA 1
ATOM 5449 C C . ARG A 1 705 ? 8.140 -5.369 -8.917 1.00 56.97 705 ARG A C 1
ATOM 5451 O O . ARG A 1 705 ? 8.168 -4.257 -9.443 1.00 56.97 705 ARG A O 1
ATOM 5458 N N . PHE A 1 706 ? 7.037 -5.999 -8.490 1.00 60.56 706 PHE A N 1
ATOM 5459 C CA . PHE A 1 706 ? 5.658 -5.581 -8.770 1.00 60.56 706 PHE A CA 1
ATOM 5460 C C . PHE A 1 706 ? 5.568 -4.948 -10.160 1.00 60.56 706 PHE A C 1
ATOM 5462 O O . PHE A 1 706 ? 5.441 -3.732 -10.312 1.00 60.56 706 PHE A O 1
ATOM 5469 N N . ASP A 1 707 ? 5.783 -5.770 -11.183 1.00 73.19 707 ASP A N 1
ATOM 5470 C CA . ASP A 1 707 ? 5.814 -5.314 -12.569 1.00 73.19 707 ASP A CA 1
ATOM 5471 C C . ASP A 1 707 ? 4.385 -5.174 -13.102 1.00 73.19 707 ASP A C 1
ATOM 5473 O O . ASP A 1 707 ? 3.902 -6.003 -13.873 1.00 73.19 707 ASP A O 1
ATOM 5477 N N . THR A 1 708 ? 3.699 -4.122 -12.649 1.00 78.38 708 THR A N 1
ATOM 5478 C CA . THR A 1 708 ? 2.343 -3.755 -13.077 1.00 78.38 708 THR A CA 1
ATOM 5479 C C . THR A 1 708 ? 2.247 -3.718 -14.601 1.00 78.38 708 THR A C 1
ATOM 5481 O O . THR A 1 708 ? 1.271 -4.195 -15.171 1.00 78.38 708 THR A O 1
ATOM 5484 N N . LEU A 1 709 ? 3.272 -3.188 -15.275 1.00 79.06 709 LEU A N 1
ATOM 5485 C CA . LEU A 1 709 ? 3.304 -3.066 -16.730 1.00 79.06 709 LEU A CA 1
ATOM 5486 C C . LEU A 1 709 ? 3.241 -4.429 -17.438 1.00 79.06 709 LEU A C 1
ATOM 5488 O O . LEU A 1 709 ? 2.625 -4.522 -18.499 1.00 79.06 709 LEU A O 1
ATOM 5492 N N . SER A 1 710 ? 3.850 -5.464 -16.851 1.00 77.38 710 SER A N 1
ATOM 5493 C CA . SER A 1 710 ? 3.854 -6.820 -17.411 1.00 77.38 710 SER A CA 1
ATOM 5494 C C . SER A 1 710 ? 2.489 -7.511 -17.389 1.00 77.38 710 SER A C 1
ATOM 5496 O O . SER A 1 710 ? 2.225 -8.299 -18.288 1.00 77.38 710 SER A O 1
ATOM 5498 N N . VAL A 1 711 ? 1.626 -7.186 -16.420 1.00 84.69 711 VAL A N 1
ATOM 5499 C CA . VAL A 1 711 ? 0.343 -7.885 -16.195 1.00 84.69 711 VAL A CA 1
ATOM 5500 C C . VAL A 1 711 ? -0.882 -7.059 -16.592 1.00 84.69 711 VAL A C 1
ATOM 5502 O O . VAL A 1 711 ? -1.962 -7.598 -16.804 1.00 84.69 711 VAL A O 1
ATOM 5505 N N . ILE A 1 712 ? -0.751 -5.731 -16.711 1.00 90.38 712 ILE A N 1
ATOM 5506 C CA . ILE A 1 712 ? -1.905 -4.837 -16.909 1.00 90.38 712 ILE A CA 1
ATOM 5507 C C . ILE A 1 712 ? -2.664 -5.096 -18.220 1.00 90.38 712 ILE A C 1
ATOM 5509 O O . ILE A 1 712 ? -3.866 -4.845 -18.291 1.00 90.38 712 ILE A O 1
ATOM 5513 N N . ASN A 1 713 ? -1.986 -5.614 -19.249 1.00 89.62 713 ASN A N 1
ATOM 5514 C CA . ASN A 1 713 ? -2.607 -5.940 -20.536 1.00 89.62 713 ASN A CA 1
ATOM 5515 C C . ASN A 1 713 ? -3.469 -7.212 -20.487 1.00 89.62 713 ASN A C 1
ATOM 5517 O O . ASN A 1 713 ? -4.376 -7.346 -21.308 1.00 89.62 713 ASN A O 1
ATOM 5521 N N . ASP A 1 714 ? -3.245 -8.091 -19.508 1.00 88.25 714 ASP A N 1
ATOM 5522 C CA . ASP A 1 714 ? -4.007 -9.334 -19.335 1.00 88.25 714 ASP A CA 1
ATOM 5523 C C . ASP A 1 714 ? -5.333 -9.098 -18.588 1.00 88.25 714 ASP A C 1
ATOM 5525 O O . ASP A 1 714 ? -6.240 -9.928 -18.611 1.00 88.25 714 ASP A O 1
ATOM 5529 N N . ILE A 1 715 ? -5.495 -7.924 -17.968 1.00 92.94 715 ILE A N 1
ATOM 5530 C CA . ILE A 1 715 ? -6.677 -7.565 -17.181 1.00 92.94 715 ILE A CA 1
ATOM 5531 C C . ILE A 1 715 ? -7.871 -7.275 -18.090 1.00 92.94 715 ILE A C 1
ATOM 5533 O O . ILE A 1 715 ? -7.870 -6.312 -18.861 1.00 92.94 715 ILE A O 1
ATOM 5537 N N . THR A 1 716 ? -8.939 -8.055 -17.939 1.00 93.62 716 THR A N 1
ATOM 5538 C CA . THR A 1 716 ? -10.154 -7.961 -18.763 1.00 93.62 716 THR A CA 1
ATOM 5539 C C . THR A 1 716 ? -11.193 -6.972 -18.232 1.00 93.62 716 THR A C 1
ATOM 5541 O O . THR A 1 716 ? -11.943 -6.416 -19.025 1.00 93.62 716 THR A O 1
ATOM 5544 N N . CYS A 1 717 ? -11.233 -6.665 -16.931 1.00 95.81 717 CYS A N 1
ATOM 5545 C CA . CYS A 1 717 ? -12.192 -5.699 -16.373 1.00 95.81 717 CYS A CA 1
ATOM 5546 C C . CYS A 1 717 ? -11.859 -4.234 -16.754 1.00 95.81 717 CYS A C 1
ATOM 5548 O O . CYS A 1 717 ? -10.744 -3.955 -17.202 1.00 95.81 717 CYS A O 1
ATOM 5550 N N . PRO A 1 718 ? -12.784 -3.270 -16.562 1.00 97.19 718 PRO A N 1
ATOM 5551 C CA . PRO A 1 718 ? -12.488 -1.839 -16.661 1.00 97.19 718 PRO A CA 1
ATOM 5552 C C . PRO A 1 718 ? -11.313 -1.412 -15.770 1.00 97.19 718 PRO A C 1
ATOM 5554 O O . PRO A 1 718 ? -11.171 -1.906 -14.647 1.00 97.19 718 PRO A O 1
ATOM 5557 N N . ILE A 1 719 ? -10.484 -0.484 -16.262 1.00 98.06 719 ILE A N 1
ATOM 5558 C CA . ILE A 1 719 ? -9.290 0.011 -15.558 1.00 98.06 719 ILE A CA 1
ATOM 5559 C C . ILE A 1 719 ? -9.344 1.533 -15.444 1.00 98.06 719 ILE A C 1
ATOM 5561 O O . ILE A 1 719 ? -9.377 2.242 -16.451 1.00 98.06 719 ILE A O 1
ATOM 5565 N N . THR A 1 720 ? -9.249 2.040 -14.219 1.00 98.44 720 THR A N 1
ATOM 5566 C CA . THR A 1 720 ? -9.182 3.475 -13.936 1.00 98.44 720 THR A CA 1
ATOM 5567 C C . THR A 1 720 ? -7.849 3.826 -13.304 1.00 98.44 720 THR A C 1
ATOM 5569 O O . THR A 1 720 ? -7.500 3.335 -12.237 1.00 98.44 720 THR A O 1
ATOM 5572 N N . ILE A 1 721 ? -7.100 4.708 -13.950 1.00 98.38 721 ILE A N 1
ATOM 5573 C CA . ILE A 1 721 ? -5.817 5.229 -13.485 1.00 98.38 721 ILE A CA 1
ATOM 5574 C C . ILE A 1 721 ? -6.049 6.665 -13.019 1.00 98.38 721 ILE A C 1
ATOM 5576 O O . ILE A 1 721 ? -6.608 7.471 -13.762 1.00 98.38 721 ILE A O 1
ATOM 5580 N N . ILE A 1 722 ? -5.622 7.008 -11.805 1.00 97.69 722 ILE A N 1
ATOM 5581 C CA . ILE A 1 722 ? -5.753 8.367 -11.266 1.00 97.69 722 ILE A CA 1
ATOM 5582 C C . ILE A 1 722 ? -4.406 8.824 -10.717 1.00 97.69 722 ILE A C 1
ATOM 5584 O O . ILE A 1 722 ? -3.811 8.131 -9.893 1.00 97.69 722 ILE A O 1
ATOM 5588 N N . HIS A 1 723 ? -3.918 9.982 -11.169 1.00 96.25 723 HIS A N 1
ATOM 5589 C CA . HIS A 1 723 ? -2.594 10.487 -10.785 1.00 96.25 723 HIS A CA 1
ATOM 5590 C C . HIS A 1 723 ? -2.537 12.018 -10.760 1.00 96.25 723 HIS A C 1
ATOM 5592 O O . HIS A 1 723 ? -3.055 12.668 -11.669 1.00 96.25 723 HIS A O 1
ATOM 5598 N N . ALA A 1 724 ? -1.869 12.593 -9.757 1.00 88.12 724 ALA A N 1
ATOM 5599 C CA . ALA A 1 724 ? -1.728 14.039 -9.597 1.00 88.12 724 ALA A CA 1
ATOM 5600 C C . ALA A 1 724 ? -0.425 14.551 -10.215 1.00 88.12 724 ALA A C 1
ATOM 5602 O O . ALA A 1 724 ? 0.634 13.943 -10.068 1.00 88.12 724 ALA A O 1
ATOM 5603 N N . THR A 1 725 ? -0.466 15.681 -10.922 1.00 85.31 725 THR A N 1
ATOM 5604 C CA . THR A 1 725 ? 0.747 16.232 -11.550 1.00 85.31 725 THR A CA 1
ATOM 5605 C C . THR A 1 725 ? 1.804 16.707 -10.559 1.00 85.31 725 THR A C 1
ATOM 5607 O O . THR A 1 725 ? 2.969 16.795 -10.937 1.00 85.31 725 THR A O 1
ATOM 5610 N N . ASP A 1 726 ? 1.407 17.022 -9.329 1.00 79.19 726 ASP A N 1
ATOM 5611 C CA . ASP A 1 726 ? 2.261 17.450 -8.218 1.00 79.19 726 ASP A CA 1
ATOM 5612 C C . ASP A 1 726 ? 2.601 16.304 -7.245 1.00 79.19 726 ASP A C 1
ATOM 5614 O O . ASP A 1 726 ? 3.051 16.558 -6.131 1.00 79.19 726 ASP A O 1
ATOM 5618 N N . ASP A 1 727 ? 2.420 15.042 -7.652 1.00 79.44 727 ASP A N 1
ATOM 5619 C CA . ASP A 1 727 ? 2.907 13.887 -6.894 1.00 79.44 727 ASP A CA 1
ATOM 5620 C C . ASP A 1 727 ? 4.450 13.874 -6.887 1.00 79.44 727 ASP A C 1
ATOM 5622 O O . ASP A 1 727 ? 5.100 13.615 -7.906 1.00 79.44 727 ASP A O 1
ATOM 5626 N N . TRP A 1 728 ? 5.036 14.209 -5.733 1.00 68.94 728 TRP A N 1
ATOM 5627 C CA . TRP A 1 728 ? 6.487 14.237 -5.519 1.00 68.94 728 TRP A CA 1
ATOM 5628 C C . TRP A 1 728 ? 7.090 12.868 -5.198 1.00 68.94 728 TRP A C 1
ATOM 5630 O O . TRP A 1 728 ? 8.311 12.737 -5.254 1.00 68.94 728 TRP A O 1
ATOM 5640 N N . ASP A 1 729 ? 6.264 11.868 -4.882 1.00 66.19 729 ASP A N 1
ATOM 5641 C CA . ASP A 1 729 ? 6.723 10.518 -4.551 1.00 66.19 729 ASP A CA 1
ATOM 5642 C C . ASP A 1 729 ? 6.806 9.650 -5.813 1.00 66.19 729 ASP A C 1
ATOM 5644 O O . ASP A 1 729 ? 7.779 8.918 -6.018 1.00 66.19 729 ASP A O 1
ATOM 5648 N N . ILE A 1 730 ? 5.789 9.735 -6.679 1.00 77.25 730 ILE A N 1
ATOM 5649 C CA . ILE A 1 730 ? 5.694 8.966 -7.922 1.00 77.25 730 ILE A CA 1
ATOM 5650 C C . ILE A 1 730 ? 5.384 9.908 -9.089 1.00 77.25 730 ILE A C 1
ATOM 5652 O O . ILE A 1 730 ? 4.274 10.432 -9.184 1.00 77.25 730 ILE A O 1
ATOM 5656 N N . PRO A 1 731 ? 6.309 10.088 -10.049 1.00 79.88 731 PRO A N 1
ATOM 5657 C CA . PRO A 1 731 ? 6.050 10.933 -11.206 1.00 79.88 731 PRO A CA 1
ATOM 5658 C C . PRO A 1 731 ? 4.888 10.423 -12.071 1.00 79.88 731 PRO A C 1
ATOM 5660 O O . PRO A 1 731 ? 4.811 9.239 -12.405 1.00 79.88 731 PRO A O 1
ATOM 5663 N N . VAL A 1 732 ? 4.060 11.347 -12.574 1.00 83.25 732 VAL A N 1
ATOM 5664 C CA . VAL A 1 732 ? 2.924 11.062 -13.483 1.00 83.25 732 VAL A CA 1
ATOM 5665 C C . VAL A 1 732 ? 3.307 10.270 -14.745 1.00 83.25 732 VAL A C 1
ATOM 5667 O O . VAL A 1 732 ? 2.456 9.664 -15.397 1.00 83.25 732 VAL A O 1
ATOM 5670 N N . ALA A 1 733 ? 4.593 10.255 -15.107 1.00 81.19 733 ALA A N 1
ATOM 5671 C CA . ALA A 1 733 ? 5.118 9.453 -16.207 1.00 81.19 733 ALA A CA 1
ATOM 5672 C C . ALA A 1 733 ? 4.804 7.953 -16.054 1.00 81.19 733 ALA A C 1
ATOM 5674 O O . ALA A 1 733 ? 4.577 7.292 -17.063 1.00 81.19 733 ALA A O 1
ATOM 5675 N N . HIS A 1 734 ? 4.721 7.426 -14.826 1.00 86.69 734 HIS A N 1
ATOM 5676 C CA . HIS A 1 734 ? 4.350 6.028 -14.595 1.00 86.69 734 HIS A CA 1
ATOM 5677 C C . HIS A 1 734 ? 2.900 5.736 -14.979 1.00 86.69 734 HIS A C 1
ATOM 5679 O O . HIS A 1 734 ? 2.646 4.802 -15.737 1.00 86.69 734 HIS A O 1
ATOM 5685 N N . ALA A 1 735 ? 1.958 6.560 -14.516 1.00 91.25 735 ALA A N 1
ATOM 5686 C CA . ALA A 1 735 ? 0.552 6.445 -14.888 1.00 91.25 735 ALA A CA 1
ATOM 5687 C C . ALA A 1 735 ? 0.351 6.578 -16.406 1.00 91.25 735 ALA A C 1
ATOM 5689 O O . ALA A 1 735 ? -0.398 5.805 -17.001 1.00 91.25 735 ALA A O 1
ATOM 5690 N N . LYS A 1 736 ? 1.079 7.502 -17.051 1.00 90.06 736 LYS A N 1
ATOM 5691 C CA . LYS A 1 736 ? 1.073 7.637 -18.516 1.00 90.06 736 LYS A CA 1
ATOM 5692 C C . LYS A 1 736 ? 1.615 6.397 -19.216 1.00 90.06 736 LYS A C 1
ATOM 5694 O O . LYS A 1 736 ? 0.990 5.943 -20.161 1.00 90.06 736 LYS A O 1
ATOM 5699 N N . ALA A 1 737 ? 2.721 5.827 -18.739 1.00 87.62 737 ALA A N 1
ATOM 5700 C CA . ALA A 1 737 ? 3.286 4.609 -19.311 1.00 87.62 737 ALA A CA 1
ATOM 5701 C C . ALA A 1 737 ? 2.311 3.422 -19.225 1.00 87.62 737 ALA A C 1
ATOM 5703 O O . ALA A 1 737 ? 2.184 2.671 -20.186 1.00 87.62 737 ALA A O 1
ATOM 5704 N N . LEU A 1 738 ? 1.584 3.281 -18.110 1.00 91.06 738 LEU A N 1
ATOM 5705 C CA . LEU A 1 738 ? 0.537 2.264 -17.963 1.00 91.06 738 LEU A CA 1
ATOM 5706 C C . LEU A 1 738 ? -0.633 2.501 -18.931 1.00 91.06 738 LEU A C 1
ATOM 5708 O O . LEU A 1 738 ? -1.057 1.577 -19.620 1.00 91.06 738 LEU A O 1
ATOM 5712 N N . PHE A 1 739 ? -1.122 3.741 -19.022 1.00 95.12 739 PHE A N 1
ATOM 5713 C CA . PHE A 1 739 ? -2.197 4.107 -19.948 1.00 95.12 739 PHE A CA 1
ATOM 5714 C C . PHE A 1 739 ? -1.800 3.897 -21.416 1.00 95.12 739 PHE A C 1
ATOM 5716 O O . PHE A 1 739 ? -2.582 3.368 -22.202 1.00 95.12 739 PHE A O 1
ATOM 5723 N N . ASP A 1 740 ? -0.581 4.289 -21.785 1.00 90.75 740 ASP A N 1
ATOM 5724 C CA . ASP A 1 740 ? -0.066 4.153 -23.145 1.00 90.75 740 ASP A CA 1
ATOM 5725 C C . ASP A 1 740 ? 0.196 2.681 -23.504 1.00 90.75 740 ASP A C 1
ATOM 5727 O O . ASP A 1 740 ? -0.081 2.289 -24.633 1.00 90.75 740 ASP A O 1
ATOM 5731 N N . SER A 1 741 ? 0.630 1.849 -22.548 1.00 91.31 741 SER A N 1
ATOM 5732 C CA . SER A 1 741 ? 0.759 0.394 -22.729 1.00 91.31 741 SER A CA 1
ATOM 5733 C C . SER A 1 741 ? -0.577 -0.260 -23.089 1.00 91.31 741 SER A C 1
ATOM 5735 O O . SER A 1 741 ? -0.660 -0.984 -24.078 1.00 91.31 741 SER A O 1
ATOM 5737 N N . LEU A 1 742 ? -1.645 0.081 -22.358 1.00 93.56 742 LEU A N 1
ATOM 5738 C CA . LEU A 1 742 ? -3.005 -0.397 -22.637 1.00 93.56 742 LEU A CA 1
ATOM 5739 C C . LEU A 1 742 ? -3.548 0.084 -23.992 1.00 93.56 742 LEU A C 1
ATOM 5741 O O . LEU A 1 742 ? -4.414 -0.561 -24.582 1.00 93.56 742 LEU A O 1
ATOM 5745 N N . LEU A 1 743 ? -3.076 1.237 -24.468 1.00 93.44 743 LEU A N 1
ATOM 5746 C CA . LEU A 1 743 ? -3.476 1.822 -25.745 1.00 93.44 743 LEU A CA 1
ATOM 5747 C C . LEU A 1 743 ? -2.692 1.241 -26.931 1.00 93.44 743 LEU A C 1
ATOM 5749 O O . LEU A 1 743 ? -3.170 1.308 -28.063 1.00 93.44 743 LEU A O 1
ATOM 5753 N N . GLU A 1 744 ? -1.498 0.694 -26.692 1.00 90.25 744 GLU A N 1
ATOM 5754 C CA . GLU A 1 744 ? -0.532 0.311 -27.728 1.00 90.25 744 GLU A CA 1
ATOM 5755 C C . GLU A 1 744 ? -1.131 -0.639 -28.773 1.00 90.25 744 GLU A C 1
ATOM 5757 O O . GLU A 1 744 ? -0.905 -0.461 -29.969 1.00 90.25 744 GLU A O 1
ATOM 5762 N N . SER A 1 745 ? -1.971 -1.585 -28.341 1.00 88.31 745 SER A N 1
ATOM 5763 C CA . SER A 1 745 ? -2.656 -2.553 -29.212 1.00 88.31 745 SER A CA 1
ATOM 5764 C C . SER A 1 745 ? -3.643 -1.919 -30.206 1.00 88.31 745 SER A C 1
ATOM 5766 O O . SER A 1 745 ? -3.972 -2.531 -31.223 1.00 88.31 745 SER A O 1
ATOM 5768 N N . LEU A 1 746 ? -4.102 -0.688 -29.950 1.00 90.12 746 LEU A N 1
ATOM 5769 C CA . LEU A 1 746 ? -5.034 0.060 -30.804 1.00 90.12 746 LEU A CA 1
ATOM 5770 C C . LEU A 1 746 ? -4.332 1.023 -31.774 1.00 90.12 746 LEU A C 1
ATOM 5772 O O . LEU A 1 746 ? -4.989 1.629 -32.637 1.00 90.12 746 LEU A O 1
ATOM 5776 N N . LEU A 1 747 ? -3.017 1.200 -31.623 1.00 89.88 747 LEU A N 1
ATOM 5777 C CA . LEU A 1 747 ? -2.196 2.074 -32.452 1.00 89.88 747 LEU A CA 1
ATOM 5778 C C . LEU A 1 747 ? -1.542 1.289 -33.603 1.00 89.88 747 LEU A C 1
ATOM 5780 O O . LEU A 1 747 ? -1.332 0.082 -33.499 1.00 89.88 747 LEU A O 1
ATOM 5784 N N . PRO A 1 748 ? -1.193 1.953 -34.723 1.00 88.50 748 PRO A N 1
ATOM 5785 C CA . PRO A 1 748 ? -0.421 1.318 -35.784 1.00 88.50 748 PRO A CA 1
ATOM 5786 C C . PRO A 1 748 ? 0.903 0.769 -35.232 1.00 88.50 748 PRO A C 1
ATOM 5788 O O . PRO A 1 748 ? 1.581 1.499 -34.495 1.00 88.50 748 PRO A O 1
ATOM 5791 N N . PRO A 1 749 ? 1.302 -0.467 -35.590 1.00 82.56 749 PRO A N 1
ATOM 5792 C CA . PRO A 1 749 ? 2.547 -1.051 -35.110 1.00 82.56 749 PRO A CA 1
ATOM 5793 C C . PRO A 1 749 ? 3.733 -0.183 -35.527 1.00 82.56 749 PRO A C 1
ATOM 5795 O O . PRO A 1 749 ? 3.721 0.445 -36.590 1.00 82.56 749 PRO A O 1
ATOM 5798 N N . HIS A 1 750 ? 4.772 -0.152 -34.695 1.00 76.44 750 HIS A N 1
ATOM 5799 C CA . HIS A 1 750 ? 5.998 0.547 -35.049 1.00 76.44 750 HIS A CA 1
ATOM 5800 C C . HIS A 1 750 ? 6.601 -0.074 -36.322 1.00 76.44 750 HIS A C 1
ATOM 5802 O O . HIS A 1 750 ? 6.894 -1.270 -36.332 1.00 76.44 750 HIS A O 1
ATOM 5808 N N . PRO A 1 751 ? 6.813 0.707 -37.399 1.00 73.50 751 PRO A N 1
ATOM 5809 C CA . PRO A 1 751 ? 7.318 0.164 -38.660 1.00 73.50 751 PRO A CA 1
ATOM 5810 C C . PRO A 1 751 ? 8.812 -0.197 -38.606 1.00 73.50 751 PRO A C 1
ATOM 5812 O O . PRO A 1 751 ? 9.360 -0.707 -39.579 1.00 73.50 751 PRO A O 1
ATOM 5815 N N . PHE A 1 752 ? 9.477 0.070 -37.481 1.00 76.88 752 PHE A N 1
ATOM 5816 C CA . PHE A 1 752 ? 10.895 -0.165 -37.237 1.00 76.88 752 PHE A CA 1
ATOM 5817 C C . PHE A 1 752 ? 11.129 -0.487 -35.757 1.00 76.88 752 PHE A C 1
ATOM 5819 O O . PHE A 1 752 ? 10.361 -0.062 -34.891 1.00 76.88 752 PHE A O 1
ATOM 5826 N N . SER A 1 753 ? 12.202 -1.223 -35.458 1.00 72.69 753 SER A N 1
ATOM 5827 C CA . SER A 1 753 ? 12.573 -1.522 -34.075 1.00 72.69 753 SER A CA 1
ATOM 5828 C C . SER A 1 753 ? 13.099 -0.265 -33.353 1.00 72.69 753 SER A C 1
ATOM 5830 O O . SER A 1 753 ? 13.675 0.623 -33.997 1.00 72.69 753 SER A O 1
ATOM 5832 N N . PRO A 1 754 ? 12.969 -0.171 -32.013 1.00 67.19 754 PRO A N 1
ATOM 5833 C CA . PRO A 1 754 ? 13.593 0.902 -31.234 1.00 67.19 754 PRO A CA 1
ATOM 5834 C C . PRO A 1 754 ? 15.111 0.988 -31.449 1.00 67.19 754 PRO A C 1
ATOM 5836 O O . PRO A 1 754 ? 15.682 2.078 -31.431 1.00 67.19 754 PRO A O 1
ATOM 5839 N N . GLU A 1 755 ? 15.768 -0.149 -31.695 1.00 69.50 755 GLU A N 1
ATOM 5840 C CA . GLU A 1 755 ? 17.203 -0.214 -31.974 1.00 69.50 755 GLU A CA 1
ATOM 5841 C C . GLU A 1 755 ? 17.559 0.415 -33.322 1.00 69.50 755 GLU A C 1
ATOM 5843 O O . GLU A 1 755 ? 18.528 1.167 -33.407 1.00 69.50 755 GLU A O 1
ATOM 5848 N N . ASP A 1 756 ? 16.767 0.178 -34.368 1.00 75.38 756 ASP A N 1
ATOM 5849 C CA . ASP A 1 756 ? 17.017 0.768 -35.686 1.00 75.38 756 ASP A CA 1
ATOM 5850 C C . ASP A 1 756 ? 16.807 2.289 -35.683 1.00 75.38 756 ASP A C 1
ATOM 5852 O O . ASP A 1 756 ? 17.562 3.017 -36.334 1.00 75.38 756 ASP A O 1
ATOM 5856 N N . ALA A 1 757 ? 15.846 2.779 -34.892 1.00 65.62 757 ALA A N 1
ATOM 5857 C CA . ALA A 1 757 ? 15.656 4.209 -34.660 1.00 65.62 757 ALA A CA 1
ATOM 5858 C C . ALA A 1 757 ? 16.841 4.831 -33.893 1.00 65.62 757 ALA A C 1
ATOM 5860 O O . ALA A 1 757 ? 17.355 5.875 -34.295 1.00 65.62 757 ALA A O 1
ATOM 5861 N N . LEU A 1 758 ? 17.323 4.177 -32.827 1.00 66.31 758 LEU A N 1
ATOM 5862 C CA . LEU A 1 758 ? 18.468 4.643 -32.028 1.00 66.31 758 LEU A CA 1
ATOM 5863 C C . LEU A 1 758 ? 19.794 4.613 -32.799 1.00 66.31 758 LEU A C 1
ATOM 5865 O O . LEU A 1 758 ? 20.650 5.470 -32.591 1.00 66.31 758 LEU A O 1
ATOM 5869 N N . LEU A 1 759 ? 19.961 3.643 -33.699 1.00 74.75 759 LEU A N 1
ATOM 5870 C CA . LEU A 1 759 ? 21.132 3.512 -34.567 1.00 74.75 759 LEU A CA 1
ATOM 5871 C C . LEU A 1 759 ? 21.087 4.459 -35.778 1.00 74.75 759 LEU A C 1
ATOM 5873 O O . LEU A 1 759 ? 21.994 4.418 -36.608 1.00 74.75 759 LEU A O 1
ATOM 5877 N N . GLY A 1 760 ? 20.048 5.296 -35.899 1.00 74.19 760 GLY A N 1
ATOM 5878 C CA . GLY A 1 760 ? 19.894 6.249 -36.999 1.00 74.19 760 GLY A CA 1
ATOM 5879 C C . GLY A 1 760 ? 19.690 5.587 -38.364 1.00 74.19 760 GLY A C 1
ATOM 5880 O O . GLY A 1 760 ? 19.944 6.213 -39.390 1.00 74.19 760 GLY A O 1
ATOM 5881 N N . LYS A 1 761 ? 19.257 4.319 -38.391 1.00 77.12 761 LYS A N 1
ATOM 5882 C CA . LYS A 1 761 ? 18.974 3.574 -39.630 1.00 77.12 761 LYS A CA 1
ATOM 5883 C C . LYS A 1 761 ? 17.625 3.945 -40.249 1.00 77.12 761 LYS A C 1
ATOM 5885 O O . LYS A 1 761 ? 17.349 3.556 -41.378 1.00 77.12 761 LYS A O 1
ATOM 5890 N N . VAL A 1 762 ? 16.797 4.671 -39.504 1.00 77.38 762 VAL A N 1
ATOM 5891 C CA . VAL A 1 762 ? 15.490 5.180 -39.925 1.00 77.38 762 VAL A CA 1
ATOM 5892 C C . VAL A 1 762 ? 15.635 6.665 -40.225 1.00 77.38 762 VAL A C 1
ATOM 5894 O O . VAL A 1 762 ? 16.192 7.410 -39.414 1.00 77.38 762 VAL A O 1
ATOM 5897 N N . SER A 1 763 ? 15.138 7.116 -41.376 1.00 81.88 763 SER A N 1
ATOM 5898 C CA . SER A 1 763 ? 15.182 8.541 -41.704 1.00 81.88 763 SER A CA 1
ATOM 5899 C C . SER A 1 763 ? 14.277 9.350 -40.769 1.00 81.88 763 SER A C 1
ATOM 5901 O O . SER A 1 763 ? 13.245 8.879 -40.286 1.00 81.88 763 SER A O 1
ATOM 5903 N N . HIS A 1 764 ? 14.630 10.616 -40.537 1.00 78.44 764 HIS A N 1
ATOM 5904 C CA . HIS A 1 764 ? 13.804 11.511 -39.723 1.00 78.44 764 HIS A CA 1
ATOM 5905 C C . HIS A 1 764 ? 12.381 11.674 -40.295 1.00 78.44 764 HIS A C 1
ATOM 5907 O O . HIS A 1 764 ? 11.417 11.807 -39.545 1.00 78.44 764 HIS A O 1
ATOM 5913 N N . GLU A 1 765 ? 12.239 11.613 -41.621 1.00 83.25 765 GLU A N 1
ATOM 5914 C CA . GLU A 1 765 ? 10.954 11.693 -42.319 1.00 83.25 765 GLU A CA 1
ATOM 5915 C C . GLU A 1 765 ? 10.078 10.460 -42.074 1.00 83.25 765 GLU A C 1
ATOM 5917 O O . GLU A 1 765 ? 8.880 10.600 -41.830 1.00 83.25 765 GLU A O 1
ATOM 5922 N N . GLU A 1 766 ? 10.656 9.257 -42.099 1.00 79.88 766 GLU A N 1
ATOM 5923 C CA . GLU A 1 766 ? 9.942 8.014 -41.776 1.00 79.88 766 GLU A CA 1
ATOM 5924 C C . GLU A 1 766 ? 9.528 7.969 -40.307 1.00 79.88 766 GLU A C 1
ATOM 5926 O O . GLU A 1 766 ? 8.397 7.587 -40.002 1.00 79.88 766 GLU A O 1
ATOM 5931 N N . LEU A 1 767 ? 10.408 8.418 -39.408 1.00 78.31 767 LEU A N 1
ATOM 5932 C CA . LEU A 1 767 ? 10.114 8.496 -37.982 1.00 78.31 767 LEU A CA 1
ATOM 5933 C C . LEU A 1 767 ? 8.973 9.484 -37.704 1.00 78.31 767 LEU A C 1
ATOM 5935 O O . LEU A 1 767 ? 8.011 9.147 -37.017 1.00 78.31 767 LEU A O 1
ATOM 5939 N N . SER A 1 768 ? 9.038 10.674 -38.308 1.00 80.88 768 SER A N 1
ATOM 5940 C CA . SER A 1 768 ? 7.998 11.702 -38.207 1.00 80.88 768 SER A CA 1
ATOM 5941 C C . SER A 1 768 ? 6.660 11.227 -38.781 1.00 80.88 768 SER A C 1
ATOM 5943 O O . SER A 1 768 ? 5.617 11.417 -38.156 1.00 80.88 768 SER A O 1
ATOM 5945 N N . ARG A 1 769 ? 6.671 10.534 -39.929 1.00 85.75 769 ARG A N 1
ATOM 5946 C CA . ARG A 1 769 ? 5.461 9.953 -40.531 1.00 85.75 769 ARG A CA 1
ATOM 5947 C C . ARG A 1 769 ? 4.823 8.908 -39.614 1.00 85.75 769 ARG A C 1
ATOM 5949 O O . ARG A 1 769 ? 3.646 9.033 -39.298 1.00 85.75 769 ARG A O 1
ATOM 5956 N N . ALA A 1 770 ? 5.607 7.951 -39.116 1.00 81.94 770 ALA A N 1
ATOM 5957 C CA . ALA A 1 770 ? 5.120 6.921 -38.199 1.00 81.94 770 ALA A CA 1
ATOM 5958 C C . ALA A 1 770 ? 4.541 7.518 -36.902 1.00 81.94 770 ALA A C 1
ATOM 5960 O O . ALA A 1 770 ? 3.499 7.076 -36.418 1.00 81.94 770 ALA A O 1
ATOM 5961 N N . MET A 1 771 ? 5.182 8.556 -36.351 1.00 81.50 771 MET A N 1
ATOM 5962 C CA . MET A 1 771 ? 4.671 9.276 -35.181 1.00 81.50 771 MET A CA 1
ATOM 5963 C C . MET A 1 771 ? 3.373 10.033 -35.487 1.00 81.50 771 MET A C 1
ATOM 5965 O O . MET A 1 771 ? 2.448 9.996 -34.678 1.00 81.50 771 MET A O 1
ATOM 5969 N N . ASN A 1 772 ? 3.269 10.688 -36.647 1.00 87.88 772 ASN A N 1
ATOM 5970 C CA . ASN A 1 772 ? 2.058 11.400 -37.060 1.00 87.88 772 ASN A CA 1
ATOM 5971 C C . ASN A 1 772 ? 0.873 10.454 -37.274 1.00 87.88 772 ASN A C 1
ATOM 5973 O O . ASN A 1 772 ? -0.233 10.764 -36.828 1.00 87.88 772 ASN A O 1
ATOM 5977 N N . ASP A 1 773 ? 1.094 9.292 -37.889 1.00 88.31 773 ASP A N 1
ATOM 5978 C CA . ASP A 1 773 ? 0.051 8.283 -38.095 1.00 88.31 773 ASP A CA 1
ATOM 5979 C C . ASP A 1 773 ? -0.466 7.749 -36.752 1.00 88.31 773 ASP A C 1
ATOM 5981 O O . ASP A 1 773 ? -1.676 7.697 -36.512 1.00 88.31 773 ASP A O 1
ATOM 5985 N N . ARG A 1 774 ? 0.449 7.440 -35.822 1.00 88.94 774 ARG A N 1
ATOM 5986 C CA . ARG A 1 774 ? 0.102 7.017 -34.457 1.00 88.94 774 ARG A CA 1
ATOM 5987 C C . ARG A 1 774 ? -0.628 8.110 -33.676 1.00 88.94 774 ARG A C 1
ATOM 5989 O O . ARG A 1 774 ? -1.646 7.822 -33.053 1.00 88.94 774 ARG A O 1
ATOM 5996 N N . ASN A 1 775 ? -0.177 9.364 -33.750 1.00 88.31 775 ASN A N 1
ATOM 5997 C CA . ASN A 1 775 ? -0.844 10.502 -33.105 1.00 88.31 775 ASN A CA 1
ATOM 5998 C C . ASN A 1 775 ? -2.248 10.742 -33.674 1.00 88.31 775 ASN A C 1
ATOM 6000 O O . ASN A 1 775 ? -3.188 10.997 -32.920 1.00 88.31 775 ASN A O 1
ATOM 6004 N N . THR A 1 776 ? -2.406 10.610 -34.992 1.00 92.56 776 THR A N 1
ATOM 6005 C CA . THR A 1 776 ? -3.706 10.720 -35.663 1.00 92.56 776 THR A CA 1
ATOM 6006 C C . THR A 1 776 ? -4.643 9.619 -35.186 1.00 92.56 776 THR A C 1
ATOM 6008 O O . THR A 1 776 ? -5.780 9.905 -34.811 1.00 92.56 776 THR A O 1
ATOM 6011 N N . ARG A 1 777 ? -4.166 8.367 -35.125 1.00 92.75 777 ARG A N 1
ATOM 6012 C CA . ARG A 1 777 ? -4.963 7.254 -34.601 1.00 92.75 777 ARG A CA 1
ATOM 6013 C C . ARG A 1 777 ? -5.331 7.464 -33.135 1.00 92.75 777 ARG A C 1
ATOM 6015 O O . ARG A 1 777 ? -6.498 7.296 -32.793 1.00 92.75 777 ARG A O 1
ATOM 6022 N N . ARG A 1 778 ? -4.385 7.890 -32.291 1.00 93.12 778 ARG A N 1
ATOM 6023 C CA . ARG A 1 778 ? -4.636 8.224 -30.880 1.00 93.12 778 ARG A CA 1
ATOM 6024 C C . ARG A 1 778 ? -5.770 9.239 -30.741 1.00 93.12 778 ARG A C 1
ATOM 6026 O O . ARG A 1 778 ? -6.675 9.009 -29.951 1.00 93.12 778 ARG A O 1
ATOM 6033 N N . GLY A 1 779 ? -5.755 10.312 -31.534 1.00 91.75 779 GLY A N 1
ATOM 6034 C CA . GLY A 1 779 ? -6.807 11.336 -31.522 1.00 91.75 779 GLY A CA 1
ATOM 6035 C C . GLY A 1 779 ? -8.188 10.847 -31.980 1.00 91.75 779 GLY A C 1
ATOM 6036 O O . GLY A 1 779 ? -9.180 11.509 -31.698 1.00 91.75 779 GLY A O 1
ATOM 6037 N N . GLN A 1 780 ? -8.269 9.704 -32.669 1.00 93.50 780 GLN A N 1
ATOM 6038 C CA . GLN A 1 780 ? -9.538 9.080 -33.067 1.00 93.50 780 GLN A CA 1
ATOM 6039 C C . GLN A 1 780 ? -10.092 8.120 -32.010 1.00 93.50 780 GLN A C 1
ATOM 6041 O O . GLN A 1 780 ? -11.305 7.954 -31.932 1.00 93.50 780 GLN A O 1
ATOM 6046 N N . VAL A 1 781 ? -9.220 7.449 -31.251 1.00 95.12 781 VAL A N 1
ATOM 6047 C CA . VAL A 1 781 ? -9.623 6.394 -30.300 1.00 95.12 781 VAL A CA 1
ATOM 6048 C C . VAL A 1 781 ? -9.699 6.883 -28.856 1.00 95.12 781 VAL A C 1
ATOM 6050 O O . VAL A 1 781 ? -10.479 6.342 -28.079 1.00 95.12 781 VAL A O 1
ATOM 6053 N N . VAL A 1 782 ? -8.918 7.905 -28.492 1.00 96.62 782 VAL A N 1
ATOM 6054 C CA . VAL A 1 782 ? -8.913 8.477 -27.143 1.00 96.62 782 VAL A CA 1
ATOM 6055 C C . VAL A 1 782 ? -9.804 9.712 -27.103 1.00 96.62 782 VAL A C 1
ATOM 6057 O O . VAL A 1 782 ? -9.525 10.718 -27.753 1.00 96.62 782 VAL A O 1
ATOM 6060 N N . ALA A 1 783 ? -10.849 9.658 -26.283 1.00 96.38 783 ALA A N 1
ATOM 6061 C CA . ALA A 1 783 ? -11.660 10.817 -25.945 1.00 96.38 783 ALA A CA 1
ATOM 6062 C C . ALA A 1 783 ? -11.083 11.500 -24.700 1.00 96.38 783 ALA A C 1
ATOM 6064 O O . ALA A 1 783 ? -11.040 10.894 -23.628 1.00 96.38 783 ALA A O 1
ATOM 6065 N N . THR A 1 784 ? -10.662 12.760 -24.830 1.00 95.81 784 THR A N 1
ATOM 6066 C CA . THR A 1 784 ? -10.127 13.556 -23.716 1.00 95.81 784 THR A CA 1
ATOM 6067 C C . THR A 1 784 ? -11.042 14.734 -23.395 1.00 95.81 784 THR A C 1
ATOM 6069 O O . THR A 1 784 ? -11.377 15.533 -24.267 1.00 95.81 784 THR A O 1
ATOM 6072 N N . MET A 1 785 ? -11.395 14.873 -22.120 1.00 94.62 785 MET A N 1
ATOM 6073 C CA . MET A 1 785 ? -12.168 15.978 -21.564 1.00 94.62 785 MET A CA 1
ATOM 6074 C C . MET A 1 785 ? -11.321 16.753 -20.552 1.00 94.62 785 MET A C 1
ATOM 6076 O O . MET A 1 785 ? -10.665 16.164 -19.696 1.00 94.62 785 MET A O 1
ATOM 6080 N N . GLN A 1 786 ? -11.357 18.083 -20.630 1.00 95.00 786 GLN A N 1
ATOM 6081 C CA . GLN A 1 786 ? -10.757 18.963 -19.626 1.00 95.00 786 GLN A CA 1
ATOM 6082 C C . GLN A 1 786 ? -11.830 19.398 -18.629 1.00 95.00 786 GLN A C 1
ATOM 6084 O O . GLN A 1 786 ? -12.828 20.005 -19.013 1.00 95.00 786 GLN A O 1
ATOM 6089 N N . VAL A 1 787 ? -11.611 19.109 -17.350 1.00 91.94 787 VAL A N 1
ATOM 6090 C CA . VAL A 1 787 ? -12.502 19.478 -16.251 1.00 91.94 787 VAL A CA 1
ATOM 6091 C C . VAL A 1 787 ? -11.851 20.607 -15.465 1.00 91.94 787 VAL A C 1
ATOM 6093 O O . VAL A 1 787 ? -10.804 20.441 -14.835 1.00 91.94 787 VAL A O 1
ATOM 6096 N N . LYS A 1 788 ? -12.472 21.789 -15.511 1.00 88.19 788 LYS A N 1
ATOM 6097 C CA . LYS A 1 788 ? -11.959 22.989 -14.845 1.00 88.19 788 LYS A CA 1
ATOM 6098 C C . LYS A 1 788 ? -11.796 22.737 -13.342 1.00 88.19 788 LYS A C 1
ATOM 6100 O O . LYS A 1 788 ? -12.763 22.410 -12.669 1.00 88.19 788 LYS A O 1
ATOM 6105 N N . GLY A 1 789 ? -10.586 22.944 -12.825 1.00 82.38 789 GLY A N 1
ATOM 6106 C CA . GLY A 1 789 ? -10.266 22.797 -11.398 1.00 82.38 789 GLY A CA 1
ATOM 6107 C C . GLY A 1 789 ? -9.880 21.381 -10.957 1.00 82.38 789 GLY A C 1
ATOM 6108 O O . GLY A 1 789 ? -9.248 21.254 -9.913 1.00 82.38 789 GLY A O 1
ATOM 6109 N N . LEU A 1 790 ? -10.183 20.358 -11.765 1.00 87.94 790 LEU A N 1
ATOM 6110 C CA . LEU A 1 790 ? -9.830 18.963 -11.494 1.00 87.94 790 LEU A CA 1
ATOM 6111 C C . LEU A 1 790 ? -8.623 18.516 -12.330 1.00 87.94 790 LEU A C 1
ATOM 6113 O O . LEU A 1 790 ? -7.622 18.080 -11.773 1.00 87.94 790 LEU A O 1
ATOM 6117 N N . GLY A 1 791 ? -8.692 18.650 -13.658 1.00 93.38 791 GLY A N 1
ATOM 6118 C CA . GLY A 1 791 ? -7.643 18.199 -14.576 1.00 93.38 791 GLY A CA 1
ATOM 6119 C C . GLY A 1 791 ? -8.197 17.595 -15.861 1.00 93.38 791 GLY A C 1
ATOM 6120 O O . GLY A 1 791 ? -9.234 18.033 -16.357 1.00 93.38 791 GLY A O 1
ATOM 6121 N N . SER A 1 792 ? -7.509 16.600 -16.419 1.00 96.12 792 SER A N 1
ATOM 6122 C CA . SER A 1 792 ? -7.898 15.966 -17.683 1.00 96.12 792 SER A CA 1
ATOM 6123 C C . SER A 1 792 ? -8.327 14.519 -17.491 1.00 96.12 792 SER A C 1
ATOM 6125 O O . SER A 1 792 ? -7.601 13.747 -16.868 1.00 96.12 792 SER A O 1
ATOM 6127 N N . ILE A 1 793 ? -9.448 14.142 -18.098 1.00 97.19 793 ILE A N 1
ATOM 6128 C CA . ILE A 1 793 ? -9.950 12.769 -18.145 1.00 97.19 793 ILE A CA 1
ATOM 6129 C C . ILE A 1 793 ? -9.786 12.262 -19.573 1.00 97.19 793 ILE A C 1
ATOM 6131 O O . ILE A 1 793 ? -10.350 12.845 -20.495 1.00 97.19 793 ILE A O 1
ATOM 6135 N N . SER A 1 794 ? -9.018 11.194 -19.764 1.00 97.56 794 SER A N 1
ATOM 6136 C CA . SER A 1 794 ? -8.851 10.518 -21.054 1.00 97.56 794 SER A CA 1
ATOM 6137 C C . SER A 1 794 ? -9.442 9.118 -20.986 1.00 97.56 794 SER A C 1
ATOM 6139 O O . SER A 1 794 ? -9.170 8.387 -20.042 1.00 97.56 794 SER A O 1
ATOM 6141 N N . THR A 1 795 ? -10.244 8.744 -21.977 1.00 97.25 795 THR A N 1
ATOM 6142 C CA . THR A 1 795 ? -10.941 7.451 -22.021 1.00 97.25 795 THR A CA 1
ATOM 6143 C C . THR A 1 795 ? -10.809 6.801 -23.386 1.00 97.25 795 THR A C 1
ATOM 6145 O O . THR A 1 795 ? -10.842 7.508 -24.396 1.00 97.25 795 THR A O 1
ATOM 6148 N N . PHE A 1 796 ? -10.694 5.476 -23.428 1.00 96.81 796 PHE A N 1
ATOM 6149 C CA . PHE A 1 796 ? -10.820 4.695 -24.658 1.00 96.81 796 PHE A CA 1
ATOM 6150 C C . PHE A 1 796 ? -11.373 3.298 -24.363 1.00 96.81 796 PHE A C 1
ATOM 6152 O O . PHE A 1 796 ? -11.219 2.783 -23.255 1.00 96.81 796 PHE A O 1
ATOM 6159 N N . SER A 1 797 ? -11.997 2.686 -25.370 1.00 94.25 797 SER A N 1
ATOM 6160 C CA . SER A 1 797 ? -12.450 1.297 -25.296 1.00 94.25 797 SER A CA 1
ATOM 6161 C C . SER A 1 797 ? -11.414 0.374 -25.921 1.00 94.25 797 SER A C 1
ATOM 6163 O O . SER A 1 797 ? -10.923 0.648 -27.019 1.00 94.25 797 SER A O 1
ATOM 6165 N N . ARG A 1 798 ? -11.085 -0.717 -25.225 1.00 90.75 798 ARG A N 1
ATOM 6166 C CA . ARG A 1 798 ? -10.145 -1.740 -25.710 1.00 90.75 798 ARG A CA 1
ATOM 6167 C C . ARG A 1 798 ? -10.775 -2.685 -26.737 1.00 90.75 798 ARG A C 1
ATOM 6169 O O . ARG A 1 798 ? -10.054 -3.271 -27.538 1.00 90.75 798 ARG A O 1
ATOM 6176 N N . GLY A 1 799 ? -12.108 -2.754 -26.778 1.00 83.25 799 GLY A N 1
ATOM 6177 C CA . GLY A 1 799 ? -12.861 -3.653 -27.652 1.00 83.25 799 GLY A CA 1
ATOM 6178 C C . GLY A 1 799 ? -12.804 -5.123 -27.211 1.00 83.25 799 GLY A C 1
ATOM 6179 O O . GLY A 1 799 ? -12.022 -5.505 -26.344 1.00 83.25 799 GLY A O 1
ATOM 6180 N N . GLY A 1 800 ? -13.647 -5.963 -27.821 1.00 82.06 800 GLY A N 1
ATOM 6181 C CA . GLY A 1 800 ? -13.762 -7.381 -27.455 1.00 82.06 800 GLY A CA 1
ATOM 6182 C C . GLY A 1 800 ? -14.350 -7.578 -26.054 1.00 82.06 800 GLY A C 1
ATOM 6183 O O . GLY A 1 800 ? -15.271 -6.860 -25.674 1.00 82.06 800 GLY A O 1
ATOM 6184 N N . ASP A 1 801 ? -13.794 -8.532 -25.304 1.00 82.44 801 ASP A N 1
ATOM 6185 C CA . ASP A 1 801 ? -14.191 -8.854 -23.923 1.00 82.44 801 ASP A CA 1
ATOM 6186 C C . ASP A 1 801 ? -13.474 -7.980 -22.867 1.00 82.44 801 ASP A C 1
ATOM 6188 O O . ASP A 1 801 ? -13.560 -8.247 -21.669 1.00 82.44 801 ASP A O 1
ATOM 6192 N N . TYR A 1 802 ? -12.752 -6.937 -23.296 1.00 90.69 802 TYR A N 1
ATOM 6193 C CA . TYR A 1 802 ? -12.006 -6.042 -22.411 1.00 90.69 802 TYR A CA 1
ATOM 6194 C C . TYR A 1 802 ? -12.812 -4.794 -22.042 1.00 90.69 802 TYR A C 1
ATOM 6196 O O . TYR A 1 802 ? -13.362 -4.105 -22.901 1.00 90.69 802 TYR A O 1
ATOM 6204 N N . GLY A 1 803 ? -12.799 -4.447 -20.757 1.00 91.81 803 GLY A N 1
ATOM 6205 C CA . GLY A 1 803 ? -13.397 -3.229 -20.228 1.00 91.81 803 GLY A CA 1
ATOM 6206 C C . GLY A 1 803 ? -12.644 -1.962 -20.631 1.00 91.81 803 GLY A C 1
ATOM 6207 O O . GLY A 1 803 ? -11.453 -1.991 -20.972 1.00 91.81 803 GLY A O 1
ATOM 6208 N N . ASP A 1 804 ? -13.355 -0.840 -20.559 1.00 95.19 804 ASP A N 1
ATOM 6209 C CA . ASP A 1 804 ? -12.847 0.482 -20.915 1.00 95.19 804 ASP A CA 1
ATOM 6210 C C . ASP A 1 804 ? -11.721 0.949 -19.981 1.00 95.19 804 ASP A C 1
ATOM 6212 O O . ASP A 1 804 ? -11.617 0.541 -18.821 1.00 95.19 804 ASP A O 1
ATOM 6216 N N . VAL A 1 805 ? -10.872 1.835 -20.503 1.00 97.69 805 VAL A N 1
ATOM 6217 C CA . VAL A 1 805 ? -9.754 2.425 -19.764 1.00 97.69 805 VAL A CA 1
ATOM 6218 C C . VAL A 1 805 ? -10.018 3.907 -19.550 1.00 97.69 805 VAL A C 1
ATOM 6220 O O . VAL A 1 805 ? -10.258 4.649 -20.505 1.00 97.69 805 VAL A O 1
ATOM 6223 N N . THR A 1 806 ? -9.923 4.349 -18.298 1.00 98.06 806 THR A N 1
ATOM 6224 C CA . THR A 1 806 ? -10.052 5.751 -17.889 1.00 98.06 806 THR A CA 1
ATOM 6225 C C . THR A 1 806 ? -8.761 6.224 -17.233 1.00 98.06 806 THR A C 1
ATOM 6227 O O . THR A 1 806 ? -8.237 5.568 -16.343 1.00 98.06 806 THR A O 1
ATOM 6230 N N . PHE A 1 807 ? -8.252 7.387 -17.630 1.00 98.19 807 PHE A N 1
ATOM 6231 C CA . PHE A 1 807 ? -7.122 8.048 -16.984 1.00 98.19 807 PHE A CA 1
ATOM 6232 C C . PHE A 1 807 ? -7.494 9.466 -16.568 1.00 98.19 807 PHE A C 1
ATOM 6234 O O . PHE A 1 807 ? -7.700 10.337 -17.416 1.00 98.19 807 PHE A O 1
ATOM 6241 N N . LEU A 1 808 ? -7.562 9.693 -15.257 1.00 97.56 808 LEU A N 1
ATOM 6242 C CA . LEU A 1 808 ? -7.706 11.012 -14.658 1.00 97.56 808 LEU A CA 1
ATOM 6243 C C . LEU A 1 808 ? -6.333 11.525 -14.218 1.00 97.56 808 LEU A C 1
ATOM 6245 O O . LEU A 1 808 ? -5.734 11.030 -13.266 1.00 97.56 808 LEU A O 1
ATOM 6249 N N . GLN A 1 809 ? -5.863 12.564 -14.897 1.00 96.19 809 GLN A N 1
ATOM 6250 C CA . GLN A 1 809 ? -4.677 13.309 -14.503 1.00 96.19 809 GLN A CA 1
ATOM 6251 C C . GLN A 1 809 ? -5.117 14.606 -13.817 1.00 96.19 809 GLN A C 1
ATOM 6253 O O . GLN A 1 809 ? -5.577 15.528 -14.500 1.00 96.19 809 GLN A O 1
ATOM 6258 N N . THR A 1 810 ? -4.998 14.683 -12.489 1.00 91.94 810 THR A N 1
ATOM 6259 C CA . THR A 1 810 ? -5.366 15.890 -11.734 1.00 91.94 810 THR A CA 1
ATOM 6260 C C . THR A 1 810 ? -4.248 16.930 -11.771 1.00 91.94 810 THR A C 1
ATOM 6262 O O . THR A 1 810 ? -3.073 16.586 -11.900 1.00 91.94 810 THR A O 1
ATOM 6265 N N . THR A 1 811 ? -4.595 18.217 -11.689 1.00 85.94 811 THR A N 1
ATOM 6266 C CA . THR A 1 811 ? -3.607 19.318 -11.703 1.00 85.94 811 THR A CA 1
ATOM 6267 C C . THR A 1 811 ? -2.894 19.526 -10.368 1.00 85.94 811 THR A C 1
ATOM 6269 O O . THR A 1 811 ? -1.838 20.156 -10.327 1.00 85.94 811 THR A O 1
ATOM 6272 N N . TRP A 1 812 ? -3.478 19.026 -9.286 1.00 80.94 812 TRP A N 1
ATOM 6273 C CA . TRP A 1 812 ? -2.943 19.057 -7.930 1.00 80.94 812 TRP A CA 1
ATOM 6274 C C . TRP A 1 812 ? -3.475 17.847 -7.154 1.00 80.94 812 TRP A C 1
ATOM 6276 O O . TRP A 1 812 ? -4.337 17.129 -7.676 1.00 80.94 812 TRP A O 1
ATOM 6286 N N . GLY A 1 813 ? -2.979 17.610 -5.941 1.00 75.38 813 GLY A N 1
ATOM 6287 C CA . GLY A 1 813 ? -3.459 16.534 -5.068 1.00 75.38 813 GLY A CA 1
ATOM 6288 C C . GLY A 1 813 ? -2.394 15.816 -4.266 1.00 75.38 813 GLY A C 1
ATOM 6289 O O . GLY A 1 813 ? -2.740 15.150 -3.289 1.00 75.38 813 GLY A O 1
ATOM 6290 N N . GLU A 1 814 ? -1.128 15.966 -4.656 1.00 81.31 814 GLU A N 1
ATOM 6291 C CA . GLU A 1 814 ? 0.005 15.258 -4.059 1.00 81.31 814 GLU A CA 1
ATOM 6292 C C . GLU A 1 814 ? -0.216 13.723 -4.053 1.00 81.31 814 GLU A C 1
ATOM 6294 O O . GLU A 1 814 ? -1.174 13.192 -4.620 1.00 81.31 814 GLU A O 1
ATOM 6299 N N . HIS A 1 815 ? 0.675 12.966 -3.411 1.00 81.06 815 HIS A N 1
ATOM 6300 C CA . HIS A 1 815 ? 0.618 11.499 -3.435 1.00 81.06 815 HIS A CA 1
ATOM 6301 C C . HIS A 1 815 ? -0.563 10.904 -2.647 1.00 81.06 815 HIS A C 1
ATOM 6303 O O . HIS A 1 815 ? -1.222 9.956 -3.076 1.00 81.06 815 HIS A O 1
ATOM 6309 N N . ASN A 1 816 ? -0.833 11.448 -1.456 1.00 77.25 816 ASN A N 1
ATOM 6310 C CA . ASN A 1 816 ? -1.834 10.905 -0.529 1.00 77.25 816 ASN A CA 1
ATOM 6311 C C . ASN A 1 816 ? -3.139 11.714 -0.489 1.00 77.25 816 ASN A C 1
ATOM 6313 O O . ASN A 1 816 ? -4.122 11.250 0.089 1.00 77.25 816 ASN A O 1
ATOM 6317 N N . GLY A 1 817 ? -3.147 12.924 -1.053 1.00 79.31 817 GLY A N 1
ATOM 6318 C CA . GLY A 1 817 ? -4.287 13.840 -1.018 1.00 79.31 817 GLY A CA 1
ATOM 6319 C C . GLY A 1 817 ? -5.211 13.732 -2.229 1.00 79.31 817 GLY A C 1
ATOM 6320 O O . GLY A 1 817 ? -6.309 14.283 -2.193 1.00 79.31 817 GLY A O 1
ATOM 6321 N N . ILE A 1 818 ? -4.819 12.998 -3.276 1.00 85.31 818 ILE A N 1
ATOM 6322 C CA . ILE A 1 818 ? -5.541 12.960 -4.554 1.00 85.31 818 ILE A CA 1
ATOM 6323 C C . ILE A 1 818 ? -7.005 12.532 -4.408 1.00 85.31 818 ILE A C 1
ATOM 6325 O O . ILE A 1 818 ? -7.886 13.083 -5.056 1.00 85.31 818 ILE A O 1
ATOM 6329 N N . THR A 1 819 ? -7.305 11.614 -3.489 1.00 86.88 819 THR A N 1
ATOM 6330 C CA . THR A 1 819 ? -8.678 11.152 -3.240 1.00 86.88 819 THR A CA 1
ATOM 6331 C C . THR A 1 819 ? -9.526 12.123 -2.416 1.00 86.88 819 THR A C 1
ATOM 6333 O O . THR A 1 819 ? -10.719 11.888 -2.244 1.00 86.88 819 THR A O 1
ATOM 6336 N N . ALA A 1 820 ? -8.932 13.182 -1.861 1.00 85.19 820 ALA A N 1
ATOM 6337 C CA . ALA A 1 820 ? -9.653 14.236 -1.148 1.00 85.19 820 ALA A CA 1
ATOM 6338 C C . ALA A 1 820 ? -10.176 15.334 -2.091 1.00 85.19 820 ALA A C 1
ATOM 6340 O O . ALA A 1 820 ? -10.945 16.190 -1.655 1.00 85.19 820 ALA A O 1
ATOM 6341 N N . ILE A 1 821 ? -9.767 15.318 -3.362 1.00 88.81 821 ILE A N 1
ATOM 6342 C CA . ILE A 1 821 ? -10.216 16.282 -4.364 1.00 88.81 821 ILE A CA 1
ATOM 6343 C C . ILE A 1 821 ? -11.639 15.938 -4.802 1.00 88.81 821 ILE A C 1
ATOM 6345 O O . ILE A 1 821 ? -11.949 14.803 -5.171 1.00 88.81 821 ILE A O 1
ATOM 6349 N N . GLU A 1 822 ? -12.502 16.948 -4.791 1.00 86.69 822 GLU A N 1
ATOM 6350 C CA . GLU A 1 822 ? -13.867 16.842 -5.300 1.00 86.69 822 GLU A CA 1
ATOM 6351 C C . GLU A 1 822 ? -13.873 16.448 -6.788 1.00 86.69 822 GLU A C 1
ATOM 6353 O O . GLU A 1 822 ? -13.085 16.967 -7.579 1.00 86.69 822 GLU A O 1
ATOM 6358 N N . GLY A 1 823 ? -14.737 15.508 -7.180 1.00 89.50 823 GLY A N 1
ATOM 6359 C CA . GLY A 1 823 ? -14.769 14.955 -8.536 1.00 89.50 823 GLY A CA 1
ATOM 6360 C C . GLY A 1 823 ? -13.965 13.666 -8.718 1.00 89.50 823 GLY A C 1
ATOM 6361 O O . GLY A 1 823 ? -14.307 12.862 -9.580 1.00 89.50 823 GLY A O 1
ATOM 6362 N N . VAL A 1 824 ? -12.919 13.413 -7.918 1.00 93.56 824 VAL A N 1
ATOM 6363 C CA . VAL A 1 824 ? -12.081 12.207 -8.092 1.00 93.56 824 VAL A CA 1
ATOM 6364 C C . VAL A 1 824 ? -12.865 10.935 -7.789 1.00 93.56 824 VAL A C 1
ATOM 6366 O O . VAL A 1 824 ? -12.819 9.984 -8.566 1.00 93.56 824 VAL A O 1
ATOM 6369 N N . ILE A 1 825 ? -13.605 10.916 -6.680 1.00 94.75 825 ILE A N 1
ATOM 6370 C CA . ILE A 1 825 ? -14.406 9.749 -6.296 1.00 94.75 825 ILE A CA 1
ATOM 6371 C C . ILE A 1 825 ? -15.602 9.562 -7.231 1.00 94.75 825 ILE A C 1
ATOM 6373 O O . ILE A 1 825 ? -15.923 8.425 -7.554 1.00 94.75 825 ILE A O 1
ATOM 6377 N N . ASP A 1 826 ? -16.183 10.640 -7.755 1.00 92.69 826 ASP A N 1
ATOM 6378 C CA . ASP A 1 826 ? -17.238 10.542 -8.768 1.00 92.69 826 ASP A CA 1
ATOM 6379 C C . ASP A 1 826 ? -16.685 9.869 -10.041 1.00 92.69 826 ASP A C 1
ATOM 6381 O O . ASP A 1 826 ? -17.311 8.973 -10.604 1.00 92.69 826 ASP A O 1
ATOM 6385 N N . VAL A 1 827 ? -15.442 10.201 -10.437 1.00 94.31 827 VAL A N 1
ATOM 6386 C CA . VAL A 1 827 ? -14.735 9.508 -11.529 1.00 94.31 827 VAL A CA 1
ATOM 6387 C C . VAL A 1 827 ? -14.499 8.036 -11.243 1.00 94.31 827 VAL A C 1
ATOM 6389 O O . VAL A 1 827 ? -14.701 7.207 -12.132 1.00 94.31 827 VAL A O 1
ATOM 6392 N N . VAL A 1 828 ? -14.126 7.686 -10.014 1.00 95.12 828 VAL A N 1
ATOM 6393 C CA . VAL A 1 828 ? -14.057 6.283 -9.590 1.00 95.12 828 VAL A CA 1
ATOM 6394 C C . VAL A 1 828 ? -15.410 5.595 -9.782 1.00 95.12 828 VAL A C 1
ATOM 6396 O O . VAL A 1 828 ? -15.447 4.523 -10.377 1.00 95.12 828 VAL A O 1
ATOM 6399 N N . GLY A 1 829 ? -16.503 6.222 -9.343 1.00 93.56 829 GLY A N 1
ATOM 6400 C CA . GLY A 1 829 ? -17.859 5.681 -9.422 1.00 93.56 829 GLY A CA 1
ATOM 6401 C C . GLY A 1 829 ? -18.303 5.348 -10.842 1.00 93.56 829 GLY A C 1
ATOM 6402 O O . GLY A 1 829 ? -18.645 4.197 -11.123 1.00 93.56 829 GLY A O 1
ATOM 6403 N N . TRP A 1 830 ? -18.263 6.321 -11.756 1.00 92.25 830 TRP A N 1
ATOM 6404 C CA . TRP A 1 830 ? -18.765 6.095 -13.116 1.00 92.25 830 TRP A CA 1
ATOM 6405 C C . TRP A 1 830 ? -17.828 5.259 -13.988 1.00 92.25 830 TRP A C 1
ATOM 6407 O O . TRP A 1 830 ? -18.292 4.504 -14.839 1.00 92.25 830 TRP A O 1
ATOM 6417 N N . SER A 1 831 ? -16.509 5.349 -13.786 1.00 93.19 831 SER A N 1
ATOM 6418 C CA . SER A 1 831 ? -15.544 4.627 -14.633 1.00 93.19 831 SER A CA 1
ATOM 6419 C C . SER A 1 831 ? -15.588 3.108 -14.455 1.00 93.19 831 SER A C 1
ATOM 6421 O O . SER A 1 831 ? -15.227 2.374 -15.372 1.00 93.19 831 SER A O 1
ATOM 6423 N N . VAL A 1 832 ? -16.065 2.639 -13.300 1.00 91.31 832 VAL A N 1
ATOM 6424 C CA . VAL A 1 832 ? -16.266 1.212 -13.004 1.00 91.31 832 VAL A CA 1
ATOM 6425 C C . VAL A 1 832 ? -17.751 0.836 -12.911 1.00 91.31 832 VAL A C 1
ATOM 6427 O O . VAL A 1 832 ? -18.075 -0.262 -12.473 1.00 91.31 832 VAL A O 1
ATOM 6430 N N . GLY A 1 833 ? -18.665 1.728 -13.311 1.00 88.19 833 GLY A N 1
ATOM 6431 C CA . GLY A 1 833 ? -20.103 1.444 -13.381 1.00 88.19 833 GLY A CA 1
ATOM 6432 C C . GLY A 1 833 ? -20.798 1.244 -12.029 1.00 88.19 833 GLY A C 1
ATOM 6433 O O . GLY A 1 833 ? -21.750 0.472 -11.944 1.00 88.19 833 GLY A O 1
ATOM 6434 N N . ILE A 1 834 ? -20.318 1.897 -10.964 1.00 88.81 834 ILE A N 1
ATOM 6435 C CA . ILE A 1 834 ? -21.049 2.004 -9.687 1.00 88.81 834 ILE A CA 1
ATOM 6436 C C . ILE A 1 834 ? -22.126 3.095 -9.777 1.00 88.81 834 ILE A C 1
ATOM 6438 O O . ILE A 1 834 ? -23.212 2.937 -9.221 1.00 88.81 834 ILE A O 1
ATOM 6442 N N . GLU A 1 835 ? -21.828 4.179 -10.493 1.00 82.94 835 GLU A N 1
ATOM 6443 C CA . GLU A 1 835 ? -22.734 5.301 -10.748 1.00 82.94 835 GLU A CA 1
ATOM 6444 C C . GLU A 1 835 ? -22.868 5.548 -12.255 1.00 82.94 835 GLU A C 1
ATOM 6446 O O . GLU A 1 835 ? -21.998 5.162 -13.037 1.00 82.94 835 GLU A O 1
ATOM 6451 N N . ASP A 1 836 ? -23.957 6.197 -12.667 1.00 67.25 836 ASP A N 1
ATOM 6452 C CA . ASP A 1 836 ? -24.121 6.643 -14.051 1.00 67.25 836 ASP A CA 1
ATOM 6453 C C . ASP A 1 836 ? -23.188 7.835 -14.349 1.00 67.25 836 ASP A C 1
ATOM 6455 O O . ASP A 1 836 ? -22.930 8.669 -13.479 1.00 67.25 836 ASP A O 1
ATOM 6459 N N . ARG A 1 837 ? -22.669 7.890 -15.583 1.00 58.09 837 ARG A N 1
ATOM 6460 C CA . ARG A 1 837 ? -21.659 8.862 -16.049 1.00 58.09 837 ARG A CA 1
ATOM 6461 C C . ARG A 1 837 ? -22.165 10.294 -16.205 1.00 58.09 837 ARG A C 1
ATOM 6463 O O . ARG A 1 837 ? -23.293 10.472 -16.717 1.00 58.09 837 ARG A O 1
#

Secondary structure (DSSP, 8-state):
--SSPPB--PPPEEPPHHHHHHHHHHHHHH-GGGGTTS-HHHHS-TT-EEEEEE-TT--EEEEEE-TT--EEEEEE-TTSSS-----EESS----TTS--EEESSPPPTTPPEEGGGBPP-TTGGG--TT-EEEEEETT--SEEEEEEESS-GGG--S-TT--SEEEEEEEETTSTTGGGSS--SPPPPPPPPPP---SSSSTTTTSSS-------------------PPP-PPPHHHHHHHHHHHHHHHHTT--GGG-SEEHHHHIIIIIGGGSBSS------TT------HHHHHHH-SGGGSTT-SHHHHHHHHHHTTSEEEEEETTEEEEEEE-TT-HHHHHHTT--PPBHHHHHHHHHHHHHHHHHSS----EEEEEEEE--TTTHHHHHHTT---S-B-HHHHHHHHHHHHHHTT-B-TT-TTEEE--HHHHHHHPPTT-TT--EEETTTHHHHHHHTSEEEEEEEES-S---S-BTT--SSTT--TT-GGGGTPPTTSEEEEEEE-TT--EEEEEEEPPHHHIIIII-PPSS--HHHHHHHHHHHHHHHS-EEEEE--SBS-TT-HHHHHHHHHHHHHS--EEEEEPPTTSTT--S---HHHHHHHHHHHHHHHHHTT--GGGEEEEEETHHHHHHHHHHHHHHHTT---SEEEEES--S-HHHHHHH--GGGS--SSHHHHTSHHHHHHHHHH-S----HHHHGGG--S-EEEEEETT-SSS-THHHHHHHHHHHHTTSPPPSS-HHHHHTT-S-HHHHHHHHHHHHHHHHHH-EEEEETTTEEEEEE---TTPPPEEEEEESS-HHHHGGGSTTHHHHHHHHTTSS--

Foldseek 3Di:
DQQDAFPDWDDKAWDDPVVLVVVLVLVCVLPVPCVPPPDSCVLRPPGKIKTWTAHPVRWIKIFIAHNVRATFWIFTDPPPPQDDRHIGGQAPDDDPPADAQAFPDDDPDQDFAKLLRGDDDPCQQVAAFQDWHFYDHVQFSFGFFIWTAHHHSVPRDPDNPDTDGGTHTDHGCPGNSNVSHPDNDGDDTDGDDDDDDDDPPPVVPPVPDDDDDDDDDDDDDDDDDDDDFDADADAQVQLLVQLVLLLLLLLLPDDQVCPQAFLVCSCPPRRQQSRFPFDPGDPDPDDPHHHDRVSSNVCNDCCRHPNNDRVVSVVVCVVVVQWDWDDDPNTITTHDGDNPDPSNVCSPPDPGDGNNNVVVVVVVVVVVVVVVPDPQPWDKAKKWADDPLQVLLCVVLVHDDRIHGLVRLLVSVVVVQVVVVQADPPDRQKGFDDPNLLSQQDDPPRNVDGIDGSVCSSVSNRVSTDMDIDTDTPPDPPVQAQQVQAPVPPDDQCCLVVLPADALQKAWDWFAFPVGWTWTKIKGAAPVCCVVQQPDDPPDPNRVSCVVCVLVRLVVFFEEEEAEGRHYACSPNLNSVLQVCCSHVLSHMYMYIDFDSHHPIHDDDDQVRLLRVSVRSVVVSVVSNHAQQRYEYEYAHRGQLSQLSNQLVCLVVVRHHLEYEYALYAQKVLVLLCVFDPVLPRNPCVVVVVVVPVSVVVVVSPNGISRSLVRVLSRAHFYEYEEECQASGHHCVRSVSSVVSNCVVQFDDDPDDPVCVVVCVDDPVRVVVSVVRRVVSCVVFWDWDADPQFGIWIKGQSDDSHAIYIYGYGHHQYRSRSSVDPPPVVCVCCSSPSDPD